Protein AF-0000000083312756 (afdb_homodimer)

Nearest PDB structures (foldseek):
  5vo3-assembly1_A-2  TM=8.591E-01  e=1.175E-28  Haemophilus influenzae
  3isz-assembly1_A  TM=6.831E-01  e=2.371E-27  Haemophilus influenzae Rd KW20
  3isz-assembly1_B  TM=6.980E-01  e=1.357E-25  Haemophilus influenzae Rd KW20
  4h2k-assembly1_A  TM=8.227E-01  e=1.360E-16  Haemophilus influenzae Rd KW20
  4h2k-assembly2_B  TM=8.239E-01  e=1.537E-16  Haemophilus influenzae Rd KW20

Organism: NCBI:txid1204385

Solvent-accessible surface area (backbone atoms only — not comparable to full-atom values): 44753 Å² total; per-residue (Å²): 131,80,78,78,70,80,69,51,44,64,61,48,27,34,56,54,24,48,46,76,15,34,38,82,90,36,56,32,31,66,54,49,51,50,52,46,51,56,35,44,76,72,70,40,71,65,47,79,52,54,88,40,80,49,23,35,21,41,37,33,69,48,67,34,68,72,74,26,46,19,36,34,39,43,38,39,62,31,23,63,71,67,81,96,50,78,55,91,56,64,49,49,64,28,44,80,55,97,61,23,36,31,10,57,25,31,66,57,26,32,34,49,38,20,19,50,52,37,20,51,50,50,35,57,74,68,63,53,59,19,21,16,34,33,37,41,34,44,26,17,36,52,82,76,74,12,67,46,13,43,44,38,41,49,76,75,43,45,73,84,52,66,63,36,44,36,30,37,25,71,70,19,21,44,47,42,73,57,96,89,36,44,30,24,36,30,13,53,46,47,23,18,52,35,31,32,35,34,62,37,64,32,68,55,36,61,32,46,42,75,72,67,73,21,15,57,31,49,48,8,50,49,34,41,50,57,51,78,50,80,60,69,71,48,86,46,72,62,51,51,51,27,41,50,53,51,22,71,74,41,56,72,70,58,14,52,54,43,53,40,51,78,35,69,92,38,23,65,60,46,42,51,49,32,45,75,70,66,41,75,61,33,56,60,53,51,31,63,31,19,50,44,66,31,74,14,25,38,42,25,39,92,42,53,60,31,35,28,37,47,31,40,37,30,32,19,26,30,29,44,67,84,60,51,70,66,55,52,51,52,54,46,29,74,73,74,40,76,88,65,57,76,44,76,76,43,70,46,78,60,68,75,74,72,74,66,75,58,48,63,61,56,38,49,50,48,34,71,78,33,69,78,38,42,63,35,57,30,66,29,45,39,77,59,60,49,54,42,46,39,75,74,66,21,39,40,30,11,57,46,36,25,68,58,60,89,85,58,64,59,77,73,16,52,86,39,52,67,19,46,34,49,51,65,17,48,54,49,21,19,52,50,49,30,51,50,50,66,63,36,66,88,130,77,80,78,70,84,70,52,44,64,62,47,26,33,55,55,22,49,47,75,14,34,36,81,93,34,56,32,32,67,55,50,51,51,50,46,52,55,36,43,76,72,71,41,70,63,46,79,53,53,88,40,80,50,24,34,22,43,40,33,69,47,67,34,67,74,74,25,45,18,37,35,40,42,39,38,62,32,23,62,71,67,80,97,52,78,52,91,57,63,50,48,64,28,44,78,55,96,62,23,37,31,12,56,24,32,66,57,26,34,35,50,39,20,21,51,51,36,20,50,50,50,36,58,75,70,63,53,58,19,22,15,33,32,36,42,34,44,26,17,35,53,79,76,73,12,67,46,12,42,44,39,40,49,74,77,43,48,74,82,51,65,63,37,45,37,31,38,24,70,71,17,20,44,47,42,74,57,94,90,37,45,30,23,37,31,14,53,46,47,24,18,52,34,30,31,35,34,63,35,64,30,67,56,36,60,30,43,43,75,73,65,74,22,14,57,30,48,48,8,51,50,34,39,51,58,51,75,50,79,59,69,70,46,86,47,72,63,52,51,51,26,41,50,52,52,22,69,76,42,55,73,70,57,15,50,54,43,53,40,49,79,35,70,92,38,24,65,62,45,41,50,50,34,45,75,69,64,41,76,59,31,55,58,52,51,31,63,31,19,49,44,66,30,72,13,26,38,44,27,39,93,40,54,60,31,34,29,36,47,31,42,37,30,31,18,24,29,30,43,67,84,59,49,70,68,55,51,51,51,55,45,29,74,72,73,41,78,86,63,58,78,44,78,75,42,70,48,80,61,70,76,75,71,73,66,75,58,47,64,61,55,37,48,52,48,34,71,78,34,72,79,38,41,62,35,59,30,66,30,45,40,74,60,61,48,55,40,45,38,76,74,67,21,40,40,29,11,58,44,35,25,67,58,59,90,88,60,66,60,78,71,16,52,84,38,53,66,18,46,35,50,53,66,17,47,53,48,19,18,51,51,48,30,50,50,49,66,63,35,66,88

pLDDT: mean 93.74, std 7.91, range [27.38, 98.81]

Structure (mmCIF, N/CA/C/O backbone):
data_AF-0000000083312756-model_v1
#
loop_
_entity.id
_entity.type
_entity.pdbx_description
1 polymer 'M20/M25/M40 family metallo-hydrolase'
#
loop_
_atom_site.group_PDB
_atom_site.id
_atom_site.type_symbol
_atom_site.label_atom_id
_atom_site.label_alt_id
_atom_site.label_comp_id
_atom_site.label_asym_id
_atom_site.label_entity_id
_atom_site.label_seq_id
_atom_site.pdbx_PDB_ins_code
_atom_site.Cartn_x
_atom_site.Cartn_y
_atom_site.Cartn_z
_atom_site.occupancy
_atom_site.B_iso_or_equiv
_atom_site.auth_seq_id
_atom_site.auth_comp_id
_atom_site.auth_asym_id
_atom_site.auth_atom_id
_atom_site.pdbx_PDB_model_num
ATOM 1 N N . MET A 1 1 ? -30.453 55.219 11.359 1 27.38 1 MET A N 1
ATOM 2 C CA . MET A 1 1 ? -29.688 54.75 12.516 1 27.38 1 MET A CA 1
ATOM 3 C C . MET A 1 1 ? -29.609 53.219 12.539 1 27.38 1 MET A C 1
ATOM 5 O O . MET A 1 1 ? -30.453 52.594 13.148 1 27.38 1 MET A O 1
ATOM 9 N N . THR A 1 2 ? -29.516 52.562 11.414 1 34.97 2 THR A N 1
ATOM 10 C CA . THR A 1 2 ? -29.516 51.125 11.281 1 34.97 2 THR A CA 1
ATOM 11 C C . THR A 1 2 ? -28.531 50.469 12.25 1 34.97 2 THR A C 1
ATOM 13 O O . THR A 1 2 ? -27.359 50.844 12.281 1 34.97 2 THR A O 1
ATOM 16 N N . ALA A 1 3 ? -28.984 50.219 13.398 1 41.12 3 ALA A N 1
ATOM 17 C CA . ALA A 1 3 ? -28.312 49.625 14.555 1 41.12 3 ALA A CA 1
ATOM 18 C C . ALA A 1 3 ? -27.281 48.594 14.109 1 41.12 3 ALA A C 1
ATOM 20 O O . ALA A 1 3 ? -27.625 47.562 13.547 1 41.12 3 ALA A O 1
ATOM 21 N N . THR A 1 4 ? -26.156 48.844 13.539 1 46 4 THR A N 1
ATOM 22 C CA . THR A 1 4 ? -24.938 48.156 13.156 1 46 4 THR A CA 1
ATOM 23 C C . THR A 1 4 ? -24.547 47.125 14.211 1 46 4 THR A C 1
ATOM 25 O O . THR A 1 4 ? -24.062 47.469 15.281 1 46 4 THR A O 1
ATOM 28 N N . VAL A 1 5 ? -25.328 46.156 14.422 1 51.81 5 VAL A N 1
ATOM 29 C CA . VAL A 1 5 ? -25.219 45.062 15.383 1 51.81 5 VAL A CA 1
ATOM 30 C C . VAL A 1 5 ? -23.812 44.469 15.344 1 51.81 5 VAL A C 1
ATOM 32 O O . VAL A 1 5 ? -23.281 44.188 14.266 1 51.81 5 VAL A O 1
ATOM 35 N N . ASP A 1 6 ? -23.062 44.625 16.422 1 71.75 6 ASP A N 1
ATOM 36 C CA . ASP A 1 6 ? -21.797 43.969 16.75 1 71.75 6 ASP A CA 1
ATOM 37 C C . ASP A 1 6 ? -21.828 42.5 16.406 1 71.75 6 ASP A C 1
ATOM 39 O O . ASP A 1 6 ? -22.688 41.75 16.906 1 71.75 6 ASP A O 1
ATOM 43 N N . LEU A 1 7 ? -21.188 42.219 15.211 1 85.81 7 LEU A N 1
ATOM 44 C CA . LEU A 1 7 ? -21.156 40.844 14.773 1 85.81 7 LEU A CA 1
ATOM 45 C C . LEU A 1 7 ? -20.484 39.938 15.82 1 85.81 7 LEU A C 1
ATOM 47 O O . LEU A 1 7 ? -19.344 40.188 16.219 1 85.81 7 LEU A O 1
ATOM 51 N N . ASP A 1 8 ? -21.219 39.094 16.422 1 94.5 8 ASP A N 1
ATOM 52 C CA . ASP A 1 8 ? -20.688 38.094 17.359 1 94.5 8 ASP A CA 1
ATOM 53 C C . ASP A 1 8 ? -19.828 37.062 16.656 1 94.5 8 ASP A C 1
ATOM 55 O O . ASP A 1 8 ? -20.312 36.344 15.766 1 94.5 8 ASP A O 1
ATOM 59 N N . PRO A 1 9 ? -18.547 37 17.047 1 97.75 9 PRO A N 1
ATOM 60 C CA . PRO A 1 9 ? -17.688 36.031 16.359 1 97.75 9 PRO A CA 1
ATOM 61 C C . PRO A 1 9 ? -18.172 34.594 16.484 1 97.75 9 PRO A C 1
ATOM 63 O O . PRO A 1 9 ? -17.891 33.781 15.625 1 97.75 9 PRO A O 1
ATOM 66 N N . ILE A 1 10 ? -18.953 34.281 17.531 1 98.19 10 ILE A N 1
ATOM 67 C CA . ILE A 1 10 ? -19.453 32.938 17.719 1 98.19 10 ILE A CA 1
ATOM 68 C C . ILE A 1 10 ? -20.547 32.625 16.703 1 98.19 10 ILE A C 1
ATOM 70 O O . ILE A 1 10 ? -20.578 31.547 16.109 1 98.19 10 ILE A O 1
ATOM 74 N N . GLU A 1 11 ? -21.375 33.531 16.5 1 97.56 11 GLU A N 1
ATOM 75 C CA . GLU A 1 11 ? -22.438 33.344 15.508 1 97.56 11 GLU A CA 1
ATOM 76 C C . GLU A 1 11 ? -21.844 33.219 14.109 1 97.56 11 GLU A C 1
ATOM 78 O O . GLU A 1 11 ? -22.328 32.406 13.305 1 97.56 11 GLU A O 1
ATOM 83 N N . LEU A 1 12 ? -20.906 34.031 13.859 1 98.19 12 LEU A N 1
ATOM 84 C CA . LEU A 1 12 ? -20.25 33.938 12.555 1 98.19 12 LEU A CA 1
ATOM 85 C C . LEU A 1 12 ? -19.578 32.562 12.375 1 98.19 12 LEU A C 1
ATOM 87 O O . LEU A 1 12 ? -19.703 31.953 11.32 1 98.19 12 LEU A O 1
ATOM 91 N N . LEU A 1 13 ? -18.859 32.125 13.391 1 98.62 13 LEU A N 1
ATOM 92 C CA . LEU A 1 13 ? -18.188 30.844 13.336 1 98.62 13 LEU A CA 1
ATOM 93 C C . LEU A 1 13 ? -19.188 29.719 13.055 1 98.62 13 LEU A C 1
ATOM 95 O O . LEU A 1 13 ? -18.953 28.859 12.195 1 98.62 13 LEU A O 1
ATOM 99 N N . ARG A 1 14 ? -20.25 29.734 13.773 1 98.38 14 ARG A N 1
ATOM 100 C CA . ARG A 1 14 ? -21.266 28.703 13.594 1 98.38 14 ARG A CA 1
ATOM 101 C C . ARG A 1 14 ? -21.797 28.703 12.164 1 98.38 14 ARG A C 1
ATOM 103 O O . ARG A 1 14 ? -21.984 27.641 11.57 1 98.38 14 ARG A O 1
ATOM 110 N N . THR A 1 15 ? -22.031 29.859 11.641 1 98.31 15 THR A N 1
ATOM 111 C CA . THR A 1 15 ? -22.5 29.969 10.266 1 98.31 15 THR A CA 1
ATOM 112 C C . THR A 1 15 ? -21.469 29.391 9.297 1 98.31 15 THR A C 1
ATOM 114 O O . THR A 1 15 ? -21.812 28.641 8.391 1 98.31 15 THR A O 1
ATOM 117 N N . LEU A 1 16 ? -20.219 29.734 9.477 1 98.62 16 LEU A N 1
ATOM 118 C CA . LEU A 1 16 ? -19.156 29.297 8.586 1 98.62 16 LEU A CA 1
ATOM 119 C C . LEU A 1 16 ? -19.016 27.781 8.617 1 98.62 16 LEU A C 1
ATOM 121 O O . LEU A 1 16 ? -18.797 27.141 7.586 1 98.62 16 LEU A O 1
ATOM 125 N N . ILE A 1 17 ? -19.125 27.172 9.812 1 98.38 17 ILE A N 1
ATOM 126 C CA . ILE A 1 17 ? -18.984 25.734 9.977 1 98.38 17 ILE A CA 1
ATOM 127 C C . ILE A 1 17 ? -20.094 25 9.227 1 98.38 17 ILE A C 1
ATOM 129 O O . ILE A 1 17 ? -19.875 23.938 8.664 1 98.38 17 ILE A O 1
ATOM 133 N N . ARG A 1 18 ? -21.219 25.594 9.133 1 98 18 ARG A N 1
ATOM 134 C CA . ARG A 1 18 ? -22.375 24.953 8.523 1 98 18 ARG A CA 1
ATOM 135 C C . ARG A 1 18 ? -22.234 24.875 7.008 1 98 18 ARG A C 1
ATOM 137 O O . ARG A 1 18 ? -22.969 24.141 6.348 1 98 18 ARG A O 1
ATOM 144 N N . PHE A 1 19 ? -21.297 25.594 6.43 1 97.69 19 PHE A N 1
ATOM 145 C CA . PHE A 1 19 ? -20.922 25.375 5.039 1 97.69 19 PHE A CA 1
ATOM 146 C C . PHE A 1 19 ? -19.969 24.188 4.918 1 97.69 19 PHE A C 1
ATOM 148 O O . PHE A 1 19 ? -18.859 24.219 5.449 1 97.69 19 PHE A O 1
ATOM 155 N N . ASP A 1 20 ? -20.391 23.172 4.297 1 97.06 20 ASP A N 1
ATOM 156 C CA . ASP A 1 20 ? -19.5 22.047 4.035 1 97.06 20 ASP A CA 1
ATOM 157 C C . ASP A 1 20 ? -18.531 22.359 2.9 1 97.06 20 ASP A C 1
ATOM 159 O O . ASP A 1 20 ? -18.859 22.188 1.727 1 97.06 20 ASP A O 1
ATOM 163 N N . THR A 1 21 ? -17.328 22.766 3.262 1 97.38 21 THR A N 1
ATOM 164 C CA . THR A 1 21 ? -16.312 23.141 2.293 1 97.38 21 THR A CA 1
ATOM 165 C C . THR A 1 21 ? -15.188 22.094 2.26 1 97.38 21 THR A C 1
ATOM 167 O O . THR A 1 21 ? -14.016 22.438 2.121 1 97.38 21 THR A O 1
ATOM 170 N N . THR A 1 22 ? -15.516 20.844 2.445 1 94.5 22 THR A N 1
ATOM 171 C CA . THR A 1 22 ? -14.547 19.75 2.473 1 94.5 22 THR A CA 1
ATOM 172 C C . THR A 1 22 ? -13.727 19.719 1.19 1 94.5 22 THR A C 1
ATOM 174 O O . THR A 1 22 ? -14.273 19.781 0.09 1 94.5 22 THR A O 1
ATOM 177 N N . ASN A 1 23 ? -12.438 19.641 1.378 1 90.62 23 ASN A N 1
ATOM 178 C CA . ASN A 1 23 ? -11.438 19.609 0.312 1 90.62 23 ASN A CA 1
ATOM 179 C C . ASN A 1 23 ? -10.586 18.359 0.375 1 90.62 23 ASN A C 1
ATOM 181 O O . ASN A 1 23 ? -9.82 18.172 1.323 1 90.62 23 ASN A O 1
ATOM 185 N N . PRO A 1 24 ? -10.711 17.453 -0.662 1 86.12 24 PRO A N 1
ATOM 186 C CA . PRO A 1 24 ? -11.516 17.578 -1.881 1 86.12 24 PRO A CA 1
ATOM 187 C C . PRO A 1 24 ? -13 17.297 -1.636 1 86.12 24 PRO A C 1
ATOM 189 O O . PRO A 1 24 ? -13.367 16.688 -0.633 1 86.12 24 PRO A O 1
ATOM 192 N N . PRO A 1 25 ? -13.938 17.828 -2.654 1 85.75 25 PRO A N 1
ATOM 193 C CA . PRO A 1 25 ? -13.594 18.453 -3.934 1 85.75 25 PRO A CA 1
ATOM 194 C C . PRO A 1 25 ? -13.352 19.953 -3.811 1 85.75 25 PRO A C 1
ATOM 196 O O . PRO A 1 25 ? -12.82 20.578 -4.738 1 85.75 25 PRO A O 1
ATOM 199 N N . GLY A 1 26 ? -13.633 20.688 -2.725 1 86.12 26 GLY A N 1
ATOM 200 C CA . GLY A 1 26 ? -13.375 22.109 -2.543 1 86.12 26 GLY A CA 1
ATOM 201 C C . GLY A 1 26 ? -14.586 22.969 -2.846 1 86.12 26 GLY A C 1
ATOM 202 O O . GLY A 1 26 ? -14.477 23.969 -3.572 1 86.12 26 GLY A O 1
ATOM 203 N N . ASN A 1 27 ? -15.656 22.938 -2.477 1 89.75 27 ASN A N 1
ATOM 204 C CA . ASN A 1 27 ? -16.891 23.703 -2.676 1 89.75 27 ASN A CA 1
ATOM 205 C C . ASN A 1 27 ? -16.953 24.906 -1.74 1 89.75 27 ASN A C 1
ATOM 207 O O . ASN A 1 27 ? -17.906 25.047 -0.97 1 89.75 27 ASN A O 1
ATOM 211 N N . GLU A 1 28 ? -16.047 25.906 -1.96 1 97.75 28 GLU A N 1
ATOM 212 C CA . GLU A 1 28 ? -15.922 27.016 -1.011 1 97.75 28 GLU A CA 1
ATOM 213 C C . GLU A 1 28 ? -16.75 28.219 -1.443 1 97.75 28 GLU A C 1
ATOM 215 O O . GLU A 1 28 ? -16.922 29.172 -0.681 1 97.75 28 GLU A O 1
ATOM 220 N N . ALA A 1 29 ? -17.406 28.141 -2.609 1 97.94 29 ALA A N 1
ATOM 221 C CA . ALA A 1 29 ? -18.016 29.312 -3.246 1 97.94 29 ALA A CA 1
ATOM 222 C C . ALA A 1 29 ? -19.125 29.891 -2.385 1 97.94 29 ALA A C 1
ATOM 224 O O . ALA A 1 29 ? -19.219 31.109 -2.203 1 97.94 29 ALA A O 1
ATOM 225 N N . ALA A 1 30 ? -19.969 29.078 -1.889 1 98.12 30 ALA A N 1
ATOM 226 C CA . ALA A 1 30 ? -21.109 29.562 -1.102 1 98.12 30 ALA A CA 1
ATOM 227 C C . ALA A 1 30 ? -20.625 30.25 0.169 1 98.12 30 ALA A C 1
ATOM 229 O O . ALA A 1 30 ? -21.203 31.266 0.58 1 98.12 30 ALA A O 1
ATOM 230 N N . CYS A 1 31 ? -19.672 29.734 0.784 1 98.38 31 CYS A N 1
ATOM 231 C CA . CYS A 1 31 ? -19.125 30.297 2.006 1 98.38 31 CYS A CA 1
ATOM 232 C C . CYS A 1 31 ? -18.5 31.672 1.734 1 98.38 31 CYS A C 1
ATOM 234 O O . CYS A 1 31 ? -18.734 32.625 2.475 1 98.38 31 CYS A O 1
ATOM 236 N N . ILE A 1 32 ? -17.734 31.781 0.678 1 98.69 32 ILE A N 1
ATOM 237 C CA . ILE A 1 32 ? -17.094 33.031 0.301 1 98.69 32 ILE A CA 1
ATOM 238 C C . ILE A 1 32 ? -18.141 34.062 -0.081 1 98.69 32 ILE A C 1
ATOM 240 O O . ILE A 1 32 ? -18.016 35.25 0.263 1 98.69 32 ILE A O 1
ATOM 244 N N . ALA A 1 33 ? -19.156 33.625 -0.808 1 98.31 33 ALA A N 1
ATOM 245 C CA . ALA A 1 33 ? -20.234 34.531 -1.184 1 98.31 33 ALA A CA 1
ATOM 246 C C . ALA A 1 33 ? -20.938 35.094 0.051 1 98.31 33 ALA A C 1
ATOM 248 O O . ALA A 1 33 ? -21.312 36.25 0.079 1 98.31 33 ALA A O 1
ATOM 249 N N . PHE A 1 34 ? -21.141 34.219 0.975 1 97.88 34 PHE A N 1
ATOM 250 C CA . PHE A 1 34 ? -21.75 34.656 2.223 1 97.88 34 PHE A CA 1
ATOM 251 C C . PHE A 1 34 ? -20.906 35.75 2.869 1 97.88 34 PHE A C 1
ATOM 253 O O . PHE A 1 34 ? -21.453 36.781 3.305 1 97.88 34 PHE A O 1
ATOM 260 N N . LEU A 1 35 ? -19.594 35.594 2.945 1 98.56 35 LEU A N 1
ATOM 261 C CA . LEU A 1 35 ? -18.703 36.562 3.545 1 98.56 35 LEU A CA 1
ATOM 262 C C . LEU A 1 35 ? -18.719 37.875 2.758 1 98.56 35 LEU A C 1
ATOM 264 O O . LEU A 1 35 ? -18.672 38.969 3.344 1 98.56 35 LEU A O 1
ATOM 268 N N . ARG A 1 36 ? -18.75 37.781 1.479 1 98.38 36 ARG A N 1
ATOM 269 C CA . ARG A 1 36 ? -18.844 38.969 0.654 1 98.38 36 ARG A CA 1
ATOM 270 C C . ARG A 1 36 ? -20.094 39.781 0.989 1 98.38 36 ARG A C 1
ATOM 272 O O . ARG A 1 36 ? -20.031 41 1.118 1 98.38 36 ARG A O 1
ATOM 279 N N . GLU A 1 37 ? -21.188 39.094 1.061 1 97.75 37 GLU A N 1
ATOM 280 C CA . GLU A 1 37 ? -22.438 39.75 1.387 1 97.75 37 GLU A CA 1
ATOM 281 C C . GLU A 1 37 ? -22.391 40.406 2.764 1 97.75 37 GLU A C 1
ATOM 283 O O . GLU A 1 37 ? -22.938 41.469 2.969 1 97.75 37 GLU A O 1
ATOM 288 N N . LEU A 1 38 ? -21.844 39.656 3.684 1 97.62 38 LEU A N 1
ATOM 289 C CA . LEU A 1 38 ? -21.688 40.188 5.035 1 97.62 38 LEU A CA 1
ATOM 290 C C . LEU A 1 38 ? -20.906 41.5 5.023 1 97.62 38 LEU A C 1
ATOM 292 O O . LEU A 1 38 ? -21.297 42.469 5.672 1 97.62 38 LEU A O 1
ATOM 296 N N . LEU A 1 39 ? -19.781 41.562 4.309 1 97.88 39 LEU A N 1
ATOM 297 C CA . LEU A 1 39 ? -18.953 42.75 4.215 1 97.88 39 LEU A CA 1
ATOM 298 C C . LEU A 1 39 ? -19.688 43.875 3.49 1 97.88 39 LEU A C 1
ATOM 300 O O . LEU A 1 39 ? -19.641 45.031 3.92 1 97.88 39 LEU A O 1
ATOM 304 N N . THR A 1 40 ? -20.344 43.562 2.445 1 96.94 40 THR A N 1
ATOM 305 C CA . THR A 1 40 ? -21.078 44.531 1.661 1 96.94 40 THR A CA 1
ATOM 306 C C . THR A 1 40 ? -22.156 45.188 2.514 1 96.94 40 THR A C 1
ATOM 308 O O . THR A 1 40 ? -22.312 46.438 2.463 1 96.94 40 THR A O 1
ATOM 311 N N . ARG A 1 41 ? -22.859 44.469 3.25 1 96.19 41 ARG A N 1
ATOM 312 C CA . ARG A 1 41 ? -23.906 44.969 4.121 1 96.19 41 ARG A CA 1
ATOM 313 C C . ARG A 1 41 ? -23.312 45.938 5.152 1 96.19 41 ARG A C 1
ATOM 315 O O . ARG A 1 41 ? -24 46.875 5.598 1 96.19 41 ARG A O 1
ATOM 322 N N . ALA A 1 42 ? -22.109 45.719 5.477 1 96.12 42 ALA A N 1
ATOM 323 C CA . ALA A 1 42 ? -21.438 46.562 6.453 1 96.12 42 ALA A CA 1
ATOM 324 C C . ALA A 1 42 ? -20.812 47.781 5.777 1 96.12 42 ALA A C 1
ATOM 326 O O . ALA A 1 42 ? -20.266 48.656 6.449 1 96.12 42 ALA A O 1
ATOM 327 N N . GLY A 1 43 ? -20.859 47.812 4.449 1 96.44 43 GLY A N 1
ATOM 328 C CA . GLY A 1 43 ? -20.328 48.969 3.711 1 96.44 43 GLY A CA 1
ATOM 329 C C . GLY A 1 43 ? -18.891 48.75 3.273 1 96.44 43 GLY A C 1
ATOM 330 O O . GLY A 1 43 ? -18.203 49.719 2.918 1 96.44 43 GLY A O 1
ATOM 331 N N . VAL A 1 44 ? -18.406 47.594 3.324 1 97 44 VAL A N 1
ATOM 332 C CA . VAL A 1 44 ? -17.031 47.281 2.904 1 97 44 VAL A CA 1
ATOM 333 C C . VAL A 1 44 ? -17.047 46.688 1.501 1 97 44 VAL A C 1
ATOM 335 O O . VAL A 1 44 ? -17.766 45.719 1.248 1 97 44 VAL A O 1
ATOM 338 N N . GLU A 1 45 ? -16.297 47.281 0.639 1 95.5 45 GLU A N 1
ATOM 339 C CA . GLU A 1 45 ? -16.156 46.688 -0.692 1 95.5 45 GLU A CA 1
ATOM 340 C C . GLU A 1 45 ? -15.195 45.5 -0.671 1 95.5 45 GLU A C 1
ATOM 342 O O . GLU A 1 45 ? -14.133 45.594 -0.051 1 95.5 45 GLU A O 1
ATOM 347 N N . ALA A 1 46 ? -15.641 44.438 -1.256 1 96.81 46 ALA A N 1
ATOM 348 C CA . ALA A 1 46 ? -14.805 43.25 -1.338 1 96.81 46 ALA A CA 1
ATOM 349 C C . ALA A 1 46 ? -14.672 42.781 -2.783 1 96.81 46 ALA A C 1
ATOM 351 O O . ALA A 1 46 ? -15.633 42.812 -3.555 1 96.81 46 ALA A O 1
ATOM 352 N N . THR A 1 47 ? -13.5 42.344 -3.162 1 97.06 47 THR A N 1
ATOM 353 C CA . THR A 1 47 ? -13.188 41.781 -4.48 1 97.06 47 THR A CA 1
ATOM 354 C C . THR A 1 47 ? -13.086 40.281 -4.422 1 97.06 47 THR A C 1
ATOM 356 O O . THR A 1 47 ? -12.523 39.719 -3.48 1 97.06 47 THR A O 1
ATOM 359 N N . ILE A 1 48 ? -13.719 39.625 -5.453 1 98.25 48 ILE A N 1
ATOM 360 C CA . ILE A 1 48 ? -13.617 38.188 -5.578 1 98.25 48 ILE A CA 1
ATOM 361 C C . ILE A 1 48 ? -12.703 37.812 -6.75 1 98.25 48 ILE A C 1
ATOM 363 O O . ILE A 1 48 ? -12.906 38.312 -7.871 1 98.25 48 ILE A O 1
ATOM 367 N N . LEU A 1 49 ? -11.625 37.062 -6.484 1 98.31 49 LEU A N 1
ATOM 368 C CA . LEU A 1 49 ? -10.734 36.531 -7.508 1 98.31 49 LEU A CA 1
ATOM 369 C C . LEU A 1 49 ? -10.734 35 -7.477 1 98.31 49 LEU A C 1
ATOM 371 O O . LEU A 1 49 ? -10.727 34.406 -6.402 1 98.31 49 LEU A O 1
ATOM 375 N N . ALA A 1 50 ? -10.906 34.375 -8.641 1 97.69 50 ALA A N 1
ATOM 376 C CA . ALA A 1 50 ? -11.016 32.938 -8.664 1 97.69 50 ALA A CA 1
ATOM 377 C C . ALA A 1 50 ? -10.344 32.344 -9.906 1 97.69 50 ALA A C 1
ATOM 379 O O . ALA A 1 50 ? -10.531 32.875 -11.016 1 97.69 50 ALA A O 1
ATOM 380 N N . ARG A 1 51 ? -9.445 31.391 -9.773 1 95.31 51 ARG A N 1
ATOM 381 C CA . ARG A 1 51 ? -8.992 30.562 -10.891 1 95.31 51 ARG A CA 1
ATOM 382 C C . ARG A 1 51 ? -10.078 29.594 -11.32 1 95.31 51 ARG A C 1
ATOM 384 O O . ARG A 1 51 ? -10.234 29.297 -12.508 1 95.31 51 ARG A O 1
ATOM 391 N N . ASP A 1 52 ? -10.773 29.047 -10.328 1 96 52 ASP A N 1
ATOM 392 C CA . ASP A 1 52 ? -11.977 28.219 -10.422 1 96 52 ASP A CA 1
ATOM 393 C C . ASP A 1 52 ? -13.156 28.875 -9.719 1 96 52 ASP A C 1
ATOM 395 O O . ASP A 1 52 ? -13.102 29.141 -8.516 1 96 52 ASP A O 1
ATOM 399 N N . PRO A 1 53 ? -14.242 29.078 -10.469 1 95.75 53 PRO A N 1
ATOM 400 C CA . PRO A 1 53 ? -15.391 29.781 -9.883 1 95.75 53 PRO A CA 1
ATOM 401 C C . PRO A 1 53 ? -15.93 29.078 -8.633 1 95.75 53 PRO A C 1
ATOM 403 O O . PRO A 1 53 ? -16.562 29.719 -7.789 1 95.75 53 PRO A O 1
ATOM 406 N N . ASN A 1 54 ? -15.672 27.812 -8.492 1 95.94 54 ASN A N 1
ATOM 407 C CA . ASN A 1 54 ? -16.156 27.078 -7.336 1 95.94 54 ASN A CA 1
ATOM 408 C C . ASN A 1 54 ? -15.234 27.25 -6.129 1 95.94 54 ASN A C 1
ATOM 410 O O . ASN A 1 54 ? -15.602 26.891 -5.012 1 95.94 54 ASN A O 1
ATOM 414 N N . ARG A 1 55 ? -14.125 27.875 -6.344 1 97.69 55 ARG A N 1
ATOM 415 C CA . ARG A 1 55 ? -13.117 28.031 -5.293 1 97.69 55 ARG A CA 1
ATOM 416 C C . ARG A 1 55 ? -12.57 29.453 -5.273 1 97.69 55 ARG A C 1
ATOM 418 O O . ARG A 1 55 ? -11.375 29.656 -5.484 1 97.69 55 ARG A O 1
ATOM 425 N N . PRO A 1 56 ? -13.477 30.391 -5.039 1 98.12 56 PRO A N 1
ATOM 426 C CA . PRO A 1 56 ? -13.102 31.812 -5.086 1 98.12 56 PRO A CA 1
ATOM 427 C C . PRO A 1 56 ? -12.352 32.281 -3.836 1 98.12 56 PRO A C 1
ATOM 429 O O . PRO A 1 56 ? -12.328 31.547 -2.832 1 98.12 56 PRO A O 1
ATOM 432 N N . ASN A 1 57 ? -11.711 33.438 -3.953 1 98.69 57 ASN A N 1
ATOM 433 C CA . ASN A 1 57 ? -11.016 34.125 -2.869 1 98.69 57 ASN A CA 1
ATOM 434 C C . ASN A 1 57 ? -11.539 35.562 -2.676 1 98.69 57 ASN A C 1
ATOM 436 O O . ASN A 1 57 ? -11.891 36.219 -3.646 1 98.69 57 ASN A O 1
ATOM 440 N N . LEU A 1 58 ? -11.641 35.969 -1.465 1 98.75 58 LEU A N 1
ATOM 441 C CA . LEU A 1 58 ? -12.18 37.281 -1.111 1 98.75 58 LEU A CA 1
ATOM 442 C C . LEU A 1 58 ? -11.086 38.188 -0.598 1 98.75 58 LEU A C 1
ATOM 444 O O . LEU A 1 58 ? -10.266 37.781 0.237 1 98.75 58 LEU A O 1
ATOM 448 N N . ILE A 1 59 ? -11.008 39.438 -1.141 1 98.75 59 ILE A N 1
ATOM 449 C CA . ILE A 1 59 ? -10.07 40.469 -0.682 1 98.75 59 ILE A CA 1
ATOM 450 C C . ILE A 1 59 ? -10.836 41.719 -0.332 1 98.75 59 ILE A C 1
ATOM 452 O O . ILE A 1 59 ? -11.664 42.188 -1.114 1 98.75 59 ILE A O 1
ATOM 456 N N . ALA A 1 60 ? -10.594 42.25 0.829 1 98.56 60 ALA A N 1
ATOM 457 C CA . ALA A 1 60 ? -11.125 43.531 1.281 1 98.56 60 ALA A CA 1
ATOM 458 C C . ALA A 1 60 ? -10.055 44.375 1.987 1 98.56 60 ALA A C 1
ATOM 460 O O . ALA A 1 60 ? -9.039 43.812 2.432 1 98.56 60 ALA A O 1
ATOM 461 N N . ARG A 1 61 ? -10.312 45.656 2.072 1 97.94 61 ARG A N 1
ATOM 462 C CA . ARG A 1 61 ? -9.266 46.531 2.613 1 97.94 61 ARG A CA 1
ATOM 463 C C . ARG A 1 61 ? -9.828 47.469 3.674 1 97.94 61 ARG A C 1
ATOM 465 O O . ARG A 1 61 ? -10.93 48 3.529 1 97.94 61 ARG A O 1
ATOM 472 N N . LEU A 1 62 ? -9.141 47.531 4.766 1 97.88 62 LEU A N 1
ATOM 473 C CA . LEU A 1 62 ? -9.234 48.625 5.73 1 97.88 62 LEU A CA 1
ATOM 474 C C . LEU A 1 62 ? -8.156 49.688 5.473 1 97.88 62 LEU A C 1
ATOM 476 O O . LEU A 1 62 ? -6.973 49.406 5.684 1 97.88 62 LEU A O 1
ATOM 480 N N . PRO A 1 63 ? -8.578 50.844 4.945 1 97 63 PRO A N 1
ATOM 481 C CA . PRO A 1 63 ? -7.566 51.844 4.582 1 97 63 PRO A CA 1
ATOM 482 C C . PRO A 1 63 ? -6.742 52.312 5.777 1 97 63 PRO A C 1
ATOM 484 O O . PRO A 1 63 ? -7.297 52.594 6.844 1 97 63 PRO A O 1
ATOM 487 N N . GLY A 1 64 ? -5.461 52.375 5.602 1 97.31 64 GLY A N 1
ATOM 488 C CA . GLY A 1 64 ? -4.555 52.906 6.609 1 97.31 64 GLY A CA 1
ATOM 489 C C . GLY A 1 64 ? -4.215 54.375 6.387 1 97.31 64 GLY A C 1
ATOM 490 O O . GLY A 1 64 ? -4.793 55.031 5.52 1 97.31 64 GLY A O 1
ATOM 491 N N . ARG A 1 65 ? -3.252 54.812 7.25 1 97.62 65 ARG A N 1
ATOM 492 C CA . ARG A 1 65 ? -2.824 56.219 7.195 1 97.62 65 ARG A CA 1
ATOM 493 C C . ARG A 1 65 ? -1.699 56.406 6.18 1 97.62 65 ARG A C 1
ATOM 495 O O . ARG A 1 65 ? -1.29 57.531 5.898 1 97.62 65 ARG A O 1
ATOM 502 N N . GLY A 1 66 ? -1.203 55.344 5.609 1 96.25 66 GLY A N 1
ATOM 503 C CA . GLY A 1 66 ? -0.121 55.406 4.641 1 96.25 66 GLY A CA 1
ATOM 504 C C . GLY A 1 66 ? 1.231 55.688 5.277 1 96.25 66 GLY A C 1
ATOM 505 O O . GLY A 1 66 ? 2.141 56.188 4.621 1 96.25 66 GLY A O 1
ATOM 506 N N . GLU A 1 67 ? 1.41 55.344 6.531 1 97.25 67 GLU A N 1
ATOM 507 C CA . GLU A 1 67 ? 2.615 55.625 7.301 1 97.25 67 GLU A CA 1
ATOM 508 C C . GLU A 1 67 ? 3.506 54.406 7.434 1 97.25 67 GLU A C 1
ATOM 510 O O . GLU A 1 67 ? 4.672 54.5 7.812 1 97.25 67 GLU A O 1
ATOM 515 N N . ALA A 1 68 ? 3.018 53.344 7.117 1 97.25 68 ALA A N 1
ATOM 516 C CA . ALA A 1 68 ? 3.727 52.062 7.246 1 97.25 68 ALA A CA 1
ATOM 517 C C . ALA A 1 68 ? 3.273 51.062 6.176 1 97.25 68 ALA A C 1
ATOM 519 O O . ALA A 1 68 ? 2.25 51.281 5.52 1 97.25 68 ALA A O 1
ATOM 520 N N . PRO A 1 69 ? 4.09 50.062 5.945 1 97.5 69 PRO A N 1
ATOM 521 C CA . PRO A 1 69 ? 3.641 49 5.039 1 97.5 69 PRO A CA 1
ATOM 522 C C . PRO A 1 69 ? 2.342 48.344 5.496 1 97.5 69 PRO A C 1
ATOM 524 O O . PRO A 1 69 ? 1.996 48.406 6.68 1 97.5 69 PRO A O 1
ATOM 527 N N . GLY A 1 70 ? 1.68 47.75 4.551 1 97.88 70 GLY A N 1
ATOM 528 C CA . GLY A 1 70 ? 0.406 47.094 4.844 1 97.88 70 GLY A CA 1
ATOM 529 C C . GLY A 1 70 ? 0.552 45.812 5.629 1 97.88 70 GLY A C 1
ATOM 530 O O . GLY A 1 70 ? 1.66 45.312 5.785 1 97.88 70 GLY A O 1
ATOM 531 N N . LEU A 1 71 ? -0.559 45.344 6.141 1 98.44 71 LEU A N 1
ATOM 532 C CA . LEU A 1 71 ? -0.708 44.125 6.895 1 98.44 71 LEU A CA 1
ATOM 533 C C . LEU A 1 71 ? -1.764 43.219 6.258 1 98.44 71 LEU A C 1
ATOM 535 O O . LEU A 1 71 ? -2.916 43.625 6.094 1 98.44 71 LEU A O 1
ATOM 539 N N . VAL A 1 72 ? -1.333 42.031 5.883 1 98.56 72 VAL A N 1
ATOM 540 C CA . VAL A 1 72 ? -2.283 41.062 5.316 1 98.56 72 VAL A CA 1
ATOM 541 C C . VAL A 1 72 ? -2.879 40.219 6.43 1 98.56 72 VAL A C 1
ATOM 543 O O . VAL A 1 72 ? -2.148 39.656 7.254 1 98.56 72 VAL A O 1
ATOM 546 N N . LEU A 1 73 ? -4.164 40.156 6.52 1 98.44 73 LEU A N 1
ATOM 547 C CA . LEU A 1 73 ? -4.891 39.188 7.332 1 98.44 73 LEU A CA 1
ATOM 548 C C . LEU A 1 73 ? -5.414 38.062 6.477 1 98.44 73 LEU A C 1
ATOM 550 O O . LEU A 1 73 ? -6.328 38.25 5.668 1 98.44 73 LEU A O 1
ATOM 554 N N . GLN A 1 74 ? -4.844 36.875 6.688 1 98.06 74 GLN A N 1
ATOM 555 C CA . GLN A 1 74 ? -5.168 35.844 5.719 1 98.06 74 GLN A CA 1
ATOM 556 C C . GLN A 1 74 ? -5.68 34.594 6.418 1 98.06 74 GLN A C 1
ATOM 558 O O . GLN A 1 74 ? -5.199 34.219 7.496 1 98.06 74 GLN A O 1
ATOM 563 N N . GLY A 1 75 ? -6.676 33.938 5.895 1 98.06 75 GLY A N 1
ATOM 564 C CA . GLY A 1 75 ? -7.254 32.688 6.359 1 98.06 75 GLY A CA 1
ATOM 565 C C . GLY A 1 75 ? -7.938 31.891 5.254 1 98.06 75 GLY A C 1
ATOM 566 O O . GLY A 1 75 ? -8.172 32.406 4.164 1 98.06 75 GLY A O 1
ATOM 567 N N . HIS A 1 76 ? -8.148 30.594 5.469 1 98 76 HIS A N 1
ATOM 568 C CA . HIS A 1 76 ? -8.805 29.766 4.473 1 98 76 HIS A CA 1
ATOM 569 C C . HIS A 1 76 ? -10.102 29.172 5.02 1 98 76 HIS A C 1
ATOM 571 O O . HIS A 1 76 ? -10.258 29.031 6.238 1 98 76 HIS A O 1
ATOM 577 N N . VAL A 1 77 ? -11.008 28.766 4.066 1 98.31 77 VAL A N 1
ATOM 578 C CA . VAL A 1 77 ? -12.32 28.328 4.523 1 98.31 77 VAL A CA 1
ATOM 579 C C . VAL A 1 77 ? -12.492 26.828 4.227 1 98.31 77 VAL A C 1
ATOM 581 O O . VAL A 1 77 ? -13.422 26.203 4.727 1 98.31 77 VAL A O 1
ATOM 584 N N . ASP A 1 78 ? -11.594 26.25 3.391 1 96.38 78 ASP A N 1
ATOM 585 C CA . ASP A 1 78 ? -11.719 24.812 3.137 1 96.38 78 ASP A CA 1
ATOM 586 C C . ASP A 1 78 ? -11.297 24 4.359 1 96.38 78 ASP A C 1
ATOM 588 O O . ASP A 1 78 ? -10.531 24.484 5.199 1 96.38 78 ASP A O 1
ATOM 592 N N . VAL A 1 79 ? -11.891 22.766 4.41 1 94 79 VAL A N 1
ATOM 593 C CA . VAL A 1 79 ? -11.594 21.859 5.523 1 94 79 VAL A CA 1
ATOM 594 C C . VAL A 1 79 ? -11.273 20.469 4.988 1 94 79 VAL A C 1
ATOM 596 O O . VAL A 1 79 ? -11.5 20.188 3.811 1 94 79 VAL A O 1
ATOM 599 N N . VAL A 1 80 ? -10.656 19.672 5.836 1 88.62 80 VAL A N 1
ATOM 600 C CA . VAL A 1 80 ? -10.289 18.312 5.438 1 88.62 80 VAL A CA 1
ATOM 601 C C . VAL A 1 80 ? -11.477 17.391 5.617 1 88.62 80 VAL A C 1
ATOM 603 O O . VAL A 1 80 ? -12.492 17.766 6.207 1 88.62 80 VAL A O 1
ATOM 606 N N . THR A 1 81 ? -11.398 16.203 5.16 1 87.75 81 THR A N 1
ATOM 607 C CA . THR A 1 81 ? -12.477 15.219 5.121 1 87.75 81 THR A CA 1
ATOM 608 C C . THR A 1 81 ? -12.883 14.805 6.531 1 87.75 81 THR A C 1
ATOM 610 O O . THR A 1 81 ? -12.102 14.953 7.477 1 87.75 81 THR A O 1
ATOM 613 N N . THR A 1 82 ? -14.18 14.359 6.641 1 88.38 82 THR A N 1
ATOM 614 C CA . THR A 1 82 ? -14.695 13.789 7.879 1 88.38 82 THR A CA 1
ATOM 615 C C . THR A 1 82 ? -15.008 12.305 7.699 1 88.38 82 THR A C 1
ATOM 617 O O . THR A 1 82 ? -15.516 11.656 8.617 1 88.38 82 THR A O 1
ATOM 620 N N . ALA A 1 83 ? -14.711 11.852 6.543 1 79.88 83 ALA A N 1
ATOM 621 C CA . ALA A 1 83 ? -15.086 10.484 6.211 1 79.88 83 ALA A CA 1
ATOM 622 C C . ALA A 1 83 ? -14.391 9.484 7.133 1 79.88 83 ALA A C 1
ATOM 624 O O . ALA A 1 83 ? -13.211 9.648 7.449 1 79.88 83 ALA A O 1
ATOM 625 N N . GLY A 1 84 ? -15.102 8.5 7.59 1 73.81 84 GLY A N 1
ATOM 626 C CA . GLY A 1 84 ? -14.547 7.422 8.391 1 73.81 84 GLY A CA 1
ATOM 627 C C . GLY A 1 84 ? -14.297 7.816 9.836 1 73.81 84 GLY A C 1
ATOM 628 O O . GLY A 1 84 ? -13.586 7.117 10.562 1 73.81 84 GLY A O 1
ATOM 629 N N . GLN A 1 85 ? -14.812 8.969 10.273 1 80.88 85 GLN A N 1
ATOM 630 C CA . GLN A 1 85 ? -14.586 9.453 11.625 1 80.88 85 GLN A CA 1
ATOM 631 C C . GLN A 1 85 ? -15.867 9.367 12.461 1 80.88 85 GLN A C 1
ATOM 633 O O . GLN A 1 85 ? -16.953 9.609 11.953 1 80.88 85 GLN A O 1
ATOM 638 N N . ALA A 1 86 ? -15.758 8.953 13.664 1 85.69 86 ALA A N 1
ATOM 639 C CA . ALA A 1 86 ? -16.891 8.883 14.586 1 85.69 86 ALA A CA 1
ATOM 640 C C . ALA A 1 86 ? -17.062 10.195 15.344 1 85.69 86 ALA A C 1
ATOM 642 O O . ALA A 1 86 ? -16.188 10.578 16.141 1 85.69 86 ALA A O 1
ATOM 643 N N . TRP A 1 87 ? -18.188 10.883 15.055 1 92.31 87 TRP A N 1
ATOM 644 C CA . TRP A 1 87 ? -18.438 12.195 15.641 1 92.31 87 TRP A CA 1
ATOM 645 C C . TRP A 1 87 ? -19.547 12.125 16.688 1 92.31 87 TRP A C 1
ATOM 647 O O . TRP A 1 87 ? -20.562 11.445 16.469 1 92.31 87 TRP A O 1
ATOM 657 N N . GLU A 1 88 ? -19.312 12.719 17.797 1 94.25 88 GLU A N 1
ATOM 658 C CA . GLU A 1 88 ? -20.359 12.852 18.797 1 94.25 88 GLU A CA 1
ATOM 659 C C . GLU A 1 88 ? -21.453 13.805 18.344 1 94.25 88 GLU A C 1
ATOM 661 O O . GLU A 1 88 ? -22.641 13.594 18.625 1 94.25 88 GLU A O 1
ATOM 666 N N . HIS A 1 89 ? -21.016 14.898 17.734 1 95.62 89 HIS A N 1
ATOM 667 C CA . HIS A 1 89 ? -21.891 15.844 17.062 1 95.62 89 HIS A CA 1
ATOM 668 C C . HIS A 1 89 ? -21.562 15.945 15.578 1 95.62 89 HIS A C 1
ATOM 670 O O . HIS A 1 89 ? -20.391 15.938 15.195 1 95.62 89 HIS A O 1
ATOM 676 N N . PRO A 1 90 ? -22.625 16.031 14.812 1 96.19 90 PRO A N 1
ATOM 677 C CA . PRO A 1 90 ? -22.344 16.047 13.375 1 96.19 90 PRO A CA 1
ATOM 678 C C . PRO A 1 90 ? -21.328 17.141 12.992 1 96.19 90 PRO A C 1
ATOM 680 O O . PRO A 1 90 ? -21.391 18.25 13.516 1 96.19 90 PRO A O 1
ATOM 683 N N . PRO A 1 91 ? -20.469 16.859 12.125 1 96.75 91 PRO A N 1
ATOM 684 C CA . PRO A 1 91 ? -19.312 17.703 11.852 1 96.75 91 PRO A CA 1
ATOM 685 C C . PRO A 1 91 ? -19.703 19.062 11.289 1 96.75 91 PRO A C 1
ATOM 687 O O . PRO A 1 91 ? -18.922 20.016 11.383 1 96.75 91 PRO A O 1
ATOM 690 N N . PHE A 1 92 ? -20.906 19.25 10.719 1 97.69 92 PHE A N 1
ATOM 691 C CA . PHE A 1 92 ? -21.25 20.516 10.102 1 97.69 92 PHE A CA 1
ATOM 692 C C . PHE A 1 92 ? -22.516 21.109 10.727 1 97.69 92 PHE A C 1
ATOM 694 O O . PHE A 1 92 ? -23.203 21.922 10.109 1 97.69 92 PHE A O 1
ATOM 701 N N . SER A 1 93 ? -22.719 20.734 11.969 1 96.94 93 SER A N 1
ATOM 702 C CA . SER A 1 93 ? -23.906 21.25 12.656 1 96.94 93 SER A CA 1
ATOM 703 C C . SER A 1 93 ? -23.594 22.516 13.438 1 96.94 93 SER A C 1
ATOM 705 O O . SER A 1 93 ? -24.5 23.281 13.766 1 96.94 93 SER A O 1
ATOM 707 N N . ALA A 1 94 ? -22.375 22.688 13.742 1 97.88 94 ALA A N 1
ATOM 708 C CA . ALA A 1 94 ? -21.922 23.828 14.531 1 97.88 94 ALA A CA 1
ATOM 709 C C . ALA A 1 94 ? -22.672 23.906 15.859 1 97.88 94 ALA A C 1
ATOM 711 O O . ALA A 1 94 ? -23.141 24.984 16.266 1 97.88 94 ALA A O 1
ATOM 712 N N . GLU A 1 95 ? -22.766 22.844 16.484 1 97.44 95 GLU A N 1
ATOM 713 C CA . GLU A 1 95 ? -23.484 22.797 17.75 1 97.44 95 GLU A CA 1
ATOM 714 C C . GLU A 1 95 ? -22.734 23.531 18.844 1 97.44 95 GLU A C 1
ATOM 716 O O . GLU A 1 95 ? -21.5 23.516 18.875 1 97.44 95 GLU A O 1
ATOM 721 N N . LEU A 1 96 ? -23.5 24.156 19.641 1 97.5 96 LEU A N 1
ATOM 722 C CA . LEU A 1 96 ? -22.969 24.781 20.859 1 97.5 96 LEU A CA 1
ATOM 723 C C . LEU A 1 96 ? -23.297 23.938 22.078 1 97.5 96 LEU A C 1
ATOM 725 O O . LEU A 1 96 ? -24.422 23.984 22.594 1 97.5 96 LEU A O 1
ATOM 729 N N . VAL A 1 97 ? -22.312 23.219 22.531 1 97 97 VAL A N 1
ATOM 730 C CA . VAL A 1 97 ? -22.516 22.281 23.641 1 97 97 VAL A CA 1
ATOM 731 C C . VAL A 1 97 ? -21.422 22.484 24.688 1 97 97 VAL A C 1
ATOM 733 O O . VAL A 1 97 ? -20.234 22.469 24.375 1 97 97 VAL A O 1
ATOM 736 N N . ASP A 1 98 ? -21.828 22.812 25.938 1 95.19 98 ASP A N 1
ATOM 737 C CA . ASP A 1 98 ? -20.953 22.906 27.109 1 95.19 98 ASP A CA 1
ATOM 738 C C . ASP A 1 98 ? -19.844 23.938 26.875 1 95.19 98 ASP A C 1
ATOM 740 O O . ASP A 1 98 ? -18.672 23.688 27.172 1 95.19 98 ASP A O 1
ATOM 744 N N . GLY A 1 99 ? -20.172 24.984 26.203 1 96.06 99 GLY A N 1
ATOM 745 C CA . GLY A 1 99 ? -19.25 26.094 26.016 1 96.06 99 GLY A CA 1
ATOM 746 C C . GLY A 1 99 ? -18.328 25.922 24.828 1 96.06 99 GLY A C 1
ATOM 747 O O . GLY A 1 99 ? -17.391 26.703 24.656 1 96.06 99 GLY A O 1
ATOM 748 N N . TYR A 1 100 ? -18.562 24.875 24.047 1 96.94 100 TYR A N 1
ATOM 749 C CA . TYR A 1 100 ? -17.75 24.625 22.859 1 96.94 100 TYR A CA 1
ATOM 750 C C . TYR A 1 100 ? -18.594 24.719 21.594 1 96.94 100 TYR A C 1
ATOM 752 O O . TYR A 1 100 ? -19.766 24.312 21.594 1 96.94 100 TYR A O 1
ATOM 760 N N . VAL A 1 101 ? -18.016 25.281 20.562 1 97.81 101 VAL A N 1
ATOM 761 C CA . VAL A 1 101 ? -18.578 25.141 19.234 1 97.81 101 VAL A CA 1
ATOM 762 C C . VAL A 1 101 ? -18 23.906 18.547 1 97.81 101 VAL A C 1
ATOM 764 O O . VAL A 1 101 ? -16.781 23.828 18.344 1 97.81 101 VAL A O 1
ATOM 767 N N . TRP A 1 102 ? -18.875 23.031 18.219 1 96.94 102 TRP A N 1
ATOM 768 C CA . TRP A 1 102 ? -18.438 21.766 17.625 1 96.94 102 TRP A CA 1
ATOM 769 C C . TRP A 1 102 ? -18.547 21.812 16.094 1 96.94 102 TRP A C 1
ATOM 771 O O . TRP A 1 102 ? -19.531 22.359 15.562 1 96.94 102 TRP A O 1
ATOM 781 N N . GLY A 1 103 ? -17.516 21.266 15.461 1 97.31 103 GLY A N 1
ATOM 782 C CA . GLY A 1 103 ? -17.609 21.141 14.016 1 97.31 103 GLY A CA 1
ATOM 783 C C . GLY A 1 103 ? -16.266 21.156 13.312 1 97.31 103 GLY A C 1
ATOM 784 O O . GLY A 1 103 ? -15.305 21.719 13.836 1 97.31 103 GLY A O 1
ATOM 785 N N . ARG A 1 104 ? -16.281 20.562 12.109 1 95.62 104 ARG A N 1
ATOM 786 C CA . ARG A 1 104 ? -15.094 20.609 11.273 1 95.62 104 ARG A CA 1
ATOM 787 C C . ARG A 1 104 ? -14.781 22.047 10.852 1 95.62 104 ARG A C 1
ATOM 789 O O . ARG A 1 104 ? -15.633 22.734 10.289 1 95.62 104 ARG A O 1
ATOM 796 N N . GLY A 1 105 ? -13.57 22.516 11.195 1 95.56 105 GLY A N 1
ATOM 797 C CA . GLY A 1 105 ? -13.164 23.875 10.898 1 95.56 105 GLY A CA 1
ATOM 798 C C . GLY A 1 105 ? -13.188 24.781 12.117 1 95.56 105 GLY A C 1
ATOM 799 O O . GLY A 1 105 ? -12.688 25.906 12.062 1 95.56 105 GLY A O 1
ATOM 800 N N . ALA A 1 106 ? -13.648 24.25 13.211 1 96.88 106 ALA A N 1
ATOM 801 C CA . ALA A 1 106 ? -13.711 25.078 14.422 1 96.88 106 ALA A CA 1
ATOM 802 C C . ALA A 1 106 ? -12.32 25.578 14.812 1 96.88 106 ALA A C 1
ATOM 804 O O . ALA A 1 106 ? -12.172 26.734 15.219 1 96.88 106 ALA A O 1
ATOM 805 N N . LEU A 1 107 ? -11.344 24.719 14.578 1 93.69 107 LEU A N 1
ATOM 806 C CA . LEU A 1 107 ? -9.969 25.062 14.922 1 93.69 107 LEU A CA 1
ATOM 807 C C . LEU A 1 107 ? -9.164 25.375 13.672 1 93.69 107 LEU A C 1
ATOM 809 O O . LEU A 1 107 ? -8.344 26.297 13.672 1 93.69 107 LEU A O 1
ATOM 813 N N . ASP A 1 108 ? -9.391 24.797 12.539 1 91.81 108 ASP A N 1
ATOM 814 C CA . ASP A 1 108 ? -8.586 24.906 11.32 1 91.81 108 ASP A CA 1
ATOM 815 C C . ASP A 1 108 ? -9.469 25.078 10.094 1 91.81 108 ASP A C 1
ATOM 817 O O . ASP A 1 108 ? -9.875 24.094 9.469 1 91.81 108 ASP A O 1
ATOM 821 N N . MET A 1 109 ? -9.867 26.281 9.625 1 94.81 109 MET A N 1
ATOM 822 C CA . MET A 1 109 ? -9.531 27.406 10.492 1 94.81 109 MET A CA 1
ATOM 823 C C . MET A 1 109 ? -10.648 28.438 10.492 1 94.81 109 MET A C 1
ATOM 825 O O . MET A 1 109 ? -10.375 29.641 10.555 1 94.81 109 MET A O 1
ATOM 829 N N . LYS A 1 110 ? -11.859 27.938 10.344 1 98.06 110 LYS A N 1
ATOM 830 C CA . LYS A 1 110 ? -13 28.844 10.281 1 98.06 110 LYS A CA 1
ATOM 831 C C . LYS A 1 110 ? -13.141 29.641 11.578 1 98.06 110 LYS A C 1
ATOM 833 O O . LYS A 1 110 ? -13.672 30.75 11.586 1 98.06 110 LYS A O 1
ATOM 838 N N . GLY A 1 111 ? -12.711 29.047 12.695 1 97.81 111 GLY A N 1
ATOM 839 C CA . GLY A 1 111 ? -12.602 29.844 13.906 1 97.81 111 GLY A CA 1
ATOM 840 C C . GLY A 1 111 ? -11.719 31.062 13.742 1 97.81 111 GLY A C 1
ATOM 841 O O . GLY A 1 111 ? -12.094 32.156 14.172 1 97.81 111 GLY A O 1
ATOM 842 N N . GLY A 1 112 ? -10.555 30.859 13.133 1 98.06 112 GLY A N 1
ATOM 843 C CA . GLY A 1 112 ? -9.664 31.969 12.836 1 98.06 112 GLY A CA 1
ATOM 844 C C . GLY A 1 112 ? -10.273 33 11.898 1 98.06 112 GLY A C 1
ATOM 845 O O . GLY A 1 112 ? -10.117 34.188 12.094 1 98.06 112 GLY A O 1
ATOM 846 N N . VAL A 1 113 ? -10.984 32.5 10.906 1 98.69 113 VAL A N 1
ATOM 847 C CA . VAL A 1 113 ? -11.641 33.375 9.953 1 98.69 113 VAL A CA 1
ATOM 848 C C . VAL A 1 113 ? -12.695 34.219 10.664 1 98.69 113 VAL A C 1
ATOM 850 O O . VAL A 1 113 ? -12.797 35.438 10.422 1 98.69 113 VAL A O 1
ATOM 853 N N . ALA A 1 114 ? -13.438 33.625 11.508 1 98.69 114 ALA A N 1
ATOM 854 C CA . ALA A 1 114 ? -14.438 34.344 12.273 1 98.69 114 ALA A CA 1
ATOM 855 C C . ALA A 1 114 ? -13.789 35.438 13.109 1 98.69 114 ALA A C 1
ATOM 857 O O . ALA A 1 114 ? -14.297 36.562 13.188 1 98.69 114 ALA A O 1
ATOM 858 N N . MET A 1 115 ? -12.68 35.125 13.766 1 98.5 115 MET A N 1
ATOM 859 C CA . MET A 1 115 ? -11.938 36.125 14.555 1 98.5 115 MET A CA 1
ATOM 860 C C . MET A 1 115 ? -11.484 37.281 13.688 1 98.5 115 MET A C 1
ATOM 862 O O . MET A 1 115 ? -11.672 38.438 14.055 1 98.5 115 MET A O 1
ATOM 866 N N . MET A 1 116 ? -10.945 37 12.555 1 98.5 116 MET A N 1
ATOM 867 C CA . MET A 1 116 ? -10.383 38 11.656 1 98.5 116 MET A CA 1
ATOM 868 C C . MET A 1 116 ? -11.469 38.906 11.109 1 98.5 116 MET A C 1
ATOM 870 O O . MET A 1 116 ? -11.328 40.156 11.141 1 98.5 116 MET A O 1
ATOM 874 N N . VAL A 1 117 ? -12.531 38.312 10.641 1 98.62 117 VAL A N 1
ATOM 875 C CA . VAL A 1 117 ? -13.594 39.062 10 1 98.62 117 VAL A CA 1
ATOM 876 C C . VAL A 1 117 ? -14.281 39.969 11.023 1 98.62 117 VAL A C 1
ATOM 878 O O . VAL A 1 117 ? -14.555 41.125 10.742 1 98.62 117 VAL A O 1
ATOM 881 N N . THR A 1 118 ? -14.555 39.469 12.188 1 98.44 118 THR A N 1
ATOM 882 C CA . THR A 1 118 ? -15.211 40.25 13.211 1 98.44 118 THR A CA 1
ATOM 883 C C . THR A 1 118 ? -14.305 41.406 13.672 1 98.44 118 THR A C 1
ATOM 885 O O . THR A 1 118 ? -14.766 42.531 13.891 1 98.44 118 THR A O 1
ATOM 888 N N . ALA A 1 119 ? -13.023 41.125 13.883 1 98.25 119 ALA A N 1
ATOM 889 C CA . ALA A 1 119 ? -12.07 42.188 14.242 1 98.25 119 ALA A CA 1
ATOM 890 C C . ALA A 1 119 ? -12 43.25 13.164 1 98.25 119 ALA A C 1
ATOM 892 O O . ALA A 1 119 ? -11.977 44.438 13.469 1 98.25 119 ALA A O 1
ATOM 893 N N . PHE A 1 120 ? -11.93 42.875 11.938 1 98.31 120 PHE A N 1
ATOM 894 C CA . PHE A 1 120 ? -11.883 43.75 10.789 1 98.31 120 PHE A CA 1
ATOM 895 C C . PHE A 1 120 ? -13.109 44.656 10.742 1 98.31 120 PHE A C 1
ATOM 897 O O . PHE A 1 120 ? -12.992 45.875 10.609 1 98.31 120 PHE A O 1
ATOM 904 N N . LEU A 1 121 ? -14.273 44.062 10.852 1 98.12 121 LEU A N 1
ATOM 905 C CA . LEU A 1 121 ? -15.523 44.812 10.766 1 98.12 121 LEU A CA 1
ATOM 906 C C . LEU A 1 121 ? -15.672 45.781 11.945 1 98.12 121 LEU A C 1
ATOM 908 O O . LEU A 1 121 ? -16.234 46.844 11.797 1 98.12 121 LEU A O 1
ATOM 912 N N . ARG A 1 122 ? -15.242 45.281 13.102 1 97.69 122 ARG A N 1
ATOM 913 C CA . ARG A 1 122 ? -15.242 46.188 14.25 1 97.69 122 ARG A CA 1
ATOM 914 C C . ARG A 1 122 ? -14.344 47.406 13.992 1 97.69 122 ARG A C 1
ATOM 916 O O . ARG A 1 122 ? -14.75 48.531 14.25 1 97.69 122 ARG A O 1
ATOM 923 N N . ALA A 1 123 ? -13.172 47.188 13.508 1 97.88 123 ALA A N 1
ATOM 924 C CA . ALA A 1 123 ? -12.258 48.281 13.18 1 97.88 123 ALA A CA 1
ATOM 925 C C . ALA A 1 123 ? -12.875 49.219 12.148 1 97.88 123 ALA A C 1
ATOM 927 O O . ALA A 1 123 ? -12.758 50.438 12.266 1 97.88 123 ALA A O 1
ATOM 928 N N . TRP A 1 124 ? -13.484 48.625 11.156 1 97.19 124 TRP A N 1
ATOM 929 C CA . TRP A 1 124 ? -14.164 49.406 10.125 1 97.19 124 TRP A CA 1
ATOM 930 C C . TRP A 1 124 ? -15.242 50.312 10.734 1 97.19 124 TRP A C 1
ATOM 932 O O . TRP A 1 124 ? -15.289 51.5 10.477 1 97.19 124 TRP A O 1
ATOM 942 N N . ARG A 1 125 ? -16.062 49.719 11.531 1 96.31 125 ARG A N 1
ATOM 943 C CA . ARG A 1 125 ? -17.188 50.406 12.133 1 96.31 125 ARG A CA 1
ATOM 944 C C . ARG A 1 125 ? -16.703 51.531 13.047 1 96.31 125 ARG A C 1
ATOM 946 O O . ARG A 1 125 ? -17.328 52.594 13.102 1 96.31 125 ARG A O 1
ATOM 953 N N . GLU A 1 126 ? -15.625 51.25 13.711 1 96.88 126 GLU A N 1
ATOM 954 C CA . GLU A 1 126 ? -15.125 52.219 14.688 1 96.88 126 GLU A CA 1
ATOM 955 C C . GLU A 1 126 ? -14.219 53.25 14.023 1 96.88 126 GLU A C 1
ATOM 957 O O . GLU A 1 126 ? -13.711 54.156 14.695 1 96.88 126 GLU A O 1
ATOM 962 N N . GLY A 1 127 ? -13.961 53.094 12.805 1 96.44 127 GLY A N 1
ATOM 963 C CA . GLY A 1 127 ? -13.188 54.094 12.055 1 96.44 127 GLY A CA 1
ATOM 964 C C . GLY A 1 127 ? -11.695 54 12.336 1 96.44 127 GLY A C 1
ATOM 965 O O . GLY A 1 127 ? -10.992 55 12.25 1 96.44 127 GLY A O 1
ATOM 966 N N . VAL A 1 128 ? -11.273 52.844 12.68 1 96.81 128 VAL A N 1
ATOM 967 C CA . VAL A 1 128 ? -9.852 52.656 12.93 1 96.81 128 VAL A CA 1
ATOM 968 C C . VAL A 1 128 ? -9.07 52.844 11.633 1 96.81 128 VAL A C 1
ATOM 970 O O . VAL A 1 128 ? -9.484 52.406 10.57 1 96.81 128 VAL A O 1
ATOM 973 N N . ARG A 1 129 ? -7.926 53.594 11.727 1 97.25 129 ARG A N 1
ATOM 974 C CA . ARG A 1 129 ? -6.992 53.781 10.617 1 97.25 129 ARG A CA 1
ATOM 975 C C . ARG A 1 129 ? -5.578 53.375 11.023 1 97.25 129 ARG A C 1
ATOM 977 O O . ARG A 1 129 ? -4.789 54.219 11.461 1 97.25 129 ARG A O 1
ATOM 984 N N . PRO A 1 130 ? -5.246 52.125 10.805 1 97.62 130 PRO A N 1
ATOM 985 C CA . PRO A 1 130 ? -3.885 51.688 11.125 1 97.62 130 PRO A CA 1
ATOM 986 C C . PRO A 1 130 ? -2.822 52.406 10.312 1 97.62 130 PRO A C 1
ATOM 988 O O . PRO A 1 130 ? -3.154 53.156 9.391 1 97.62 130 PRO A O 1
ATOM 991 N N . ALA A 1 131 ? -1.536 52.25 10.68 1 97.38 131 ALA A N 1
ATOM 992 C CA . ALA A 1 131 ? -0.462 52.969 9.992 1 97.38 131 ALA A CA 1
ATOM 993 C C . ALA A 1 131 ? -0.365 52.531 8.539 1 97.38 131 ALA A C 1
ATOM 995 O O . ALA A 1 131 ? 0.027 53.312 7.672 1 97.38 131 ALA A O 1
ATOM 996 N N . GLY A 1 132 ? -0.652 51.312 8.227 1 97.69 132 GLY A N 1
ATOM 997 C CA . GLY A 1 132 ? -0.75 50.781 6.879 1 97.69 132 GLY A CA 1
ATOM 998 C C . GLY A 1 132 ? -2.084 50.125 6.602 1 97.69 132 GLY A C 1
ATOM 999 O O . GLY A 1 132 ? -2.85 49.844 7.523 1 97.69 132 GLY A O 1
ATOM 1000 N N . ASP A 1 133 ? -2.322 49.906 5.316 1 97.75 133 ASP A N 1
ATOM 1001 C CA . ASP A 1 133 ? -3.553 49.219 4.938 1 97.75 133 ASP A CA 1
ATOM 1002 C C . ASP A 1 133 ? -3.615 47.812 5.559 1 97.75 133 ASP A C 1
ATOM 1004 O O . ASP A 1 133 ? -2.588 47.156 5.715 1 97.75 133 ASP A O 1
ATOM 1008 N N . VAL A 1 134 ? -4.789 47.469 5.953 1 98.44 134 VAL A N 1
ATOM 1009 C CA . VAL A 1 134 ? -5.043 46.094 6.305 1 98.44 134 VAL A CA 1
ATOM 1010 C C . VAL A 1 134 ? -5.785 45.375 5.164 1 98.44 134 VAL A C 1
ATOM 1012 O O . VAL A 1 134 ? -6.844 45.844 4.73 1 98.44 134 VAL A O 1
ATOM 1015 N N . ILE A 1 135 ? -5.195 44.344 4.695 1 98.69 135 ILE A N 1
ATOM 1016 C CA . ILE A 1 135 ? -5.77 43.594 3.58 1 98.69 135 ILE A CA 1
ATOM 1017 C C . ILE A 1 135 ? -6.336 42.281 4.082 1 98.69 135 ILE A C 1
ATOM 1019 O O . ILE A 1 135 ? -5.59 41.312 4.285 1 98.69 135 ILE A O 1
ATOM 1023 N N . LEU A 1 136 ? -7.652 42.219 4.234 1 98.75 136 LEU A N 1
ATOM 1024 C CA . LEU A 1 136 ? -8.328 40.969 4.594 1 98.75 136 LEU A CA 1
ATOM 1025 C C . LEU A 1 136 ? -8.414 40.031 3.396 1 98.75 136 LEU A C 1
ATOM 1027 O O . LEU A 1 136 ? -8.961 40.406 2.352 1 98.75 136 LEU A O 1
ATOM 1031 N N . THR A 1 137 ? -7.832 38.875 3.541 1 98.81 137 THR A N 1
ATOM 1032 C CA . THR A 1 137 ? -7.758 37.906 2.449 1 98.81 137 THR A CA 1
ATOM 1033 C C . THR A 1 137 ? -8.273 36.531 2.898 1 98.81 137 THR A C 1
ATOM 1035 O O . THR A 1 137 ? -7.586 35.812 3.619 1 98.81 137 THR A O 1
ATOM 1038 N N . ILE A 1 138 ? -9.492 36.125 2.49 1 98.75 138 ILE A N 1
ATOM 1039 C CA . ILE A 1 138 ? -10.094 34.844 2.811 1 98.75 138 ILE A CA 1
ATOM 1040 C C . ILE A 1 138 ? -10.031 33.938 1.589 1 98.75 138 ILE A C 1
ATOM 1042 O O . ILE A 1 138 ? -10.555 34.281 0.525 1 98.75 138 ILE A O 1
ATOM 1046 N N . MET A 1 139 ? -9.422 32.719 1.779 1 98.5 139 MET A N 1
ATOM 1047 C CA . MET A 1 139 ? -8.984 31.969 0.605 1 98.5 139 MET A CA 1
ATOM 1048 C C . MET A 1 139 ? -9.57 30.547 0.605 1 98.5 139 MET A C 1
ATOM 1050 O O . MET A 1 139 ? -10.133 30.109 1.606 1 98.5 139 MET A O 1
ATOM 1054 N N . SER A 1 140 ? -9.477 29.922 -0.563 1 97 140 SER A N 1
ATOM 1055 C CA . SER A 1 140 ? -9.812 28.531 -0.787 1 97 140 SER A CA 1
ATOM 1056 C C . SER A 1 140 ? -8.555 27.672 -0.911 1 97 140 SER A C 1
ATOM 1058 O O . SER A 1 140 ? -7.465 28.188 -1.14 1 97 140 SER A O 1
ATOM 1060 N N . ASP A 1 141 ? -8.57 26.422 -0.544 1 93.69 141 ASP A N 1
ATOM 1061 C CA . ASP A 1 141 ? -7.715 25.344 -1.043 1 93.69 141 ASP A CA 1
ATOM 1062 C C . ASP A 1 141 ? -6.41 25.281 -0.253 1 93.69 141 ASP A C 1
ATOM 1064 O O . ASP A 1 141 ? -5.379 24.859 -0.784 1 93.69 141 ASP A O 1
ATOM 1068 N N . GLU A 1 142 ? -6.387 25.703 0.937 1 90.25 142 GLU A N 1
ATOM 1069 C CA . GLU A 1 142 ? -5.168 25.547 1.724 1 90.25 142 GLU A CA 1
ATOM 1070 C C . GLU A 1 142 ? -4.879 24.078 2.004 1 90.25 142 GLU A C 1
ATOM 1072 O O . GLU A 1 142 ? -3.729 23.641 1.927 1 90.25 142 GLU A O 1
ATOM 1077 N N . GLU A 1 143 ? -5.809 23.281 2.25 1 85.31 143 GLU A N 1
ATOM 1078 C CA . GLU A 1 143 ? -5.688 21.906 2.744 1 85.31 143 GLU A CA 1
ATOM 1079 C C . GLU A 1 143 ? -5.199 20.969 1.646 1 85.31 143 GLU A C 1
ATOM 1081 O O . GLU A 1 143 ? -4.883 19.812 1.912 1 85.31 143 GLU A O 1
ATOM 1086 N N . ALA A 1 144 ? -5.223 21.453 0.433 1 80.62 144 ALA A N 1
ATOM 1087 C CA . ALA A 1 144 ? -4.777 20.609 -0.669 1 80.62 144 ALA A CA 1
ATOM 1088 C C . ALA A 1 144 ? -3.645 21.266 -1.449 1 80.62 144 ALA A C 1
ATOM 1090 O O . ALA A 1 144 ? -3.482 21.016 -2.646 1 80.62 144 ALA A O 1
ATOM 1091 N N . GLY A 1 145 ? -2.998 22.234 -0.862 1 81.12 145 GLY A N 1
ATOM 1092 C CA . GLY A 1 145 ? -1.774 22.719 -1.478 1 81.12 145 GLY A CA 1
ATOM 1093 C C . GLY A 1 145 ? -1.848 24.188 -1.875 1 81.12 145 GLY A C 1
ATOM 1094 O O . GLY A 1 145 ? -0.848 24.766 -2.297 1 81.12 145 GLY A O 1
ATOM 1095 N N . SER A 1 146 ? -3.096 24.828 -1.875 1 91.5 146 SER A N 1
ATOM 1096 C CA . SER A 1 146 ? -3.264 26.266 -2.016 1 91.5 146 SER A CA 1
ATOM 1097 C C . SER A 1 146 ? -3.258 26.688 -3.482 1 91.5 146 SER A C 1
ATOM 1099 O O . SER A 1 146 ? -3.123 27.875 -3.795 1 91.5 146 SER A O 1
ATOM 1101 N N . ASP A 1 147 ? -3.379 25.781 -4.406 1 90.94 147 ASP A N 1
ATOM 1102 C CA . ASP A 1 147 ? -3.256 26.078 -5.832 1 90.94 147 ASP A CA 1
ATOM 1103 C C . ASP A 1 147 ? -4.363 27.016 -6.297 1 90.94 147 ASP A C 1
ATOM 1105 O O . ASP A 1 147 ? -4.16 27.812 -7.219 1 90.94 147 ASP A O 1
ATOM 1109 N N . TYR A 1 148 ? -5.52 26.953 -5.629 1 95.38 148 TYR A N 1
ATOM 1110 C CA . TYR A 1 148 ? -6.66 27.766 -6.035 1 95.38 148 TYR A CA 1
ATOM 1111 C C . TYR A 1 148 ? -6.844 28.953 -5.105 1 95.38 148 TYR A C 1
ATOM 1113 O O . TYR A 1 148 ? -7.695 29.812 -5.348 1 95.38 148 TYR A O 1
ATOM 1121 N N . GLY A 1 149 ? -6.051 29.062 -4.051 1 97.06 149 GLY A N 1
ATOM 1122 C CA . GLY A 1 149 ? -6.145 30.141 -3.082 1 97.06 149 GLY A CA 1
ATOM 1123 C C . GLY A 1 149 ? -4.918 31.031 -3.055 1 97.06 149 GLY A C 1
ATOM 1124 O O . GLY A 1 149 ? -4.727 31.859 -3.947 1 97.06 149 GLY A O 1
ATOM 1125 N N . ALA A 1 150 ? -4.047 30.781 -2.092 1 96.81 150 ALA A N 1
ATOM 1126 C CA . ALA A 1 150 ? -2.916 31.672 -1.836 1 96.81 150 ALA A CA 1
ATOM 1127 C C . ALA A 1 150 ? -1.938 31.672 -3.006 1 96.81 150 ALA A C 1
ATOM 1129 O O . ALA A 1 150 ? -1.423 32.719 -3.396 1 96.81 150 ALA A O 1
ATOM 1130 N N . ARG A 1 151 ? -1.655 30.469 -3.535 1 94.81 151 ARG A N 1
ATOM 1131 C CA . ARG A 1 151 ? -0.72 30.391 -4.652 1 94.81 151 ARG A CA 1
ATOM 1132 C C . ARG A 1 151 ? -1.247 31.172 -5.855 1 94.81 151 ARG A C 1
ATOM 1134 O O . ARG A 1 151 ? -0.509 31.938 -6.48 1 94.81 151 ARG A O 1
ATOM 1141 N N . PHE A 1 152 ? -2.465 30.938 -6.176 1 96.31 152 PHE A N 1
ATOM 1142 C CA . PHE A 1 152 ? -3.109 31.656 -7.277 1 96.31 152 PHE A CA 1
ATOM 1143 C C . PHE A 1 152 ? -3.016 33.156 -7.078 1 96.31 152 PHE A C 1
ATOM 1145 O O . PHE A 1 152 ? -2.594 33.875 -7.98 1 96.31 152 PHE A O 1
ATOM 1152 N N . LEU A 1 153 ? -3.365 33.656 -5.922 1 97.81 153 LEU A N 1
ATOM 1153 C CA . LEU A 1 153 ? -3.379 35.094 -5.645 1 97.81 153 LEU A CA 1
ATOM 1154 C C . LEU A 1 153 ? -1.974 35.688 -5.738 1 97.81 153 LEU A C 1
ATOM 1156 O O . LEU A 1 153 ? -1.774 36.75 -6.352 1 97.81 153 LEU A O 1
ATOM 1160 N N . VAL A 1 154 ? -1.009 35.031 -5.18 1 96.62 154 VAL A N 1
ATOM 1161 C CA . VAL A 1 154 ? 0.351 35.531 -5.09 1 96.62 154 VAL A CA 1
ATOM 1162 C C . VAL A 1 154 ? 1.007 35.5 -6.469 1 96.62 154 VAL A C 1
ATOM 1164 O O . VAL A 1 154 ? 1.747 36.438 -6.832 1 96.62 154 VAL A O 1
ATOM 1167 N N . GLU A 1 155 ? 0.743 34.5 -7.234 1 96.06 155 GLU A N 1
ATOM 1168 C CA . GLU A 1 155 ? 1.402 34.344 -8.523 1 96.06 155 GLU A CA 1
ATOM 1169 C C . GLU A 1 155 ? 0.711 35.156 -9.609 1 96.06 155 GLU A C 1
ATOM 1171 O O . GLU A 1 155 ? 1.37 35.719 -10.492 1 96.06 155 GLU A O 1
ATOM 1176 N N . GLU A 1 156 ? -0.636 35.25 -9.539 1 97.69 156 GLU A N 1
ATOM 1177 C CA . GLU A 1 156 ? -1.366 35.875 -10.648 1 97.69 156 GLU A CA 1
ATOM 1178 C C . GLU A 1 156 ? -1.853 37.281 -10.289 1 97.69 156 GLU A C 1
ATOM 1180 O O . GLU A 1 156 ? -2.15 38.094 -11.172 1 97.69 156 GLU A O 1
ATOM 1185 N N . HIS A 1 157 ? -1.942 37.562 -9 1 98.06 157 HIS A N 1
ATOM 1186 C CA . HIS A 1 157 ? -2.445 38.875 -8.586 1 98.06 157 HIS A CA 1
ATOM 1187 C C . HIS A 1 157 ? -1.596 39.438 -7.465 1 98.06 157 HIS A C 1
ATOM 1189 O O . HIS A 1 157 ? -2.125 39.875 -6.434 1 98.06 157 HIS A O 1
ATOM 1195 N N . PRO A 1 158 ? -0.268 39.5 -7.652 1 97.5 158 PRO A N 1
ATOM 1196 C CA . PRO A 1 158 ? 0.599 40 -6.59 1 97.5 158 PRO A CA 1
ATOM 1197 C C . PRO A 1 158 ? 0.311 41.469 -6.254 1 97.5 158 PRO A C 1
ATOM 1199 O O . PRO A 1 158 ? 0.629 41.938 -5.152 1 97.5 158 PRO A O 1
ATOM 1202 N N . GLU A 1 159 ? -0.331 42.188 -7.156 1 97.38 159 GLU A N 1
ATOM 1203 C CA . GLU A 1 159 ? -0.624 43.594 -6.969 1 97.38 159 GLU A CA 1
ATOM 1204 C C . GLU A 1 159 ? -1.589 43.812 -5.805 1 97.38 159 GLU A C 1
ATOM 1206 O O . GLU A 1 159 ? -1.614 44.875 -5.203 1 97.38 159 GLU A O 1
ATOM 1211 N N . GLN A 1 160 ? -2.328 42.875 -5.457 1 97.81 160 GLN A N 1
ATOM 1212 C CA . GLN A 1 160 ? -3.281 42.969 -4.359 1 97.81 160 GLN A CA 1
ATOM 1213 C C . GLN A 1 160 ? -2.562 43.125 -3.021 1 97.81 160 GLN A C 1
ATOM 1215 O O . GLN A 1 160 ? -3.154 43.594 -2.041 1 97.81 160 GLN A O 1
ATOM 1220 N N . PHE A 1 161 ? -1.281 42.812 -3.043 1 98.12 161 PHE A N 1
ATOM 1221 C CA . PHE A 1 161 ? -0.543 42.781 -1.785 1 98.12 161 PHE A CA 1
ATOM 1222 C C . PHE A 1 161 ? 0.658 43.719 -1.843 1 98.12 161 PHE A C 1
ATOM 1224 O O . PHE A 1 161 ? 1.517 43.688 -0.958 1 98.12 161 PHE A O 1
ATOM 1231 N N . ALA A 1 162 ? 0.675 44.5 -2.918 1 96.44 162 ALA A N 1
ATOM 1232 C CA . ALA A 1 162 ? 1.779 45.438 -3.072 1 96.44 162 ALA A CA 1
ATOM 1233 C C . ALA A 1 162 ? 1.879 46.375 -1.867 1 96.44 162 ALA A C 1
ATOM 1235 O O . ALA A 1 162 ? 0.869 46.875 -1.396 1 96.44 162 ALA A O 1
ATOM 1236 N N . GLY A 1 163 ? 3.061 46.438 -1.314 1 95.75 163 GLY A N 1
ATOM 1237 C CA . GLY A 1 163 ? 3.299 47.344 -0.211 1 95.75 163 GLY A CA 1
ATOM 1238 C C . GLY A 1 163 ? 3.133 46.719 1.15 1 95.75 163 GLY A C 1
ATOM 1239 O O . GLY A 1 163 ? 3.42 47.312 2.178 1 95.75 163 GLY A O 1
ATOM 1240 N N . ALA A 1 164 ? 2.67 45.562 1.211 1 97.44 164 ALA A N 1
ATOM 1241 C CA . ALA A 1 164 ? 2.541 44.844 2.488 1 97.44 164 ALA A CA 1
ATOM 1242 C C . ALA A 1 164 ? 3.883 44.281 2.941 1 97.44 164 ALA A C 1
ATOM 1244 O O . ALA A 1 164 ? 4.684 43.844 2.119 1 97.44 164 ALA A O 1
ATOM 1245 N N . ALA A 1 165 ? 4.137 44.281 4.25 1 97.12 165 ALA A N 1
ATOM 1246 C CA . ALA A 1 165 ? 5.387 43.781 4.785 1 97.12 165 ALA A CA 1
ATOM 1247 C C . ALA A 1 165 ? 5.129 42.562 5.691 1 97.12 165 ALA A C 1
ATOM 1249 O O . ALA A 1 165 ? 6.008 41.719 5.875 1 97.12 165 ALA A O 1
ATOM 1250 N N . TYR A 1 166 ? 3.939 42.5 6.246 1 97.62 166 TYR A N 1
ATOM 1251 C CA . TYR A 1 166 ? 3.611 41.469 7.215 1 97.62 166 TYR A CA 1
ATOM 1252 C C . TYR A 1 166 ? 2.281 40.781 6.875 1 97.62 166 TYR A C 1
ATOM 1254 O O . TYR A 1 166 ? 1.442 41.375 6.191 1 97.62 166 TYR A O 1
ATOM 1262 N N . ALA A 1 167 ? 2.174 39.594 7.289 1 97.75 167 ALA A N 1
ATOM 1263 C CA . ALA A 1 167 ? 0.908 38.875 7.242 1 97.75 167 ALA A CA 1
ATOM 1264 C C . ALA A 1 167 ? 0.632 38.156 8.562 1 97.75 167 ALA A C 1
ATOM 1266 O O . ALA A 1 167 ? 1.562 37.719 9.25 1 97.75 167 ALA A O 1
ATOM 1267 N N . ILE A 1 168 ? -0.593 38.156 8.938 1 98 168 ILE A N 1
ATOM 1268 C CA . ILE A 1 168 ? -1.065 37.375 10.086 1 98 168 ILE A CA 1
ATOM 1269 C C . ILE A 1 168 ? -2 36.281 9.602 1 98 168 ILE A C 1
ATOM 1271 O O . ILE A 1 168 ? -2.906 36.5 8.805 1 98 168 ILE A O 1
ATOM 1275 N N . GLY A 1 169 ? -1.802 35.125 10.031 1 97.25 169 GLY A N 1
ATOM 1276 C CA . GLY A 1 169 ? -2.637 33.969 9.711 1 97.25 169 GLY A CA 1
ATOM 1277 C C . GLY A 1 169 ? -2.555 32.875 10.742 1 97.25 169 GLY A C 1
ATOM 1278 O O . GLY A 1 169 ? -2.314 33.125 11.922 1 97.25 169 GLY A O 1
ATOM 1279 N N . GLU A 1 170 ? -2.877 31.656 10.32 1 94.5 170 GLU A N 1
ATOM 1280 C CA . GLU A 1 170 ? -2.867 30.5 11.211 1 94.5 170 GLU A CA 1
ATOM 1281 C C . GLU A 1 170 ? -1.441 30.078 11.555 1 94.5 170 GLU A C 1
ATOM 1283 O O . GLU A 1 170 ? -0.479 30.656 11.055 1 94.5 170 GLU A O 1
ATOM 1288 N N . GLY A 1 171 ? -1.357 29.141 12.508 1 90.94 171 GLY A N 1
ATOM 1289 C CA . GLY A 1 171 ? -0.08 28.516 12.789 1 90.94 171 GLY A CA 1
ATOM 1290 C C . GLY A 1 171 ? 0.476 28.875 14.156 1 90.94 171 GLY A C 1
ATOM 1291 O O . GLY A 1 171 ? 1.479 28.312 14.594 1 90.94 171 GLY A O 1
ATOM 1292 N N . GLY A 1 172 ? -0.228 29.828 14.812 1 91.44 172 GLY A N 1
ATOM 1293 C CA . GLY A 1 172 ? 0.248 30.266 16.125 1 91.44 172 GLY A CA 1
ATOM 1294 C C . GLY A 1 172 ? -0.794 31.031 16.906 1 91.44 172 GLY A C 1
ATOM 1295 O O . GLY A 1 172 ? -1.89 31.297 16.406 1 91.44 172 GLY A O 1
ATOM 1296 N N . GLY A 1 173 ? -0.399 31.25 18.156 1 89.56 173 GLY A N 1
ATOM 1297 C CA . GLY A 1 173 ? -1.241 32.062 19.031 1 89.56 173 GLY A CA 1
ATOM 1298 C C . GLY A 1 173 ? -2.051 31.219 20 1 89.56 173 GLY A C 1
ATOM 1299 O O . GLY A 1 173 ? -2.557 31.734 21 1 89.56 173 GLY A O 1
ATOM 1300 N N . THR A 1 174 ? -2.133 30 19.75 1 91 174 THR A N 1
ATOM 1301 C CA . THR A 1 174 ? -2.928 29.125 20.609 1 91 174 THR A CA 1
ATOM 1302 C C . THR A 1 174 ? -2.15 28.75 21.875 1 91 174 THR A C 1
ATOM 1304 O O . THR A 1 174 ? -1.013 28.281 21.781 1 91 174 THR A O 1
ATOM 1307 N N . ALA A 1 175 ? -2.82 28.938 22.969 1 92.56 175 ALA A N 1
ATOM 1308 C CA . ALA A 1 175 ? -2.182 28.672 24.25 1 92.56 175 ALA A CA 1
ATOM 1309 C C . ALA A 1 175 ? -1.793 27.203 24.391 1 92.56 175 ALA A C 1
ATOM 1311 O O . ALA A 1 175 ? -2.541 26.312 23.969 1 92.56 175 ALA A O 1
ATOM 1312 N N . GLN A 1 176 ? -0.631 27 24.906 1 89.81 176 GLN A N 1
ATOM 1313 C CA . GLN A 1 176 ? -0.129 25.688 25.266 1 89.81 176 GLN A CA 1
ATOM 1314 C C . GLN A 1 176 ? 0.414 25.672 26.688 1 89.81 176 GLN A C 1
ATOM 1316 O O . GLN A 1 176 ? 0.792 26.719 27.234 1 89.81 176 GLN A O 1
ATOM 1321 N N . THR A 1 177 ? 0.366 24.484 27.281 1 90.25 177 THR A N 1
ATOM 1322 C CA . THR A 1 177 ? 0.898 24.359 28.625 1 90.25 177 THR A CA 1
ATOM 1323 C C . THR A 1 177 ? 2.113 23.438 28.641 1 90.25 177 THR A C 1
ATOM 1325 O O . THR A 1 177 ? 2.061 22.328 28.125 1 90.25 177 THR A O 1
ATOM 1328 N N . LEU A 1 178 ? 3.189 23.938 29.141 1 91.44 178 LEU A N 1
ATOM 1329 C CA . LEU A 1 178 ? 4.406 23.172 29.359 1 91.44 178 LEU A CA 1
ATOM 1330 C C . LEU A 1 178 ? 4.945 23.375 30.766 1 91.44 178 LEU A C 1
ATOM 1332 O O . LEU A 1 178 ? 5.195 24.5 31.172 1 91.44 178 LEU A O 1
ATOM 1336 N N . PHE A 1 179 ? 5.113 22.312 31.453 1 92.12 179 PHE A N 1
ATOM 1337 C CA . PHE A 1 179 ? 5.594 22.328 32.844 1 92.12 179 PHE A CA 1
ATOM 1338 C C . PHE A 1 179 ? 4.762 23.281 33.688 1 92.12 179 PHE A C 1
ATOM 1340 O O . PHE A 1 179 ? 5.309 24.078 34.469 1 92.12 179 PHE A O 1
ATOM 1347 N N . GLY A 1 180 ? 3.459 23.234 33.5 1 88.88 180 GLY A N 1
ATOM 1348 C CA . GLY A 1 180 ? 2.531 24 34.312 1 88.88 180 GLY A CA 1
ATOM 1349 C C . GLY A 1 180 ? 2.467 25.469 33.938 1 88.88 180 GLY A C 1
ATOM 1350 O O . GLY A 1 180 ? 1.743 26.234 34.562 1 88.88 180 GLY A O 1
ATOM 1351 N N . ARG A 1 181 ? 3.143 25.844 32.938 1 91.69 181 ARG A N 1
ATOM 1352 C CA . ARG A 1 181 ? 3.143 27.234 32.5 1 91.69 181 ARG A CA 1
ATOM 1353 C C . ARG A 1 181 ? 2.443 27.375 31.141 1 91.69 181 ARG A C 1
ATOM 1355 O O . ARG A 1 181 ? 2.615 26.531 30.266 1 91.69 181 ARG A O 1
ATOM 1362 N N . ARG A 1 182 ? 1.699 28.438 31.016 1 93.5 182 ARG A N 1
ATOM 1363 C CA . ARG A 1 182 ? 1.019 28.734 29.766 1 93.5 182 ARG A CA 1
ATOM 1364 C C . ARG A 1 182 ? 1.902 29.562 28.844 1 93.5 182 ARG A C 1
ATOM 1366 O O . ARG A 1 182 ? 2.465 30.578 29.266 1 93.5 182 ARG A O 1
ATOM 1373 N N . TYR A 1 183 ? 2.039 29.125 27.703 1 94 183 TYR A N 1
ATOM 1374 C CA . TYR A 1 183 ? 2.768 29.891 26.719 1 94 183 TYR A CA 1
ATOM 1375 C C . TYR A 1 183 ? 1.945 30.062 25.438 1 94 183 TYR A C 1
ATOM 1377 O O . TYR A 1 183 ? 1.054 29.266 25.156 1 94 183 TYR A O 1
ATOM 1385 N N . TYR A 1 184 ? 2.189 31.141 24.75 1 96.19 184 TYR A N 1
ATOM 1386 C CA . TYR A 1 184 ? 1.573 31.438 23.453 1 96.19 184 TYR A CA 1
ATOM 1387 C C . TYR A 1 184 ? 2.611 31.438 22.344 1 96.19 184 TYR A C 1
ATOM 1389 O O . TYR A 1 184 ? 3.289 32.438 22.109 1 96.19 184 TYR A O 1
ATOM 1397 N N . PRO A 1 185 ? 2.717 30.344 21.656 1 95.5 185 PRO A N 1
ATOM 1398 C CA . PRO A 1 185 ? 3.623 30.359 20.5 1 95.5 185 PRO A CA 1
ATOM 1399 C C . PRO A 1 185 ? 3.143 31.281 19.391 1 95.5 185 PRO A C 1
ATOM 1401 O O . PRO A 1 185 ? 2.014 31.141 18.906 1 95.5 185 PRO A O 1
ATOM 1404 N N . VAL A 1 186 ? 3.957 32.219 19.016 1 97.38 186 VAL A N 1
ATOM 1405 C CA . VAL A 1 186 ? 3.734 33.031 17.828 1 97.38 186 VAL A CA 1
ATOM 1406 C C . VAL A 1 186 ? 4.605 32.531 16.672 1 97.38 186 VAL A C 1
ATOM 1408 O O . VAL A 1 186 ? 5.836 32.594 16.75 1 97.38 186 VAL A O 1
ATOM 1411 N N . MET A 1 187 ? 3.979 32.094 15.664 1 96.25 187 MET A N 1
ATOM 1412 C CA . MET A 1 187 ? 4.73 31.516 14.562 1 96.25 187 MET A CA 1
ATOM 1413 C C . MET A 1 187 ? 5.492 32.562 13.781 1 96.25 187 MET A C 1
ATOM 1415 O O . MET A 1 187 ? 4.914 33.594 13.375 1 96.25 187 MET A O 1
ATOM 1419 N N . VAL A 1 188 ? 6.766 32.344 13.562 1 96.06 188 VAL A N 1
ATOM 1420 C CA . VAL A 1 188 ? 7.578 33.281 12.789 1 96.06 188 VAL A CA 1
ATOM 1421 C C . VAL A 1 188 ? 8.242 32.531 11.625 1 96.06 188 VAL A C 1
ATOM 1423 O O . VAL A 1 188 ? 8.852 33.156 10.758 1 96.06 188 VAL A O 1
ATOM 1426 N N . ALA A 1 189 ? 8.055 31.266 11.664 1 94.19 189 ALA A N 1
ATOM 1427 C CA . ALA A 1 189 ? 8.594 30.406 10.609 1 94.19 189 ALA A CA 1
ATOM 1428 C C . ALA A 1 189 ? 7.77 29.141 10.453 1 94.19 189 ALA A C 1
ATOM 1430 O O . ALA A 1 189 ? 7.016 28.766 11.352 1 94.19 189 ALA A O 1
ATOM 1431 N N . GLU A 1 190 ? 7.855 28.531 9.344 1 93.44 190 GLU A N 1
ATOM 1432 C CA . GLU A 1 190 ? 7.195 27.266 9.086 1 93.44 190 GLU A CA 1
ATOM 1433 C C . GLU A 1 190 ? 8.117 26.297 8.344 1 93.44 190 GLU A C 1
ATOM 1435 O O . GLU A 1 190 ? 9.023 26.734 7.625 1 93.44 190 GLU A O 1
ATOM 1440 N N . LYS A 1 191 ? 7.91 25.062 8.578 1 93.12 191 LYS A N 1
ATOM 1441 C CA . LYS A 1 191 ? 8.648 24.062 7.805 1 93.12 191 LYS A CA 1
ATOM 1442 C C . LYS A 1 191 ? 8.188 24.031 6.352 1 93.12 191 LYS A C 1
ATOM 1444 O O . LYS A 1 191 ? 7.152 24.625 6.012 1 93.12 191 LYS A O 1
ATOM 1449 N N . GLN A 1 192 ? 9.039 23.406 5.527 1 91.69 192 GLN A N 1
ATOM 1450 C CA . GLN A 1 192 ? 8.789 23.359 4.09 1 91.69 192 GLN A CA 1
ATOM 1451 C C . GLN A 1 192 ? 8.211 22 3.682 1 91.69 192 GLN A C 1
ATOM 1453 O O . GLN A 1 192 ? 8.625 20.969 4.203 1 91.69 192 GLN A O 1
ATOM 1458 N N . VAL A 1 193 ? 7.367 22.109 2.717 1 90.69 193 VAL A N 1
ATOM 1459 C CA . VAL A 1 193 ? 6.812 20.875 2.154 1 90.69 193 VAL A CA 1
ATOM 1460 C C . VAL A 1 193 ? 7.832 20.234 1.221 1 90.69 193 VAL A C 1
ATOM 1462 O O . VAL A 1 193 ? 8.477 20.906 0.421 1 90.69 193 VAL A O 1
ATOM 1465 N N . CYS A 1 194 ? 7.973 18.938 1.409 1 95 194 CYS A N 1
ATOM 1466 C CA . CYS A 1 194 ? 8.766 18.125 0.494 1 95 194 CYS A CA 1
ATOM 1467 C C . CYS A 1 194 ? 8.141 16.75 0.316 1 95 194 CYS A C 1
ATOM 1469 O O . CYS A 1 194 ? 8.578 15.773 0.934 1 95 194 CYS A O 1
ATOM 1471 N N . TRP A 1 195 ? 7.25 16.672 -0.61 1 95.19 195 TRP A N 1
ATOM 1472 C CA . TRP A 1 195 ? 6.602 15.398 -0.886 1 95.19 195 TRP A CA 1
ATOM 1473 C C . TRP A 1 195 ? 7.406 14.586 -1.896 1 95.19 195 TRP A C 1
ATOM 1475 O O . TRP A 1 195 ? 7.879 15.133 -2.898 1 95.19 195 TRP A O 1
ATOM 1485 N N . MET A 1 196 ? 7.523 13.328 -1.583 1 97.62 196 MET A N 1
ATOM 1486 C CA . MET A 1 196 ? 8.32 12.469 -2.451 1 97.62 196 MET A CA 1
ATOM 1487 C C . MET A 1 196 ? 7.578 11.172 -2.762 1 97.62 196 MET A C 1
ATOM 1489 O O . MET A 1 196 ? 6.652 10.797 -2.041 1 97.62 196 MET A O 1
ATOM 1493 N N . ARG A 1 197 ? 7.992 10.609 -3.855 1 97.69 197 ARG A N 1
ATOM 1494 C CA . ARG A 1 197 ? 7.539 9.273 -4.25 1 97.69 197 ARG A CA 1
ATOM 1495 C C . ARG A 1 197 ? 8.719 8.336 -4.473 1 97.69 197 ARG A C 1
ATOM 1497 O O . ARG A 1 197 ? 9.742 8.742 -5.027 1 97.69 197 ARG A O 1
ATOM 1504 N N . THR A 1 198 ? 8.57 7.164 -4.043 1 97.56 198 THR A N 1
ATOM 1505 C CA . THR A 1 198 ? 9.555 6.125 -4.32 1 97.56 198 THR A CA 1
ATOM 1506 C C . THR A 1 198 ? 8.867 4.824 -4.723 1 97.56 198 THR A C 1
ATOM 1508 O O . THR A 1 198 ? 7.641 4.723 -4.668 1 97.56 198 THR A O 1
ATOM 1511 N N . GLU A 1 199 ? 9.648 3.949 -5.246 1 96.56 199 GLU A N 1
ATOM 1512 C CA . GLU A 1 199 ? 9.164 2.641 -5.676 1 96.56 199 GLU A CA 1
ATOM 1513 C C . GLU A 1 199 ? 10.047 1.519 -5.133 1 96.56 199 GLU A C 1
ATOM 1515 O O . GLU A 1 199 ? 11.273 1.638 -5.117 1 96.56 199 GLU A O 1
ATOM 1520 N N . LEU A 1 200 ? 9.406 0.54 -4.637 1 96.38 200 LEU A N 1
ATOM 1521 C CA . LEU A 1 200 ? 10.086 -0.685 -4.227 1 96.38 200 LEU A CA 1
ATOM 1522 C C . LEU A 1 200 ? 9.867 -1.795 -5.25 1 96.38 200 LEU A C 1
ATOM 1524 O O . LEU A 1 200 ? 8.727 -2.117 -5.586 1 96.38 200 LEU A O 1
ATOM 1528 N N . ARG A 1 201 ? 10.922 -2.363 -5.699 1 92.81 201 ARG A N 1
ATOM 1529 C CA . ARG A 1 201 ? 10.844 -3.371 -6.75 1 92.81 201 ARG A CA 1
ATOM 1530 C C . ARG A 1 201 ? 11.375 -4.715 -6.262 1 92.81 201 ARG A C 1
ATOM 1532 O O . ARG A 1 201 ? 12.156 -4.773 -5.312 1 92.81 201 ARG A O 1
ATOM 1539 N N . GLY A 1 202 ? 10.961 -5.742 -6.82 1 88.38 202 GLY A N 1
ATOM 1540 C CA . GLY A 1 202 ? 11.359 -7.121 -6.594 1 88.38 202 GLY A CA 1
ATOM 1541 C C . GLY A 1 202 ? 10.797 -8.086 -7.625 1 88.38 202 GLY A C 1
ATOM 1542 O O . GLY A 1 202 ? 10.016 -7.688 -8.492 1 88.38 202 GLY A O 1
ATOM 1543 N N . PRO A 1 203 ? 11.312 -9.234 -7.492 1 83.12 203 PRO A N 1
ATOM 1544 C CA . PRO A 1 203 ? 10.797 -10.227 -8.445 1 83.12 203 PRO A CA 1
ATOM 1545 C C . PRO A 1 203 ? 9.297 -10.484 -8.273 1 83.12 203 PRO A C 1
ATOM 1547 O O . PRO A 1 203 ? 8.797 -10.5 -7.148 1 83.12 203 PRO A O 1
ATOM 1550 N N . GLY A 1 204 ? 8.586 -10.492 -9.406 1 79.31 204 GLY A N 1
ATOM 1551 C CA . GLY A 1 204 ? 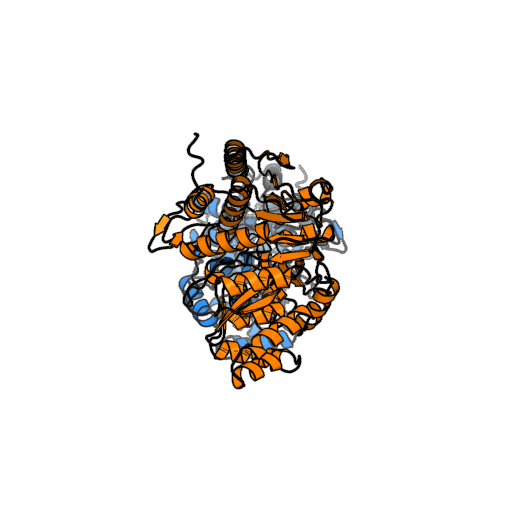7.215 -10.977 -9.367 1 79.31 204 GLY A CA 1
ATOM 1552 C C . GLY A 1 204 ? 7.117 -12.492 -9.312 1 79.31 204 GLY A C 1
ATOM 1553 O O . GLY A 1 204 ? 8.109 -13.172 -9.047 1 79.31 204 GLY A O 1
ATOM 1554 N N . GLY A 1 205 ? 5.984 -13.039 -9.445 1 76.56 205 GLY A N 1
ATOM 1555 C CA . GLY A 1 205 ? 5.816 -14.484 -9.469 1 76.56 205 GLY A CA 1
ATOM 1556 C C . GLY A 1 205 ? 4.418 -14.93 -9.07 1 76.56 205 GLY A C 1
ATOM 1557 O O . GLY A 1 205 ? 3.547 -14.094 -8.82 1 76.56 205 GLY A O 1
ATOM 1558 N N . HIS A 1 206 ? 4.336 -16.234 -9.156 1 77.88 206 HIS A N 1
ATOM 1559 C CA . HIS A 1 206 ? 3.086 -16.875 -8.742 1 77.88 206 HIS A CA 1
ATOM 1560 C C . HIS A 1 206 ? 2.932 -16.844 -7.227 1 77.88 206 HIS A C 1
ATOM 1562 O O . HIS A 1 206 ? 3.902 -17.047 -6.496 1 77.88 206 HIS A O 1
ATOM 1568 N N . GLY A 1 207 ? 1.762 -16.516 -6.73 1 81.56 207 GLY A N 1
ATOM 1569 C CA . GLY A 1 207 ? 1.489 -16.391 -5.305 1 81.56 207 GLY A CA 1
ATOM 1570 C C . GLY A 1 207 ? 1.528 -17.734 -4.582 1 81.56 207 GLY A C 1
ATOM 1571 O O . GLY A 1 207 ? 1.528 -17.766 -3.348 1 81.56 207 GLY A O 1
ATOM 1572 N N . SER A 1 208 ? 1.709 -18.828 -5.281 1 83.25 208 SER A N 1
ATOM 1573 C CA . SER A 1 208 ? 1.591 -20.141 -4.684 1 83.25 208 SER A CA 1
ATOM 1574 C C . SER A 1 208 ? 2.867 -20.531 -3.945 1 83.25 208 SER A C 1
ATOM 1576 O O . SER A 1 208 ? 2.875 -21.5 -3.17 1 83.25 208 SER A O 1
ATOM 1578 N N . THR A 1 209 ? 3.908 -19.859 -4.242 1 82.94 209 THR A N 1
ATOM 1579 C CA . THR A 1 209 ? 5.156 -20.094 -3.521 1 82.94 209 THR A CA 1
ATOM 1580 C C . THR A 1 209 ? 5.594 -18.844 -2.779 1 82.94 209 THR A C 1
ATOM 1582 O O . THR A 1 209 ? 5.648 -17.75 -3.363 1 82.94 209 THR A O 1
ATOM 1585 N N . PRO A 1 210 ? 5.926 -19.062 -1.541 1 84.25 210 PRO A N 1
ATOM 1586 C CA . PRO A 1 210 ? 6.363 -17.875 -0.794 1 84.25 210 PRO A CA 1
ATOM 1587 C C . PRO A 1 210 ? 7.598 -17.219 -1.399 1 84.25 210 PRO A C 1
ATOM 1589 O O . PRO A 1 210 ? 8.547 -17.906 -1.783 1 84.25 210 PRO A O 1
ATOM 1592 N N . LEU A 1 211 ? 7.512 -16.047 -1.623 1 82.56 211 LEU A N 1
ATOM 1593 C CA . LEU A 1 211 ? 8.656 -15.258 -2.068 1 82.56 211 LEU A CA 1
ATOM 1594 C C . LEU A 1 211 ? 9.188 -14.391 -0.933 1 82.56 211 LEU A C 1
ATOM 1596 O O . LEU A 1 211 ? 8.453 -13.586 -0.362 1 82.56 211 LEU A O 1
ATOM 1600 N N . ARG A 1 212 ? 10.43 -14.594 -0.605 1 88.5 212 ARG A N 1
ATOM 1601 C CA . ARG A 1 212 ? 11.086 -13.812 0.442 1 88.5 212 ARG A CA 1
ATOM 1602 C C . ARG A 1 212 ? 11.922 -12.688 -0.154 1 88.5 212 ARG A C 1
ATOM 1604 O O . ARG A 1 212 ? 12.508 -12.836 -1.227 1 88.5 212 ARG A O 1
ATOM 1611 N N . GLY A 1 213 ? 11.875 -11.594 0.476 1 92.12 213 GLY A N 1
ATOM 1612 C CA . GLY A 1 213 ? 12.742 -10.484 0.113 1 92.12 213 GLY A CA 1
ATOM 1613 C C . GLY A 1 213 ? 12.219 -9.672 -1.058 1 92.12 213 GLY A C 1
ATOM 1614 O O . GLY A 1 213 ? 12.93 -8.82 -1.595 1 92.12 213 GLY A O 1
ATOM 1615 N N . GLY A 1 214 ? 11.031 -9.953 -1.493 1 93.19 214 GLY A N 1
ATOM 1616 C CA . GLY A 1 214 ? 10.461 -9.227 -2.613 1 93.19 214 GLY A CA 1
ATOM 1617 C C . GLY A 1 214 ? 10.039 -7.816 -2.256 1 93.19 214 GLY A C 1
ATOM 1618 O O . GLY A 1 214 ? 10.492 -7.262 -1.253 1 93.19 214 GLY A O 1
ATOM 1619 N N . ALA A 1 215 ? 9.273 -7.23 -3.125 1 95.12 215 ALA A N 1
ATOM 1620 C CA . ALA A 1 215 ? 8.859 -5.836 -2.982 1 95.12 215 ALA A CA 1
ATOM 1621 C C . ALA A 1 215 ? 8.141 -5.609 -1.658 1 95.12 215 ALA A C 1
ATOM 1623 O O . ALA A 1 215 ? 8.375 -4.609 -0.979 1 95.12 215 ALA A O 1
ATOM 1624 N N . MET A 1 216 ? 7.27 -6.523 -1.27 1 96.94 216 MET A N 1
ATOM 1625 C CA . MET A 1 216 ? 6.527 -6.398 -0.017 1 96.94 216 MET A CA 1
ATOM 1626 C C . MET A 1 216 ? 7.473 -6.465 1.181 1 96.94 216 MET A C 1
ATOM 1628 O O . MET A 1 216 ? 7.305 -5.719 2.148 1 96.94 216 MET A O 1
ATOM 1632 N N . ALA A 1 217 ? 8.406 -7.336 1.145 1 96.69 217 ALA A N 1
ATOM 1633 C CA . ALA A 1 217 ? 9.398 -7.434 2.215 1 96.69 217 ALA A CA 1
ATOM 1634 C C . ALA A 1 217 ? 10.203 -6.141 2.338 1 96.69 217 ALA A C 1
ATOM 1636 O O . ALA A 1 217 ? 10.461 -5.668 3.447 1 96.69 217 ALA A O 1
ATOM 1637 N N . ARG A 1 218 ? 10.625 -5.652 1.215 1 97.12 218 ARG A N 1
ATOM 1638 C CA . ARG A 1 218 ? 11.359 -4.398 1.206 1 97.12 218 ARG A CA 1
ATOM 1639 C C . ARG A 1 218 ? 10.531 -3.266 1.798 1 97.12 218 ARG A C 1
ATOM 1641 O O . ARG A 1 218 ? 11.047 -2.424 2.535 1 97.12 218 ARG A O 1
ATOM 1648 N N . LEU A 1 219 ? 9.25 -3.254 1.415 1 97.94 219 LEU A N 1
ATOM 1649 C CA . LEU A 1 219 ? 8.336 -2.279 2.006 1 97.94 219 LEU A CA 1
ATOM 1650 C C . LEU A 1 219 ? 8.312 -2.412 3.525 1 97.94 219 LEU A C 1
ATOM 1652 O O . LEU A 1 219 ? 8.391 -1.412 4.242 1 97.94 219 LEU A O 1
ATOM 1656 N N . GLY A 1 220 ? 8.188 -3.625 4.035 1 98.12 220 GLY A N 1
ATOM 1657 C CA . GLY A 1 220 ? 8.188 -3.867 5.469 1 98.12 220 GLY A CA 1
ATOM 1658 C C . GLY A 1 220 ? 9.414 -3.322 6.168 1 98.12 220 GLY A C 1
ATOM 1659 O O . GLY A 1 220 ? 9.305 -2.65 7.199 1 98.12 220 GLY A O 1
ATOM 1660 N N . ARG A 1 221 ? 10.562 -3.562 5.617 1 97.19 221 ARG A N 1
ATOM 1661 C CA . ARG A 1 221 ? 11.82 -3.096 6.199 1 97.19 221 ARG A CA 1
ATOM 1662 C C . ARG A 1 221 ? 11.883 -1.571 6.199 1 97.19 221 ARG A C 1
ATOM 1664 O O . ARG A 1 221 ? 12.297 -0.965 7.191 1 97.19 221 ARG A O 1
ATOM 1671 N N . LEU A 1 222 ? 11.539 -1.035 5.078 1 97.88 222 LEU A N 1
ATOM 1672 C CA . LEU A 1 222 ? 11.562 0.417 4.949 1 97.88 222 LEU A CA 1
ATOM 1673 C C . LEU A 1 222 ? 10.664 1.073 5.988 1 97.88 222 LEU A C 1
ATOM 1675 O O . LEU A 1 222 ? 11.094 1.975 6.711 1 97.88 222 LEU A O 1
ATOM 1679 N N . LEU A 1 223 ? 9.43 0.602 6.086 1 98.12 223 LEU A N 1
ATOM 1680 C CA . LEU A 1 223 ? 8.461 1.185 7.008 1 98.12 223 LEU A CA 1
ATOM 1681 C C . LEU A 1 223 ? 8.906 1.001 8.453 1 98.12 223 LEU A C 1
ATOM 1683 O O . LEU A 1 223 ? 8.727 1.896 9.281 1 98.12 223 LEU A O 1
ATOM 1687 N N . THR A 1 224 ? 9.469 -0.127 8.773 1 97.5 224 THR A N 1
ATOM 1688 C CA . THR A 1 224 ? 9.961 -0.398 10.117 1 97.5 224 THR A CA 1
ATOM 1689 C C . THR A 1 224 ? 11.094 0.557 10.484 1 97.5 224 THR A C 1
ATOM 1691 O O . THR A 1 224 ? 11.109 1.111 11.586 1 97.5 224 THR A O 1
ATOM 1694 N N . ARG A 1 225 ? 11.992 0.784 9.57 1 97 225 ARG A N 1
ATOM 1695 C CA . ARG A 1 225 ? 13.117 1.679 9.82 1 97 225 ARG A CA 1
ATOM 1696 C C . ARG A 1 225 ? 12.641 3.117 10 1 97 225 ARG A C 1
ATOM 1698 O O . ARG A 1 225 ? 13.133 3.83 10.883 1 97 225 ARG A O 1
ATOM 1705 N N . LEU A 1 226 ? 11.727 3.535 9.156 1 96.56 226 LEU A N 1
ATOM 1706 C CA . LEU A 1 226 ? 11.195 4.887 9.273 1 96.56 226 LEU A CA 1
ATOM 1707 C C . LEU A 1 226 ? 10.516 5.09 10.625 1 96.56 226 LEU A C 1
ATOM 1709 O O . LEU A 1 226 ? 10.633 6.156 11.227 1 96.56 226 LEU A O 1
ATOM 1713 N N . ASP A 1 227 ? 9.805 4.055 11.086 1 96.06 227 ASP A N 1
ATOM 1714 C CA . ASP A 1 227 ? 9.039 4.148 12.328 1 96.06 227 ASP A CA 1
ATOM 1715 C C . ASP A 1 227 ? 9.969 4.176 13.539 1 96.06 227 ASP A C 1
ATOM 1717 O O . ASP A 1 227 ? 9.672 4.832 14.547 1 96.06 227 ASP A O 1
ATOM 1721 N N . GLN A 1 228 ? 11.102 3.514 13.469 1 95.5 228 GLN A N 1
ATOM 1722 C CA . GLN A 1 228 ? 11.93 3.264 14.641 1 95.5 228 GLN A CA 1
ATOM 1723 C C . GLN A 1 228 ? 13.047 4.293 14.75 1 95.5 228 GLN A C 1
ATOM 1725 O O . GLN A 1 228 ? 13.797 4.305 15.734 1 95.5 228 GLN A O 1
ATOM 1730 N N . ASN A 1 229 ? 13.148 5.195 13.75 1 96 229 ASN A N 1
ATOM 1731 C CA . ASN A 1 229 ? 14.312 6.074 13.758 1 96 229 ASN A CA 1
ATOM 1732 C C . ASN A 1 229 ? 13.922 7.527 13.5 1 96 229 ASN A C 1
ATOM 1734 O O . ASN A 1 229 ? 12.906 7.797 12.859 1 96 229 ASN A O 1
ATOM 1738 N N . ARG A 1 230 ? 14.828 8.406 14.047 1 96.5 230 ARG A N 1
ATOM 1739 C CA . ARG A 1 230 ? 14.797 9.836 13.75 1 96.5 230 ARG A CA 1
ATOM 1740 C C . ARG A 1 230 ? 15.844 10.188 12.695 1 96.5 230 ARG A C 1
ATOM 1742 O O . ARG A 1 230 ? 16.891 9.531 12.594 1 96.5 230 ARG A O 1
ATOM 1749 N N . LEU A 1 231 ? 15.484 11.133 11.922 1 97.5 231 LEU A N 1
ATOM 1750 C CA . LEU A 1 231 ? 16.531 11.742 11.117 1 97.5 231 LEU A CA 1
ATOM 1751 C C . LEU A 1 231 ? 17.438 12.617 11.969 1 97.5 231 LEU A C 1
ATOM 1753 O O . LEU A 1 231 ? 17.172 12.828 13.156 1 97.5 231 LEU A O 1
ATOM 1757 N N . PRO A 1 232 ? 18.547 13.062 11.477 1 98.25 232 PRO A N 1
ATOM 1758 C CA . PRO A 1 232 ? 19.531 13.805 12.273 1 98.25 232 PRO A CA 1
ATOM 1759 C C . PRO A 1 232 ? 18.938 15.062 12.906 1 98.25 232 PRO A C 1
ATOM 1761 O O . PRO A 1 232 ? 18.031 15.672 12.344 1 98.25 232 PRO A O 1
ATOM 1764 N N . VAL A 1 233 ? 19.531 15.484 14 1 98.5 233 VAL A N 1
ATOM 1765 C CA . VAL A 1 233 ? 19.141 16.688 14.742 1 98.5 233 VAL A CA 1
ATOM 1766 C C . VAL A 1 233 ? 19.656 17.922 14.023 1 98.5 233 VAL A C 1
ATOM 1768 O O . VAL A 1 233 ? 20.797 17.969 13.57 1 98.5 233 VAL A O 1
ATOM 1771 N N . HIS A 1 234 ? 18.766 18.891 13.867 1 98.12 234 HIS A N 1
ATOM 1772 C CA . HIS A 1 234 ? 19.141 20.219 13.367 1 98.12 234 HIS A CA 1
ATOM 1773 C C . HIS A 1 234 ? 18.5 21.312 14.211 1 98.12 234 HIS A C 1
ATOM 1775 O O . HIS A 1 234 ? 17.266 21.422 14.273 1 98.12 234 HIS A O 1
ATOM 1781 N N . ILE A 1 235 ? 19.328 22.141 14.789 1 97.69 235 ILE A N 1
ATOM 1782 C CA . ILE A 1 235 ? 18.844 23.234 15.602 1 97.69 235 ILE A CA 1
ATOM 1783 C C . ILE A 1 235 ? 18.875 24.531 14.797 1 97.69 235 ILE A C 1
ATOM 1785 O O . ILE A 1 235 ? 19.938 25.109 14.57 1 97.69 235 ILE A O 1
ATOM 1789 N N . THR A 1 236 ? 17.734 25.031 14.367 1 95.25 236 THR A N 1
ATOM 1790 C CA . THR A 1 236 ? 17.641 26.281 13.609 1 95.25 236 THR A CA 1
ATOM 1791 C C . THR A 1 236 ? 17.625 27.484 14.555 1 95.25 236 THR A C 1
ATOM 1793 O O . THR A 1 236 ? 17.375 27.344 15.75 1 95.25 236 THR A O 1
ATOM 1796 N N . PRO A 1 237 ? 17.844 28.656 14.016 1 94.06 237 PRO A N 1
ATOM 1797 C CA . PRO A 1 237 ? 17.828 29.859 14.859 1 94.06 237 PRO A CA 1
ATOM 1798 C C . PRO A 1 237 ? 16.484 30.078 15.547 1 94.06 237 PRO A C 1
ATOM 1800 O O . PRO A 1 237 ? 16.438 30.484 16.703 1 94.06 237 PRO A O 1
ATOM 1803 N N . VAL A 1 238 ? 15.461 29.812 14.891 1 94.44 238 VAL A N 1
ATOM 1804 C CA . VAL A 1 238 ? 14.133 30 15.469 1 94.44 238 VAL A CA 1
ATOM 1805 C C . VAL A 1 238 ? 13.93 29.047 16.641 1 94.44 238 VAL A C 1
ATOM 1807 O O . VAL A 1 238 ? 13.398 29.438 17.688 1 94.44 238 VAL A O 1
ATOM 1810 N N . MET A 1 239 ? 14.406 27.844 16.5 1 95.81 239 MET A N 1
ATOM 1811 C CA . MET A 1 239 ? 14.258 26.875 17.578 1 95.81 239 MET A CA 1
ATOM 1812 C C . MET A 1 239 ? 15.156 27.219 18.75 1 95.81 239 MET A C 1
ATOM 1814 O O . MET A 1 239 ? 14.789 26.984 19.906 1 95.81 239 MET A O 1
ATOM 1818 N N . GLU A 1 240 ? 16.281 27.719 18.422 1 96.81 240 GLU A N 1
ATOM 1819 C CA . GLU A 1 240 ? 17.141 28.188 19.5 1 96.81 240 GLU A CA 1
ATOM 1820 C C . GLU A 1 240 ? 16.438 29.25 20.344 1 96.81 240 GLU A C 1
ATOM 1822 O O . GLU A 1 240 ? 16.438 29.188 21.578 1 96.81 240 GLU A O 1
ATOM 1827 N N . ARG A 1 241 ? 15.82 30.188 19.688 1 95.12 241 ARG A N 1
ATOM 1828 C CA . ARG A 1 241 ? 15.109 31.266 20.375 1 95.12 241 ARG A CA 1
ATOM 1829 C C . ARG A 1 241 ? 13.922 30.719 21.156 1 95.12 241 ARG A C 1
ATOM 1831 O O . ARG A 1 241 ? 13.672 31.141 22.281 1 95.12 241 ARG A O 1
ATOM 1838 N N . MET A 1 242 ? 13.195 29.859 20.562 1 96.19 242 MET A N 1
ATOM 1839 C CA . MET A 1 242 ? 12.016 29.281 21.203 1 96.19 242 MET A CA 1
ATOM 1840 C C . MET A 1 242 ? 12.406 28.531 22.469 1 96.19 242 MET A C 1
ATOM 1842 O O . MET A 1 242 ? 11.82 28.766 23.531 1 96.19 242 MET A O 1
ATOM 1846 N N . ILE A 1 243 ? 13.391 27.672 22.359 1 97.31 243 ILE A N 1
ATOM 1847 C CA . ILE A 1 243 ? 13.789 26.812 23.469 1 97.31 243 ILE A CA 1
ATOM 1848 C C . ILE A 1 243 ? 14.383 27.672 24.578 1 97.31 243 ILE A C 1
ATOM 1850 O O . ILE A 1 243 ? 14.102 27.438 25.766 1 97.31 243 ILE A O 1
ATOM 1854 N N . GLN A 1 244 ? 15.188 28.641 24.234 1 96.81 244 GLN A N 1
ATOM 1855 C CA . GLN A 1 244 ? 15.734 29.547 25.234 1 96.81 244 GLN A CA 1
ATOM 1856 C C . GLN A 1 244 ? 14.625 30.312 25.953 1 96.81 244 GLN A C 1
ATOM 1858 O O . GLN A 1 244 ? 14.672 30.469 27.188 1 96.81 244 GLN A O 1
ATOM 1863 N N . GLY A 1 245 ? 13.672 30.797 25.156 1 95.31 245 GLY A N 1
ATOM 1864 C CA . GLY A 1 245 ? 12.539 31.484 25.75 1 95.31 245 GLY A CA 1
ATOM 1865 C C . GLY A 1 245 ? 11.75 30.609 26.719 1 95.31 245 GLY A C 1
ATOM 1866 O O . GLY A 1 245 ? 11.367 31.047 27.797 1 95.31 245 GLY A O 1
ATOM 1867 N N . LEU A 1 246 ? 11.508 29.406 26.344 1 96.06 246 LEU A N 1
ATOM 1868 C CA . LEU A 1 246 ? 10.805 28.453 27.203 1 96.06 246 LEU A CA 1
ATOM 1869 C C . LEU A 1 246 ? 11.609 28.188 28.484 1 96.06 246 LEU A C 1
ATOM 1871 O O . LEU A 1 246 ? 11.047 28.156 29.578 1 96.06 246 LEU A O 1
ATOM 1875 N N . ALA A 1 247 ? 12.883 27.953 28.281 1 96.62 247 ALA A N 1
ATOM 1876 C CA . ALA A 1 247 ? 13.766 27.609 29.406 1 96.62 247 ALA A CA 1
ATOM 1877 C C . ALA A 1 247 ? 13.82 28.75 30.422 1 96.62 247 ALA A C 1
ATOM 1879 O O . ALA A 1 247 ? 13.867 28.516 31.625 1 96.62 247 ALA A O 1
ATOM 1880 N N . GLU A 1 248 ? 13.828 29.938 29.969 1 95.75 248 GLU A N 1
ATOM 1881 C CA . GLU A 1 248 ? 13.945 31.109 30.828 1 95.75 248 GLU A CA 1
ATOM 1882 C C . GLU A 1 248 ? 12.727 31.25 31.734 1 95.75 248 GLU A C 1
ATOM 1884 O O . GLU A 1 248 ? 12.82 31.812 32.812 1 95.75 248 GLU A O 1
ATOM 1889 N N . HIS A 1 249 ? 11.625 30.75 31.312 1 94.31 249 HIS A N 1
ATOM 1890 C CA . HIS A 1 249 ? 10.391 30.938 32.062 1 94.31 249 HIS A CA 1
ATOM 1891 C C . HIS A 1 249 ? 10 29.672 32.812 1 94.31 249 HIS A C 1
ATOM 1893 O O . HIS A 1 249 ? 8.914 29.594 33.406 1 94.31 249 HIS A O 1
ATOM 1899 N N . ALA A 1 250 ? 10.828 28.703 32.75 1 94.88 250 ALA A N 1
ATOM 1900 C CA . ALA A 1 250 ? 10.609 27.453 33.469 1 94.88 250 ALA A CA 1
ATOM 1901 C C . ALA A 1 250 ? 11.398 27.422 34.781 1 94.88 250 ALA A C 1
ATOM 1903 O O . ALA A 1 250 ? 12.18 28.328 35.062 1 94.88 250 ALA A O 1
ATOM 1904 N N . SER A 1 251 ? 11.078 26.375 35.688 1 95.81 251 SER A N 1
ATOM 1905 C CA . SER A 1 251 ? 11.906 26.156 36.844 1 95.81 251 SER A CA 1
ATOM 1906 C C . SER A 1 251 ? 13.352 25.859 36.469 1 95.81 251 SER A C 1
ATOM 1908 O O . SER A 1 251 ? 13.633 25.516 35.312 1 95.81 251 SER A O 1
ATOM 1910 N N . PRO A 1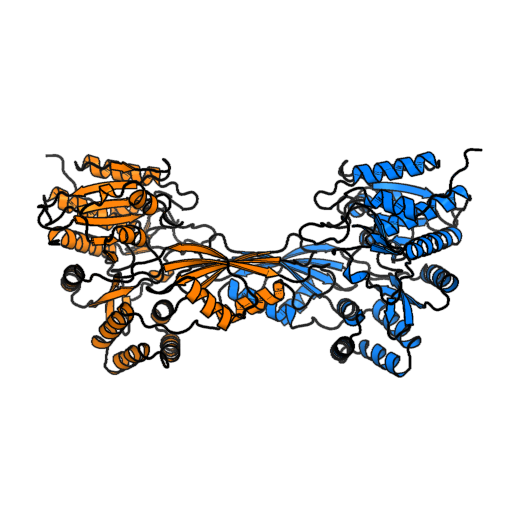 252 ? 14.266 26 37.375 1 96 252 PRO A N 1
ATOM 1911 C CA . PRO A 1 252 ? 15.672 25.75 37.062 1 96 252 PRO A CA 1
ATOM 1912 C C . PRO A 1 252 ? 15.906 24.344 36.531 1 96 252 PRO A C 1
ATOM 1914 O O . PRO A 1 252 ? 16.641 24.156 35.531 1 96 252 PRO A O 1
ATOM 1917 N N . THR A 1 253 ? 15.242 23.391 37.094 1 96.19 253 THR A N 1
ATOM 1918 C CA . THR A 1 253 ? 15.414 22 36.656 1 96.19 253 THR A CA 1
ATOM 1919 C C . THR A 1 253 ? 14.82 21.797 35.281 1 96.19 253 THR A C 1
ATOM 1921 O O . THR A 1 253 ? 15.453 21.172 34.406 1 96.19 253 THR A O 1
ATOM 1924 N N . GLU A 1 254 ? 13.656 22.312 35.062 1 96.25 254 GLU A N 1
ATOM 1925 C CA . GLU A 1 254 ? 13 22.172 33.781 1 96.25 254 GLU A CA 1
ATOM 1926 C C . GLU A 1 254 ? 13.719 22.984 32.719 1 96.25 254 GLU A C 1
ATOM 1928 O O . GLU A 1 254 ? 13.805 22.562 31.562 1 96.25 254 GLU A O 1
ATOM 1933 N N . GLY A 1 255 ? 14.227 24.125 33.156 1 97 255 GLY A N 1
ATOM 1934 C CA . GLY A 1 255 ? 15 24.953 32.219 1 97 255 GLY A CA 1
ATOM 1935 C C . GLY A 1 255 ? 16.266 24.281 31.734 1 97 255 GLY A C 1
ATOM 1936 O O . GLY A 1 255 ? 16.625 24.391 30.562 1 97 255 GLY A O 1
ATOM 1937 N N . ASP A 1 256 ? 16.875 23.625 32.625 1 97.19 256 ASP A N 1
ATOM 1938 C CA . ASP A 1 256 ? 18.078 22.891 32.281 1 97.19 256 ASP A CA 1
ATOM 1939 C C . ASP A 1 256 ? 17.766 21.766 31.281 1 97.19 256 ASP A C 1
ATOM 1941 O O . ASP A 1 256 ? 18.516 21.547 30.328 1 97.19 256 ASP A O 1
ATOM 1945 N N . LEU A 1 257 ? 16.703 21.094 31.562 1 97.12 257 LEU A N 1
ATOM 1946 C CA . LEU A 1 257 ? 16.266 20.031 30.656 1 97.12 257 LEU A CA 1
ATOM 1947 C C . LEU A 1 257 ? 16.031 20.562 29.25 1 97.12 257 LEU A C 1
ATOM 1949 O O . LEU A 1 257 ? 16.484 19.984 28.266 1 97.12 257 LEU A O 1
ATOM 1953 N N . LEU A 1 258 ? 15.359 21.656 29.156 1 97.56 258 LEU A N 1
ATOM 1954 C CA . LEU A 1 258 ? 15.047 22.266 27.875 1 97.56 258 LEU A CA 1
ATOM 1955 C C . LEU A 1 258 ? 16.312 22.734 27.172 1 97.56 258 LEU A C 1
ATOM 1957 O O . LEU A 1 258 ? 16.453 22.594 25.953 1 97.56 258 LEU A O 1
ATOM 1961 N N . ARG A 1 259 ? 17.266 23.297 27.938 1 97.81 259 ARG A N 1
ATOM 1962 C CA . ARG A 1 259 ? 18.5 23.797 27.344 1 97.81 259 ARG A CA 1
ATOM 1963 C C . ARG A 1 259 ? 19.328 22.656 26.75 1 97.81 259 ARG A C 1
ATOM 1965 O O . ARG A 1 259 ? 20.031 22.844 25.75 1 97.81 259 ARG A O 1
ATOM 1972 N N . ARG A 1 260 ? 19.141 21.5 27.234 1 98.31 260 ARG A N 1
ATOM 1973 C CA . ARG A 1 260 ? 19.859 20.328 26.719 1 98.31 260 ARG A CA 1
ATOM 1974 C C . ARG A 1 260 ? 19.359 19.953 25.328 1 98.31 260 ARG A C 1
ATOM 1976 O O . ARG A 1 260 ? 20.047 19.266 24.578 1 98.31 260 ARG A O 1
ATOM 1983 N N . LEU A 1 261 ? 18.172 20.375 24.953 1 98.25 261 LEU A N 1
ATOM 1984 C CA . LEU A 1 261 ? 17.656 20.156 23.609 1 98.25 261 LEU A CA 1
ATOM 1985 C C . LEU A 1 261 ? 18.531 20.859 22.578 1 98.25 261 LEU A C 1
ATOM 1987 O O . LEU A 1 261 ? 18.531 20.516 21.406 1 98.25 261 LEU A O 1
ATOM 1991 N N . LEU A 1 262 ? 19.312 21.891 23.062 1 98.25 262 LEU A N 1
ATOM 1992 C CA . LEU A 1 262 ? 20.109 22.703 22.141 1 98.25 262 LEU A CA 1
ATOM 1993 C C . LEU A 1 262 ? 21.5 22.109 21.938 1 98.25 262 LEU A C 1
ATOM 1995 O O . LEU A 1 262 ? 22.359 22.719 21.297 1 98.25 262 LEU A O 1
ATOM 1999 N N . ASP A 1 263 ? 21.75 20.891 22.453 1 98 263 ASP A N 1
ATOM 2000 C CA . ASP A 1 263 ? 22.922 20.062 22.188 1 98 263 ASP A CA 1
ATOM 2001 C C . ASP A 1 263 ? 22.562 18.844 21.344 1 98 263 ASP A C 1
ATOM 2003 O O . ASP A 1 263 ? 22.016 17.875 21.859 1 98 263 ASP A O 1
ATOM 2007 N N . PRO A 1 264 ? 22.969 18.891 20.125 1 97.69 264 PRO A N 1
ATOM 2008 C CA . PRO A 1 264 ? 22.578 17.797 19.219 1 97.69 264 PRO A CA 1
ATOM 2009 C C . PRO A 1 264 ? 22.891 16.422 19.781 1 97.69 264 PRO A C 1
ATOM 2011 O O . PRO A 1 264 ? 22.156 15.453 19.5 1 97.69 264 PRO A O 1
ATOM 2014 N N . ALA A 1 265 ? 23.891 16.281 20.562 1 97.81 265 ALA A N 1
ATOM 2015 C CA . ALA A 1 265 ? 24.281 14.984 21.109 1 97.81 265 ALA A CA 1
ATOM 2016 C C . ALA A 1 265 ? 23.297 14.516 22.172 1 97.81 265 ALA A C 1
ATOM 2018 O O . ALA A 1 265 ? 23.25 13.328 22.5 1 97.81 265 ALA A O 1
ATOM 2019 N N . GLN A 1 266 ? 22.484 15.453 22.688 1 98.38 266 GLN A N 1
ATOM 2020 C CA . GLN A 1 266 ? 21.594 15.125 23.781 1 98.38 266 GLN A CA 1
ATOM 2021 C C . GLN A 1 266 ? 20.125 15.266 23.375 1 98.38 266 GLN A C 1
ATOM 2023 O O . GLN A 1 266 ? 19.234 14.805 24.078 1 98.38 266 GLN A O 1
ATOM 2028 N N . THR A 1 267 ? 19.875 15.914 22.297 1 98.5 267 THR A N 1
ATOM 2029 C CA . THR A 1 267 ? 18.531 16.297 21.859 1 98.5 267 THR A CA 1
ATOM 2030 C C . THR A 1 267 ? 17.594 15.102 21.891 1 98.5 267 THR A C 1
ATOM 2032 O O . THR A 1 267 ? 16.547 15.141 22.531 1 98.5 267 THR A O 1
ATOM 2035 N N . ASP A 1 268 ? 18 14.016 21.266 1 98 268 ASP A N 1
ATOM 2036 C CA . ASP A 1 268 ? 17.125 12.859 21.156 1 98 268 ASP A CA 1
ATOM 2037 C C . ASP A 1 268 ? 16.844 12.234 22.516 1 98 268 ASP A C 1
ATOM 2039 O O . ASP A 1 268 ? 15.719 11.828 22.812 1 98 268 ASP A O 1
ATOM 2043 N N . ALA A 1 269 ? 17.844 12.156 23.344 1 98.06 269 ALA A N 1
ATOM 2044 C CA . ALA A 1 269 ? 17.672 11.609 24.688 1 98.06 269 ALA A CA 1
ATOM 2045 C C . ALA A 1 269 ? 16.688 12.453 25.516 1 98.06 269 ALA A C 1
ATOM 2047 O O . ALA A 1 269 ? 15.891 11.914 26.281 1 98.06 269 ALA A O 1
ATOM 2048 N N . VAL A 1 270 ? 16.797 13.727 25.391 1 98.06 270 VAL A N 1
ATOM 2049 C CA . VAL A 1 270 ? 15.906 14.641 26.109 1 98.06 270 VAL A CA 1
ATOM 2050 C C . VAL A 1 270 ? 14.477 14.477 25.594 1 98.06 270 VAL A C 1
ATOM 2052 O O . VAL A 1 270 ? 13.523 14.469 26.375 1 98.06 270 VAL A O 1
ATOM 2055 N N . LEU A 1 271 ? 14.328 14.406 24.297 1 97.38 271 LEU A N 1
ATOM 2056 C CA . LEU A 1 271 ? 13.016 14.18 23.719 1 97.38 271 LEU A CA 1
ATOM 2057 C C . LEU A 1 271 ? 12.391 12.898 24.25 1 97.38 271 LEU A C 1
ATOM 2059 O O . LEU A 1 271 ? 11.203 12.867 24.578 1 97.38 271 LEU A O 1
ATOM 2063 N N . ASP A 1 272 ? 13.219 11.859 24.359 1 97.06 272 ASP A N 1
ATOM 2064 C CA . ASP A 1 272 ? 12.742 10.602 24.922 1 97.06 272 ASP A CA 1
ATOM 2065 C C . ASP A 1 272 ? 12.344 10.781 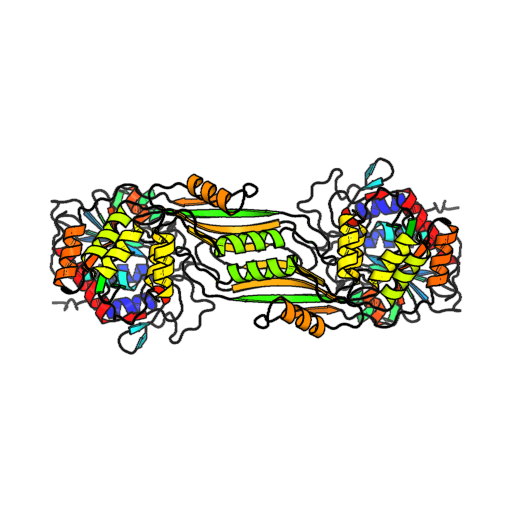26.391 1 97.06 272 ASP A C 1
ATOM 2067 O O . ASP A 1 272 ? 11.336 10.219 26.828 1 97.06 272 ASP A O 1
ATOM 2071 N N . GLU A 1 273 ? 13.094 11.5 27.078 1 97.12 273 GLU A N 1
ATOM 2072 C CA . GLU A 1 273 ? 12.781 11.766 28.484 1 97.12 273 GLU A CA 1
ATOM 2073 C C . GLU A 1 273 ? 11.469 12.523 28.625 1 97.12 273 GLU A C 1
ATOM 2075 O O . GLU A 1 273 ? 10.664 12.227 29.516 1 97.12 273 GLU A O 1
ATOM 2080 N N . LEU A 1 274 ? 11.266 13.531 27.797 1 96.31 274 LEU A N 1
ATOM 2081 C CA . LEU A 1 274 ? 10.008 14.273 27.797 1 96.31 274 LEU A CA 1
ATOM 2082 C C . LEU A 1 274 ? 8.828 13.352 27.516 1 96.31 274 LEU A C 1
ATOM 2084 O O . LEU A 1 274 ? 7.785 13.445 28.172 1 96.31 274 LEU A O 1
ATOM 2088 N N . ALA A 1 275 ? 9.008 12.492 26.609 1 94.19 275 ALA A N 1
ATOM 2089 C CA . ALA A 1 275 ? 7.969 11.516 26.281 1 94.19 275 ALA A CA 1
ATOM 2090 C C . ALA A 1 275 ? 7.676 10.617 27.484 1 94.19 275 ALA A C 1
ATOM 2092 O O . ALA A 1 275 ? 6.512 10.375 27.812 1 94.19 275 ALA A O 1
ATOM 2093 N N . ASP A 1 276 ? 8.688 10.086 28.125 1 95.62 276 ASP A N 1
ATOM 2094 C CA . ASP A 1 276 ? 8.562 9.195 29.281 1 95.62 276 ASP A CA 1
ATOM 2095 C C . ASP A 1 276 ? 7.832 9.883 30.438 1 95.62 276 ASP A C 1
ATOM 2097 O O . ASP A 1 276 ? 7.109 9.242 31.188 1 95.62 276 ASP A O 1
ATOM 2101 N N . ARG A 1 277 ? 8.016 11.148 30.469 1 93.56 277 ARG A N 1
ATOM 2102 C CA . ARG A 1 277 ? 7.398 11.93 31.531 1 93.56 277 ARG A CA 1
ATOM 2103 C C . ARG A 1 277 ? 5.965 12.305 31.188 1 93.56 277 ARG A C 1
ATOM 2105 O O . ARG A 1 277 ? 5.293 12.992 31.953 1 93.56 277 ARG A O 1
ATOM 2112 N N . GLY A 1 278 ? 5.566 11.969 29.984 1 91.06 278 GLY A N 1
ATOM 2113 C CA . GLY A 1 278 ? 4.199 12.234 29.578 1 91.06 278 GLY A CA 1
ATOM 2114 C C . GLY A 1 278 ? 3.988 13.656 29.094 1 91.06 278 GLY A C 1
ATOM 2115 O O . GLY A 1 278 ? 2.863 14.164 29.109 1 91.06 278 GLY A O 1
ATOM 2116 N N . ILE A 1 279 ? 5.043 14.344 28.766 1 90.31 279 ILE A N 1
ATOM 2117 C CA . ILE A 1 279 ? 4.941 15.703 28.25 1 90.31 279 ILE A CA 1
ATOM 2118 C C . ILE A 1 279 ? 4.5 15.664 26.797 1 90.31 279 ILE A C 1
ATOM 2120 O O . ILE A 1 279 ? 5.254 15.227 25.922 1 90.31 279 ILE A O 1
ATOM 2124 N N . ARG A 1 280 ? 3.453 16.219 26.469 1 83.06 280 ARG A N 1
ATOM 2125 C CA . ARG A 1 280 ? 2.812 16.062 25.156 1 83.06 280 ARG A CA 1
ATOM 2126 C C . ARG A 1 280 ? 3.555 16.844 24.094 1 83.06 280 ARG A C 1
ATOM 2128 O O . ARG A 1 280 ? 3.5 16.5 22.906 1 83.06 280 ARG A O 1
ATOM 2135 N N . GLN A 1 281 ? 4.27 17.828 24.531 1 88.12 281 GLN A N 1
ATOM 2136 C CA . GLN A 1 281 ? 4.93 18.734 23.594 1 88.12 281 GLN A CA 1
ATOM 2137 C C . GLN A 1 281 ? 6.133 18.062 22.938 1 88.12 281 GLN A C 1
ATOM 2139 O O . GLN A 1 281 ? 6.684 18.578 21.969 1 88.12 281 GLN A O 1
ATOM 2144 N N . HIS A 1 282 ? 6.52 16.891 23.469 1 91.31 282 HIS A N 1
ATOM 2145 C CA . HIS A 1 282 ? 7.699 16.234 22.922 1 91.31 282 HIS A CA 1
ATOM 2146 C C . HIS A 1 282 ? 7.531 15.938 21.438 1 91.31 282 HIS A C 1
ATOM 2148 O O . HIS A 1 282 ? 8.508 15.984 20.688 1 91.31 282 HIS A O 1
ATOM 2154 N N . ARG A 1 283 ? 6.363 15.719 20.953 1 89.06 283 ARG A N 1
ATOM 2155 C CA . ARG A 1 283 ? 6.133 15.398 19.562 1 89.06 283 ARG A CA 1
ATOM 2156 C C . ARG A 1 283 ? 6.395 16.609 18.672 1 89.06 283 ARG A C 1
ATOM 2158 O O . ARG A 1 283 ? 6.992 16.469 17.594 1 89.06 283 ARG A O 1
ATOM 2165 N N . LEU A 1 284 ? 5.84 17.656 19.078 1 89.88 284 LEU A N 1
ATOM 2166 C CA . LEU A 1 284 ? 6.066 18.875 18.312 1 89.88 284 LEU A CA 1
ATOM 2167 C C . LEU A 1 284 ? 7.547 19.25 18.297 1 89.88 284 LEU A C 1
ATOM 2169 O O . LEU A 1 284 ? 8.102 19.594 17.25 1 89.88 284 LEU A O 1
ATOM 2173 N N . LEU A 1 285 ? 8.148 19.219 19.5 1 94.62 285 LEU A N 1
ATOM 2174 C CA . LEU A 1 285 ? 9.57 19.531 19.594 1 94.62 285 LEU A CA 1
ATOM 2175 C C . LEU A 1 285 ? 10.398 18.594 18.719 1 94.62 285 LEU A C 1
ATOM 2177 O O . LEU A 1 285 ? 11.336 19.031 18.047 1 94.62 285 LEU A O 1
ATOM 2181 N N . ASP A 1 286 ? 10.039 17.391 18.719 1 95.81 286 ASP A N 1
ATOM 2182 C CA . ASP A 1 286 ? 10.703 16.391 17.875 1 95.81 286 ASP A CA 1
ATOM 2183 C C . ASP A 1 286 ? 10.617 16.781 16.391 1 95.81 286 ASP A C 1
ATOM 2185 O O . ASP A 1 286 ? 11.625 16.781 15.688 1 95.81 286 ASP A O 1
ATOM 2189 N N . ALA A 1 287 ? 9.5 17.172 15.977 1 95.31 287 ALA A N 1
ATOM 2190 C CA . ALA A 1 287 ? 9.266 17.562 14.586 1 95.31 287 ALA A CA 1
ATOM 2191 C C . ALA A 1 287 ? 10.055 18.828 14.227 1 95.31 287 ALA A C 1
ATOM 2193 O O . ALA A 1 287 ? 10.5 18.984 13.094 1 95.31 287 ALA A O 1
ATOM 2194 N N . LEU A 1 288 ? 10.219 19.672 15.203 1 96.5 288 LEU A N 1
ATOM 2195 C CA . LEU A 1 288 ? 10.805 20.969 14.914 1 96.5 288 LEU A CA 1
ATOM 2196 C C . LEU A 1 288 ? 12.32 20.922 15.039 1 96.5 288 LEU A C 1
ATOM 2198 O O . LEU A 1 288 ? 13.008 21.891 14.703 1 96.5 288 LEU A O 1
ATOM 2202 N N . LEU A 1 289 ? 12.82 19.828 15.5 1 97.94 289 LEU A N 1
ATOM 2203 C CA . LEU A 1 289 ? 14.266 19.703 15.664 1 97.94 289 LEU A CA 1
ATOM 2204 C C . LEU A 1 289 ? 14.844 18.719 14.648 1 97.94 289 LEU A C 1
ATOM 2206 O O . LEU A 1 289 ? 16.031 18.391 14.703 1 97.94 289 LEU A O 1
ATOM 2210 N N . HIS A 1 290 ? 13.992 18.25 13.773 1 97.94 290 HIS A N 1
ATOM 2211 C CA . HIS A 1 290 ? 14.391 17.312 12.727 1 97.94 290 HIS A CA 1
ATOM 2212 C C . HIS A 1 290 ? 13.703 17.641 11.406 1 97.94 290 HIS A C 1
ATOM 2214 O O . HIS A 1 290 ? 12.602 18.188 11.391 1 97.94 290 HIS A O 1
ATOM 2220 N N . ASN A 1 291 ? 14.391 17.391 10.25 1 97.5 291 ASN A N 1
ATOM 2221 C CA . ASN A 1 291 ? 13.555 17.031 9.102 1 97.5 291 ASN A CA 1
ATOM 2222 C C . ASN A 1 291 ? 12.719 15.789 9.375 1 97.5 291 ASN A C 1
ATOM 2224 O O . ASN A 1 291 ? 13.133 14.922 10.148 1 97.5 291 ASN A O 1
ATOM 2228 N N . THR A 1 292 ? 11.578 15.734 8.82 1 96.81 292 THR A N 1
ATOM 2229 C CA . THR A 1 292 ? 10.727 14.594 9.133 1 96.81 292 THR A CA 1
ATOM 2230 C C . THR A 1 292 ? 10.141 13.992 7.855 1 96.81 292 THR A C 1
ATOM 2232 O O . THR A 1 292 ? 10.117 14.648 6.812 1 96.81 292 THR A O 1
ATOM 2235 N N . VAL A 1 293 ? 9.781 12.75 7.984 1 96.44 293 VAL A N 1
ATOM 2236 C CA . VAL A 1 293 ? 9.156 12.039 6.875 1 96.44 293 VAL A CA 1
ATOM 2237 C C . VAL A 1 293 ? 8.109 11.062 7.406 1 96.44 293 VAL A C 1
ATOM 2239 O O . VAL A 1 293 ? 8.336 10.398 8.422 1 96.44 293 VAL A O 1
ATOM 2242 N N . ASN A 1 294 ? 6.953 11.062 6.84 1 95.75 294 ASN A N 1
ATOM 2243 C CA . ASN A 1 294 ? 5.91 10.07 7.07 1 95.75 294 ASN A CA 1
ATOM 2244 C C . ASN A 1 294 ? 5.543 9.336 5.785 1 95.75 294 ASN A C 1
ATOM 2246 O O . ASN A 1 294 ? 5.418 9.945 4.727 1 95.75 294 ASN A O 1
ATOM 2250 N N . ALA A 1 295 ? 5.473 8.008 5.879 1 96.88 295 ALA A N 1
ATOM 2251 C CA . ALA A 1 295 ? 4.855 7.266 4.785 1 96.88 295 ALA A CA 1
ATOM 2252 C C . ALA A 1 295 ? 3.336 7.406 4.816 1 96.88 295 ALA A C 1
ATOM 2254 O O . ALA A 1 295 ? 2.697 7.082 5.82 1 96.88 295 ALA A O 1
ATOM 2255 N N . THR A 1 296 ? 2.754 7.828 3.668 1 95.44 296 THR A N 1
ATOM 2256 C CA . THR A 1 296 ? 1.364 8.242 3.814 1 95.44 296 THR A CA 1
ATOM 2257 C C . THR A 1 296 ? 0.486 7.578 2.758 1 95.44 296 THR A C 1
ATOM 2259 O O . THR A 1 296 ? -0.72 7.418 2.957 1 95.44 296 THR A O 1
ATOM 2262 N N . VAL A 1 297 ? 0.98 7.262 1.612 1 96.44 297 VAL A N 1
ATOM 2263 C CA . VAL A 1 297 ? 0.226 6.574 0.57 1 96.44 297 VAL A CA 1
ATOM 2264 C C . VAL A 1 297 ? 1.005 5.352 0.089 1 96.44 297 VAL A C 1
ATOM 2266 O O . VAL A 1 297 ? 2.205 5.438 -0.182 1 96.44 297 VAL A O 1
ATOM 2269 N N . VAL A 1 298 ? 0.329 4.258 -0.038 1 98.12 298 VAL A N 1
ATOM 2270 C CA . VAL A 1 298 ? 0.959 3.031 -0.52 1 98.12 298 VAL A CA 1
ATOM 2271 C C . VAL A 1 298 ? 0.017 2.309 -1.479 1 98.12 298 VAL A C 1
ATOM 2273 O O . VAL A 1 298 ? -1.191 2.24 -1.239 1 98.12 298 VAL A O 1
ATOM 2276 N N . ARG A 1 299 ? 0.593 1.876 -2.59 1 97.06 299 ARG A N 1
ATOM 2277 C CA . ARG A 1 299 ? -0.152 1.119 -3.59 1 97.06 299 ARG A CA 1
ATOM 2278 C C . ARG A 1 299 ? 0.72 0.04 -4.223 1 97.06 299 ARG A C 1
ATOM 2280 O O . ARG A 1 299 ? 1.828 0.321 -4.684 1 97.06 299 ARG A O 1
ATOM 2287 N N . GLY A 1 300 ? 0.259 -1.107 -4.223 1 95.19 300 GLY A N 1
ATOM 2288 C CA . GLY A 1 300 ? 0.968 -2.199 -4.875 1 95.19 300 GLY A CA 1
ATOM 2289 C C . GLY A 1 300 ? 0.11 -3.434 -5.074 1 95.19 300 GLY A C 1
ATOM 2290 O O . GLY A 1 300 ? -0.767 -3.725 -4.258 1 95.19 300 GLY A O 1
ATOM 2291 N N . GLY A 1 301 ? 0.379 -4.176 -6.234 1 90.56 301 GLY A N 1
ATOM 2292 C CA . GLY A 1 301 ? -0.336 -5.41 -6.523 1 90.56 301 GLY A CA 1
ATOM 2293 C C . GLY A 1 301 ? -1.627 -5.188 -7.289 1 90.56 301 GLY A C 1
ATOM 2294 O O . GLY A 1 301 ? -2.391 -4.273 -6.973 1 90.56 301 GLY A O 1
ATOM 2295 N N . ALA A 1 302 ? -1.822 -5.988 -8.305 1 83.81 302 ALA A N 1
ATOM 2296 C CA . ALA A 1 302 ? -3.018 -5.883 -9.141 1 83.81 302 ALA A CA 1
ATOM 2297 C C . ALA A 1 302 ? -3.965 -7.055 -8.891 1 83.81 302 ALA A C 1
ATOM 2299 O O . ALA A 1 302 ? -5.18 -6.918 -9.039 1 83.81 302 ALA A O 1
ATOM 2300 N N . LYS A 1 303 ? -3.385 -8.195 -8.555 1 84 303 LYS A N 1
ATOM 2301 C CA . LYS A 1 303 ? -4.164 -9.406 -8.336 1 84 303 LYS A CA 1
ATOM 2302 C C . LYS A 1 303 ? -3.686 -10.156 -7.094 1 84 303 LYS A C 1
ATOM 2304 O O . LYS A 1 303 ? -2.482 -10.234 -6.84 1 84 303 LYS A O 1
ATOM 2309 N N . THR A 1 304 ? -4.598 -10.734 -6.492 1 88 304 THR A N 1
ATOM 2310 C CA . THR A 1 304 ? -4.301 -11.414 -5.238 1 88 304 THR A CA 1
ATOM 2311 C C . THR A 1 304 ? -3.354 -12.594 -5.469 1 88 304 THR A C 1
ATOM 2313 O O . THR A 1 304 ? -2.537 -12.922 -4.605 1 88 304 THR A O 1
ATOM 2316 N N . ASN A 1 305 ? -3.348 -13.234 -6.602 1 85.12 305 ASN A N 1
ATOM 2317 C CA . ASN A 1 305 ? -2.549 -14.438 -6.812 1 85.12 305 ASN A CA 1
ATOM 2318 C C . ASN A 1 305 ? -1.221 -14.117 -7.492 1 85.12 305 ASN A C 1
ATOM 2320 O O . ASN A 1 305 ? -0.501 -15.023 -7.914 1 85.12 305 ASN A O 1
ATOM 2324 N N . VAL A 1 306 ? -0.916 -12.961 -7.598 1 85.5 306 VAL A N 1
ATOM 2325 C CA . VAL A 1 306 ? 0.333 -12.555 -8.234 1 85.5 306 VAL A CA 1
ATOM 2326 C C . VAL A 1 306 ? 1.183 -11.758 -7.246 1 85.5 306 VAL A C 1
ATOM 2328 O O . VAL A 1 306 ? 0.708 -10.797 -6.645 1 85.5 306 VAL A O 1
ATOM 2331 N N . ILE A 1 307 ? 2.346 -12.164 -7.082 1 88.44 307 ILE A N 1
ATOM 2332 C CA . ILE A 1 307 ? 3.295 -11.406 -6.27 1 88.44 307 ILE A CA 1
ATOM 2333 C C . ILE A 1 307 ? 3.654 -10.102 -6.973 1 88.44 307 ILE A C 1
ATOM 2335 O O . ILE A 1 307 ? 4.066 -10.109 -8.133 1 88.44 307 ILE A O 1
ATOM 2339 N N . PRO A 1 308 ? 3.471 -8.977 -6.297 1 90.25 308 PRO A N 1
ATOM 2340 C CA . PRO A 1 308 ? 3.752 -7.711 -6.973 1 90.25 308 PRO A CA 1
ATOM 2341 C C . PRO A 1 308 ? 5.246 -7.48 -7.199 1 90.25 308 PRO A C 1
ATOM 2343 O O . PRO A 1 308 ? 6.059 -7.77 -6.32 1 90.25 308 PRO A O 1
ATOM 2346 N N . SER A 1 309 ? 5.566 -7.027 -8.352 1 89.62 309 SER A N 1
ATOM 2347 C CA . SER A 1 309 ? 6.961 -6.727 -8.672 1 89.62 309 SER A CA 1
ATOM 2348 C C . SER A 1 309 ? 7.293 -5.27 -8.367 1 89.62 309 SER A C 1
ATOM 2350 O O . SER A 1 309 ? 8.453 -4.867 -8.445 1 89.62 309 SER A O 1
ATOM 2352 N N . ARG A 1 310 ? 6.262 -4.559 -8.047 1 92.75 310 ARG A N 1
ATOM 2353 C CA . ARG A 1 310 ? 6.457 -3.131 -7.82 1 92.75 310 ARG A CA 1
ATOM 2354 C C . ARG A 1 310 ? 5.438 -2.592 -6.82 1 92.75 310 ARG A C 1
ATOM 2356 O O . ARG A 1 310 ? 4.258 -2.943 -6.879 1 92.75 310 ARG A O 1
ATOM 2363 N N . ILE A 1 311 ? 5.867 -1.75 -5.871 1 96.56 311 ILE A N 1
ATOM 2364 C CA . ILE A 1 311 ? 5.023 -1.045 -4.91 1 96.56 311 ILE A CA 1
ATOM 2365 C C . ILE A 1 311 ? 5.387 0.438 -4.898 1 96.56 311 ILE A C 1
ATOM 2367 O O . ILE A 1 311 ? 6.566 0.795 -4.844 1 96.56 311 ILE A O 1
ATOM 2371 N N . GLU A 1 312 ? 4.398 1.23 -4.996 1 97.62 312 GLU A N 1
ATOM 2372 C CA . GLU A 1 312 ? 4.594 2.676 -4.941 1 97.62 312 GLU A CA 1
ATOM 2373 C C . GLU A 1 312 ? 4.328 3.219 -3.541 1 97.62 312 GLU A C 1
ATOM 2375 O O . GLU A 1 312 ? 3.377 2.797 -2.877 1 97.62 312 GLU A O 1
ATOM 2380 N N . LEU A 1 313 ? 5.168 4.113 -3.107 1 98.06 313 LEU A N 1
ATOM 2381 C CA . LEU A 1 313 ? 5.07 4.719 -1.785 1 98.06 313 LEU A CA 1
ATOM 2382 C C . LEU A 1 313 ? 5.25 6.23 -1.865 1 98.06 313 LEU A C 1
ATOM 2384 O O . LEU A 1 313 ? 6.191 6.715 -2.5 1 98.06 313 LEU A O 1
ATOM 2388 N N . GLU A 1 314 ? 4.316 6.941 -1.316 1 97.5 314 GLU A N 1
ATOM 2389 C CA . GLU A 1 314 ? 4.488 8.383 -1.173 1 97.5 314 GLU A CA 1
ATOM 2390 C C . GLU A 1 314 ? 4.875 8.758 0.256 1 97.5 314 GLU A C 1
ATOM 2392 O O . GLU A 1 314 ? 4.402 8.141 1.213 1 97.5 314 GLU A O 1
ATOM 2397 N N . LEU A 1 315 ? 5.703 9.727 0.348 1 97.19 315 LEU A N 1
ATOM 2398 C CA . LEU A 1 315 ? 6.246 10.203 1.614 1 97.19 315 LEU A CA 1
ATOM 2399 C C . LEU A 1 315 ? 5.957 11.695 1.796 1 97.19 315 LEU A C 1
ATOM 2401 O O . LEU A 1 315 ? 6.203 12.492 0.89 1 97.19 315 LEU A O 1
ATOM 2405 N N . ASP A 1 316 ? 5.438 11.992 2.918 1 94.75 316 ASP A N 1
ATOM 2406 C CA . ASP A 1 316 ? 5.316 13.391 3.309 1 94.75 316 ASP A CA 1
ATOM 2407 C C . ASP A 1 316 ? 6.551 13.859 4.078 1 94.75 316 ASP A C 1
ATOM 2409 O O . ASP A 1 316 ? 6.656 13.633 5.285 1 94.75 316 ASP A O 1
ATOM 2413 N N . GLY A 1 317 ? 7.34 14.57 3.379 1 95.94 317 GLY A N 1
ATOM 2414 C CA . GLY A 1 317 ? 8.508 15.164 3.998 1 95.94 317 GLY A CA 1
ATOM 2415 C C . GLY A 1 317 ? 8.297 16.625 4.391 1 95.94 317 GLY A C 1
ATOM 2416 O O . GLY A 1 317 ? 7.625 17.375 3.682 1 95.94 317 GLY A O 1
ATOM 2417 N N . ARG A 1 318 ? 8.875 16.953 5.531 1 95.69 318 ARG A N 1
ATOM 2418 C CA . ARG A 1 318 ? 8.906 18.344 5.996 1 95.69 318 ARG A CA 1
ATOM 2419 C C . ARG A 1 318 ? 10.336 18.781 6.312 1 95.69 318 ARG A C 1
ATOM 2421 O O . ARG A 1 318 ? 11.039 18.109 7.074 1 95.69 318 ARG A O 1
ATOM 2428 N N . LEU A 1 319 ? 10.656 19.906 5.727 1 95.88 319 LEU A N 1
ATOM 2429 C CA . LEU A 1 319 ? 12.023 20.406 5.871 1 95.88 319 LEU A CA 1
ATOM 2430 C C . LEU A 1 319 ? 12.07 21.594 6.809 1 95.88 319 LEU A C 1
ATOM 2432 O O . LEU A 1 319 ? 11.188 22.453 6.77 1 95.88 319 LEU A O 1
ATOM 2436 N N . LEU A 1 320 ? 13.062 21.562 7.59 1 95.12 320 LEU A N 1
ATOM 2437 C CA . LEU A 1 320 ? 13.375 22.766 8.359 1 95.12 320 LEU A CA 1
ATOM 2438 C C . LEU A 1 320 ? 13.828 23.906 7.449 1 95.12 320 LEU A C 1
ATOM 2440 O O . LEU A 1 320 ? 14.32 23.656 6.348 1 95.12 320 LEU A O 1
ATOM 2444 N N . PRO A 1 321 ? 13.586 25.172 7.938 1 91.56 321 PRO A N 1
ATOM 2445 C CA . PRO A 1 321 ? 14.125 26.281 7.16 1 91.56 321 PRO A CA 1
ATOM 2446 C C . PRO A 1 321 ? 15.617 26.125 6.867 1 91.56 321 PRO A C 1
ATOM 2448 O O . PRO A 1 321 ? 16.391 25.766 7.754 1 91.56 321 PRO A O 1
ATOM 2451 N N . GLY A 1 322 ? 15.969 26.359 5.57 1 91.06 322 GLY A N 1
ATOM 2452 C CA . GLY A 1 322 ? 17.375 26.312 5.199 1 91.06 322 GLY A CA 1
ATOM 2453 C C . GLY A 1 322 ? 17.781 24.969 4.594 1 91.06 322 GLY A C 1
ATOM 2454 O O . GLY A 1 322 ? 18.891 24.844 4.066 1 91.06 322 GLY A O 1
ATOM 2455 N N . PHE A 1 323 ? 16.922 24.031 4.641 1 95.06 323 PHE A N 1
ATOM 2456 C CA . PHE A 1 323 ? 17.234 22.719 4.094 1 95.06 323 PHE A CA 1
ATOM 2457 C C . PHE A 1 323 ? 16.578 22.516 2.74 1 95.06 323 PHE A C 1
ATOM 2459 O O . PHE A 1 323 ? 15.562 23.172 2.439 1 95.06 323 PHE A O 1
ATOM 2466 N N . THR A 1 324 ? 17.141 21.594 1.944 1 96.06 324 THR A N 1
ATOM 2467 C CA . THR A 1 324 ? 16.641 21.328 0.597 1 96.06 324 THR A CA 1
ATOM 2468 C C . THR A 1 324 ? 16.172 19.875 0.473 1 96.06 324 THR A C 1
ATOM 2470 O O . THR A 1 324 ? 16.469 19.047 1.329 1 96.06 324 THR A O 1
ATOM 2473 N N . PRO A 1 325 ? 15.469 19.609 -0.591 1 97.5 325 PRO A N 1
ATOM 2474 C CA . PRO A 1 325 ? 15.094 18.219 -0.838 1 97.5 325 PRO A CA 1
ATOM 2475 C C . PRO A 1 325 ? 16.297 17.281 -0.924 1 97.5 325 PRO A C 1
ATOM 2477 O O . PRO A 1 325 ? 16.234 16.141 -0.458 1 97.5 325 PRO A O 1
ATOM 2480 N N . GLN A 1 326 ? 17.359 17.766 -1.487 1 97.75 326 GLN A N 1
ATOM 2481 C CA . GLN A 1 326 ? 18.562 16.953 -1.576 1 97.75 326 GLN A CA 1
ATOM 2482 C C . GLN A 1 326 ? 19.078 16.578 -0.189 1 97.75 326 GLN A C 1
ATOM 2484 O O . GLN A 1 326 ? 19.562 15.461 0.02 1 97.75 326 GLN A O 1
ATOM 2489 N N . ASP A 1 327 ? 19 17.516 0.734 1 97.81 327 ASP A N 1
ATOM 2490 C CA . ASP A 1 327 ? 19.391 17.219 2.107 1 97.81 327 ASP A CA 1
ATOM 2491 C C . ASP A 1 327 ? 18.547 16.094 2.689 1 97.81 327 ASP A C 1
ATOM 2493 O O . ASP A 1 327 ? 19.078 15.188 3.344 1 97.81 327 ASP A O 1
ATOM 2497 N N . LEU A 1 328 ? 17.281 16.172 2.475 1 97.94 328 LEU A N 1
ATOM 2498 C CA . LEU A 1 328 ? 16.375 15.148 2.992 1 97.94 328 LEU A CA 1
ATOM 2499 C C . LEU A 1 328 ? 16.688 13.789 2.373 1 97.94 328 LEU A C 1
ATOM 2501 O O . LEU A 1 328 ? 16.719 12.781 3.078 1 97.94 328 LEU A O 1
ATOM 2505 N N . MET A 1 329 ? 16.922 13.766 1.094 1 97.88 329 MET A N 1
ATOM 2506 C CA . MET A 1 329 ? 17.234 12.516 0.41 1 97.88 329 MET A CA 1
ATOM 2507 C C . MET A 1 329 ? 18.531 11.914 0.941 1 97.88 329 MET A C 1
ATOM 2509 O O . MET A 1 329 ? 18.656 10.695 1.096 1 97.88 329 MET A O 1
ATOM 2513 N N . THR A 1 330 ? 19.484 12.734 1.206 1 98 330 THR A N 1
ATOM 2514 C CA . THR A 1 330 ? 20.75 12.281 1.782 1 98 330 THR A CA 1
ATOM 2515 C C . THR A 1 330 ? 20.516 11.625 3.143 1 98 330 THR A C 1
ATOM 2517 O O . THR A 1 330 ? 21.062 10.562 3.43 1 98 330 THR A O 1
ATOM 2520 N N . GLU A 1 331 ? 19.75 12.281 3.973 1 98.25 331 GLU A N 1
ATOM 2521 C CA . GLU A 1 331 ? 19.438 11.727 5.289 1 98.25 331 GLU A CA 1
ATOM 2522 C C . GLU A 1 331 ? 18.672 10.414 5.168 1 98.25 331 GLU A C 1
ATOM 2524 O O . GLU A 1 331 ? 18.906 9.477 5.93 1 98.25 331 GLU A O 1
ATOM 2529 N N . LEU A 1 332 ? 17.766 10.344 4.219 1 98.19 332 LEU A N 1
ATOM 2530 C CA . LEU A 1 332 ? 16.969 9.133 4.012 1 98.19 332 LEU A CA 1
ATOM 2531 C C . LEU A 1 332 ? 17.844 7.992 3.5 1 98.19 332 LEU A C 1
ATOM 2533 O O . LEU A 1 332 ? 17.672 6.844 3.904 1 98.19 332 LEU A O 1
ATOM 2537 N N . HIS A 1 333 ? 18.797 8.305 2.609 1 97.94 333 HIS A N 1
ATOM 2538 C CA . HIS A 1 333 ? 19.703 7.289 2.109 1 97.94 333 HIS A CA 1
ATOM 2539 C C . HIS A 1 333 ? 20.562 6.727 3.234 1 97.94 333 HIS A C 1
ATOM 2541 O O . HIS A 1 333 ? 20.859 5.527 3.258 1 97.94 333 HIS A O 1
ATOM 2547 N N . ALA A 1 334 ? 21 7.551 4.121 1 97.5 334 ALA A N 1
ATOM 2548 C CA . ALA A 1 334 ? 21.781 7.098 5.266 1 97.5 334 ALA A CA 1
ATOM 2549 C C . ALA A 1 334 ? 20.969 6.145 6.145 1 97.5 334 ALA A C 1
ATOM 2551 O O . ALA A 1 334 ? 21.516 5.203 6.719 1 97.5 334 ALA A O 1
ATOM 2552 N N . LEU A 1 335 ? 19.703 6.383 6.215 1 96.94 335 LEU A N 1
ATOM 2553 C CA . LEU A 1 335 ? 18.828 5.602 7.074 1 96.94 335 LEU A CA 1
ATOM 2554 C C . LEU A 1 335 ? 18.359 4.332 6.363 1 96.94 335 LEU A C 1
ATOM 2556 O O . LEU A 1 335 ? 18.281 3.266 6.977 1 96.94 335 LEU A O 1
ATOM 2560 N N . LEU A 1 336 ? 17.969 4.418 5.078 1 96.69 336 LEU A N 1
ATOM 2561 C CA . LEU A 1 336 ? 17.219 3.377 4.387 1 96.69 336 LEU A CA 1
ATOM 2562 C C . LEU A 1 336 ? 18.109 2.629 3.402 1 96.69 336 LEU A C 1
ATOM 2564 O O . LEU A 1 336 ? 17.75 1.552 2.922 1 96.69 336 LEU A O 1
ATOM 2568 N N . GLY A 1 337 ? 19.266 3.17 3.113 1 92.5 337 GLY A N 1
ATOM 2569 C CA . GLY A 1 337 ? 20.141 2.609 2.102 1 92.5 337 GLY A CA 1
ATOM 2570 C C . GLY A 1 337 ? 20.125 3.391 0.802 1 92.5 337 GLY A C 1
ATOM 2571 O O . GLY A 1 337 ? 19.234 4.215 0.573 1 92.5 337 GLY A O 1
ATOM 2572 N N . ASN A 1 338 ? 20.984 3.08 -0.105 1 91.31 338 ASN A N 1
ATOM 2573 C CA . ASN A 1 338 ? 21.219 3.893 -1.295 1 91.31 338 ASN A CA 1
ATOM 2574 C C . ASN A 1 338 ? 20.5 3.32 -2.512 1 91.31 338 ASN A C 1
ATOM 2576 O O . ASN A 1 338 ? 20.531 3.908 -3.594 1 91.31 338 ASN A O 1
ATOM 2580 N N . ASP A 1 339 ? 19.797 2.281 -2.322 1 91.5 339 ASP A N 1
ATOM 2581 C CA . ASP A 1 339 ? 19.203 1.623 -3.477 1 91.5 339 ASP A CA 1
ATOM 2582 C C . ASP A 1 339 ? 17.828 2.225 -3.805 1 91.5 339 ASP A C 1
ATOM 2584 O O . ASP A 1 339 ? 17.25 1.911 -4.84 1 91.5 339 ASP A O 1
ATOM 2588 N N . LEU A 1 340 ? 17.359 3.086 -3.045 1 94.19 340 LEU A N 1
ATOM 2589 C CA . LEU A 1 340 ? 16.062 3.721 -3.275 1 94.19 340 LEU A CA 1
ATOM 2590 C C . LEU A 1 340 ? 16.219 5.008 -4.078 1 94.19 340 LEU A C 1
ATOM 2592 O O . LEU A 1 340 ? 17.188 5.75 -3.881 1 94.19 340 LEU A O 1
ATOM 2596 N N . THR A 1 341 ? 15.328 5.203 -4.973 1 95.56 341 THR A N 1
ATOM 2597 C CA . THR A 1 341 ? 15.242 6.473 -5.684 1 95.56 341 THR A CA 1
ATOM 2598 C C . THR A 1 341 ? 14.016 7.266 -5.223 1 95.56 341 THR A C 1
ATOM 2600 O O . THR A 1 341 ? 12.938 6.703 -5.055 1 95.56 341 THR A O 1
ATOM 2603 N N . PHE A 1 342 ? 14.227 8.547 -5.031 1 97.25 342 PHE A N 1
ATOM 2604 C CA . PHE A 1 342 ? 13.141 9.43 -4.609 1 97.25 342 PHE A CA 1
ATOM 2605 C C . PHE A 1 342 ? 12.852 10.477 -5.676 1 97.25 342 PHE A C 1
ATOM 2607 O O . PHE A 1 342 ? 13.766 11.133 -6.176 1 97.25 342 PHE A O 1
ATOM 2614 N N . GLU A 1 343 ? 11.617 10.539 -6.062 1 97.44 343 GLU A N 1
ATOM 2615 C CA . GLU A 1 343 ? 11.133 11.609 -6.93 1 97.44 343 GLU A CA 1
ATOM 2616 C C . GLU A 1 343 ? 10.406 12.688 -6.125 1 97.44 343 GLU A C 1
ATOM 2618 O O . GLU A 1 343 ? 9.422 12.398 -5.441 1 97.44 343 GLU A O 1
ATOM 2623 N N . VAL A 1 344 ? 10.891 13.891 -6.238 1 97.25 344 VAL A N 1
ATOM 2624 C CA . VAL A 1 344 ? 10.211 14.992 -5.57 1 97.25 344 VAL A CA 1
ATOM 2625 C C . VAL A 1 344 ? 8.953 15.375 -6.355 1 97.25 344 VAL A C 1
ATOM 2627 O O . VAL A 1 344 ? 9.047 15.836 -7.492 1 97.25 344 VAL A O 1
ATOM 2630 N N . ILE A 1 345 ? 7.852 15.188 -5.703 1 93.75 345 ILE A N 1
ATOM 2631 C CA . ILE A 1 345 ? 6.613 15.461 -6.422 1 93.75 345 ILE A CA 1
ATOM 2632 C C . ILE A 1 345 ? 6.113 16.859 -6.082 1 93.75 345 ILE A C 1
ATOM 2634 O O . ILE A 1 345 ? 5.355 17.453 -6.848 1 93.75 345 ILE A O 1
ATOM 2638 N N . ARG A 1 346 ? 6.52 17.406 -4.922 1 89.62 346 ARG A N 1
ATOM 2639 C CA . ARG A 1 346 ? 6.211 18.781 -4.531 1 89.62 346 ARG A CA 1
ATOM 2640 C C . ARG A 1 346 ? 7.262 19.328 -3.57 1 89.62 346 ARG A C 1
ATOM 2642 O O . ARG A 1 346 ? 7.727 18.609 -2.68 1 89.62 346 ARG A O 1
ATOM 2649 N N . HIS A 1 347 ? 7.68 20.438 -3.818 1 92.06 347 HIS A N 1
ATOM 2650 C CA . HIS A 1 347 ? 8.539 21.188 -2.916 1 92.06 347 HIS A CA 1
ATOM 2651 C C . HIS A 1 347 ? 8.172 22.672 -2.912 1 92.06 347 HIS A C 1
ATOM 2653 O O . HIS A 1 347 ? 8.117 23.297 -3.969 1 92.06 347 HIS A O 1
ATOM 2659 N N . ASP A 1 348 ? 7.848 23.141 -1.762 1 85.62 348 ASP A N 1
ATOM 2660 C CA . ASP A 1 348 ? 7.605 24.578 -1.566 1 85.62 348 ASP A CA 1
ATOM 2661 C C . ASP A 1 348 ? 8.672 25.188 -0.661 1 85.62 348 ASP A C 1
ATOM 2663 O O . ASP A 1 348 ? 8.57 25.125 0.565 1 85.62 348 ASP A O 1
ATOM 2667 N N . PRO A 1 349 ? 9.586 25.812 -1.261 1 84.56 349 PRO A N 1
ATOM 2668 C CA . PRO A 1 349 ? 10.672 26.391 -0.454 1 84.56 349 PRO A CA 1
ATOM 2669 C C . PRO A 1 349 ? 10.188 27.5 0.478 1 84.56 349 PRO A C 1
ATOM 2671 O O . PRO A 1 349 ? 9.281 28.25 0.125 1 84.56 349 PRO A O 1
ATOM 2674 N N . GLY A 1 350 ? 10.703 27.531 1.631 1 78.94 350 GLY A N 1
ATOM 2675 C CA . GLY A 1 350 ? 10.406 28.594 2.588 1 78.94 350 GLY A CA 1
ATOM 2676 C C . GLY A 1 350 ? 11.445 29.703 2.59 1 78.94 350 GLY A C 1
ATOM 2677 O O . GLY A 1 350 ? 12.273 29.781 1.685 1 78.94 350 GLY A O 1
ATOM 2678 N N . VAL A 1 351 ? 11.18 30.672 3.535 1 77.88 351 VAL A N 1
ATOM 2679 C CA . VAL A 1 351 ? 12.102 31.781 3.678 1 77.88 351 VAL A CA 1
ATOM 2680 C C . VAL A 1 351 ? 13.141 31.469 4.754 1 77.88 351 VAL A C 1
ATOM 2682 O O . VAL A 1 351 ? 12.82 30.844 5.766 1 77.88 351 VAL A O 1
ATOM 2685 N N . ASP A 1 352 ? 14.328 31.812 4.449 1 74.44 352 ASP A N 1
ATOM 2686 C CA . ASP A 1 352 ? 15.43 31.5 5.359 1 74.44 352 ASP A CA 1
ATOM 2687 C C . ASP A 1 352 ? 15.539 32.562 6.457 1 74.44 352 ASP A C 1
ATOM 2689 O O . ASP A 1 352 ? 15.984 32.281 7.566 1 74.44 352 ASP A O 1
ATOM 2693 N N . ARG A 1 353 ? 15.125 33.781 6.121 1 82.38 353 ARG A N 1
ATOM 2694 C CA . ARG A 1 353 ? 15.297 34.844 7.094 1 82.38 353 ARG A CA 1
ATOM 2695 C C . ARG A 1 353 ? 13.961 35.25 7.711 1 82.38 353 ARG A C 1
ATOM 2697 O O . ARG A 1 353 ? 12.945 35.312 7.02 1 82.38 353 ARG A O 1
ATOM 2704 N N . VAL A 1 354 ? 14.055 35.438 9.078 1 91.5 354 VAL A N 1
ATOM 2705 C CA . VAL A 1 354 ? 12.859 35.781 9.828 1 91.5 354 VAL A CA 1
ATOM 2706 C C . VAL A 1 354 ? 12.914 37.25 10.219 1 91.5 354 VAL A C 1
ATOM 2708 O O . VAL A 1 354 ? 13.945 37.75 10.711 1 91.5 354 VAL A O 1
ATOM 2711 N N . ASP A 1 355 ? 11.906 38 9.859 1 93.62 355 ASP A N 1
ATOM 2712 C CA . ASP A 1 355 ? 11.727 39.375 10.328 1 93.62 355 ASP A CA 1
ATOM 2713 C C . ASP A 1 355 ? 10.867 39.406 11.586 1 93.62 355 ASP A C 1
ATOM 2715 O O . ASP A 1 355 ? 9.672 39.125 11.539 1 93.62 355 ASP A O 1
ATOM 2719 N N . MET A 1 356 ? 11.477 39.875 12.695 1 95.25 356 MET A N 1
ATOM 2720 C CA . MET A 1 356 ? 10.812 39.844 14 1 95.25 356 MET A CA 1
ATOM 2721 C C . MET A 1 356 ? 10.156 41.188 14.297 1 95.25 356 MET A C 1
ATOM 2723 O O . MET A 1 356 ? 9.766 41.438 15.438 1 95.25 356 MET A O 1
ATOM 2727 N N . GLY A 1 357 ? 9.992 41.969 13.312 1 95.88 357 GLY A N 1
ATOM 2728 C CA . GLY A 1 357 ? 9.547 43.344 13.5 1 95.88 357 GLY A CA 1
ATOM 2729 C C . GLY A 1 357 ? 8.172 43.438 14.133 1 95.88 357 GLY A C 1
ATOM 2730 O O . GLY A 1 357 ? 7.906 44.375 14.898 1 95.88 357 GLY A O 1
ATOM 2731 N N . LEU A 1 358 ? 7.285 42.562 13.891 1 97.12 358 LEU A N 1
ATOM 2732 C CA . LEU A 1 358 ? 5.914 42.656 14.391 1 97.12 358 LEU A CA 1
ATOM 2733 C C . LEU A 1 358 ? 5.77 41.906 15.703 1 97.12 358 LEU A C 1
ATOM 2735 O O . LEU A 1 358 ? 4.77 42.062 16.406 1 97.12 358 LEU A O 1
ATOM 2739 N N . PHE A 1 359 ? 6.738 41.125 16.109 1 97.25 359 PHE A N 1
ATOM 2740 C CA . PHE A 1 359 ? 6.648 40.25 17.266 1 97.25 359 PHE A CA 1
ATOM 2741 C C . PHE A 1 359 ? 6.391 41.031 18.547 1 97.25 359 PHE A C 1
ATOM 2743 O O . PHE A 1 359 ? 5.539 40.656 19.344 1 97.25 359 PHE A O 1
ATOM 2750 N N . PRO A 1 360 ? 7.047 42.156 18.766 1 97.62 360 PRO A N 1
ATOM 2751 C CA . PRO A 1 360 ? 6.805 42.875 20.016 1 97.62 360 PRO A CA 1
ATOM 2752 C C . PRO A 1 360 ? 5.352 43.312 20.172 1 97.62 360 PRO A C 1
ATOM 2754 O O . PRO A 1 360 ? 4.793 43.25 21.266 1 97.62 360 PRO A O 1
ATOM 2757 N N . LEU A 1 361 ? 4.77 43.75 19.094 1 98.06 361 LEU A N 1
ATOM 2758 C CA . LEU A 1 361 ? 3.373 44.156 19.141 1 98.06 361 LEU A CA 1
ATOM 2759 C C . LEU A 1 361 ? 2.467 43 19.531 1 98.06 361 LEU A C 1
ATOM 2761 O O . LEU A 1 361 ? 1.64 43.125 20.438 1 98.06 361 LEU A O 1
ATOM 2765 N N . LEU A 1 362 ? 2.648 41.906 18.844 1 98.44 362 LEU A N 1
ATOM 2766 C CA . LEU A 1 362 ? 1.802 40.75 19.062 1 98.44 362 LEU A CA 1
ATOM 2767 C C . LEU A 1 362 ? 2.008 40.188 20.469 1 98.44 362 LEU A C 1
ATOM 2769 O O . LEU A 1 362 ? 1.04 39.844 21.156 1 98.44 362 LEU A O 1
ATOM 2773 N N . ALA A 1 363 ? 3.246 40.125 20.875 1 97.69 363 ALA A N 1
ATOM 2774 C CA . ALA A 1 363 ? 3.582 39.656 22.219 1 97.69 363 ALA A CA 1
ATOM 2775 C C . ALA A 1 363 ? 2.98 40.562 23.281 1 97.69 363 ALA A C 1
ATOM 2777 O O . ALA A 1 363 ? 2.461 40.062 24.297 1 97.69 363 ALA A O 1
ATOM 2778 N N . GLY A 1 364 ? 3.055 41.812 23.078 1 97.81 364 GLY A N 1
ATOM 2779 C CA . GLY A 1 364 ? 2.498 42.781 24.016 1 97.81 364 GLY A CA 1
ATOM 2780 C C . GLY A 1 364 ? 1 42.625 24.203 1 97.81 364 GLY A C 1
ATOM 2781 O O . GLY A 1 364 ? 0.496 42.688 25.328 1 97.81 364 GLY A O 1
ATOM 2782 N N . ILE A 1 365 ? 0.333 42.406 23.156 1 98.25 365 ILE A N 1
ATOM 2783 C CA . ILE A 1 365 ? -1.115 42.25 23.188 1 98.25 365 ILE A CA 1
ATOM 2784 C C . ILE A 1 365 ? -1.47 41 24 1 98.25 365 ILE A C 1
ATOM 2786 O O . ILE A 1 365 ? -2.383 41.031 24.828 1 98.25 365 ILE A O 1
ATOM 2790 N N . LEU A 1 366 ? -0.733 39.906 23.766 1 97.94 366 LEU A N 1
ATOM 2791 C CA . LEU A 1 366 ? -0.981 38.688 24.484 1 97.94 366 LEU A CA 1
ATOM 2792 C C . LEU A 1 366 ? -0.736 38.875 25.984 1 97.94 366 LEU A C 1
ATOM 2794 O O . LEU A 1 366 ? -1.521 38.406 26.812 1 97.94 366 LEU A O 1
ATOM 2798 N N . GLN A 1 367 ? 0.264 39.562 26.312 1 96.69 367 GLN A N 1
ATOM 2799 C CA . GLN A 1 367 ? 0.608 39.812 27.719 1 96.69 367 GLN A CA 1
ATOM 2800 C C . GLN A 1 367 ? -0.449 40.656 28.406 1 96.69 367 GLN A C 1
ATOM 2802 O O . GLN A 1 367 ? -0.722 40.5 29.594 1 96.69 367 GLN A O 1
ATOM 2807 N N . GLU A 1 368 ? -1.002 41.562 27.719 1 97.75 368 GLU A N 1
ATOM 2808 C CA . GLU A 1 368 ? -2.061 42.406 28.266 1 97.75 368 GLU A CA 1
ATOM 2809 C C . GLU A 1 368 ? -3.334 41.594 28.516 1 97.75 368 GLU A C 1
ATOM 2811 O O . GLU A 1 368 ? -3.98 41.75 29.547 1 97.75 368 GLU A O 1
ATOM 2816 N N . LEU A 1 369 ? -3.643 40.812 27.562 1 97.31 369 LEU A N 1
ATOM 2817 C CA . LEU A 1 369 ? -4.906 40.062 27.625 1 97.31 369 LEU A CA 1
ATOM 2818 C C . LEU A 1 369 ? -4.801 38.875 28.547 1 97.31 369 LEU A C 1
ATOM 2820 O O . LEU A 1 369 ? -5.801 38.438 29.125 1 97.31 369 LEU A O 1
ATOM 2824 N N . ASP A 1 370 ? -3.59 38.312 28.688 1 96.75 370 ASP A N 1
ATOM 2825 C CA . ASP A 1 370 ? -3.301 37.188 29.578 1 96.75 370 ASP A CA 1
ATOM 2826 C C . ASP A 1 370 ? -1.94 37.375 30.25 1 96.75 370 ASP A C 1
ATOM 2828 O O . ASP A 1 370 ? -0.957 36.75 29.844 1 96.75 370 ASP A O 1
ATOM 2832 N N . PRO A 1 371 ? -1.94 38 31.328 1 95.5 371 PRO A N 1
ATOM 2833 C CA . PRO A 1 371 ? -0.676 38.375 31.969 1 95.5 371 PRO A CA 1
ATOM 2834 C C . PRO A 1 371 ? 0.127 37.156 32.406 1 95.5 371 PRO A C 1
ATOM 2836 O O . PRO A 1 371 ? 1.35 37.25 32.562 1 95.5 371 PRO A O 1
ATOM 2839 N N . GLU A 1 372 ? -0.504 36.094 32.594 1 93.19 372 GLU A N 1
ATOM 2840 C CA . GLU A 1 372 ? 0.194 34.875 33.062 1 93.19 372 GLU A CA 1
ATOM 2841 C C . GLU A 1 372 ? 0.742 34.062 31.875 1 93.19 372 GLU A C 1
ATOM 2843 O O . GLU A 1 372 ? 1.543 33.156 32.062 1 93.19 372 GLU A O 1
ATOM 2848 N N . GLY A 1 373 ? 0.297 34.438 30.719 1 94.94 373 GLY A N 1
ATOM 2849 C CA . GLY A 1 373 ? 0.764 33.75 29.516 1 94.94 373 GLY A CA 1
ATOM 2850 C C . GLY A 1 373 ? 2.047 34.312 28.953 1 94.94 373 GLY A C 1
ATOM 2851 O O . GLY A 1 373 ? 2.242 35.531 28.969 1 94.94 373 GLY A O 1
ATOM 2852 N N . VAL A 1 374 ? 2.908 33.438 28.438 1 95.56 374 VAL A N 1
ATOM 2853 C CA . VAL A 1 374 ? 4.195 33.875 27.922 1 95.56 374 VAL A CA 1
ATOM 2854 C C . VAL A 1 374 ? 4.199 33.75 26.391 1 95.56 374 VAL A C 1
ATOM 2856 O O . VAL A 1 374 ? 4.148 32.625 25.859 1 95.56 374 VAL A O 1
ATOM 2859 N N . PRO A 1 375 ? 4.27 34.844 25.672 1 97.12 375 PRO A N 1
ATOM 2860 C CA . PRO A 1 375 ? 4.453 34.75 24.219 1 97.12 375 PRO A CA 1
ATOM 2861 C C . PRO A 1 375 ? 5.871 34.344 23.828 1 97.12 375 PRO A C 1
ATOM 2863 O O . PRO A 1 375 ? 6.844 34.844 24.391 1 97.12 375 PRO A O 1
ATOM 2866 N N . ILE A 1 376 ? 5.996 33.438 22.922 1 96.69 376 ILE A N 1
ATOM 2867 C CA . ILE A 1 376 ? 7.301 32.969 22.469 1 96.69 376 ILE A CA 1
ATOM 2868 C C . ILE A 1 376 ? 7.289 32.781 20.953 1 96.69 376 ILE A C 1
ATOM 2870 O O . ILE A 1 376 ? 6.289 32.344 20.375 1 96.69 376 ILE A O 1
ATOM 2874 N N . PRO A 1 377 ? 8.391 33.281 20.281 1 96.12 377 PRO A N 1
ATOM 2875 C CA . PRO A 1 377 ? 8.461 32.906 18.859 1 96.12 377 PRO A CA 1
ATOM 2876 C C . PRO A 1 377 ? 8.492 31.406 18.625 1 96.12 377 PRO A C 1
ATOM 2878 O O . PRO A 1 377 ? 9.109 30.672 19.406 1 96.12 377 PRO A O 1
ATOM 2881 N N . SER A 1 378 ? 7.879 30.984 17.594 1 95.12 378 SER A N 1
ATOM 2882 C CA . SER A 1 378 ? 7.789 29.547 17.328 1 95.12 378 SER A CA 1
ATOM 2883 C C . SER A 1 378 ? 7.754 29.266 15.828 1 95.12 378 SER A C 1
ATOM 2885 O O . SER A 1 378 ? 7.754 30.188 15.016 1 95.12 378 SER A O 1
ATOM 2887 N N . MET A 1 379 ? 7.891 28.016 15.555 1 93.75 379 MET A N 1
ATOM 2888 C CA . MET A 1 379 ? 7.777 27.484 14.195 1 93.75 379 MET A CA 1
ATOM 2889 C C . MET A 1 379 ? 6.695 26.406 14.125 1 93.75 379 MET A C 1
ATOM 2891 O O . MET A 1 379 ? 6.426 25.719 15.109 1 93.75 379 MET A O 1
ATOM 2895 N N . VAL A 1 380 ? 6.059 26.328 13.016 1 91.75 380 VAL A N 1
ATOM 2896 C CA . VAL A 1 380 ? 5.078 25.25 12.875 1 91.75 380 VAL A CA 1
ATOM 2897 C C . VAL A 1 380 ? 5.668 24.125 12.039 1 91.75 380 VAL A C 1
ATOM 2899 O O . VAL A 1 380 ? 6.492 24.359 11.156 1 91.75 380 VAL A O 1
ATOM 2902 N N . ALA A 1 381 ? 5.254 22.938 12.352 1 90.81 381 ALA A N 1
ATOM 2903 C CA . ALA A 1 381 ? 5.785 21.734 11.703 1 90.81 381 ALA A CA 1
ATOM 2904 C C . ALA A 1 381 ? 5.18 21.547 10.32 1 90.81 381 ALA A C 1
ATOM 2906 O O . ALA A 1 381 ? 5.73 20.812 9.492 1 90.81 381 ALA A O 1
ATOM 2907 N N . GLY A 1 382 ? 4.121 22.172 10.055 1 87.69 382 GLY A N 1
ATOM 2908 C CA . GLY A 1 382 ? 3.457 22.125 8.758 1 87.69 382 GLY A CA 1
ATOM 2909 C C . GLY A 1 382 ? 3.646 23.391 7.938 1 87.69 382 GLY A C 1
ATOM 2910 O O . GLY A 1 382 ? 4.68 24.047 8.039 1 87.69 382 GLY A O 1
ATOM 2911 N N . PHE A 1 383 ? 2.697 23.5 7.004 1 84.19 383 PHE A N 1
ATOM 2912 C CA . PHE A 1 383 ? 2.715 24.703 6.195 1 84.19 383 PHE A CA 1
ATOM 2913 C C . PHE A 1 383 ? 1.363 25.406 6.242 1 84.19 383 PHE A C 1
ATOM 2915 O O . PHE A 1 383 ? 0.351 24.797 6.586 1 84.19 383 PHE A O 1
ATOM 2922 N N . THR A 1 384 ? 1.44 26.594 6.078 1 90.62 384 THR A N 1
ATOM 2923 C CA . THR A 1 384 ? 0.247 27.422 5.941 1 90.62 384 THR A CA 1
ATOM 2924 C C . THR A 1 384 ? 0.272 28.203 4.621 1 90.62 384 THR A C 1
ATOM 2926 O O . THR A 1 384 ? 1.261 28.141 3.889 1 90.62 384 THR A O 1
ATOM 2929 N N . ASP A 1 385 ? -0.812 28.859 4.402 1 94.25 385 ASP A N 1
ATOM 2930 C CA . ASP A 1 385 ? -0.855 29.719 3.232 1 94.25 385 ASP A CA 1
ATOM 2931 C C . ASP A 1 385 ? 0.178 30.844 3.338 1 94.25 385 ASP A C 1
ATOM 2933 O O . ASP A 1 385 ? 0.542 31.453 2.332 1 94.25 385 ASP A O 1
ATOM 2937 N N . GLY A 1 386 ? 0.62 31.062 4.508 1 92.62 386 GLY A N 1
ATOM 2938 C CA . GLY A 1 386 ? 1.629 32.094 4.723 1 92.62 386 GLY A CA 1
ATOM 2939 C C . GLY A 1 386 ? 2.871 31.891 3.877 1 92.62 386 GLY A C 1
ATOM 2940 O O . GLY A 1 386 ? 3.512 32.844 3.471 1 92.62 386 GLY A O 1
ATOM 2941 N N . ARG A 1 387 ? 3.148 30.672 3.551 1 89.69 387 ARG A N 1
ATOM 2942 C CA . ARG A 1 387 ? 4.352 30.344 2.791 1 89.69 387 ARG A CA 1
ATOM 2943 C C . ARG A 1 387 ? 4.305 30.984 1.403 1 89.69 387 ARG A C 1
ATOM 2945 O O . ARG A 1 387 ? 5.344 31.328 0.838 1 89.69 387 ARG A O 1
ATOM 2952 N N . MET A 1 388 ? 3.123 31.156 0.881 1 92.06 388 MET A N 1
ATOM 2953 C CA . MET A 1 388 ? 2.996 31.766 -0.44 1 92.06 388 MET A CA 1
ATOM 2954 C C . MET A 1 388 ? 3.283 33.281 -0.381 1 92.06 388 MET A C 1
ATOM 2956 O O . MET A 1 388 ? 3.924 33.812 -1.277 1 92.06 388 MET A O 1
ATOM 2960 N N . PHE A 1 389 ? 2.871 33.906 0.646 1 94.56 389 PHE A N 1
ATOM 2961 C CA . PHE A 1 389 ? 3.1 35.344 0.797 1 94.56 389 PHE A CA 1
ATOM 2962 C C . PHE A 1 389 ? 4.578 35.625 1.027 1 94.56 389 PHE A C 1
ATOM 2964 O O . PHE A 1 389 ? 5.066 36.688 0.663 1 94.56 389 PHE A O 1
ATOM 2971 N N . ALA A 1 390 ? 5.207 34.688 1.602 1 91.06 390 ALA A N 1
ATOM 2972 C CA . ALA A 1 390 ? 6.645 34.844 1.814 1 91.06 390 ALA A CA 1
ATOM 2973 C C . ALA A 1 390 ? 7.379 35.031 0.491 1 91.06 390 ALA A C 1
ATOM 2975 O O . ALA A 1 390 ? 8.414 35.688 0.441 1 91.06 390 ALA A O 1
ATOM 2976 N N . ARG A 1 391 ? 6.848 34.562 -0.545 1 89.19 391 ARG A N 1
ATOM 2977 C CA . ARG A 1 391 ? 7.449 34.688 -1.867 1 89.19 391 ARG A CA 1
ATOM 2978 C C . ARG A 1 391 ? 7.422 36.125 -2.336 1 89.19 391 ARG A C 1
ATOM 2980 O O . ARG A 1 391 ? 8.164 36.531 -3.242 1 89.19 391 ARG A O 1
ATOM 2987 N N . LEU A 1 392 ? 6.566 36.906 -1.773 1 93.75 392 LEU A N 1
ATOM 2988 C CA . LEU A 1 392 ? 6.473 38.312 -2.096 1 93.75 392 LEU A CA 1
ATOM 2989 C C . LEU A 1 392 ? 7.297 39.156 -1.121 1 93.75 392 LEU A C 1
ATOM 2991 O O . LEU A 1 392 ? 7.219 40.375 -1.129 1 93.75 392 LEU A O 1
ATOM 2995 N N . GLY A 1 393 ? 8.039 38.438 -0.257 1 92.25 393 GLY A N 1
ATOM 2996 C CA . GLY A 1 393 ? 8.836 39.125 0.741 1 92.25 393 GLY A CA 1
ATOM 2997 C C . GLY A 1 393 ? 8.039 39.531 1.973 1 92.25 393 GLY A C 1
ATOM 2998 O O . GLY A 1 393 ? 8.5 40.344 2.779 1 92.25 393 GLY A O 1
ATOM 2999 N N . ILE A 1 394 ? 6.91 39 2.107 1 95.62 394 ILE A N 1
ATOM 3000 C CA . ILE A 1 394 ? 6.043 39.312 3.24 1 95.62 394 ILE A CA 1
ATOM 3001 C C . ILE A 1 394 ? 6.328 38.344 4.387 1 95.62 394 ILE A C 1
ATOM 3003 O O . ILE A 1 394 ? 6.25 37.125 4.207 1 95.62 394 ILE A O 1
ATOM 3007 N N . GLN A 1 395 ? 6.664 38.875 5.574 1 96.12 395 GLN A N 1
ATOM 3008 C CA . GLN A 1 395 ? 6.867 38.031 6.758 1 96.12 395 GLN A CA 1
ATOM 3009 C C . GLN A 1 395 ? 5.535 37.594 7.344 1 96.12 395 GLN A C 1
ATOM 3011 O O . GLN A 1 395 ? 4.691 38.406 7.699 1 96.12 395 GLN A O 1
ATOM 3016 N N . ASN A 1 396 ? 5.438 36.312 7.441 1 95.25 396 ASN A N 1
ATOM 3017 C CA . ASN A 1 396 ? 4.199 35.75 7.973 1 95.25 396 ASN A CA 1
ATOM 3018 C C . ASN A 1 396 ? 4.305 35.469 9.469 1 95.25 396 ASN A C 1
ATOM 3020 O O . ASN A 1 396 ? 5.297 34.875 9.922 1 95.25 396 ASN A O 1
ATOM 3024 N N . TYR A 1 397 ? 3.322 35.844 10.188 1 97.06 397 TYR A N 1
ATOM 3025 C CA . TYR A 1 397 ? 3.162 35.531 11.602 1 97.06 397 TYR A CA 1
ATOM 3026 C C . TYR A 1 397 ? 1.924 34.688 11.828 1 97.06 397 TYR A C 1
ATOM 3028 O O . TYR A 1 397 ? 0.842 35 11.32 1 97.06 397 TYR A O 1
ATOM 3036 N N . GLY A 1 398 ? 2.123 33.531 12.453 1 97.12 398 GLY A N 1
ATOM 3037 C CA . GLY A 1 398 ? 0.965 32.844 13 1 97.12 398 GLY A CA 1
ATOM 3038 C C . GLY A 1 398 ? 0.464 33.438 14.289 1 97.12 398 GLY A C 1
ATOM 3039 O O . GLY A 1 398 ? 1.161 33.406 15.312 1 97.12 398 GLY A O 1
ATOM 3040 N N . PHE A 1 399 ? -0.69 34 14.211 1 97.81 399 PHE A N 1
ATOM 3041 C CA . PHE A 1 399 ? -1.243 34.688 15.367 1 97.81 399 PHE A CA 1
ATOM 3042 C C . PHE A 1 399 ? -2.766 34.688 15.328 1 97.81 399 PHE A C 1
ATOM 3044 O O . PHE A 1 399 ? -3.396 35.656 14.938 1 97.81 399 PHE A O 1
ATOM 3051 N N . LEU A 1 400 ? -3.271 33.625 15.758 1 97 400 LEU A N 1
ATOM 3052 C CA . LEU A 1 400 ? -4.684 33.438 16.062 1 97 400 LEU A CA 1
ATOM 3053 C C . LEU A 1 400 ? -4.875 32.969 17.5 1 97 400 LEU A C 1
ATOM 3055 O O . LEU A 1 400 ? -5.152 31.781 17.734 1 97 400 LEU A O 1
ATOM 3059 N N . PRO A 1 401 ? -4.824 33.906 18.406 1 96.5 401 PRO A N 1
ATOM 3060 C CA . PRO A 1 401 ? -4.762 33.531 19.828 1 96.5 401 PRO A CA 1
ATOM 3061 C C . PRO A 1 401 ? -6.023 32.844 20.297 1 96.5 401 PRO A C 1
ATOM 3063 O O . PRO A 1 401 ? -7.133 33.312 20.078 1 96.5 401 PRO A O 1
ATOM 3066 N N . LEU A 1 402 ? -5.84 31.766 20.906 1 95.75 402 LEU A N 1
ATOM 3067 C CA . LEU A 1 402 ? -6.871 31 21.625 1 95.75 402 LEU A CA 1
ATOM 3068 C C . LEU A 1 402 ? -6.43 30.688 23.047 1 95.75 402 LEU A C 1
ATOM 3070 O O . LEU A 1 402 ? -5.477 29.938 23.25 1 95.75 402 LEU A O 1
ATOM 3074 N N . LYS A 1 403 ? -7.051 31.312 23.984 1 95 403 LYS A N 1
ATOM 3075 C CA . LYS A 1 403 ? -6.801 30.938 25.375 1 95 403 LYS A CA 1
ATOM 3076 C C . LYS A 1 403 ? -7.547 29.672 25.75 1 95 403 LYS A C 1
ATOM 3078 O O . LYS A 1 403 ? -8.695 29.719 26.203 1 95 403 LYS A O 1
ATOM 3083 N N . LEU A 1 404 ? -6.91 28.641 25.594 1 92.19 404 LEU A N 1
ATOM 3084 C CA . LEU A 1 404 ? -7.531 27.344 25.797 1 92.19 404 LEU A CA 1
ATOM 3085 C C . LEU A 1 404 ? -7.387 26.875 27.234 1 92.19 404 LEU A C 1
ATOM 3087 O O . LEU A 1 404 ? -6.414 27.219 27.906 1 92.19 404 LEU A O 1
ATOM 3091 N N . PRO A 1 405 ? -8.391 26.078 27.656 1 86.75 405 PRO A N 1
ATOM 3092 C CA . PRO A 1 405 ? -8.203 25.438 28.969 1 86.75 405 PRO A CA 1
ATOM 3093 C C . PRO A 1 405 ? -7.02 24.469 29 1 86.75 405 PRO A C 1
ATOM 3095 O O . PRO A 1 405 ? -6.711 23.844 27.984 1 86.75 405 PRO A O 1
ATOM 3098 N N . ALA A 1 406 ? -6.457 24.328 30.141 1 79.81 406 ALA A N 1
ATOM 3099 C CA . ALA A 1 406 ? -5.234 23.547 30.281 1 79.81 406 ALA A CA 1
ATOM 3100 C C . ALA A 1 406 ? -5.469 22.078 29.906 1 79.81 406 ALA A C 1
ATOM 3102 O O . ALA A 1 406 ? -4.566 21.422 29.391 1 79.81 406 ALA A O 1
ATOM 3103 N N . ASP A 1 407 ? -6.637 21.594 30.062 1 79.44 407 ASP A N 1
ATOM 3104 C CA . ASP A 1 407 ? -6.922 20.172 29.859 1 79.44 407 ASP A CA 1
ATOM 3105 C C . ASP A 1 407 ? -7.449 19.906 28.453 1 79.44 407 ASP A C 1
ATOM 3107 O O . ASP A 1 407 ? -7.68 18.766 28.078 1 79.44 407 ASP A O 1
ATOM 3111 N N . PHE A 1 408 ? -7.551 20.938 27.656 1 82.06 408 PHE A N 1
ATOM 3112 C CA . PHE A 1 408 ? -8.078 20.766 26.312 1 82.06 408 PHE A CA 1
ATOM 3113 C C . PHE A 1 408 ? -6.949 20.531 25.312 1 82.06 408 PHE A C 1
ATOM 3115 O O . PHE A 1 408 ? -6.047 21.359 25.172 1 82.06 408 PHE A O 1
ATOM 3122 N N . ASN A 1 409 ? -7.008 19.406 24.672 1 75.25 409 ASN A N 1
ATOM 3123 C CA . ASN A 1 409 ? -6.004 19.062 23.672 1 75.25 409 ASN A CA 1
ATOM 3124 C C . ASN A 1 409 ? -6.492 19.375 22.25 1 75.25 409 ASN A C 1
ATOM 3126 O O . ASN A 1 409 ? -7.004 18.5 21.562 1 75.25 409 ASN A O 1
ATOM 3130 N N . ALA A 1 410 ? -6.219 20.578 21.797 1 73.69 410 ALA A N 1
ATOM 3131 C CA . ALA A 1 410 ? -6.668 21.047 20.484 1 73.69 410 ALA A CA 1
ATOM 3132 C C . ALA A 1 410 ? -5.992 20.25 19.375 1 73.69 410 ALA A C 1
ATOM 3134 O O . ALA A 1 410 ? -6.633 19.906 18.375 1 73.69 410 ALA A O 1
ATOM 3135 N N . ASN A 1 411 ? -4.754 19.969 19.531 1 68.69 411 ASN A N 1
ATOM 3136 C CA . ASN A 1 411 ? -3.969 19.312 18.484 1 68.69 411 ASN A CA 1
ATOM 3137 C C . ASN A 1 411 ? -4.488 17.922 18.172 1 68.69 411 ASN A C 1
ATOM 3139 O O . ASN A 1 411 ? -4.375 17.438 17.031 1 68.69 411 ASN A O 1
ATOM 3143 N N . ALA A 1 412 ? -5.125 17.328 19.141 1 69.19 412 ALA A N 1
ATOM 3144 C CA . ALA A 1 412 ? -5.621 15.969 18.969 1 69.19 412 ALA A CA 1
ATOM 3145 C C . ALA A 1 412 ? -6.906 15.961 18.141 1 69.19 412 ALA A C 1
ATOM 3147 O O . ALA A 1 412 ? -7.281 14.93 17.578 1 69.19 412 ALA A O 1
ATOM 3148 N N . THR A 1 413 ? -7.492 17.141 18.062 1 78.31 413 THR A N 1
ATOM 3149 C CA . THR A 1 413 ? -8.805 17.141 17.422 1 78.31 413 THR A CA 1
ATOM 3150 C C . THR A 1 413 ? -8.742 17.844 16.062 1 78.31 413 THR A C 1
ATOM 3152 O O . THR A 1 413 ? -9.641 17.672 15.234 1 78.31 413 THR A O 1
ATOM 3155 N N . VAL A 1 414 ? -7.629 18.547 15.812 1 80.31 414 VAL A N 1
ATOM 3156 C CA . VAL A 1 414 ? -7.461 19.156 14.5 1 80.31 414 VAL A CA 1
ATOM 3157 C C . VAL A 1 414 ? -7.34 18.062 13.438 1 80.31 414 VAL A C 1
ATOM 3159 O O . VAL A 1 414 ? -6.582 17.109 13.609 1 80.31 414 VAL A O 1
ATOM 3162 N N . HIS A 1 415 ? -8.086 18.141 12.367 1 76.44 415 HIS A N 1
ATOM 3163 C CA . HIS A 1 415 ? -8.156 17.141 11.305 1 76.44 415 HIS A CA 1
ATOM 3164 C C . HIS A 1 415 ? -8.703 15.82 11.828 1 76.44 415 HIS A C 1
ATOM 3166 O O . HIS A 1 415 ? -8.617 14.797 11.141 1 76.44 415 HIS A O 1
ATOM 3172 N N . GLY A 1 416 ? -9.219 15.852 13.047 1 80.69 416 GLY A N 1
ATOM 3173 C CA . GLY A 1 416 ? -9.781 14.656 13.648 1 80.69 416 GLY A CA 1
ATOM 3174 C C . GLY A 1 416 ? -11.242 14.805 14.023 1 80.69 416 GLY A C 1
ATOM 3175 O O . GLY A 1 416 ? -11.82 15.875 13.852 1 80.69 416 GLY A O 1
ATOM 3176 N N . ALA A 1 417 ? -11.828 13.648 14.523 1 85.75 417 ALA A N 1
ATOM 3177 C CA . ALA A 1 417 ? -13.211 13.688 14.992 1 85.75 417 ALA A CA 1
ATOM 3178 C C . ALA A 1 417 ? -13.344 14.594 16.219 1 85.75 417 ALA A C 1
ATOM 3180 O O . ALA A 1 417 ? -12.367 14.844 16.922 1 85.75 417 ALA A O 1
ATOM 3181 N N . ASN A 1 418 ? -14.484 15.227 16.344 1 91.56 418 ASN A N 1
ATOM 3182 C CA . ASN A 1 418 ? -14.867 16 17.516 1 91.56 418 ASN A CA 1
ATOM 3183 C C . ASN A 1 418 ? -14.055 17.281 17.625 1 91.56 418 ASN A C 1
ATOM 3185 O O . ASN A 1 418 ? -13.719 17.7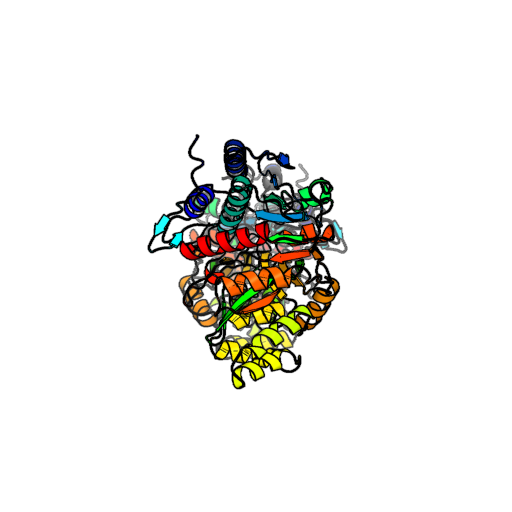19 18.719 1 91.56 418 ASN A O 1
ATOM 3189 N N . GLU A 1 419 ? -13.641 17.766 16.516 1 92.75 419 GLU A N 1
ATOM 3190 C CA . GLU A 1 419 ? -13.062 19.109 16.516 1 92.75 419 GLU A CA 1
ATOM 3191 C C . GLU A 1 419 ? -14.016 20.125 17.125 1 92.75 419 GLU A C 1
ATOM 3193 O O . GLU A 1 419 ? -15.219 20.094 16.875 1 92.75 419 GLU A O 1
ATOM 3198 N N . ARG A 1 420 ? -13.492 20.969 18 1 95.38 420 ARG A N 1
ATOM 3199 C CA . ARG A 1 420 ? -14.281 21.969 18.688 1 95.38 420 ARG A CA 1
ATOM 3200 C C . ARG A 1 420 ? -13.391 23.078 19.25 1 95.38 420 ARG A C 1
ATOM 3202 O O . ARG A 1 420 ? -12.172 22.906 19.344 1 95.38 420 ARG A O 1
ATOM 3209 N N . VAL A 1 421 ? -13.992 24.141 19.594 1 96.62 421 VAL A N 1
ATOM 3210 C CA . VAL A 1 421 ? -13.242 25.25 20.156 1 96.62 421 VAL A CA 1
ATOM 3211 C C . VAL A 1 421 ? -14.078 25.953 21.219 1 96.62 421 VAL A C 1
ATOM 3213 O O . VAL A 1 421 ? -15.297 26.109 21.062 1 96.62 421 VAL A O 1
ATOM 3216 N N . PRO A 1 422 ? -13.5 26.344 22.359 1 96.5 422 PRO A N 1
ATOM 3217 C CA . PRO A 1 422 ? -14.25 27.078 23.375 1 96.5 422 PRO A CA 1
ATOM 3218 C C . PRO A 1 422 ? -14.719 28.453 22.891 1 96.5 422 PRO A C 1
ATOM 3220 O O . PRO A 1 422 ? -13.969 29.156 22.219 1 96.5 422 PRO A O 1
ATOM 3223 N N . VAL A 1 423 ? -15.867 28.781 23.312 1 97.31 423 VAL A N 1
ATOM 3224 C CA . VAL A 1 423 ? -16.469 30.047 22.938 1 97.31 423 VAL A CA 1
ATOM 3225 C C . VAL A 1 423 ? -15.594 31.203 23.406 1 97.31 423 VAL A C 1
ATOM 3227 O O . VAL A 1 423 ? -15.312 32.125 22.641 1 97.31 423 VAL A O 1
ATOM 3230 N N . GLU A 1 424 ? -15.141 31.109 24.562 1 96.69 424 GLU A N 1
ATOM 3231 C CA . GLU A 1 424 ? -14.367 32.188 25.141 1 96.69 424 GLU A CA 1
ATOM 3232 C C . GLU A 1 424 ? -13.016 32.344 24.453 1 96.69 424 GLU A C 1
ATOM 3234 O O . GLU A 1 424 ? -12.477 33.469 24.375 1 96.69 424 GLU A O 1
ATOM 3239 N N . ALA A 1 425 ? -12.477 31.297 24.016 1 96.94 425 ALA A N 1
ATOM 3240 C CA . ALA A 1 425 ? -11.211 31.375 23.281 1 96.94 425 ALA A CA 1
ATOM 3241 C C . ALA A 1 425 ? -11.367 32.156 21.984 1 96.94 425 ALA A C 1
ATOM 3243 O O . ALA A 1 425 ? -10.484 32.938 21.625 1 96.94 425 ALA A O 1
ATOM 3244 N N . ILE A 1 426 ? -12.516 31.969 21.328 1 97.75 426 ILE A N 1
ATOM 3245 C CA . ILE A 1 426 ? -12.781 32.688 20.078 1 97.75 426 ILE A CA 1
ATOM 3246 C C . ILE A 1 426 ? -12.922 34.188 20.375 1 97.75 426 ILE A C 1
ATOM 3248 O O . ILE A 1 426 ? -12.391 35.031 19.656 1 97.75 426 ILE A O 1
ATOM 3252 N N . ARG A 1 427 ? -13.594 34.5 21.422 1 97.56 427 ARG A N 1
ATOM 3253 C CA . ARG A 1 427 ? -13.75 35.906 21.812 1 97.56 427 ARG A CA 1
ATOM 3254 C C . ARG A 1 427 ? -12.406 36.531 22.172 1 97.56 427 ARG A C 1
ATOM 3256 O O . ARG A 1 427 ? -12.133 37.688 21.797 1 97.56 427 ARG A O 1
ATOM 3263 N N . PHE A 1 428 ? -11.625 35.781 22.844 1 97.62 428 PHE A N 1
ATOM 3264 C CA . PHE A 1 428 ? -10.273 36.188 23.203 1 97.62 428 PHE A CA 1
ATOM 3265 C C . PHE A 1 428 ? -9.461 36.5 21.953 1 97.62 428 PHE A C 1
ATOM 3267 O O . PHE A 1 428 ? -8.828 37.562 21.859 1 97.62 428 PHE A O 1
ATOM 3274 N N . GLY A 1 429 ? -9.477 35.656 21.016 1 98.12 429 GLY A N 1
ATOM 3275 C CA . GLY A 1 429 ? -8.734 35.844 19.766 1 98.12 429 GLY A CA 1
ATOM 3276 C C . GLY A 1 429 ? -9.219 37.031 18.953 1 98.12 429 GLY A C 1
ATOM 3277 O O . GLY A 1 429 ? -8.414 37.781 18.391 1 98.12 429 GLY A O 1
ATOM 3278 N N . ALA A 1 430 ? -10.531 37.156 18.891 1 98.06 430 ALA A N 1
ATOM 3279 C CA . ALA A 1 430 ? -11.102 38.281 18.156 1 98.06 430 ALA A CA 1
ATOM 3280 C C . ALA A 1 430 ? -10.648 39.625 18.766 1 98.06 430 ALA A C 1
ATOM 3282 O O . ALA A 1 430 ? -10.32 40.562 18.047 1 98.06 430 ALA A O 1
ATOM 3283 N N . GLU A 1 431 ? -10.625 39.625 20.062 1 98.25 431 GLU A N 1
ATOM 3284 C CA . GLU A 1 431 ? -10.156 40.844 20.75 1 98.25 431 GLU A CA 1
ATOM 3285 C C . GLU A 1 431 ? -8.68 41.094 20.469 1 98.25 431 GLU A C 1
ATOM 3287 O O . GLU A 1 431 ? -8.289 42.25 20.219 1 98.25 431 GLU A O 1
ATOM 3292 N N . ALA A 1 432 ? -7.898 40.094 20.531 1 98.56 432 ALA A N 1
ATOM 3293 C CA . ALA A 1 432 ? -6.469 40.25 20.266 1 98.56 432 ALA A CA 1
ATOM 3294 C C . ALA A 1 432 ? -6.219 40.781 18.859 1 98.56 432 ALA A C 1
ATOM 3296 O O . ALA A 1 432 ? -5.383 41.656 18.672 1 98.56 432 ALA A O 1
ATOM 3297 N N . LEU A 1 433 ? -6.926 40.219 17.906 1 98.56 433 LEU A N 1
ATOM 3298 C CA . LEU A 1 433 ? -6.746 40.656 16.531 1 98.56 433 LEU A CA 1
ATOM 3299 C C . LEU A 1 433 ? -7.195 42.125 16.344 1 98.56 433 LEU A C 1
ATOM 3301 O O . LEU A 1 433 ? -6.562 42.875 15.625 1 98.56 433 LEU A O 1
ATOM 3305 N N . TYR A 1 434 ? -8.266 42.469 16.984 1 98.44 434 TYR A N 1
ATOM 3306 C CA . TYR A 1 434 ? -8.703 43.844 16.922 1 98.44 434 TYR A CA 1
ATOM 3307 C C . TYR A 1 434 ? -7.613 44.781 17.422 1 98.44 434 TYR A C 1
ATOM 3309 O O . TYR A 1 434 ? -7.316 45.812 16.797 1 98.44 434 TYR A O 1
ATOM 3317 N N . ARG A 1 435 ? -7.062 44.438 18.531 1 98.56 435 ARG A N 1
ATOM 3318 C CA . ARG A 1 435 ? -6.004 45.25 19.109 1 98.56 435 ARG A CA 1
ATOM 3319 C C . ARG A 1 435 ? -4.797 45.344 18.188 1 98.56 435 ARG A C 1
ATOM 3321 O O . ARG A 1 435 ? -4.141 46.375 18.094 1 98.56 435 ARG A O 1
ATOM 3328 N N . ALA A 1 436 ? -4.473 44.25 17.547 1 98.44 436 ALA A N 1
ATOM 3329 C CA . ALA A 1 436 ? -3.367 44.25 16.594 1 98.44 436 ALA A CA 1
ATOM 3330 C C . ALA A 1 436 ? -3.621 45.219 15.445 1 98.44 436 ALA A C 1
ATOM 3332 O O . ALA A 1 436 ? -2.709 45.906 15.008 1 98.44 436 ALA A O 1
ATOM 3333 N N . LEU A 1 437 ? -4.863 45.219 14.953 1 98.19 437 LEU A N 1
ATOM 3334 C CA . LEU A 1 437 ? -5.219 46.125 13.875 1 98.19 437 LEU A CA 1
ATOM 3335 C C . LEU A 1 437 ? -5.168 47.562 14.352 1 98.19 437 LEU A C 1
ATOM 3337 O O . LEU A 1 437 ? -4.594 48.438 13.68 1 98.19 437 LEU A O 1
ATOM 3341 N N . ALA A 1 438 ? -5.699 47.781 15.508 1 97.94 438 ALA A N 1
ATOM 3342 C CA . ALA A 1 438 ? -5.828 49.156 16.047 1 97.94 438 ALA A CA 1
ATOM 3343 C C . ALA A 1 438 ? -4.461 49.719 16.391 1 97.94 438 ALA A C 1
ATOM 3345 O O . ALA A 1 438 ? -4.266 50.938 16.312 1 97.94 438 ALA A O 1
ATOM 3346 N N . ARG A 1 439 ? -3.559 48.875 16.672 1 97.94 439 ARG A N 1
ATOM 3347 C CA . ARG A 1 439 ? -2.273 49.344 17.156 1 97.94 439 ARG A CA 1
ATOM 3348 C C . ARG A 1 439 ? -1.176 49.156 16.125 1 97.94 439 ARG A C 1
ATOM 3350 O O . ARG A 1 439 ? -0.001 49.406 16.391 1 97.94 439 ARG A O 1
ATOM 3357 N N . TYR A 1 440 ? -1.521 48.688 14.945 1 97.94 440 TYR A N 1
ATOM 3358 C CA . TYR A 1 440 ? -0.521 48.406 13.922 1 97.94 440 TYR A CA 1
ATOM 3359 C C . TYR A 1 440 ? 0.172 49.719 13.484 1 97.94 440 TYR A C 1
ATOM 3361 O O . TYR A 1 440 ? -0.481 50.656 13.016 1 97.94 440 TYR A O 1
ATOM 3369 N N . GLU A 1 441 ? 1.515 49.719 13.625 1 95.38 441 GLU A N 1
ATOM 3370 C CA . GLU A 1 441 ? 2.301 50.875 13.273 1 95.38 441 GLU A CA 1
ATOM 3371 C C . GLU A 1 441 ? 3.406 50.531 12.281 1 95.38 441 GLU A C 1
ATOM 3373 O O . GLU A 1 441 ? 4.34 51.312 12.078 1 95.38 441 GLU A O 1
ATOM 3378 N N . GLY A 1 442 ? 3.354 49.438 11.727 1 91.88 442 GLY A N 1
ATOM 3379 C CA . GLY A 1 442 ? 4.375 49.031 10.781 1 91.88 442 GLY A CA 1
ATOM 3380 C C . GLY A 1 442 ? 5.395 48.094 11.391 1 91.88 442 GLY A C 1
ATOM 3381 O O . GLY A 1 442 ? 5.582 48.062 12.609 1 91.88 442 GLY A O 1
ATOM 3382 N N . MET B 1 1 ? -8.234 -38.438 -51.5 1 27.88 1 MET B N 1
ATOM 3383 C CA . MET B 1 1 ? -7.133 -38.844 -50.625 1 27.88 1 MET B CA 1
ATOM 3384 C C . MET B 1 1 ? -6.602 -37.656 -49.844 1 27.88 1 MET B C 1
ATOM 3386 O O . MET B 1 1 ? -5.797 -36.875 -50.375 1 27.88 1 MET B O 1
ATOM 3390 N N . THR B 1 2 ? -7.5 -36.875 -49.25 1 33.44 2 THR B N 1
ATOM 3391 C CA . THR B 1 2 ? -7.148 -35.594 -48.594 1 33.44 2 THR B CA 1
ATOM 3392 C C . THR B 1 2 ? -5.98 -35.812 -47.625 1 33.44 2 THR B C 1
ATOM 3394 O O . THR B 1 2 ? -5.984 -36.719 -46.844 1 33.44 2 THR B O 1
ATOM 3397 N N . ALA B 1 3 ? -4.887 -35.438 -48.031 1 43.62 3 ALA B N 1
ATOM 3398 C CA . ALA B 1 3 ? -3.598 -35.5 -47.344 1 43.62 3 ALA B CA 1
ATOM 3399 C C . ALA B 1 3 ? -3.758 -35.156 -45.875 1 43.62 3 ALA B C 1
ATOM 3401 O O . ALA B 1 3 ? -4.008 -34 -45.5 1 43.62 3 ALA B O 1
ATOM 3402 N N . THR B 1 4 ? -4.523 -35.844 -45.062 1 47.16 4 THR B N 1
ATOM 3403 C CA . THR B 1 4 ? -4.723 -35.719 -43.625 1 47.16 4 THR B CA 1
ATOM 3404 C C . THR B 1 4 ? -3.389 -35.5 -42.906 1 47.16 4 THR B C 1
ATOM 3406 O O . THR B 1 4 ? -2.602 -36.438 -42.781 1 47.16 4 THR B O 1
ATOM 3409 N N . VAL B 1 5 ? -2.717 -34.469 -42.938 1 52.5 5 VAL B N 1
ATOM 3410 C CA . VAL B 1 5 ? -1.397 -34 -42.531 1 52.5 5 VAL B CA 1
ATOM 3411 C C . VAL B 1 5 ? -1.292 -34.062 -41 1 52.5 5 VAL B C 1
ATOM 3413 O O . VAL B 1 5 ? -2.195 -33.594 -40.312 1 52.5 5 VAL B O 1
ATOM 3416 N N . ASP B 1 6 ? -0.432 -34.938 -40.406 1 71.56 6 ASP B N 1
ATOM 3417 C CA . ASP B 1 6 ? 0.043 -35.031 -39.031 1 71.56 6 ASP B CA 1
ATOM 3418 C C . ASP B 1 6 ? 0.337 -33.656 -38.438 1 71.56 6 ASP B C 1
ATOM 3420 O O . ASP B 1 6 ? 1.17 -32.906 -38.969 1 71.56 6 ASP B O 1
ATOM 3424 N N . LEU B 1 7 ? -0.635 -33.219 -37.594 1 85.38 7 LEU B N 1
ATOM 3425 C CA . LEU B 1 7 ? -0.489 -31.906 -37 1 85.38 7 LEU B CA 1
ATOM 3426 C C . LEU B 1 7 ? 0.753 -31.844 -36.094 1 85.38 7 LEU B C 1
ATOM 3428 O O . LEU B 1 7 ? 0.905 -32.656 -35.188 1 85.38 7 LEU B O 1
ATOM 3432 N N . ASP B 1 8 ? 1.727 -31.094 -36.469 1 94.38 8 ASP B N 1
ATOM 3433 C CA . ASP B 1 8 ? 2.924 -30.859 -35.656 1 94.38 8 ASP B CA 1
ATOM 3434 C C . ASP B 1 8 ? 2.598 -30.047 -34.406 1 94.38 8 ASP B C 1
ATOM 3436 O O . ASP B 1 8 ? 2.109 -28.922 -34.5 1 94.38 8 ASP B O 1
ATOM 3440 N N . PRO B 1 9 ? 2.871 -30.656 -33.219 1 97.69 9 PRO B N 1
ATOM 3441 C CA . PRO B 1 9 ? 2.535 -29.938 -32 1 97.69 9 PRO B CA 1
ATOM 3442 C C . PRO B 1 9 ? 3.258 -28.594 -31.891 1 97.69 9 PRO B C 1
ATOM 3444 O O . PRO B 1 9 ? 2.764 -27.672 -31.234 1 97.69 9 PRO B O 1
ATOM 3447 N N . ILE B 1 10 ? 4.406 -28.422 -32.562 1 98.19 10 ILE B N 1
ATOM 3448 C CA . ILE B 1 10 ? 5.164 -27.188 -32.5 1 98.19 10 ILE B CA 1
ATOM 3449 C C . ILE B 1 10 ? 4.445 -26.094 -33.281 1 98.19 10 ILE B C 1
ATOM 3451 O O . ILE B 1 10 ? 4.328 -24.953 -32.844 1 98.19 10 ILE B O 1
ATOM 3455 N N . GLU B 1 11 ? 4.004 -26.453 -34.406 1 97.56 11 GLU B N 1
ATOM 3456 C CA . GLU B 1 11 ? 3.262 -25.5 -35.219 1 97.56 11 GLU B CA 1
ATOM 3457 C C . GLU B 1 11 ? 1.973 -25.062 -34.531 1 97.56 11 GLU B C 1
ATOM 3459 O O . GLU B 1 11 ? 1.597 -23.891 -34.594 1 97.56 11 GLU B O 1
ATOM 3464 N N . LEU B 1 12 ? 1.345 -26 -33.969 1 98.12 12 LEU B N 1
ATOM 3465 C CA . LEU B 1 12 ? 0.125 -25.672 -33.25 1 98.12 12 LEU B CA 1
ATOM 3466 C C . LEU B 1 12 ? 0.426 -24.734 -32.062 1 98.12 12 LEU B C 1
ATOM 3468 O O . LEU B 1 12 ? -0.285 -23.75 -31.859 1 98.12 12 LEU B O 1
ATOM 3472 N N . LEU B 1 13 ? 1.468 -25.062 -31.312 1 98.56 13 LEU B N 1
ATOM 3473 C CA . LEU B 1 13 ? 1.854 -24.234 -30.188 1 98.56 13 LEU B CA 1
ATOM 3474 C C . LEU B 1 13 ? 2.127 -22.797 -30.625 1 98.56 13 LEU B C 1
ATOM 3476 O O . LEU B 1 13 ? 1.651 -21.844 -30 1 98.56 13 LEU B O 1
ATOM 3480 N N . ARG B 1 14 ? 2.881 -22.672 -31.656 1 98.38 14 ARG B N 1
ATOM 3481 C CA . ARG B 1 14 ? 3.215 -21.344 -32.156 1 98.38 14 ARG B CA 1
ATOM 3482 C C . ARG B 1 14 ? 1.958 -20.578 -32.531 1 98.38 14 ARG B C 1
ATOM 3484 O O . ARG B 1 14 ? 1.84 -19.391 -32.25 1 98.38 14 ARG B O 1
ATOM 3491 N N . THR B 1 15 ? 1.05 -21.234 -33.156 1 98.31 15 THR B N 1
ATOM 3492 C CA . THR B 1 15 ? -0.208 -20.594 -33.531 1 98.31 15 THR B CA 1
ATOM 3493 C C . THR B 1 15 ? -0.969 -20.141 -32.281 1 98.31 15 THR B C 1
ATOM 3495 O O . THR B 1 15 ? -1.476 -19.031 -32.25 1 98.31 15 THR B O 1
ATOM 3498 N N . LEU B 1 16 ? -1.059 -21 -31.312 1 98.62 16 LEU B N 1
ATOM 3499 C CA . LEU B 1 16 ? -1.802 -20.688 -30.094 1 98.62 16 LEU B CA 1
ATOM 3500 C C . LEU B 1 16 ? -1.187 -19.5 -29.359 1 98.62 16 LEU B C 1
ATOM 3502 O O . LEU B 1 16 ? -1.908 -18.656 -28.828 1 98.62 16 LEU B O 1
ATOM 3506 N N . ILE B 1 17 ? 0.151 -19.438 -29.312 1 98.31 17 ILE B N 1
ATOM 3507 C CA . ILE B 1 17 ? 0.852 -18.359 -28.625 1 98.31 17 ILE B CA 1
ATOM 3508 C C . ILE B 1 17 ? 0.558 -17.031 -29.297 1 98.31 17 ILE B C 1
ATOM 3510 O O . ILE B 1 17 ? 0.435 -16 -28.625 1 98.31 17 ILE B O 1
ATOM 3514 N N . ARG B 1 18 ? 0.343 -17.031 -30.547 1 98 18 ARG B N 1
ATOM 3515 C CA . ARG B 1 18 ? 0.152 -15.805 -31.312 1 98 18 ARG B CA 1
ATOM 3516 C C . ARG B 1 18 ? -1.217 -15.195 -31.031 1 98 18 ARG B C 1
ATOM 3518 O O . ARG B 1 18 ? -1.467 -14.039 -31.375 1 98 18 ARG B O 1
ATOM 3525 N N . PHE B 1 19 ? -2.121 -15.938 -30.422 1 97.69 19 PHE B N 1
ATOM 3526 C CA . PHE B 1 19 ? -3.342 -15.344 -29.891 1 97.69 19 PHE B CA 1
ATOM 3527 C C . PHE B 1 19 ? -3.078 -14.688 -28.531 1 97.69 19 PHE B C 1
ATOM 3529 O O . PHE B 1 19 ? -2.709 -15.359 -27.578 1 97.69 19 PHE B O 1
ATOM 3536 N N . ASP B 1 20 ? -3.203 -13.422 -28.469 1 97 20 ASP B N 1
ATOM 3537 C CA . ASP B 1 20 ? -3.086 -12.742 -27.188 1 97 20 ASP B CA 1
ATOM 3538 C C . ASP B 1 20 ? -4.344 -12.938 -26.344 1 97 20 ASP B C 1
ATOM 3540 O O . ASP B 1 20 ? -5.312 -12.188 -26.484 1 97 20 ASP B O 1
ATOM 3544 N N . THR B 1 21 ? -4.27 -13.875 -25.438 1 97.31 21 THR B N 1
ATOM 3545 C CA . THR B 1 21 ? -5.402 -14.203 -24.578 1 97.31 21 THR B CA 1
ATOM 3546 C C . THR B 1 21 ? -5.129 -13.773 -23.141 1 97.31 21 THR B C 1
ATOM 3548 O O . THR B 1 21 ? -5.508 -14.469 -22.188 1 97.31 21 THR B O 1
ATOM 3551 N N . THR B 1 22 ? -4.445 -12.672 -22.953 1 94.44 22 THR B N 1
ATOM 3552 C CA . THR B 1 22 ? -4.082 -12.156 -21.641 1 94.44 22 THR B CA 1
ATOM 3553 C C . THR B 1 22 ? -5.328 -11.945 -20.766 1 94.44 22 THR B C 1
ATOM 3555 O O . THR B 1 22 ? -6.312 -11.367 -21.234 1 94.44 22 THR B O 1
ATOM 3558 N N . ASN B 1 23 ? -5.242 -12.461 -19.578 1 90.62 23 ASN B N 1
ATOM 3559 C CA . ASN B 1 23 ? -6.305 -12.406 -18.578 1 90.62 23 ASN B CA 1
ATOM 3560 C C . ASN B 1 23 ? -5.832 -11.727 -17.297 1 90.62 23 ASN B C 1
ATOM 3562 O O . ASN B 1 23 ? -4.961 -12.25 -16.594 1 90.62 23 ASN B O 1
ATOM 3566 N N . PRO B 1 24 ? -6.418 -10.539 -17 1 86.19 24 PRO B N 1
ATOM 3567 C CA . PRO B 1 24 ? -7.5 -9.828 -17.688 1 86.19 24 PRO B CA 1
ATOM 3568 C C . PRO B 1 24 ? -7.027 -9.117 -18.953 1 86.19 24 PRO B C 1
ATOM 3570 O O . PRO B 1 24 ? -5.832 -8.852 -19.109 1 86.19 24 PRO B O 1
ATOM 3573 N N . PRO B 1 25 ? -8.078 -8.781 -19.938 1 85.81 25 PRO B N 1
ATOM 3574 C CA . PRO B 1 25 ? -9.531 -8.922 -19.766 1 85.81 25 PRO B CA 1
ATOM 3575 C C . PRO B 1 25 ? -10.031 -10.312 -20.156 1 85.81 25 PRO B C 1
ATOM 3577 O O . PRO B 1 25 ? -11.18 -10.656 -19.875 1 85.81 25 PRO B O 1
ATOM 3580 N N . GLY B 1 26 ? -9.305 -11.266 -20.781 1 85.75 26 GLY B N 1
ATOM 3581 C CA . GLY B 1 26 ? -9.719 -12.617 -21.109 1 85.75 26 GLY B CA 1
ATOM 3582 C C . GLY B 1 26 ? -10.211 -12.758 -22.547 1 85.75 26 GLY B C 1
ATOM 3583 O O . GLY B 1 26 ? -11.266 -13.344 -22.781 1 85.75 26 GLY B O 1
ATOM 3584 N N . ASN B 1 27 ? -9.742 -12.406 -23.562 1 89.5 27 ASN B N 1
ATOM 3585 C CA . ASN B 1 27 ? -10.102 -12.477 -24.969 1 89.5 27 ASN B CA 1
ATOM 3586 C C . ASN B 1 27 ? -9.711 -13.82 -25.578 1 89.5 27 ASN B C 1
ATOM 3588 O O . ASN B 1 27 ? -8.977 -13.875 -26.562 1 89.5 27 ASN B O 1
ATOM 3592 N N . GLU B 1 28 ? -10.406 -14.922 -25.109 1 97.75 28 GLU B N 1
ATOM 3593 C CA . GLU B 1 28 ? -9.984 -16.266 -25.5 1 97.75 28 GLU B CA 1
ATOM 3594 C C . GLU B 1 28 ? -10.773 -16.766 -26.703 1 97.75 28 GLU B C 1
ATOM 3596 O O . GLU B 1 28 ? -10.43 -17.797 -27.297 1 97.75 28 GLU B O 1
ATOM 3601 N N . ALA B 1 29 ? -11.75 -15.992 -27.188 1 97.94 29 ALA B N 1
ATOM 3602 C CA . ALA B 1 29 ? -12.734 -16.484 -28.156 1 97.94 29 ALA B CA 1
ATOM 3603 C C . ALA B 1 29 ? -12.062 -16.859 -29.469 1 97.94 29 ALA B C 1
ATOM 3605 O O . ALA B 1 29 ? -12.367 -17.906 -30.047 1 97.94 29 ALA B O 1
ATOM 3606 N N . ALA B 1 30 ? -11.219 -16.031 -29.953 1 98.06 30 ALA B N 1
ATOM 3607 C CA . ALA B 1 30 ? -10.578 -16.297 -31.25 1 98.06 30 ALA B CA 1
ATOM 3608 C C . ALA B 1 30 ? -9.734 -17.578 -31.188 1 98.06 30 ALA B C 1
ATOM 3610 O O . ALA B 1 30 ? -9.703 -18.344 -32.156 1 98.06 30 ALA B O 1
ATOM 3611 N N . CYS B 1 31 ? -9.055 -17.75 -30.141 1 98.38 31 CYS B N 1
ATOM 3612 C CA . CYS B 1 31 ? -8.211 -18.922 -29.969 1 98.38 31 CYS B CA 1
ATOM 3613 C C . CYS B 1 31 ? -9.055 -20.203 -29.906 1 98.38 31 CYS B C 1
ATOM 3615 O O . CYS B 1 31 ? -8.727 -21.188 -30.562 1 98.38 31 CYS B O 1
ATOM 3617 N N . ILE B 1 32 ? -10.141 -20.172 -29.188 1 98.69 32 ILE B N 1
ATOM 3618 C CA . ILE B 1 32 ? -11.039 -21.312 -29.047 1 98.69 32 ILE B CA 1
ATOM 3619 C C . ILE B 1 32 ? -11.695 -21.609 -30.406 1 98.69 32 ILE B C 1
ATOM 3621 O O . ILE B 1 32 ? -11.844 -22.766 -30.781 1 98.69 32 ILE B O 1
ATOM 3625 N N . ALA B 1 33 ? -12.094 -20.562 -31.094 1 98.31 33 ALA B N 1
ATOM 3626 C CA . ALA B 1 33 ? -12.688 -20.734 -32.406 1 98.31 33 ALA B CA 1
ATOM 3627 C C . ALA B 1 33 ? -11.711 -21.406 -33.375 1 98.31 33 ALA B C 1
ATOM 3629 O O . ALA B 1 33 ? -12.109 -22.25 -34.188 1 98.31 33 ALA B O 1
ATOM 3630 N N . PHE B 1 34 ? -10.508 -20.969 -33.281 1 98 34 PHE B N 1
ATOM 3631 C CA . PHE B 1 34 ? -9.484 -21.594 -34.125 1 98 34 PHE B CA 1
ATOM 3632 C C . PHE B 1 34 ? -9.398 -23.094 -33.844 1 98 34 PHE B C 1
ATOM 3634 O O . PHE B 1 34 ? -9.352 -23.906 -34.75 1 98 34 PHE B O 1
ATOM 3641 N N . LEU B 1 35 ? -9.391 -23.484 -32.562 1 98.56 35 LEU B N 1
ATOM 3642 C CA . LEU B 1 35 ? -9.305 -24.891 -32.188 1 98.56 35 LEU B CA 1
ATOM 3643 C C . LEU B 1 35 ? -10.539 -25.656 -32.656 1 98.56 35 LEU B C 1
ATOM 3645 O O . LEU B 1 35 ? -10.43 -26.812 -33.094 1 98.56 35 LEU B O 1
ATOM 3649 N N . ARG B 1 36 ? -11.664 -25.062 -32.562 1 98.38 36 ARG B N 1
ATOM 3650 C CA . ARG B 1 36 ? -12.883 -25.703 -33.031 1 98.38 36 ARG B CA 1
ATOM 3651 C C . ARG B 1 36 ? -12.766 -26 -34.531 1 98.38 36 ARG B C 1
ATOM 3653 O O . ARG B 1 36 ? -13.133 -27.094 -34.969 1 98.38 36 ARG B O 1
ATOM 3660 N N . GLU B 1 37 ? -12.328 -25.031 -35.25 1 97.75 37 GLU B N 1
ATOM 3661 C CA . GLU B 1 37 ? -12.172 -25.203 -36.719 1 97.75 37 GLU B CA 1
ATOM 3662 C C . GLU B 1 37 ? -11.172 -26.328 -37 1 97.75 37 GLU B C 1
ATOM 3664 O O . GLU B 1 37 ? -11.359 -27.078 -37.969 1 97.75 37 GLU B O 1
ATOM 3669 N N . LEU B 1 38 ? -10.102 -26.281 -36.281 1 97.56 38 LEU B N 1
ATOM 3670 C CA . LEU B 1 38 ? -9.086 -27.312 -36.469 1 97.56 38 LEU B CA 1
ATOM 3671 C C . LEU B 1 38 ? -9.68 -28.703 -36.281 1 97.56 38 LEU B C 1
ATOM 3673 O O . LEU B 1 38 ? -9.438 -29.609 -37.062 1 97.56 38 LEU B O 1
ATOM 3677 N N . LEU B 1 39 ? -10.461 -28.906 -35.219 1 97.88 39 LEU B N 1
ATOM 3678 C CA . LEU B 1 39 ? -11.086 -30.188 -34.906 1 97.88 39 LEU B CA 1
ATOM 3679 C C . LEU B 1 39 ? -12.125 -30.547 -35.969 1 97.88 39 LEU B C 1
ATOM 3681 O O . LEU B 1 39 ? -12.18 -31.688 -36.438 1 97.88 39 LEU B O 1
ATOM 3685 N N . THR B 1 40 ? -12.891 -29.609 -36.375 1 96.94 40 THR B N 1
ATOM 3686 C CA . THR B 1 40 ? -13.922 -29.828 -37.375 1 96.94 40 THR B CA 1
ATOM 3687 C C . THR B 1 40 ? -13.305 -30.297 -38.688 1 96.94 40 THR B C 1
ATOM 3689 O O . THR B 1 40 ? -13.812 -31.234 -39.312 1 96.94 40 THR B O 1
ATOM 3692 N N . ARG B 1 41 ? -12.281 -29.688 -39.094 1 96.12 41 ARG B N 1
ATOM 3693 C CA . ARG B 1 41 ? -11.594 -30.062 -40.312 1 96.12 41 ARG B CA 1
ATOM 3694 C C . ARG B 1 41 ? -11.078 -31.484 -40.25 1 96.12 41 ARG B C 1
ATOM 3696 O O . ARG B 1 41 ? -10.977 -32.156 -41.281 1 96.12 41 ARG B O 1
ATOM 3703 N N . ALA B 1 42 ? -10.805 -31.906 -39.062 1 96.12 42 ALA B N 1
ATOM 3704 C CA . ALA B 1 42 ? -10.312 -33.281 -38.875 1 96.12 42 ALA B CA 1
ATOM 3705 C C . ALA B 1 42 ? -11.461 -34.25 -38.75 1 96.12 42 ALA B C 1
ATOM 3707 O O . ALA B 1 42 ? -11.242 -35.469 -38.656 1 96.12 42 ALA B O 1
ATOM 3708 N N . GLY B 1 43 ? -12.68 -33.75 -38.688 1 96.44 43 GLY B N 1
ATOM 3709 C CA . GLY B 1 43 ? -13.852 -34.594 -38.594 1 96.44 43 GLY B CA 1
ATOM 3710 C C . GLY B 1 43 ? -14.305 -34.844 -37.188 1 96.44 43 GLY B C 1
ATOM 3711 O O . GLY B 1 43 ? -15.07 -35.75 -36.906 1 96.44 43 GLY B O 1
ATOM 3712 N N . VAL B 1 44 ? -13.852 -34.094 -36.281 1 97 44 VAL B N 1
ATOM 3713 C CA . VAL B 1 44 ? -14.242 -34.219 -34.875 1 97 44 VAL B CA 1
ATOM 3714 C C . VAL B 1 44 ? -15.281 -33.156 -34.531 1 97 44 VAL B C 1
ATOM 3716 O O . VAL B 1 44 ? -15.062 -31.953 -34.781 1 97 44 VAL B O 1
ATOM 3719 N N . GLU B 1 45 ? -16.375 -33.594 -34.031 1 95.56 45 GLU B N 1
ATOM 3720 C CA . GLU B 1 45 ? -17.375 -32.625 -33.562 1 95.56 45 GLU B CA 1
ATOM 3721 C C . GLU B 1 45 ? -17 -32.031 -32.219 1 95.56 45 GLU B C 1
ATOM 3723 O O . GLU B 1 45 ? -16.562 -32.75 -31.312 1 95.56 45 GLU B O 1
ATOM 3728 N N . ALA B 1 46 ? -17.078 -30.75 -32.156 1 96.81 46 ALA B N 1
ATOM 3729 C CA . ALA B 1 46 ? -16.75 -30.047 -30.906 1 96.81 46 ALA B CA 1
ATOM 3730 C C . ALA B 1 46 ? -17.906 -29.141 -30.469 1 96.81 46 ALA B C 1
ATOM 3732 O O . ALA B 1 46 ? -18.547 -28.5 -31.312 1 96.81 46 ALA B O 1
ATOM 3733 N N . THR B 1 47 ? -18.188 -29.078 -29.219 1 97.06 47 THR B N 1
ATOM 3734 C CA . THR B 1 47 ? -19.203 -28.234 -28.609 1 97.06 47 THR B CA 1
ATOM 3735 C C . THR B 1 47 ? -18.578 -27.031 -27.922 1 97.06 47 THR B C 1
ATOM 3737 O O . THR B 1 47 ? -17.547 -27.156 -27.25 1 97.06 47 THR B O 1
ATOM 3740 N N . ILE B 1 48 ? -19.203 -25.859 -28.156 1 98.25 48 ILE B N 1
ATOM 3741 C CA . ILE B 1 48 ? -18.766 -24.641 -27.484 1 98.25 48 ILE B CA 1
ATOM 3742 C C . ILE B 1 48 ? -19.781 -24.25 -26.422 1 98.25 48 ILE B C 1
ATOM 3744 O O . ILE B 1 48 ? -20.969 -24.109 -26.703 1 98.25 48 ILE B O 1
ATOM 3748 N N . LEU B 1 49 ? -19.344 -24.141 -25.172 1 98.25 49 LEU B N 1
ATOM 3749 C CA . LEU B 1 49 ? -20.156 -23.641 -24.062 1 98.25 49 LEU B CA 1
ATOM 3750 C C . LEU B 1 49 ? -19.531 -22.391 -23.453 1 98.25 49 LEU B C 1
ATOM 3752 O O . LEU B 1 49 ? -18.312 -22.312 -23.281 1 98.25 49 LEU B O 1
ATOM 3756 N N . ALA B 1 50 ? -20.344 -21.344 -23.266 1 97.69 50 ALA B N 1
ATOM 3757 C CA . ALA B 1 50 ? -19.781 -20.094 -22.797 1 97.69 50 ALA B CA 1
ATOM 3758 C C . ALA B 1 50 ? -20.75 -19.375 -21.859 1 97.69 50 ALA B C 1
ATOM 3760 O O . ALA B 1 50 ? -21.953 -19.281 -22.141 1 97.69 50 ALA B O 1
ATOM 3761 N N . ARG B 1 51 ? -20.344 -19 -20.672 1 95.19 51 ARG B N 1
ATOM 3762 C CA . ARG B 1 51 ? -21.078 -18.047 -19.844 1 95.19 51 ARG B CA 1
ATOM 3763 C C . ARG B 1 51 ? -20.984 -16.625 -20.422 1 95.19 51 ARG B C 1
ATOM 3765 O O . ARG B 1 51 ? -21.953 -15.867 -20.344 1 95.19 51 ARG B O 1
ATOM 3772 N N . ASP B 1 52 ? -19.812 -16.297 -20.922 1 95.94 52 ASP B N 1
ATOM 3773 C CA . ASP B 1 52 ? -19.453 -15.109 -21.688 1 95.94 52 ASP B CA 1
ATOM 3774 C C . ASP B 1 52 ? -18.953 -15.469 -23.078 1 95.94 52 ASP B C 1
ATOM 3776 O O . ASP B 1 52 ? -17.969 -16.188 -23.219 1 95.94 52 ASP B O 1
ATOM 3780 N N . PRO B 1 53 ? -19.625 -14.906 -24.094 1 95.69 53 PRO B N 1
ATOM 3781 C CA . PRO B 1 53 ? -19.25 -15.273 -25.453 1 95.69 53 PRO B CA 1
ATOM 3782 C C . PRO B 1 53 ? -17.781 -14.969 -25.766 1 95.69 53 PRO B C 1
ATOM 3784 O O . PRO B 1 53 ? -17.188 -15.578 -26.672 1 95.69 53 PRO B O 1
ATOM 3787 N N . ASN B 1 54 ? -17.188 -14.07 -25.047 1 95.81 54 ASN B N 1
ATOM 3788 C CA . ASN B 1 54 ? -15.789 -13.719 -25.281 1 95.81 54 ASN B CA 1
ATOM 3789 C C . ASN B 1 54 ? -14.836 -14.703 -24.609 1 95.81 54 ASN B C 1
ATOM 3791 O O . ASN B 1 54 ? -13.633 -14.703 -24.875 1 95.81 54 ASN B O 1
ATOM 3795 N N . ARG B 1 55 ? -15.375 -15.57 -23.812 1 97.62 55 ARG B N 1
ATOM 3796 C CA . ARG B 1 55 ? -14.578 -16.516 -23.031 1 97.62 55 ARG B CA 1
ATOM 3797 C C . ARG B 1 55 ? -15.164 -17.922 -23.094 1 97.62 55 ARG B C 1
ATOM 3799 O O . ARG B 1 55 ? -15.547 -18.484 -22.062 1 97.62 55 ARG B O 1
ATOM 3806 N N . PRO B 1 56 ? -15.234 -18.438 -24.312 1 98.06 56 PRO B N 1
ATOM 3807 C CA . PRO B 1 56 ? -15.867 -19.734 -24.531 1 98.06 56 PRO B CA 1
ATOM 3808 C C . PRO B 1 56 ? -14.969 -20.906 -24.125 1 98.06 56 PRO B C 1
ATOM 3810 O O . PRO B 1 56 ? -13.773 -20.719 -23.891 1 98.06 56 PRO B O 1
ATOM 3813 N N . ASN B 1 57 ? -15.609 -22.094 -23.984 1 98.69 57 ASN B N 1
ATOM 3814 C CA . ASN B 1 57 ? -14.945 -23.375 -23.703 1 98.69 57 ASN B CA 1
ATOM 3815 C C . ASN B 1 57 ? -15.273 -24.422 -24.766 1 98.69 57 ASN B C 1
ATOM 3817 O O . ASN B 1 57 ? -16.391 -24.453 -25.281 1 98.69 57 ASN B O 1
ATOM 3821 N N . LEU B 1 58 ? -14.312 -25.188 -25.109 1 98.75 58 LEU B N 1
ATOM 3822 C CA . LEU B 1 58 ? -14.453 -26.203 -26.156 1 98.75 58 LEU B CA 1
ATOM 3823 C C . LEU B 1 58 ? -14.445 -27.609 -25.562 1 98.75 58 LEU B C 1
ATOM 3825 O O . LEU B 1 58 ? -13.602 -27.922 -24.719 1 98.75 58 LEU B O 1
ATOM 3829 N N . ILE B 1 59 ? -15.438 -28.453 -25.938 1 98.75 59 ILE B N 1
ATOM 3830 C CA . ILE B 1 59 ? -15.508 -29.844 -25.516 1 98.75 59 ILE B CA 1
ATOM 3831 C C . ILE B 1 59 ? -15.609 -30.75 -26.75 1 98.75 59 ILE B C 1
ATOM 3833 O O . ILE B 1 59 ? -16.438 -30.5 -27.641 1 98.75 59 ILE B O 1
ATOM 3837 N N . ALA B 1 60 ? -14.766 -31.734 -26.828 1 98.56 60 ALA B N 1
ATOM 3838 C CA . ALA B 1 60 ? -14.805 -32.781 -27.859 1 98.56 60 ALA B CA 1
ATOM 3839 C C . ALA B 1 60 ? -14.578 -34.156 -27.266 1 98.56 60 ALA B C 1
ATOM 3841 O O . ALA B 1 60 ? -14.047 -34.281 -26.156 1 98.56 60 ALA B O 1
ATOM 3842 N N . ARG B 1 61 ? -15.008 -35.156 -28.016 1 97.94 61 ARG B N 1
ATOM 3843 C CA . ARG B 1 61 ? -14.945 -36.5 -27.438 1 97.94 61 ARG B CA 1
ATOM 3844 C C . ARG B 1 61 ? -14.289 -37.469 -28.406 1 97.94 61 ARG B C 1
ATOM 3846 O O . ARG B 1 61 ? -14.523 -37.438 -29.625 1 97.94 61 ARG B O 1
ATOM 3853 N N . LEU B 1 62 ? -13.383 -38.25 -27.906 1 97.88 62 LEU B N 1
ATOM 3854 C CA . LEU B 1 62 ? -12.914 -39.5 -28.5 1 97.88 62 LEU B CA 1
ATOM 3855 C C . LEU B 1 62 ? -13.664 -40.688 -27.906 1 97.88 62 LEU B C 1
ATOM 3857 O O . LEU B 1 62 ? -13.477 -41.031 -26.734 1 97.88 62 LEU B O 1
ATOM 3861 N N . PRO B 1 63 ? -14.562 -41.281 -28.719 1 97.06 63 PRO B N 1
ATOM 3862 C CA . PRO B 1 63 ? -15.383 -42.375 -28.156 1 97.06 63 PRO B CA 1
ATOM 3863 C C . PRO B 1 63 ? -14.547 -43.562 -27.688 1 97.06 63 PRO B C 1
ATOM 3865 O O . PRO B 1 63 ? -13.625 -44 -28.391 1 97.06 63 PRO B O 1
ATOM 3868 N N . GLY B 1 64 ? -14.859 -44.031 -26.531 1 97.38 64 GLY B N 1
ATOM 3869 C CA . GLY B 1 64 ? -14.234 -45.25 -26 1 97.38 64 GLY B CA 1
ATOM 3870 C C . GLY B 1 64 ? -15.039 -46.5 -26.25 1 97.38 64 GLY B C 1
ATOM 3871 O O . GLY B 1 64 ? -16.047 -46.469 -26.969 1 97.38 64 GLY B O 1
ATOM 3872 N N . ARG B 1 65 ? -14.516 -47.594 -25.609 1 97.62 65 ARG B N 1
ATOM 3873 C CA . ARG B 1 65 ? -15.148 -48.875 -25.766 1 97.62 65 ARG B CA 1
ATOM 3874 C C . ARG B 1 65 ? -16.25 -49.062 -24.734 1 97.62 65 ARG B C 1
ATOM 3876 O O . ARG B 1 65 ? -16.984 -50.062 -24.781 1 97.62 65 ARG B O 1
ATOM 3883 N N . GLY B 1 66 ? -16.438 -48.188 -23.812 1 96.31 66 GLY B N 1
ATOM 3884 C CA . GLY B 1 66 ? -17.453 -48.281 -22.781 1 96.31 66 GLY B CA 1
ATOM 3885 C C . GLY B 1 66 ? -17.094 -49.281 -21.703 1 96.31 66 GLY B C 1
ATOM 3886 O O . GLY B 1 66 ? -17.984 -49.812 -21.016 1 96.31 66 GLY B O 1
ATOM 3887 N N . GLU B 1 67 ? -15.812 -49.562 -21.484 1 97.31 67 GLU B N 1
ATOM 3888 C CA . GLU B 1 67 ? -15.344 -50.594 -20.562 1 97.31 67 GLU B CA 1
ATOM 3889 C C . GLU B 1 67 ? -14.82 -49.969 -19.281 1 97.31 67 GLU B C 1
ATOM 3891 O O . GLU B 1 67 ? -14.625 -50.656 -18.281 1 97.31 67 GLU B O 1
ATOM 3896 N N . ALA B 1 68 ? -14.641 -48.781 -19.266 1 97.38 68 ALA B N 1
ATOM 3897 C CA . ALA B 1 68 ? -14.094 -48.031 -18.125 1 97.38 68 ALA B CA 1
ATOM 3898 C C . ALA B 1 68 ? -14.641 -46.625 -18.062 1 97.38 68 ALA B C 1
ATOM 3900 O O . ALA B 1 68 ? -15.227 -46.125 -19.031 1 97.38 68 ALA B O 1
ATOM 3901 N N . PRO B 1 69 ? -14.539 -46.031 -16.906 1 97.5 69 PRO B N 1
ATOM 3902 C CA . PRO B 1 69 ? -14.914 -44.625 -16.828 1 97.5 69 PRO B CA 1
ATOM 3903 C C . PRO B 1 69 ? -14.117 -43.75 -17.797 1 97.5 69 PRO B C 1
ATOM 3905 O O . PRO B 1 69 ? -13.031 -44.125 -18.219 1 97.5 69 PRO B O 1
ATOM 3908 N N . GLY B 1 70 ? -14.672 -42.594 -18.078 1 97.94 70 GLY B N 1
ATOM 3909 C CA . GLY B 1 70 ? -14.039 -41.688 -19 1 97.94 70 GLY B CA 1
ATOM 3910 C C . GLY B 1 70 ? -12.82 -40.969 -18.422 1 97.94 70 GLY B C 1
ATOM 3911 O O . GLY B 1 70 ? -12.578 -41.062 -17.219 1 97.94 70 GLY B O 1
ATOM 3912 N N . LEU B 1 71 ? -12.078 -40.375 -19.297 1 98.5 71 LEU B N 1
ATOM 3913 C CA . LEU B 1 71 ? -10.891 -39.562 -19 1 98.5 71 LEU B CA 1
ATOM 3914 C C . LEU B 1 71 ? -11.023 -38.156 -19.547 1 98.5 71 LEU B C 1
ATOM 3916 O O . LEU B 1 71 ? -11.219 -37.969 -20.75 1 98.5 71 LEU B O 1
ATOM 3920 N N . VAL B 1 72 ? -10.922 -37.188 -18.656 1 98.56 72 VAL B N 1
ATOM 3921 C CA . VAL B 1 72 ? -10.977 -35.812 -19.094 1 98.56 72 VAL B CA 1
ATOM 3922 C C . VAL B 1 72 ? -9.57 -35.312 -19.391 1 98.56 72 VAL B C 1
ATOM 3924 O O . VAL B 1 72 ? -8.664 -35.469 -18.562 1 98.56 72 VAL B O 1
ATOM 3927 N N . LEU B 1 73 ? -9.352 -34.781 -20.547 1 98.44 73 LEU B N 1
ATOM 3928 C CA . LEU B 1 73 ? -8.164 -34.031 -20.891 1 98.44 73 LEU B CA 1
ATOM 3929 C C . LEU B 1 73 ? -8.445 -32.531 -20.844 1 98.44 73 LEU B C 1
ATOM 3931 O O . LEU B 1 73 ? -9.18 -32 -21.688 1 98.44 73 LEU B O 1
ATOM 3935 N N . GLN B 1 74 ? -7.848 -31.859 -19.859 1 98 74 GLN B N 1
ATOM 3936 C CA . GLN B 1 74 ? -8.297 -30.484 -19.672 1 98 74 GLN B CA 1
ATOM 3937 C C . GLN B 1 74 ? -7.121 -29.516 -19.688 1 98 74 GLN B C 1
ATOM 3939 O O . GLN B 1 74 ? -6.039 -29.828 -19.203 1 98 74 GLN B O 1
ATOM 3944 N N . GLY B 1 75 ? -7.246 -28.375 -20.312 1 98.06 75 GLY B N 1
ATOM 3945 C CA . GLY B 1 75 ? -6.277 -27.297 -20.375 1 98.06 75 GLY B CA 1
ATOM 3946 C C . GLY B 1 75 ? -6.914 -25.938 -20.609 1 98.06 75 GLY B C 1
ATOM 3947 O O . GLY B 1 75 ? -8.094 -25.844 -20.938 1 98.06 75 GLY B O 1
ATOM 3948 N N . HIS B 1 76 ? -6.191 -24.859 -20.297 1 98 76 HIS B N 1
ATOM 3949 C CA . HIS B 1 76 ? -6.715 -23.516 -20.5 1 98 76 HIS B CA 1
ATOM 3950 C C . HIS B 1 76 ? -5.859 -22.734 -21.5 1 98 76 HIS B C 1
ATOM 3952 O O . HIS B 1 76 ? -4.68 -23.031 -21.672 1 98 76 HIS B O 1
ATOM 3958 N N . VAL B 1 77 ? -6.492 -21.672 -22.094 1 98.31 77 VAL B N 1
ATOM 3959 C CA . VAL B 1 77 ? -5.773 -20.969 -23.156 1 98.31 77 VAL B CA 1
ATOM 3960 C C . VAL B 1 77 ? -5.445 -19.547 -22.688 1 98.31 77 VAL B C 1
ATOM 3962 O O . VAL B 1 77 ? -4.656 -18.844 -23.328 1 98.31 77 VAL B O 1
ATOM 3965 N N . ASP B 1 78 ? -6.066 -19.078 -21.578 1 96.38 78 ASP B N 1
ATOM 3966 C CA . ASP B 1 78 ? -5.727 -17.75 -21.094 1 96.38 78 ASP B CA 1
ATOM 3967 C C . ASP B 1 78 ? -4.332 -17.719 -20.484 1 96.38 78 ASP B C 1
ATOM 3969 O O . ASP B 1 78 ? -3.824 -18.75 -20.031 1 96.38 78 ASP B O 1
ATOM 3973 N N . VAL B 1 79 ? -3.75 -16.484 -20.531 1 94.06 79 VAL B N 1
ATOM 3974 C CA . VAL B 1 79 ? -2.41 -16.297 -19.984 1 94.06 79 VAL B CA 1
ATOM 3975 C C . VAL B 1 79 ? -2.383 -15.047 -19.109 1 94.06 79 VAL B C 1
ATOM 3977 O O . VAL B 1 79 ? -3.33 -14.258 -19.109 1 94.06 79 VAL B O 1
ATOM 3980 N N . VAL B 1 80 ? -1.349 -14.961 -18.281 1 88.69 80 VAL B N 1
ATOM 3981 C CA . VAL B 1 80 ? -1.22 -13.82 -17.391 1 88.69 80 VAL B CA 1
ATOM 3982 C C . VAL B 1 80 ? -0.576 -12.648 -18.125 1 88.69 80 VAL B C 1
ATOM 3984 O O . VAL B 1 80 ? -0.086 -12.805 -19.25 1 88.69 80 VAL B O 1
ATOM 3987 N N . THR B 1 81 ? -0.537 -11.523 -17.547 1 87.75 81 THR B N 1
ATOM 3988 C CA . THR B 1 81 ? -0.088 -10.266 -18.125 1 87.75 81 THR B CA 1
ATOM 3989 C C . THR B 1 81 ? 1.403 -10.32 -18.453 1 87.75 81 THR B C 1
ATOM 3991 O O . THR B 1 81 ? 2.139 -11.117 -17.875 1 87.75 81 THR B O 1
ATOM 3994 N N . THR B 1 82 ? 1.789 -9.492 -19.469 1 88.44 82 THR B N 1
ATOM 3995 C CA . THR B 1 82 ? 3.193 -9.297 -19.812 1 88.44 82 THR B CA 1
ATOM 3996 C C . THR B 1 82 ? 3.637 -7.875 -19.484 1 88.44 82 THR B C 1
ATOM 3998 O O . THR B 1 82 ? 4.781 -7.5 -19.766 1 88.44 82 THR B O 1
ATOM 4001 N N . ALA B 1 83 ? 2.73 -7.152 -18.953 1 80.25 83 ALA B N 1
ATOM 4002 C CA . ALA B 1 83 ? 2.994 -5.734 -18.734 1 80.25 83 ALA B CA 1
ATOM 4003 C C . ALA B 1 83 ? 4.16 -5.543 -17.766 1 80.25 83 ALA B C 1
ATOM 4005 O O . ALA B 1 83 ? 4.27 -6.25 -16.766 1 80.25 83 ALA B O 1
ATOM 4006 N N . GLY B 1 84 ? 5.039 -4.621 -18.062 1 73.88 84 GLY B N 1
ATOM 4007 C CA . GLY B 1 84 ? 6.141 -4.258 -17.188 1 73.88 84 GLY B CA 1
ATOM 4008 C C . GLY B 1 84 ? 7.285 -5.254 -17.219 1 73.88 84 GLY B C 1
ATOM 4009 O O . GLY B 1 84 ? 8.172 -5.219 -16.375 1 73.88 84 GLY B O 1
ATOM 4010 N N . GLN B 1 85 ? 7.277 -6.195 -18.188 1 81.06 85 GLN B N 1
ATOM 4011 C CA . GLN B 1 85 ? 8.312 -7.223 -18.266 1 81.06 85 GLN B CA 1
ATOM 4012 C C . GLN B 1 85 ? 9.227 -6.98 -19.469 1 81.06 85 GLN B C 1
ATOM 4014 O O . G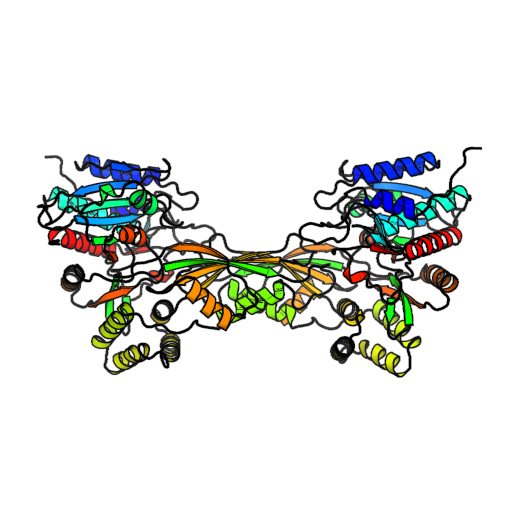LN B 1 85 ? 8.773 -6.551 -20.531 1 81.06 85 GLN B O 1
ATOM 4019 N N . ALA B 1 86 ? 10.484 -7.145 -19.281 1 85.81 86 ALA B N 1
ATOM 4020 C CA . ALA B 1 86 ? 11.469 -7.008 -20.359 1 85.81 86 ALA B CA 1
ATOM 4021 C C . ALA B 1 86 ? 11.664 -8.336 -21.094 1 85.81 86 ALA B C 1
ATOM 4023 O O . ALA B 1 86 ? 12.172 -9.297 -20.516 1 85.81 86 ALA B O 1
ATOM 4024 N N . TRP B 1 87 ? 11.227 -8.352 -22.375 1 92.44 87 TRP B N 1
ATOM 4025 C CA . TRP B 1 87 ? 11.266 -9.57 -23.188 1 92.44 87 TRP B CA 1
ATOM 4026 C C . TRP B 1 87 ? 12.352 -9.484 -24.25 1 92.44 87 TRP B C 1
ATOM 4028 O O . TRP B 1 87 ? 12.523 -8.438 -24.891 1 92.44 87 TRP B O 1
ATOM 4038 N N . GLU B 1 88 ? 13.117 -10.508 -24.344 1 94.25 88 GLU B N 1
ATOM 4039 C CA . GLU B 1 88 ? 14.094 -10.609 -25.422 1 94.25 88 GLU B CA 1
ATOM 4040 C C . GLU B 1 88 ? 13.398 -10.781 -26.781 1 94.25 88 GLU B C 1
ATOM 4042 O O . GLU B 1 88 ? 13.859 -10.25 -27.797 1 94.25 88 GLU B O 1
ATOM 4047 N N . HIS B 1 89 ? 12.383 -11.625 -26.75 1 95.62 89 HIS B N 1
ATOM 4048 C CA . HIS B 1 89 ? 11.484 -11.812 -27.891 1 95.62 89 HIS B CA 1
ATOM 4049 C C . HIS B 1 89 ? 10.047 -11.438 -27.516 1 95.62 89 HIS B C 1
ATOM 4051 O O . HIS B 1 89 ? 9.586 -11.742 -26.422 1 95.62 89 HIS B O 1
ATOM 4057 N N . PRO B 1 90 ? 9.422 -10.766 -28.453 1 96.12 90 PRO B N 1
ATOM 4058 C CA . PRO B 1 90 ? 8.07 -10.336 -28.094 1 96.12 90 PRO B CA 1
ATOM 4059 C C . PRO B 1 90 ? 7.203 -11.477 -27.562 1 96.12 90 PRO B C 1
ATOM 4061 O O . PRO B 1 90 ? 7.246 -12.586 -28.094 1 96.12 90 PRO B O 1
ATOM 4064 N N . PRO B 1 91 ? 6.434 -11.234 -26.609 1 96.75 91 PRO B N 1
ATOM 4065 C CA . PRO B 1 91 ? 5.746 -12.289 -25.875 1 96.75 91 PRO B CA 1
ATOM 4066 C C . PRO B 1 91 ? 4.73 -13.047 -26.719 1 96.75 91 PRO B C 1
ATOM 4068 O O . PRO B 1 91 ? 4.367 -14.18 -26.391 1 96.75 91 PRO B O 1
ATOM 4071 N N . PHE B 1 92 ? 4.258 -12.5 -27.859 1 97.69 92 PHE B N 1
ATOM 4072 C CA . PHE B 1 92 ? 3.221 -13.18 -28.625 1 97.69 92 PHE B CA 1
ATOM 4073 C C . PHE B 1 92 ? 3.68 -13.43 -30.062 1 97.69 92 PHE B C 1
ATOM 4075 O O . PHE B 1 92 ? 2.857 -13.594 -30.969 1 97.69 92 PHE B O 1
ATOM 4082 N N . SER B 1 93 ? 4.973 -13.523 -30.203 1 96.94 93 SER B N 1
ATOM 4083 C CA . SER B 1 93 ? 5.512 -13.742 -31.547 1 96.94 93 SER B CA 1
ATOM 4084 C C . SER B 1 93 ? 5.695 -15.234 -31.828 1 96.94 93 SER B C 1
ATOM 4086 O O . SER B 1 93 ? 5.77 -15.648 -33 1 96.94 93 SER B O 1
ATOM 4088 N N . ALA B 1 94 ? 5.805 -15.977 -30.797 1 97.88 94 ALA B N 1
ATOM 4089 C CA . ALA B 1 94 ? 6.039 -17.406 -30.906 1 97.88 94 ALA B CA 1
ATOM 4090 C C . ALA B 1 94 ? 7.293 -17.703 -31.719 1 97.88 94 ALA B C 1
ATOM 4092 O O . ALA B 1 94 ? 7.289 -18.578 -32.594 1 97.88 94 ALA B O 1
ATOM 4093 N N . GLU B 1 95 ? 8.289 -17.016 -31.422 1 97.44 95 GLU B N 1
ATOM 4094 C CA . GLU B 1 95 ? 9.531 -17.203 -32.156 1 97.44 95 GLU B CA 1
ATOM 4095 C C . GLU B 1 95 ? 10.18 -18.547 -31.844 1 97.44 95 GLU B C 1
ATOM 4097 O O . GLU B 1 95 ? 10.094 -19.031 -30.719 1 97.44 95 GLU B O 1
ATOM 4102 N N . LEU B 1 96 ? 10.719 -19.078 -32.875 1 97.5 96 LEU B N 1
ATOM 4103 C CA . LEU B 1 96 ? 11.539 -20.281 -32.719 1 97.5 96 LEU B CA 1
ATOM 4104 C C . LEU B 1 96 ? 13.023 -19.938 -32.781 1 97.5 96 LEU B C 1
ATOM 4106 O O . LEU B 1 96 ? 13.578 -19.75 -33.875 1 97.5 96 LEU B O 1
ATOM 4110 N N . VAL B 1 97 ? 13.633 -19.891 -31.609 1 96.94 97 VAL B N 1
ATOM 4111 C CA . VAL B 1 97 ? 15.023 -19.484 -31.516 1 96.94 97 VAL B CA 1
ATOM 4112 C C . VAL B 1 97 ? 15.812 -20.5 -30.688 1 96.94 97 VAL B C 1
ATOM 4114 O O . VAL B 1 97 ? 15.414 -20.828 -29.562 1 96.94 97 VAL B O 1
ATOM 4117 N N . ASP B 1 98 ? 16.875 -21.094 -31.281 1 95.19 98 ASP B N 1
ATOM 4118 C CA . ASP B 1 98 ? 17.812 -21.984 -30.609 1 95.19 98 ASP B CA 1
ATOM 4119 C C . ASP B 1 98 ? 17.094 -23.188 -29.984 1 95.19 98 ASP B C 1
ATOM 4121 O O . ASP B 1 98 ? 17.359 -23.547 -28.844 1 95.19 98 ASP B O 1
ATOM 4125 N N . GLY B 1 99 ? 16.094 -23.656 -30.641 1 96.06 99 GLY B N 1
ATOM 4126 C CA . GLY B 1 99 ? 15.414 -24.875 -30.234 1 96.06 99 GLY B CA 1
ATOM 4127 C C . GLY B 1 99 ? 14.305 -24.625 -29.234 1 96.06 99 GLY B C 1
ATOM 4128 O O . GLY B 1 99 ? 13.75 -25.578 -28.672 1 96.06 99 GLY B O 1
ATOM 4129 N N . TYR B 1 100 ? 14.023 -23.375 -28.953 1 96.94 100 TYR B N 1
ATOM 4130 C CA . TYR B 1 100 ? 12.953 -23.016 -28.031 1 96.94 100 TYR B CA 1
ATOM 4131 C C . TYR B 1 100 ? 11.844 -22.25 -28.75 1 96.94 100 TYR B C 1
ATOM 4133 O O . TYR B 1 100 ? 12.109 -21.453 -29.641 1 96.94 100 TYR B O 1
ATOM 4141 N N . VAL B 1 101 ? 10.625 -22.547 -28.359 1 97.81 101 VAL B N 1
ATOM 4142 C CA . VAL B 1 101 ? 9.508 -21.672 -28.719 1 97.81 101 VAL B CA 1
ATOM 4143 C C . VAL B 1 101 ? 9.312 -20.609 -27.641 1 97.81 101 VAL B C 1
ATOM 4145 O O . VAL B 1 101 ? 9.039 -20.938 -26.484 1 97.81 101 VAL B O 1
ATOM 4148 N N . TRP B 1 102 ? 9.445 -19.406 -28.062 1 96.94 102 TRP B N 1
ATOM 4149 C CA . TRP B 1 102 ? 9.352 -18.297 -27.125 1 96.94 102 TRP B CA 1
ATOM 4150 C C . TRP B 1 102 ? 7.949 -17.688 -27.125 1 96.94 102 TRP B C 1
ATOM 4152 O O . TRP B 1 102 ? 7.34 -17.531 -28.188 1 96.94 102 TRP B O 1
ATOM 4162 N N . GLY B 1 103 ? 7.48 -17.391 -25.906 1 97.31 103 GLY B N 1
ATOM 4163 C CA . GLY B 1 103 ? 6.223 -16.672 -25.828 1 97.31 103 GLY B CA 1
ATOM 4164 C C . GLY B 1 103 ? 5.449 -16.938 -24.562 1 97.31 103 GLY B C 1
ATOM 4165 O O . GLY B 1 103 ? 5.613 -18 -23.938 1 97.31 103 GLY B O 1
ATOM 4166 N N . ARG B 1 104 ? 4.574 -15.961 -24.25 1 95.62 104 ARG B N 1
ATOM 4167 C CA . ARG B 1 104 ? 3.674 -16.141 -23.109 1 95.62 104 ARG B CA 1
ATOM 4168 C C . ARG B 1 104 ? 2.703 -17.297 -23.359 1 95.62 104 ARG B C 1
ATOM 4170 O O . ARG B 1 104 ? 2 -17.312 -24.375 1 95.62 104 ARG B O 1
ATOM 4177 N N . GLY B 1 105 ? 2.723 -18.297 -22.469 1 95.5 105 GLY B N 1
ATOM 4178 C CA . GLY B 1 105 ? 1.879 -19.469 -22.625 1 95.5 105 GLY B CA 1
ATOM 4179 C C . GLY B 1 105 ? 2.639 -20.688 -23.094 1 95.5 105 GLY B C 1
ATOM 4180 O O . GLY B 1 105 ? 2.104 -21.797 -23.078 1 95.5 105 GLY B O 1
ATOM 4181 N N . ALA B 1 106 ? 3.889 -20.5 -23.391 1 96.88 106 ALA B N 1
ATOM 4182 C CA . ALA B 1 106 ? 4.68 -21.625 -23.875 1 96.88 106 ALA B CA 1
ATOM 4183 C C . ALA B 1 106 ? 4.711 -22.75 -22.828 1 96.88 106 ALA B C 1
ATOM 4185 O O . ALA B 1 106 ? 4.621 -23.922 -23.172 1 96.88 106 ALA B O 1
ATOM 4186 N N . LEU B 1 107 ? 4.75 -22.328 -21.578 1 93.69 107 LEU B N 1
ATOM 4187 C CA . LEU B 1 107 ? 4.801 -23.297 -20.484 1 93.69 107 LEU B CA 1
ATOM 4188 C C . LEU B 1 107 ? 3.455 -23.375 -19.781 1 93.69 107 LEU B C 1
ATOM 4190 O O . LEU B 1 107 ? 3.021 -24.469 -19.391 1 93.69 107 LEU B O 1
ATOM 4194 N N . ASP B 1 108 ? 2.662 -22.359 -19.672 1 91.75 108 ASP B N 1
ATOM 4195 C CA . ASP B 1 108 ? 1.433 -22.281 -18.891 1 91.75 108 ASP B CA 1
ATOM 4196 C C . ASP B 1 108 ? 0.316 -21.609 -19.672 1 91.75 108 ASP B C 1
ATOM 4198 O O . ASP B 1 108 ? 0.161 -20.375 -19.594 1 91.75 108 ASP B O 1
ATOM 4202 N N . MET B 1 109 ? -0.549 -22.25 -20.469 1 94.81 109 MET B N 1
ATOM 4203 C CA . MET B 1 109 ? -0.222 -23.672 -20.672 1 94.81 109 MET B CA 1
ATOM 4204 C C . MET B 1 109 ? -0.531 -24.094 -22.109 1 94.81 109 MET B C 1
ATOM 4206 O O . MET B 1 109 ? -0.975 -25.219 -22.344 1 94.81 109 MET B O 1
ATOM 4210 N N . LYS B 1 110 ? -0.347 -23.125 -23.016 1 98 110 LYS B N 1
ATOM 4211 C CA . LYS B 1 110 ? -0.657 -23.406 -24.406 1 98 110 LYS B CA 1
ATOM 4212 C C . LYS B 1 110 ? 0.24 -24.516 -24.953 1 98 110 LYS B C 1
ATOM 4214 O O . LYS B 1 110 ? -0.142 -25.234 -25.875 1 98 110 LYS B O 1
ATOM 4219 N N . GLY B 1 111 ? 1.442 -24.641 -24.406 1 97.75 111 GLY B N 1
ATOM 4220 C CA . GLY B 1 111 ? 2.236 -25.812 -24.719 1 97.75 111 GLY B CA 1
ATOM 4221 C C . GLY B 1 111 ? 1.526 -27.125 -24.391 1 97.75 111 GLY B C 1
ATOM 4222 O O . GLY B 1 111 ? 1.514 -28.047 -25.203 1 97.75 111 GLY B O 1
ATOM 4223 N N . GLY B 1 112 ? 0.942 -27.172 -23.188 1 98.06 112 GLY B N 1
ATOM 4224 C CA . GLY B 1 112 ? 0.154 -28.328 -22.797 1 98.06 112 GLY B CA 1
ATOM 4225 C C . GLY B 1 112 ? -1.049 -28.562 -23.703 1 98.06 112 GLY B C 1
ATOM 4226 O O . GLY B 1 112 ? -1.352 -29.703 -24.062 1 98.06 112 GLY B O 1
ATOM 4227 N N . VAL B 1 113 ? -1.695 -27.469 -24.078 1 98.69 113 VAL B N 1
ATOM 4228 C CA . VAL B 1 113 ? -2.857 -27.578 -24.953 1 98.69 113 VAL B CA 1
ATOM 4229 C C . VAL B 1 113 ? -2.438 -28.141 -26.297 1 98.69 113 VAL B C 1
ATOM 4231 O O . VAL B 1 113 ? -3.119 -29.016 -26.859 1 98.69 113 VAL B O 1
ATOM 4234 N N . ALA B 1 114 ? -1.357 -27.672 -26.812 1 98.69 114 ALA B N 1
ATOM 4235 C CA . ALA B 1 114 ? -0.85 -28.188 -28.078 1 98.69 114 ALA B CA 1
ATOM 4236 C C . ALA B 1 114 ? -0.573 -29.688 -27.984 1 98.69 114 ALA B C 1
ATOM 4238 O O . ALA B 1 114 ? -0.904 -30.453 -28.891 1 98.69 114 ALA B O 1
ATOM 4239 N N . MET B 1 115 ? 0.039 -30.125 -26.891 1 98.5 115 MET B N 1
ATOM 4240 C CA . MET B 1 115 ? 0.311 -31.547 -26.672 1 98.5 115 MET B CA 1
ATOM 4241 C C . MET B 1 115 ? -0.983 -32.344 -26.641 1 98.5 115 MET B C 1
ATOM 4243 O O . MET B 1 115 ? -1.084 -33.375 -27.312 1 98.5 115 MET B O 1
ATOM 4247 N N . MET B 1 116 ? -1.951 -31.875 -25.953 1 98.56 116 MET B N 1
ATOM 4248 C CA . MET B 1 116 ? -3.221 -32.562 -25.766 1 98.56 116 MET B CA 1
ATOM 4249 C C . MET B 1 116 ? -3.975 -32.688 -27.078 1 98.56 116 MET B C 1
ATOM 4251 O O . MET B 1 116 ? -4.438 -33.781 -27.438 1 98.56 116 MET B O 1
ATOM 4255 N N . VAL B 1 117 ? -4.062 -31.578 -27.766 1 98.62 117 VAL B N 1
ATOM 4256 C CA . VAL B 1 117 ? -4.852 -31.547 -29 1 98.62 117 VAL B CA 1
ATOM 4257 C C . VAL B 1 117 ? -4.203 -32.438 -30.062 1 98.62 117 VAL B C 1
ATOM 4259 O O . VAL B 1 117 ? -4.891 -33.188 -30.75 1 98.62 117 VAL B O 1
ATOM 4262 N N . THR B 1 118 ? -2.914 -32.344 -30.203 1 98.38 118 THR B N 1
ATOM 4263 C CA . THR B 1 118 ? -2.232 -33.156 -31.203 1 98.38 118 THR B CA 1
ATOM 4264 C C . THR B 1 118 ? -2.342 -34.656 -30.859 1 98.38 118 THR B C 1
ATOM 4266 O O . THR B 1 118 ? -2.541 -35.469 -31.734 1 98.38 118 THR B O 1
ATOM 4269 N N . ALA B 1 119 ? -2.162 -35 -29.594 1 98.25 119 ALA B N 1
ATOM 4270 C CA . ALA B 1 119 ? -2.332 -36.406 -29.172 1 98.25 119 ALA B CA 1
ATOM 4271 C C . ALA B 1 119 ? -3.75 -36.875 -29.453 1 98.25 119 ALA B C 1
ATOM 4273 O O . ALA B 1 119 ? -3.941 -38 -29.938 1 98.25 119 ALA B O 1
ATOM 4274 N N . PHE B 1 120 ? -4.723 -36.125 -29.141 1 98.31 120 PHE B N 1
ATOM 4275 C CA . PHE B 1 120 ? -6.133 -36.438 -29.359 1 98.31 120 PHE B CA 1
ATOM 4276 C C . PHE B 1 120 ? -6.406 -36.656 -30.844 1 98.31 120 PHE B C 1
ATOM 4278 O O . PHE B 1 120 ? -7.02 -37.656 -31.203 1 98.31 120 PHE B O 1
ATOM 4285 N N . LEU B 1 121 ? -5.965 -35.75 -31.672 1 98.12 121 LEU B N 1
ATOM 4286 C CA . LEU B 1 121 ? -6.215 -35.844 -33.094 1 98.12 121 LEU B CA 1
ATOM 4287 C C . LEU B 1 121 ? -5.496 -37.031 -33.719 1 98.12 121 LEU B C 1
ATOM 4289 O O . LEU B 1 121 ? -6.004 -37.656 -34.625 1 98.12 121 LEU B O 1
ATOM 4293 N N . ARG B 1 122 ? -4.301 -37.281 -33.219 1 97.69 122 ARG B N 1
ATOM 4294 C CA . ARG B 1 122 ? -3.607 -38.469 -33.656 1 97.69 122 ARG B CA 1
ATOM 4295 C C . ARG B 1 122 ? -4.398 -39.719 -33.312 1 97.69 122 ARG B C 1
ATOM 4297 O O . ARG B 1 122 ? -4.574 -40.625 -34.156 1 97.69 122 ARG B O 1
ATOM 4304 N N . ALA B 1 123 ? -4.859 -39.812 -32.094 1 97.81 123 ALA B N 1
ATOM 4305 C CA . ALA B 1 123 ? -5.676 -40.969 -31.688 1 97.81 123 ALA B CA 1
ATOM 4306 C C . ALA B 1 123 ? -6.926 -41.094 -32.531 1 97.81 123 ALA B C 1
ATOM 4308 O O . ALA B 1 123 ? -7.305 -42.188 -32.938 1 97.81 123 ALA B O 1
ATOM 4309 N N . TRP B 1 124 ? -7.551 -39.969 -32.781 1 97.19 124 TRP B N 1
ATOM 4310 C CA . TRP B 1 124 ? -8.734 -39.938 -33.656 1 97.19 124 TRP B CA 1
ATOM 4311 C C . TRP B 1 124 ? -8.422 -40.5 -35.031 1 97.19 124 TRP B C 1
ATOM 4313 O O . TRP B 1 124 ? -9.125 -41.375 -35.531 1 97.19 124 TRP B O 1
ATOM 4323 N N . ARG B 1 125 ? -7.387 -40 -35.594 1 96.25 125 ARG B N 1
ATOM 4324 C CA . ARG B 1 125 ? -6.996 -40.375 -36.969 1 96.25 125 ARG B CA 1
ATOM 4325 C C . ARG B 1 125 ? -6.645 -41.844 -37.031 1 96.25 125 ARG B C 1
ATOM 4327 O O . ARG B 1 125 ? -6.953 -42.5 -38.031 1 96.25 125 ARG B O 1
ATOM 4334 N N . GLU B 1 126 ? -6.047 -42.312 -36 1 96.81 126 GLU B N 1
ATOM 4335 C CA . GLU B 1 126 ? -5.578 -43.688 -36 1 96.81 126 GLU B CA 1
ATOM 4336 C C . GLU B 1 126 ? -6.676 -44.656 -35.531 1 96.81 126 GLU B C 1
ATOM 4338 O O . GLU B 1 126 ? -6.465 -45.875 -35.469 1 96.81 126 GLU B O 1
ATOM 4343 N N . GLY B 1 127 ? -7.746 -44.125 -35.156 1 96.44 127 GLY B N 1
ATOM 4344 C CA . GLY B 1 127 ? -8.891 -44.938 -34.781 1 96.44 127 GLY B CA 1
ATOM 4345 C C . GLY B 1 127 ? -8.742 -45.594 -33.406 1 96.44 127 GLY B C 1
ATOM 4346 O O . GLY B 1 127 ? -9.281 -46.688 -33.156 1 96.44 127 GLY B O 1
ATOM 4347 N N . VAL B 1 128 ? -8.016 -44.938 -32.562 1 96.81 128 VAL B N 1
ATOM 4348 C CA . VAL B 1 128 ? -7.844 -45.438 -31.203 1 96.81 128 VAL B CA 1
ATOM 4349 C C . VAL B 1 128 ? -9.18 -45.406 -30.469 1 96.81 128 VAL B C 1
ATOM 4351 O O . VAL B 1 128 ? -9.938 -44.438 -30.578 1 96.81 128 VAL B O 1
ATOM 4354 N N . ARG B 1 129 ? -9.5 -46.5 -29.734 1 97.31 129 ARG B N 1
ATOM 4355 C CA . ARG B 1 129 ? -10.672 -46.594 -28.875 1 97.31 129 ARG B CA 1
ATOM 4356 C C . ARG B 1 129 ? -10.281 -46.969 -27.453 1 97.31 129 ARG B C 1
ATOM 4358 O O . ARG B 1 129 ? -10.281 -48.156 -27.109 1 97.31 129 ARG B O 1
ATOM 4365 N N . PRO B 1 130 ? -10.008 -45.969 -26.641 1 97.62 130 PRO B N 1
ATOM 4366 C CA . PRO B 1 130 ? -9.672 -46.281 -25.234 1 97.62 130 PRO B CA 1
ATOM 4367 C C . PRO B 1 130 ? -10.805 -46.969 -24.5 1 97.62 130 PRO B C 1
ATOM 4369 O O . PRO B 1 130 ? -11.914 -47.125 -25.031 1 97.62 130 PRO B O 1
ATOM 4372 N N . ALA B 1 131 ? -10.516 -47.5 -23.281 1 97.38 131 ALA B N 1
ATOM 4373 C CA . ALA B 1 131 ? -11.531 -48.219 -22.531 1 97.38 131 ALA B CA 1
ATOM 4374 C C . ALA B 1 131 ? -12.703 -47.312 -22.156 1 97.38 131 ALA B C 1
ATOM 4376 O O . ALA B 1 131 ? -13.844 -47.781 -22.047 1 97.38 131 ALA B O 1
ATOM 4377 N N . GLY B 1 132 ? -12.484 -46.094 -21.906 1 97.69 132 GLY B N 1
ATOM 4378 C CA . GLY B 1 132 ? -13.492 -45.062 -21.688 1 97.69 132 GLY B CA 1
ATOM 4379 C C . GLY B 1 132 ? -13.367 -43.875 -22.625 1 97.69 132 GLY B C 1
ATOM 4380 O O . GLY B 1 132 ? -12.344 -43.719 -23.281 1 97.69 132 GLY B O 1
ATOM 4381 N N . ASP B 1 133 ? -14.43 -43.094 -22.656 1 97.75 133 ASP B N 1
ATOM 4382 C CA . ASP B 1 133 ? -14.391 -41.906 -23.469 1 97.75 133 ASP B CA 1
ATOM 4383 C C . ASP B 1 133 ? -13.266 -40.969 -23.016 1 97.75 133 ASP B C 1
ATOM 4385 O O . ASP B 1 133 ? -12.961 -40.875 -21.828 1 97.75 133 ASP B O 1
ATOM 4389 N N . VAL B 1 134 ? -12.672 -40.375 -23.984 1 98.5 134 VAL B N 1
ATOM 4390 C CA . VAL B 1 134 ? -11.781 -39.281 -23.688 1 98.5 134 VAL B CA 1
ATOM 4391 C C . VAL B 1 134 ? -12.477 -37.938 -24 1 98.5 134 VAL B C 1
ATOM 4393 O O . VAL B 1 134 ? -12.953 -37.75 -25.125 1 98.5 134 VAL B O 1
ATOM 4396 N N . ILE B 1 135 ? -12.547 -37.125 -23.016 1 98.69 135 ILE B N 1
ATOM 4397 C CA . ILE B 1 135 ? -13.227 -35.844 -23.156 1 98.69 135 ILE B CA 1
ATOM 4398 C C . ILE B 1 135 ? -12.195 -34.719 -23.188 1 98.69 135 ILE B C 1
ATOM 4400 O O . ILE B 1 135 ? -11.711 -34.281 -22.141 1 98.69 135 ILE B O 1
ATOM 4404 N N . LEU B 1 136 ? -11.914 -34.219 -24.375 1 98.75 136 LEU B N 1
ATOM 4405 C CA . LEU B 1 136 ? -11.039 -33.062 -24.531 1 98.75 136 LEU B CA 1
ATOM 4406 C C . LEU B 1 136 ? -11.758 -31.781 -24.141 1 98.75 136 LEU B C 1
ATOM 4408 O O . LEU B 1 136 ? -12.805 -31.453 -24.719 1 98.75 136 LEU B O 1
ATOM 4412 N N . THR B 1 137 ? -11.219 -31.078 -23.156 1 98.81 137 THR B N 1
ATOM 4413 C CA . THR B 1 137 ? -11.844 -29.875 -22.609 1 98.81 137 THR B CA 1
ATOM 4414 C C . THR B 1 137 ? -10.859 -28.719 -22.578 1 98.81 137 THR B C 1
ATOM 4416 O O . THR B 1 137 ? -9.984 -28.672 -21.719 1 98.81 137 THR B O 1
ATOM 4419 N N . ILE B 1 138 ? -10.969 -27.766 -23.5 1 98.75 138 ILE B N 1
ATOM 4420 C CA . ILE B 1 138 ? -10.117 -26.578 -23.562 1 98.75 138 ILE B CA 1
ATOM 4421 C C . ILE B 1 138 ? -10.883 -25.359 -23.047 1 98.75 138 ILE B C 1
ATOM 4423 O O . ILE B 1 138 ? -11.945 -25.016 -23.578 1 98.75 138 ILE B O 1
ATOM 4427 N N . MET B 1 139 ? -10.281 -24.656 -22.031 1 98.5 139 MET B N 1
ATOM 4428 C CA . MET B 1 139 ? -11.102 -23.734 -21.234 1 98.5 139 MET B CA 1
ATOM 4429 C C . MET B 1 139 ? -10.492 -22.344 -21.219 1 98.5 139 MET B C 1
ATOM 4431 O O . MET B 1 139 ? -9.344 -22.156 -21.625 1 98.5 139 MET B O 1
ATOM 4435 N N . SER B 1 140 ? -11.328 -21.391 -20.812 1 96.94 140 SER B N 1
ATOM 4436 C CA . SER B 1 140 ? -10.953 -20.016 -20.531 1 96.94 140 SER B CA 1
ATOM 4437 C C . SER B 1 140 ? -10.852 -19.75 -19.047 1 96.94 140 SER B C 1
ATOM 4439 O O . SER B 1 140 ? -11.375 -20.516 -18.234 1 96.94 140 SER B O 1
ATOM 4441 N N . ASP B 1 141 ? -10.031 -18.844 -18.578 1 93.62 141 ASP B N 1
ATOM 4442 C CA . ASP B 1 141 ? -10.148 -18.094 -17.328 1 93.62 141 ASP B CA 1
ATOM 4443 C C . ASP B 1 141 ? -9.516 -18.859 -16.172 1 93.62 141 ASP B C 1
ATOM 4445 O O . ASP B 1 141 ? -9.93 -18.703 -15.023 1 93.62 141 ASP B O 1
ATOM 4449 N N . GLU B 1 142 ? -8.594 -19.719 -16.422 1 90.25 142 GLU B N 1
ATOM 4450 C CA . GLU B 1 142 ? -7.926 -20.375 -15.305 1 90.25 142 GLU B CA 1
ATOM 4451 C C . GLU B 1 142 ? -7.117 -19.375 -14.477 1 90.25 142 GLU B C 1
ATOM 4453 O O . GLU B 1 142 ? -7.121 -19.422 -13.25 1 90.25 142 GLU B O 1
ATOM 4458 N N . GLU B 1 143 ? -6.5 -18.453 -15.023 1 85.44 143 GLU B N 1
ATOM 4459 C CA . GLU B 1 143 ? -5.523 -17.547 -14.414 1 85.44 143 GLU B CA 1
ATOM 4460 C C . GLU B 1 143 ? -6.207 -16.531 -13.508 1 85.44 143 GLU B C 1
ATOM 4462 O O . GLU B 1 143 ? -5.535 -15.781 -12.789 1 85.44 143 GLU B O 1
ATOM 4467 N N . ALA B 1 144 ? -7.504 -16.422 -13.625 1 80.56 144 ALA B N 1
ATOM 4468 C CA . ALA B 1 144 ? -8.219 -15.461 -12.805 1 80.56 144 ALA B CA 1
ATOM 4469 C C . ALA B 1 144 ? -9.297 -16.141 -11.961 1 80.56 144 ALA B C 1
ATOM 4471 O O . ALA B 1 144 ? -10.312 -15.531 -11.617 1 80.56 144 ALA B O 1
ATOM 4472 N N . GLY B 1 145 ? -9.211 -17.438 -11.805 1 81.06 145 GLY B N 1
ATOM 4473 C CA . GLY B 1 145 ? -10.07 -18.078 -10.836 1 81.06 145 GLY B CA 1
ATOM 4474 C C . GLY B 1 145 ? -11.008 -19.109 -11.445 1 81.06 145 GLY B C 1
ATOM 4475 O O . GLY B 1 145 ? -11.727 -19.812 -10.734 1 81.06 145 GLY B O 1
ATOM 4476 N N . SER B 1 146 ? -11.148 -19.156 -12.844 1 91.44 146 SER B N 1
ATOM 4477 C CA . SER B 1 146 ? -11.828 -20.234 -13.555 1 91.44 146 SER B CA 1
ATOM 4478 C C . SER B 1 146 ? -13.328 -20.016 -13.609 1 91.44 146 SER B C 1
ATOM 4480 O O . SER B 1 146 ? -14.094 -20.922 -13.945 1 91.44 146 SER B O 1
ATOM 4482 N N . ASP B 1 147 ? -13.812 -18.844 -13.289 1 90.75 147 ASP B N 1
ATOM 4483 C CA . ASP B 1 147 ? -15.242 -18.562 -13.188 1 90.75 147 ASP B CA 1
ATOM 4484 C C . ASP B 1 147 ? -15.93 -18.734 -14.539 1 90.75 147 ASP B C 1
ATOM 4486 O O . ASP B 1 147 ? -17.109 -19.109 -14.602 1 90.75 147 ASP B O 1
ATOM 4490 N N . TYR B 1 148 ? -15.18 -18.484 -15.617 1 95.25 148 TYR B N 1
ATOM 4491 C CA . TYR B 1 148 ? -15.758 -18.547 -16.953 1 95.25 148 TYR B CA 1
ATOM 4492 C C . TYR B 1 148 ? -15.352 -19.828 -17.656 1 95.25 148 TYR B C 1
ATOM 4494 O O . TYR B 1 148 ? -15.828 -20.125 -18.766 1 95.25 148 TYR B O 1
ATOM 4502 N N . GLY B 1 149 ? -14.5 -20.656 -17.062 1 97.06 149 GLY B N 1
ATOM 4503 C CA . GLY B 1 149 ? -14.031 -21.891 -17.656 1 97.06 149 GLY B CA 1
ATOM 4504 C C . GLY B 1 149 ? -14.469 -23.125 -16.891 1 97.06 149 GLY B C 1
ATOM 4505 O O . GLY B 1 149 ? -15.625 -23.531 -16.984 1 97.06 149 GLY B O 1
ATOM 4506 N N . ALA B 1 150 ? -13.578 -23.641 -16.047 1 96.88 150 ALA B N 1
ATOM 4507 C CA . ALA B 1 150 ? -13.797 -24.922 -15.398 1 96.88 150 ALA B CA 1
ATOM 4508 C C . ALA B 1 150 ? -14.953 -24.844 -14.406 1 96.88 150 ALA B C 1
ATOM 4510 O O . ALA B 1 150 ? -15.773 -25.766 -14.328 1 96.88 150 ALA B O 1
ATOM 4511 N N . ARG B 1 151 ? -15 -23.75 -13.625 1 94.81 151 ARG B N 1
ATOM 4512 C CA . ARG B 1 151 ? -16.078 -23.625 -12.664 1 94.81 151 ARG B CA 1
ATOM 4513 C C . ARG B 1 151 ? -17.438 -23.578 -13.359 1 94.81 151 ARG B C 1
ATOM 4515 O O . ARG B 1 151 ? -18.375 -24.266 -12.945 1 94.81 151 ARG B O 1
ATOM 4522 N N . PHE B 1 152 ? -17.531 -22.781 -14.367 1 96.38 152 PHE B N 1
ATOM 4523 C CA . PHE B 1 152 ? -18.75 -22.688 -15.156 1 96.38 152 PHE B CA 1
ATOM 4524 C C . PHE B 1 152 ? -19.172 -24.062 -15.68 1 96.38 152 PHE B C 1
ATOM 4526 O O . PHE B 1 152 ? -20.312 -24.469 -15.516 1 96.38 152 PHE B O 1
ATOM 4533 N N . LEU B 1 153 ? -18.281 -24.781 -16.297 1 97.81 153 LEU B N 1
ATOM 4534 C CA . LEU B 1 153 ? -18.578 -26.078 -16.906 1 97.81 153 LEU B CA 1
ATOM 4535 C C . LEU B 1 153 ? -19.016 -27.078 -15.844 1 97.81 153 LEU B C 1
ATOM 4537 O O . LEU B 1 153 ? -20.016 -27.797 -16.031 1 97.81 153 LEU B O 1
ATOM 4541 N N . VAL B 1 154 ? -18.344 -27.141 -14.734 1 96.56 154 VAL B N 1
ATOM 4542 C CA . VAL B 1 154 ? -18.594 -28.141 -13.703 1 96.56 154 VAL B CA 1
ATOM 4543 C C . VAL B 1 154 ? -19.906 -27.828 -12.984 1 96.56 154 VAL B C 1
ATOM 4545 O O . VAL B 1 154 ? -20.672 -28.734 -12.648 1 96.56 154 VAL B O 1
ATOM 4548 N N . GLU B 1 155 ? -20.188 -26.578 -12.758 1 96.06 155 GLU B N 1
ATOM 4549 C CA . GLU B 1 155 ? -21.375 -26.188 -11.992 1 96.06 155 GLU B CA 1
ATOM 4550 C C . GLU B 1 155 ? -22.609 -26.172 -12.867 1 96.06 155 GLU B C 1
ATOM 4552 O O . GLU B 1 155 ? -23.703 -26.547 -12.422 1 96.06 155 GLU B O 1
ATOM 4557 N N . GLU B 1 156 ? -22.469 -25.766 -14.156 1 97.69 156 GLU B N 1
ATOM 4558 C CA . GLU B 1 156 ? -23.656 -25.547 -14.984 1 97.69 156 GLU B CA 1
ATOM 4559 C C . GLU B 1 156 ? -23.828 -26.672 -16.016 1 97.69 156 GLU B C 1
ATOM 4561 O O . GLU B 1 156 ? -24.922 -26.859 -16.547 1 97.69 156 GLU B O 1
ATOM 4566 N N . HIS B 1 157 ? -22.75 -27.359 -16.297 1 98.06 157 HIS B N 1
ATOM 4567 C CA . HIS B 1 157 ? -22.844 -28.406 -17.312 1 98.06 157 HIS B CA 1
ATOM 4568 C C . HIS B 1 157 ? -22.125 -29.672 -16.859 1 98.06 157 HIS B C 1
ATOM 4570 O O . HIS B 1 157 ? -21.281 -30.219 -17.578 1 98.06 157 HIS B O 1
ATOM 4576 N N . PRO B 1 158 ? -22.422 -30.156 -15.641 1 97.56 158 PRO B N 1
ATOM 4577 C CA . PRO B 1 158 ? -21.734 -31.359 -15.141 1 97.56 158 PRO B CA 1
ATOM 4578 C C . PRO B 1 158 ? -21.984 -32.594 -16.016 1 97.56 158 PRO B C 1
ATOM 4580 O O . PRO B 1 158 ? -21.172 -33.531 -15.984 1 97.56 158 PRO B O 1
ATOM 4583 N N . GLU B 1 159 ? -23.016 -32.562 -16.812 1 97.44 159 GLU B N 1
ATOM 4584 C CA . GLU B 1 159 ? -23.375 -33.688 -17.656 1 97.44 159 GLU B CA 1
ATOM 4585 C C . GLU B 1 159 ? -22.312 -33.969 -18.719 1 97.44 159 GLU B C 1
ATOM 4587 O O . GLU B 1 159 ? -22.188 -35.062 -19.203 1 97.44 159 GLU B O 1
ATOM 4592 N N . GLN B 1 160 ? -21.547 -33 -19.031 1 97.88 160 GLN B N 1
ATOM 4593 C CA . GLN B 1 160 ? -20.5 -33.156 -20.031 1 97.88 160 GLN B CA 1
ATOM 4594 C C . GLN B 1 160 ? -19.406 -34.094 -19.547 1 97.88 160 GLN B C 1
ATOM 4596 O O . GLN B 1 160 ? -18.625 -34.625 -20.344 1 97.88 160 GLN B O 1
ATOM 4601 N N . PHE B 1 161 ? -19.422 -34.344 -18.25 1 98.12 161 PHE B N 1
ATOM 4602 C CA . PHE B 1 161 ? -18.328 -35.125 -17.656 1 98.12 161 PHE B CA 1
ATOM 4603 C C . PHE B 1 161 ? -18.859 -36.344 -16.938 1 98.12 161 PHE B C 1
ATOM 4605 O O . PHE B 1 161 ? -18.125 -37 -16.203 1 98.12 161 PHE B O 1
ATOM 4612 N N . ALA B 1 162 ? -20.141 -36.562 -17.141 1 96.44 162 ALA B N 1
ATOM 4613 C CA . ALA B 1 162 ? -20.75 -37.719 -16.484 1 96.44 162 ALA B CA 1
ATOM 4614 C C . ALA B 1 162 ? -20.031 -39 -16.859 1 96.44 162 ALA B C 1
ATOM 4616 O O . ALA B 1 162 ? -19.703 -39.219 -18.016 1 96.44 162 ALA B O 1
ATOM 4617 N N . GLY B 1 163 ? -19.672 -39.75 -15.859 1 95.81 163 GLY B N 1
ATOM 4618 C CA . GLY B 1 163 ? -19.031 -41.031 -16.078 1 95.81 163 GLY B CA 1
ATOM 4619 C C . GLY B 1 163 ? -17.516 -40.969 -16.094 1 95.81 163 GLY B C 1
ATOM 4620 O O . GLY B 1 163 ? -16.844 -42 -16.141 1 95.81 163 GLY B O 1
ATOM 4621 N N . ALA B 1 164 ? -16.969 -39.875 -16.047 1 97.44 164 ALA B N 1
ATOM 4622 C CA . ALA B 1 164 ? -15.516 -39.75 -15.984 1 97.44 164 ALA B CA 1
ATOM 4623 C C . ALA B 1 164 ? -15.008 -39.969 -14.57 1 97.44 164 ALA B C 1
ATOM 4625 O O . ALA B 1 164 ? -15.664 -39.594 -13.594 1 97.44 164 ALA B O 1
ATOM 4626 N N . ALA B 1 165 ? -13.828 -40.594 -14.43 1 97.12 165 ALA B N 1
ATOM 4627 C CA . ALA B 1 165 ? -13.242 -40.844 -13.117 1 97.12 165 ALA B CA 1
ATOM 4628 C C . ALA B 1 165 ? -11.922 -40.094 -12.945 1 97.12 165 ALA B C 1
ATOM 4630 O O . ALA B 1 165 ? -11.508 -39.812 -11.82 1 97.12 165 ALA B O 1
ATOM 4631 N N . TYR B 1 166 ? -11.273 -39.812 -14.047 1 97.69 166 TYR B N 1
ATOM 4632 C CA . TYR B 1 166 ? -9.953 -39.188 -14 1 97.69 166 TYR B CA 1
ATOM 4633 C C . TYR B 1 166 ? -9.875 -38 -14.93 1 97.69 166 TYR B C 1
ATOM 4635 O O . TYR B 1 166 ? -10.648 -37.875 -15.883 1 97.69 166 TYR B O 1
ATOM 4643 N N . ALA B 1 167 ? -9.023 -37.125 -14.586 1 97.75 167 ALA B N 1
ATOM 4644 C CA . ALA B 1 167 ? -8.664 -36 -15.445 1 97.75 167 ALA B CA 1
ATOM 4645 C C . ALA B 1 167 ? -7.148 -35.844 -15.516 1 97.75 167 ALA B C 1
ATOM 4647 O O . ALA B 1 167 ? -6.441 -36.094 -14.547 1 97.75 167 ALA B O 1
ATOM 4648 N N . ILE B 1 168 ? -6.684 -35.469 -16.656 1 98 168 ILE B N 1
ATOM 4649 C CA . ILE B 1 168 ? -5.289 -35.094 -16.875 1 98 168 ILE B CA 1
ATOM 4650 C C . ILE B 1 168 ? -5.203 -33.625 -17.25 1 98 168 ILE B C 1
ATOM 4652 O O . ILE B 1 168 ? -5.949 -33.156 -18.125 1 98 168 ILE B O 1
ATOM 4656 N N . GLY B 1 169 ? -4.383 -32.938 -16.641 1 97.31 169 GLY B N 1
ATOM 4657 C CA . GLY B 1 169 ? -4.148 -31.516 -16.922 1 97.31 169 GLY B CA 1
ATOM 4658 C C . GLY B 1 169 ? -2.777 -31.031 -16.5 1 97.31 169 GLY B C 1
ATOM 4659 O O . GLY B 1 169 ? -1.821 -31.812 -16.469 1 97.31 169 GLY B O 1
ATOM 4660 N N . GLU B 1 170 ? -2.666 -29.734 -16.266 1 94.44 170 GLU B N 1
ATOM 4661 C CA . GLU B 1 170 ? -1.4 -29.141 -15.875 1 94.44 170 GLU B CA 1
ATOM 4662 C C . GLU B 1 170 ? -1.054 -29.484 -14.43 1 94.44 170 GLU B C 1
ATOM 4664 O O . GLU B 1 170 ? -1.831 -30.141 -13.742 1 94.44 170 GLU B O 1
ATOM 4669 N N . GLY B 1 171 ? 0.175 -29.125 -14.055 1 90.88 171 GLY B N 1
ATOM 4670 C CA . GLY B 1 171 ? 0.569 -29.203 -12.656 1 90.88 171 GLY B CA 1
ATOM 4671 C C . GLY B 1 171 ? 1.617 -30.281 -12.398 1 90.88 171 GLY B C 1
ATOM 4672 O O . GLY B 1 171 ? 2.146 -30.375 -11.289 1 90.88 171 GLY B O 1
ATOM 4673 N N . GLY B 1 172 ? 1.919 -31.047 -13.484 1 91.62 172 GLY B N 1
ATOM 4674 C CA . GLY B 1 172 ? 2.898 -32.094 -13.32 1 91.62 172 GLY B CA 1
ATOM 4675 C C . GLY B 1 172 ? 3.42 -32.656 -14.633 1 91.62 172 GLY B C 1
ATOM 4676 O O . GLY B 1 172 ? 2.947 -32.25 -15.703 1 91.62 172 GLY B O 1
ATOM 4677 N N . GLY B 1 173 ? 4.438 -33.469 -14.461 1 89.75 173 GLY B N 1
ATOM 4678 C CA . GLY B 1 173 ? 5.004 -34.156 -15.609 1 89.75 173 GLY B CA 1
ATOM 4679 C C . GLY B 1 173 ? 6.301 -33.531 -16.094 1 89.75 173 GLY B C 1
ATOM 4680 O O . GLY B 1 173 ? 7.055 -34.156 -16.844 1 89.75 173 GLY B O 1
ATOM 4681 N N . THR B 1 174 ? 6.562 -32.406 -15.656 1 91.06 174 THR B N 1
ATOM 4682 C CA . THR B 1 174 ? 7.762 -31.703 -16.109 1 91.06 174 THR B CA 1
ATOM 4683 C C . THR B 1 174 ? 8.992 -32.188 -15.336 1 91.06 174 THR B C 1
ATOM 4685 O O . THR B 1 174 ? 8.984 -32.219 -14.102 1 91.06 174 THR B O 1
ATOM 4688 N N . ALA B 1 175 ? 9.984 -32.531 -16.109 1 92.56 175 ALA B N 1
ATOM 4689 C CA . ALA B 1 175 ? 11.211 -33.062 -15.516 1 92.56 175 ALA B CA 1
ATOM 4690 C C . ALA B 1 175 ? 11.867 -32.0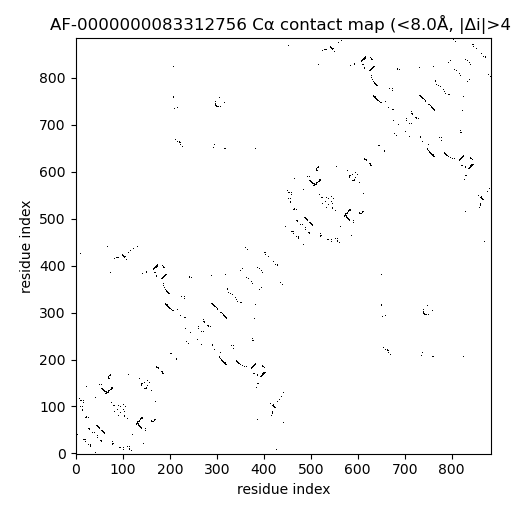62 -14.586 1 92.56 175 ALA B C 1
ATOM 4692 O O . ALA B 1 175 ? 11.898 -30.859 -14.883 1 92.56 175 ALA B O 1
ATOM 4693 N N . GLN B 1 176 ? 12.312 -32.531 -13.484 1 89.62 176 GLN B N 1
ATOM 4694 C CA . GLN B 1 176 ? 13.109 -31.781 -12.523 1 89.62 176 GLN B CA 1
ATOM 4695 C C . GLN B 1 176 ? 14.367 -32.562 -12.133 1 89.62 176 GLN B C 1
ATOM 4697 O O . GLN B 1 176 ? 14.414 -33.781 -12.242 1 89.62 176 GLN B O 1
ATOM 4702 N N . THR B 1 177 ? 15.359 -31.797 -11.75 1 90.12 177 THR B N 1
ATOM 4703 C CA . THR B 1 177 ? 16.594 -32.438 -11.32 1 90.12 177 THR B CA 1
ATOM 4704 C C . THR B 1 177 ? 16.859 -32.156 -9.844 1 90.12 177 THR B C 1
ATOM 4706 O O . THR B 1 177 ? 16.828 -31 -9.406 1 90.12 177 THR B O 1
ATOM 4709 N N . LEU B 1 178 ? 17.016 -33.188 -9.094 1 91.38 178 LEU B N 1
ATOM 4710 C CA . LEU B 1 178 ? 17.406 -33.125 -7.691 1 91.38 178 LEU B CA 1
ATOM 4711 C C . LEU B 1 178 ? 18.562 -34.062 -7.387 1 91.38 178 LEU B C 1
ATOM 4713 O O . LEU B 1 178 ? 18.469 -35.25 -7.637 1 91.38 178 LEU B O 1
ATOM 4717 N N . PHE B 1 179 ? 19.594 -33.5 -6.879 1 92.12 179 PHE B N 1
ATOM 4718 C CA . PHE B 1 179 ? 20.812 -34.25 -6.547 1 92.12 179 PHE B CA 1
ATOM 4719 C C . PHE B 1 179 ? 21.297 -35.062 -7.75 1 92.12 179 PHE B C 1
ATOM 4721 O O . PHE B 1 179 ? 21.641 -36.219 -7.625 1 92.12 179 PHE B O 1
ATOM 4728 N N . GLY B 1 180 ? 21.25 -34.438 -8.906 1 88.81 180 GLY B N 1
ATOM 4729 C CA . GLY B 1 180 ? 21.797 -35.031 -10.117 1 88.81 180 GLY B CA 1
ATOM 4730 C C . GLY B 1 180 ? 20.891 -36.062 -10.734 1 88.81 180 GLY B C 1
ATOM 4731 O O . GLY B 1 180 ? 21.219 -36.656 -11.758 1 88.81 180 GLY B O 1
ATOM 4732 N N . ARG B 1 181 ? 19.766 -36.25 -10.195 1 91.62 181 ARG B N 1
ATOM 4733 C CA . ARG B 1 181 ? 18.812 -37.219 -10.711 1 91.62 181 ARG B CA 1
ATOM 4734 C C . ARG B 1 181 ? 17.594 -36.531 -11.305 1 91.62 181 ARG B C 1
ATOM 4736 O O . ARG B 1 181 ? 17.094 -35.562 -10.734 1 91.62 181 ARG B O 1
ATOM 4743 N N . ARG B 1 182 ? 17.125 -37.062 -12.391 1 93.38 182 ARG B N 1
ATOM 4744 C CA . ARG B 1 182 ? 15.93 -36.531 -13.031 1 93.38 182 ARG B CA 1
ATOM 4745 C C . ARG B 1 182 ? 14.672 -37.219 -12.484 1 93.38 182 ARG B C 1
ATOM 4747 O O . ARG B 1 182 ? 14.609 -38.438 -12.406 1 93.38 182 ARG B O 1
ATOM 4754 N N . TYR B 1 183 ? 13.789 -36.469 -12.109 1 93.94 183 TYR B N 1
ATOM 4755 C CA . TYR B 1 183 ? 12.5 -37 -11.672 1 93.94 183 TYR B CA 1
ATOM 4756 C C . TYR B 1 183 ? 11.352 -36.312 -12.391 1 93.94 183 TYR B C 1
ATOM 4758 O O . TYR B 1 183 ? 11.492 -35.188 -12.867 1 93.94 183 TYR B O 1
ATOM 4766 N N . TYR B 1 184 ? 10.273 -37.031 -12.539 1 96.12 184 TYR B N 1
ATOM 4767 C CA . TYR B 1 184 ? 9.031 -36.5 -13.125 1 96.12 184 TYR B CA 1
ATOM 4768 C C . TYR B 1 184 ? 7.918 -36.469 -12.094 1 96.12 184 TYR B C 1
ATOM 4770 O O . TYR B 1 184 ? 7.254 -37.469 -11.844 1 96.12 184 TYR B O 1
ATOM 4778 N N . PRO B 1 185 ? 7.695 -35.344 -11.508 1 95.5 185 PRO B N 1
ATOM 4779 C CA . PRO B 1 185 ? 6.547 -35.25 -10.602 1 95.5 185 PRO B CA 1
ATOM 4780 C C . PRO B 1 185 ? 5.211 -35.375 -11.32 1 95.5 185 PRO B C 1
ATOM 4782 O O . PRO B 1 185 ? 4.938 -34.656 -12.266 1 95.5 185 PRO B O 1
ATOM 4785 N N . VAL B 1 186 ? 4.418 -36.344 -10.922 1 97.31 186 VAL B N 1
ATOM 4786 C CA . VAL B 1 186 ? 3.033 -36.469 -11.367 1 97.31 186 VAL B CA 1
ATOM 4787 C C . VAL B 1 186 ? 2.094 -35.938 -10.281 1 97.31 186 VAL B C 1
ATOM 4789 O O . VAL B 1 186 ? 2.029 -36.5 -9.18 1 97.31 186 VAL B O 1
ATOM 4792 N N . MET B 1 187 ? 1.396 -34.938 -10.602 1 96.19 187 MET B N 1
ATOM 4793 C CA . MET B 1 187 ? 0.552 -34.281 -9.594 1 96.19 187 MET B CA 1
ATOM 4794 C C . MET B 1 187 ? -0.65 -35.188 -9.266 1 96.19 187 MET B C 1
ATOM 4796 O O . MET B 1 187 ? -1.361 -35.625 -10.164 1 96.19 187 MET B O 1
ATOM 4800 N N . VAL B 1 188 ? -0.876 -35.375 -7.988 1 96 188 VAL B N 1
ATOM 4801 C CA . VAL B 1 188 ? -2.027 -36.188 -7.559 1 96 188 VAL B CA 1
ATOM 4802 C C . VAL B 1 188 ? -2.863 -35.375 -6.566 1 96 188 VAL B C 1
ATOM 4804 O O . VAL B 1 188 ? -3.959 -35.781 -6.184 1 96 188 VAL B O 1
ATOM 4807 N N . ALA B 1 189 ? -2.311 -34.25 -6.227 1 94.12 189 ALA B N 1
ATOM 4808 C CA . ALA B 1 189 ? -2.994 -33.344 -5.312 1 94.12 189 ALA B CA 1
ATOM 4809 C C . ALA B 1 189 ? -2.557 -31.906 -5.547 1 94.12 189 ALA B C 1
ATOM 4811 O O . ALA B 1 189 ? -1.514 -31.656 -6.156 1 94.12 189 ALA B O 1
ATOM 4812 N N . GLU B 1 190 ? -3.338 -30.984 -5.148 1 93.44 190 GLU B N 1
ATOM 4813 C CA . GLU B 1 190 ? -3.008 -29.562 -5.227 1 93.44 190 GLU B CA 1
ATOM 4814 C C . GLU B 1 190 ? -3.4 -28.844 -3.941 1 93.44 190 GLU B C 1
ATOM 4816 O O . GLU B 1 190 ? -4.32 -29.266 -3.236 1 93.44 190 GLU B O 1
ATOM 4821 N N . LYS B 1 191 ? -2.686 -27.812 -3.645 1 93.19 191 LYS B N 1
ATOM 4822 C CA . LYS B 1 191 ? -3.076 -26.984 -2.516 1 93.19 191 LYS B CA 1
ATOM 4823 C C . LYS B 1 191 ? -4.352 -26.203 -2.822 1 93.19 191 LYS B C 1
ATOM 4825 O O . LYS B 1 191 ? -4.789 -26.141 -3.973 1 93.19 191 LYS B O 1
ATOM 4830 N N . GLN B 1 192 ? -4.938 -25.688 -1.73 1 91.75 192 GLN B N 1
ATOM 4831 C CA . GLN B 1 192 ? -6.203 -24.969 -1.828 1 91.75 192 GLN B CA 1
ATOM 4832 C C . GLN B 1 192 ? -5.984 -23.469 -1.788 1 91.75 192 GLN B C 1
ATOM 4834 O O . GLN B 1 192 ? -5.133 -22.969 -1.04 1 91.75 192 GLN B O 1
ATOM 4839 N N . VAL B 1 193 ? -6.832 -22.844 -2.525 1 90.75 193 VAL B N 1
ATOM 4840 C CA . VAL B 1 193 ? -6.809 -21.375 -2.502 1 90.75 193 VAL B CA 1
ATOM 4841 C C . VAL B 1 193 ? -7.508 -20.875 -1.242 1 90.75 193 VAL B C 1
ATOM 4843 O O . VAL B 1 193 ? -8.57 -21.375 -0.866 1 90.75 193 VAL B O 1
ATOM 4846 N N . CYS B 1 194 ? -6.844 -19.922 -0.612 1 95 194 CYS B N 1
ATOM 4847 C CA . CYS B 1 194 ? -7.438 -19.203 0.505 1 95 194 CYS B CA 1
ATOM 4848 C C . CYS B 1 194 ? -7.004 -17.734 0.498 1 95 194 CYS B C 1
ATOM 4850 O O . CYS B 1 194 ? -6.102 -17.344 1.241 1 95 194 CYS B O 1
ATOM 4852 N N . TRP B 1 195 ? -7.73 -16.969 -0.231 1 95.19 195 TRP B N 1
ATOM 4853 C CA . TRP B 1 195 ? -7.422 -15.547 -0.294 1 95.19 195 TRP B CA 1
ATOM 4854 C C . TRP B 1 195 ? -8.102 -14.797 0.843 1 95.19 195 TRP B C 1
ATOM 4856 O O . TRP B 1 195 ? -9.273 -15.031 1.143 1 95.19 195 TRP B O 1
ATOM 4866 N N . MET B 1 196 ? -7.336 -13.906 1.43 1 97.62 196 MET B N 1
ATOM 4867 C CA . MET B 1 196 ? -7.863 -13.164 2.568 1 97.62 196 MET B CA 1
ATOM 4868 C C . MET B 1 196 ? -7.566 -11.672 2.426 1 97.62 196 MET B C 1
ATOM 4870 O O . MET B 1 196 ? -6.676 -11.281 1.673 1 97.62 196 MET B O 1
ATOM 4874 N N . ARG B 1 197 ? -8.383 -10.945 3.111 1 97.69 197 ARG B N 1
ATOM 4875 C CA . ARG B 1 197 ? -8.172 -9.508 3.252 1 97.69 197 ARG B CA 1
ATOM 4876 C C . ARG B 1 197 ? -8.117 -9.109 4.723 1 97.69 197 ARG B C 1
ATOM 4878 O O . ARG B 1 197 ? -8.875 -9.625 5.543 1 97.69 197 ARG B O 1
ATOM 4885 N N . THR B 1 198 ? -7.25 -8.234 5.027 1 97.56 198 THR B N 1
ATOM 4886 C CA . THR B 1 198 ? -7.184 -7.648 6.359 1 97.56 198 THR B CA 1
ATOM 4887 C C . THR B 1 198 ? -6.973 -6.137 6.277 1 97.56 198 THR B C 1
ATOM 4889 O O . THR B 1 198 ? -6.766 -5.594 5.191 1 97.56 198 THR B O 1
ATOM 4892 N N . GLU B 1 199 ? -7.18 -5.512 7.375 1 96.56 199 GLU B N 1
ATOM 4893 C CA . GLU B 1 199 ? -7.012 -4.066 7.484 1 96.56 199 GLU B CA 1
ATOM 4894 C C . GLU B 1 199 ? -6.16 -3.695 8.688 1 96.56 199 GLU B C 1
ATOM 4896 O O . GLU B 1 199 ? -6.309 -4.281 9.766 1 96.56 199 GLU B O 1
ATOM 4901 N N . LEU B 1 200 ? -5.258 -2.84 8.469 1 96.38 200 LEU B N 1
ATOM 4902 C CA . LEU B 1 200 ? -4.469 -2.252 9.547 1 96.38 200 LEU B CA 1
ATOM 4903 C C . LEU B 1 200 ? -4.945 -0.838 9.859 1 96.38 200 LEU B C 1
ATOM 4905 O O . LEU B 1 200 ? -5.02 0.01 8.969 1 96.38 200 LEU B O 1
ATOM 4909 N N . ARG B 1 201 ? -5.23 -0.599 11.086 1 92.81 201 ARG B N 1
ATOM 4910 C CA . ARG B 1 201 ? -5.789 0.687 11.492 1 92.81 201 ARG B CA 1
ATOM 4911 C C . ARG B 1 201 ? -4.867 1.397 12.477 1 92.81 201 ARG B C 1
ATOM 4913 O O . ARG B 1 201 ? -4.051 0.758 13.148 1 92.81 201 ARG B O 1
ATOM 4920 N N . GLY B 1 202 ? -4.918 2.631 12.547 1 88.31 202 GLY B N 1
ATOM 4921 C CA . GLY B 1 202 ? -4.211 3.525 13.445 1 88.31 202 GLY B CA 1
ATOM 4922 C C . GLY B 1 202 ? -4.727 4.953 13.398 1 88.31 202 GLY B C 1
ATOM 4923 O O . GLY B 1 202 ? -5.602 5.273 12.594 1 88.31 202 GLY B O 1
ATOM 4924 N N . PRO B 1 203 ? -4.211 5.645 14.312 1 82.94 203 PRO B N 1
ATOM 4925 C CA . PRO B 1 203 ? -4.652 7.043 14.297 1 82.94 203 PRO B CA 1
ATOM 4926 C C . PRO B 1 203 ? -4.254 7.781 13.023 1 82.94 203 PRO B C 1
ATOM 4928 O O . PRO B 1 203 ? -3.17 7.543 12.484 1 82.94 203 PRO B O 1
ATOM 4931 N N . GLY B 1 204 ? -5.219 8.523 12.461 1 79.19 204 GLY B N 1
ATOM 4932 C CA . GLY B 1 204 ? -4.867 9.453 11.398 1 79.19 204 GLY B CA 1
ATOM 4933 C C . GLY B 1 204 ? -4.215 10.719 11.914 1 79.19 204 GLY B C 1
ATOM 4934 O O . GLY B 1 204 ? -3.801 10.789 13.07 1 79.19 204 GLY B O 1
ATOM 4935 N N . GLY B 1 205 ? -4.016 11.664 11.102 1 76.44 205 GLY B N 1
ATOM 4936 C CA . GLY B 1 205 ? -3.451 12.938 11.516 1 76.44 205 GLY B CA 1
ATOM 4937 C C . GLY B 1 205 ? -2.789 13.703 10.383 1 76.44 205 GLY B C 1
ATOM 4938 O O . GLY B 1 205 ? -2.807 13.25 9.234 1 76.44 205 GLY B O 1
ATOM 4939 N N . HIS B 1 206 ? -2.344 14.867 10.836 1 77.69 206 HIS B N 1
ATOM 4940 C CA . HIS B 1 206 ? -1.599 15.711 9.906 1 77.69 206 HIS B CA 1
ATOM 4941 C C . HIS B 1 206 ? -0.207 15.141 9.641 1 77.69 206 HIS B C 1
ATOM 4943 O O . HIS B 1 206 ? 0.452 14.648 10.562 1 77.69 206 HIS B O 1
ATOM 4949 N N . GLY B 1 207 ? 0.234 15.133 8.406 1 81.38 207 GLY B N 1
ATOM 4950 C CA . GLY B 1 207 ? 1.517 14.578 8.008 1 81.38 207 GLY B CA 1
ATOM 4951 C C . GLY B 1 207 ? 2.699 15.375 8.523 1 81.38 207 GLY B C 1
ATOM 4952 O O . GLY B 1 207 ? 3.84 14.914 8.461 1 81.38 207 GLY B O 1
ATOM 4953 N N . SER B 1 208 ? 2.471 16.516 9.156 1 83.19 208 SER B N 1
ATOM 4954 C CA . SER B 1 208 ? 3.551 17.422 9.523 1 83.19 208 SER B CA 1
ATOM 4955 C C . SER B 1 208 ? 4.258 16.953 10.797 1 83.19 208 SER B C 1
ATOM 4957 O O . SER B 1 208 ? 5.34 17.438 11.117 1 83.19 208 SER B O 1
ATOM 4959 N N . THR B 1 209 ? 3.619 16.094 11.508 1 82.69 209 THR B N 1
ATOM 4960 C CA . THR B 1 209 ? 4.254 15.516 12.688 1 82.69 209 THR B CA 1
ATOM 4961 C C . THR B 1 209 ? 4.398 14.008 12.531 1 82.69 209 THR B C 1
ATOM 4963 O O . THR B 1 209 ? 3.432 13.312 12.211 1 82.69 209 THR B O 1
ATOM 4966 N N . PRO B 1 210 ? 5.582 13.578 12.836 1 84.06 210 PRO B N 1
ATOM 4967 C CA . PRO B 1 210 ? 5.762 12.125 12.711 1 84.06 210 PRO B CA 1
ATOM 4968 C C . PRO B 1 210 ? 4.836 11.336 13.625 1 84.06 210 PRO B C 1
ATOM 4970 O O . PRO B 1 210 ? 4.664 11.688 14.797 1 84.06 210 PRO B O 1
ATOM 4973 N N . LEU B 1 211 ? 4.195 10.484 13.078 1 82.75 211 LEU B N 1
ATOM 4974 C CA . LEU B 1 211 ? 3.371 9.555 13.844 1 82.75 211 LEU B CA 1
ATOM 4975 C C . LEU B 1 211 ? 4.023 8.18 13.898 1 82.75 211 LEU B C 1
ATOM 4977 O O . LEU B 1 211 ? 4.309 7.578 12.867 1 82.75 211 LEU B O 1
ATOM 4981 N N . ARG B 1 212 ? 4.273 7.719 15.094 1 88.5 212 ARG B N 1
ATOM 4982 C CA . ARG B 1 212 ? 4.863 6.398 15.305 1 88.5 212 ARG B CA 1
ATOM 4983 C C . ARG B 1 212 ? 3.795 5.371 15.664 1 88.5 212 ARG B C 1
ATOM 4985 O O . ARG B 1 212 ? 2.818 5.695 16.344 1 88.5 212 ARG B O 1
ATOM 4992 N N . GLY B 1 213 ? 3.949 4.238 15.148 1 92.19 213 GLY B N 1
ATOM 4993 C CA . GLY B 1 213 ? 3.1 3.121 15.531 1 92.19 213 GLY B CA 1
ATOM 4994 C C . GLY B 1 213 ? 1.759 3.123 14.812 1 92.19 213 GLY B C 1
ATOM 4995 O O . GLY B 1 213 ? 0.86 2.359 15.172 1 92.19 213 GLY B O 1
ATOM 4996 N N . GLY B 1 214 ? 1.59 3.99 13.875 1 93.12 214 GLY B N 1
ATOM 4997 C CA . GLY B 1 214 ? 0.332 4.059 13.148 1 93.12 214 GLY B CA 1
ATOM 4998 C C . GLY B 1 214 ? 0.139 2.908 12.18 1 93.12 214 GLY B C 1
ATOM 4999 O O . GLY B 1 214 ? 0.793 1.87 12.297 1 93.12 214 GLY B O 1
ATOM 5000 N N . ALA B 1 215 ? -0.811 3.062 11.312 1 95.06 215 ALA B N 1
ATOM 5001 C CA . ALA B 1 215 ? -1.193 2.01 10.375 1 95.06 215 ALA B CA 1
ATOM 5002 C C . ALA B 1 215 ? -0.007 1.581 9.523 1 95.06 215 ALA B C 1
ATOM 5004 O O . ALA B 1 215 ? 0.198 0.388 9.281 1 95.06 215 ALA B O 1
ATOM 5005 N N . MET B 1 216 ? 0.79 2.527 9.055 1 96.94 216 MET B N 1
ATOM 5006 C CA . MET B 1 216 ? 1.951 2.213 8.227 1 96.94 216 MET B CA 1
ATOM 5007 C C . MET B 1 216 ? 2.986 1.423 9.016 1 96.94 216 MET B C 1
ATOM 5009 O O . MET B 1 216 ? 3.594 0.487 8.5 1 96.94 216 MET B O 1
ATOM 5013 N N . ALA B 1 217 ? 3.209 1.798 10.234 1 96.69 217 ALA B N 1
ATOM 5014 C CA . ALA B 1 217 ? 4.133 1.064 11.094 1 96.69 217 ALA B CA 1
ATOM 5015 C C . ALA B 1 217 ? 3.662 -0.373 11.305 1 96.69 217 ALA B C 1
ATOM 5017 O O . ALA B 1 217 ? 4.469 -1.307 11.266 1 96.69 217 ALA B O 1
ATOM 5018 N N . ARG B 1 218 ? 2.402 -0.502 11.578 1 97.12 218 ARG B N 1
ATOM 5019 C CA . ARG B 1 218 ? 1.832 -1.833 11.758 1 97.12 218 ARG B CA 1
ATOM 5020 C C . ARG B 1 218 ? 2.008 -2.678 10.5 1 97.12 218 ARG B C 1
ATOM 5022 O O . ARG B 1 218 ? 2.305 -3.871 10.578 1 97.12 218 ARG B O 1
ATOM 5029 N N . LEU B 1 219 ? 1.771 -2.039 9.359 1 97.94 219 LEU B N 1
ATOM 5030 C CA . LEU B 1 219 ? 2.014 -2.725 8.094 1 97.94 219 LEU B CA 1
ATOM 5031 C C . LEU B 1 219 ? 3.459 -3.207 8.008 1 97.94 219 LEU B C 1
ATOM 5033 O O . LEU B 1 219 ? 3.715 -4.348 7.621 1 97.94 219 LEU B O 1
ATOM 5037 N N . GLY B 1 220 ? 4.418 -2.346 8.336 1 98.12 220 GLY B N 1
ATOM 5038 C CA . GLY B 1 220 ? 5.824 -2.713 8.32 1 98.12 220 GLY B CA 1
ATOM 5039 C C . GLY B 1 220 ? 6.133 -3.928 9.172 1 98.12 220 GLY B C 1
ATOM 5040 O O . GLY B 1 220 ? 6.816 -4.848 8.727 1 98.12 220 GLY B O 1
ATOM 5041 N N . ARG B 1 221 ? 5.613 -3.951 10.359 1 97.19 221 ARG B N 1
ATOM 5042 C CA . ARG B 1 221 ? 5.848 -5.062 11.273 1 97.19 221 ARG B CA 1
ATOM 5043 C C . ARG B 1 221 ? 5.242 -6.355 10.727 1 97.19 221 ARG B C 1
ATOM 5045 O O . ARG B 1 221 ? 5.867 -7.414 10.789 1 97.19 221 ARG B O 1
ATOM 5052 N N . LEU B 1 222 ? 4.031 -6.227 10.289 1 97.88 222 LEU B N 1
ATOM 5053 C CA . LEU B 1 222 ? 3.34 -7.391 9.742 1 97.88 222 LEU B CA 1
ATOM 5054 C C . LEU B 1 222 ? 4.117 -7.992 8.578 1 97.88 222 LEU B C 1
ATOM 5056 O O . LEU B 1 222 ? 4.383 -9.195 8.562 1 97.88 222 LEU B O 1
ATOM 5060 N N . LEU B 1 223 ? 4.504 -7.152 7.633 1 98.12 223 LEU B N 1
ATOM 5061 C CA . LEU B 1 223 ? 5.211 -7.625 6.445 1 98.12 223 LEU B CA 1
ATOM 5062 C C . LEU B 1 223 ? 6.562 -8.227 6.82 1 98.12 223 LEU B C 1
ATOM 5064 O O . LEU B 1 223 ? 6.984 -9.227 6.238 1 98.12 223 LEU B O 1
ATOM 5068 N N . THR B 1 224 ? 7.246 -7.625 7.754 1 97.5 224 THR B N 1
ATOM 5069 C CA . THR B 1 224 ? 8.539 -8.125 8.203 1 97.5 224 THR B CA 1
ATOM 5070 C C . THR B 1 224 ? 8.391 -9.508 8.836 1 97.5 224 THR B C 1
ATOM 5072 O O . THR B 1 224 ? 9.18 -10.414 8.547 1 97.5 224 THR B O 1
ATOM 5075 N N . ARG B 1 225 ? 7.379 -9.688 9.641 1 97 225 ARG B N 1
ATOM 5076 C CA . ARG B 1 225 ? 7.148 -10.969 10.297 1 97 225 ARG B CA 1
ATOM 5077 C C . ARG B 1 225 ? 6.797 -12.047 9.273 1 97 225 ARG B C 1
ATOM 5079 O O . ARG B 1 225 ? 7.281 -13.18 9.367 1 97 225 ARG B O 1
ATOM 5086 N N . LEU B 1 226 ? 5.945 -11.711 8.336 1 96.56 226 LEU B N 1
ATOM 5087 C CA . LEU B 1 226 ? 5.57 -12.672 7.305 1 96.56 226 LEU B CA 1
ATOM 5088 C C . LEU B 1 226 ? 6.789 -13.102 6.496 1 96.56 226 LEU B C 1
ATOM 5090 O O . LEU B 1 226 ? 6.918 -14.273 6.137 1 96.56 226 LEU B O 1
ATOM 5094 N N . ASP B 1 227 ? 7.684 -12.148 6.219 1 96.06 227 ASP B N 1
ATOM 5095 C CA . ASP B 1 227 ? 8.852 -12.414 5.391 1 96.06 227 ASP B CA 1
ATOM 5096 C C . ASP B 1 227 ? 9.867 -13.289 6.137 1 96.06 227 ASP B C 1
ATOM 5098 O O . ASP B 1 227 ? 10.555 -14.109 5.527 1 96.06 227 ASP B O 1
ATOM 5102 N N . GLN B 1 228 ? 9.961 -13.148 7.438 1 95.5 228 GLN B N 1
ATOM 5103 C CA . GLN B 1 228 ? 11.055 -13.734 8.203 1 95.5 228 GLN B CA 1
ATOM 5104 C C . GLN B 1 228 ? 10.641 -15.07 8.812 1 95.5 228 GLN B C 1
ATOM 5106 O O . GLN B 1 228 ? 11.461 -15.766 9.414 1 95.5 228 GLN B O 1
ATOM 5111 N N . ASN B 1 229 ? 9.359 -15.461 8.617 1 96 229 ASN B N 1
ATOM 5112 C CA . ASN B 1 229 ? 8.914 -16.641 9.328 1 96 229 ASN B CA 1
ATOM 5113 C C . ASN B 1 229 ? 8.141 -17.594 8.414 1 96 229 ASN B C 1
ATOM 5115 O O . ASN B 1 229 ? 7.523 -17.156 7.445 1 96 229 ASN B O 1
ATOM 5119 N N . ARG B 1 230 ? 8.219 -18.906 8.852 1 96.5 230 ARG B N 1
ATOM 5120 C CA . ARG B 1 230 ? 7.379 -19.953 8.289 1 96.5 230 ARG B CA 1
ATOM 5121 C C . ARG B 1 230 ? 6.184 -20.234 9.188 1 96.5 230 ARG B C 1
ATOM 5123 O O . ARG B 1 230 ? 6.258 -20.062 10.406 1 96.5 230 ARG B O 1
ATOM 5130 N N . LEU B 1 231 ? 5.137 -20.578 8.539 1 97.5 231 LEU B N 1
ATOM 5131 C CA . LEU B 1 231 ? 4.062 -21.172 9.328 1 97.5 231 LEU B CA 1
ATOM 5132 C C . LEU B 1 231 ? 4.414 -22.594 9.75 1 97.5 231 LEU B C 1
ATOM 5134 O O . LEU B 1 231 ? 5.438 -23.141 9.328 1 97.5 231 LEU B O 1
ATOM 5138 N N . PRO B 1 232 ? 3.67 -23.203 10.617 1 98.25 232 PRO B N 1
ATOM 5139 C CA . PRO B 1 232 ? 4.023 -24.516 11.156 1 98.25 232 PRO B CA 1
ATOM 5140 C C . PRO B 1 232 ? 4.156 -25.578 10.078 1 98.25 232 PRO B C 1
ATOM 5142 O O . PRO B 1 232 ? 3.488 -25.5 9.039 1 98.25 232 PRO B O 1
ATOM 5145 N N . VAL B 1 233 ? 4.945 -26.609 10.367 1 98.44 233 VAL B N 1
ATOM 5146 C CA . VAL B 1 233 ? 5.188 -27.734 9.469 1 98.44 233 VAL B CA 1
ATOM 5147 C C . VAL B 1 233 ? 3.994 -28.672 9.5 1 98.44 233 VAL B C 1
ATOM 5149 O O . VAL B 1 233 ? 3.461 -28.984 10.57 1 98.44 233 VAL B O 1
ATOM 5152 N N . HIS B 1 234 ? 3.557 -29.078 8.32 1 98.12 234 HIS B N 1
ATOM 5153 C CA . HIS B 1 234 ? 2.545 -30.109 8.164 1 98.12 234 HIS B CA 1
ATOM 5154 C C . HIS B 1 234 ? 2.943 -31.109 7.082 1 98.12 234 HIS B C 1
ATOM 5156 O O . HIS B 1 234 ? 3.072 -30.75 5.91 1 98.12 234 HIS B O 1
ATOM 5162 N N . ILE B 1 235 ? 3.072 -32.344 7.473 1 97.69 235 ILE B N 1
ATOM 5163 C CA . ILE B 1 235 ? 3.434 -33.406 6.523 1 97.69 235 ILE B CA 1
ATOM 5164 C C . ILE B 1 235 ? 2.18 -34.156 6.098 1 97.69 235 ILE B C 1
ATOM 5166 O O . ILE B 1 235 ? 1.64 -34.938 6.867 1 97.69 235 ILE B O 1
ATOM 5170 N N . THR B 1 236 ? 1.713 -33.969 4.891 1 95.19 236 THR B N 1
ATOM 5171 C CA . THR B 1 236 ? 0.543 -34.656 4.367 1 95.19 236 THR B CA 1
ATOM 5172 C C . THR B 1 236 ? 0.93 -36.031 3.812 1 95.19 236 THR B C 1
ATOM 5174 O O . THR B 1 236 ? 2.105 -36.281 3.541 1 95.19 236 THR B O 1
ATOM 5177 N N . PRO B 1 237 ? -0.049 -36.875 3.578 1 94.06 237 PRO B N 1
ATOM 5178 C CA . PRO B 1 237 ? 0.255 -38.188 3.029 1 94.06 237 PRO B CA 1
ATOM 5179 C C . PRO B 1 237 ? 0.922 -38.125 1.656 1 94.06 237 PRO B C 1
ATOM 5181 O O . PRO B 1 237 ? 1.83 -38.906 1.367 1 94.06 237 PRO B O 1
ATOM 5184 N N . VAL B 1 238 ? 0.527 -37.25 0.869 1 94.38 238 VAL B N 1
ATOM 5185 C CA . VAL B 1 238 ? 1.102 -37.125 -0.467 1 94.38 238 VAL B CA 1
ATOM 5186 C C . VAL B 1 238 ? 2.568 -36.719 -0.36 1 94.38 238 VAL B C 1
ATOM 5188 O O . VAL B 1 238 ? 3.42 -37.219 -1.079 1 94.38 238 VAL B O 1
ATOM 5191 N N . MET B 1 239 ? 2.859 -35.844 0.56 1 95.81 239 MET B N 1
ATOM 5192 C CA . MET B 1 239 ? 4.242 -35.406 0.72 1 95.81 239 MET B CA 1
ATOM 5193 C C . MET B 1 239 ? 5.102 -36.5 1.321 1 95.81 239 MET B C 1
ATOM 5195 O O . MET B 1 239 ? 6.281 -36.625 0.992 1 95.81 239 MET B O 1
ATOM 5199 N N . GLU B 1 240 ? 4.5 -37.219 2.178 1 96.81 240 GLU B N 1
ATOM 5200 C CA . GLU B 1 240 ? 5.23 -38.375 2.695 1 96.81 240 GLU B CA 1
ATOM 5201 C C . GLU B 1 240 ? 5.637 -39.312 1.568 1 96.81 240 GLU B C 1
ATOM 5203 O O . GLU B 1 240 ? 6.789 -39.75 1.499 1 96.81 240 GLU B O 1
ATOM 5208 N N . ARG B 1 241 ? 4.727 -39.594 0.688 1 95.06 241 ARG B N 1
ATOM 5209 C CA . ARG B 1 241 ? 4.992 -40.469 -0.44 1 95.06 241 ARG B CA 1
ATOM 5210 C C . ARG B 1 241 ? 6.031 -39.875 -1.38 1 95.06 241 ARG B C 1
ATOM 5212 O O . ARG B 1 241 ? 6.93 -40.562 -1.854 1 95.06 241 ARG B O 1
ATOM 5219 N N . MET B 1 242 ? 5.898 -38.656 -1.651 1 96.12 242 MET B N 1
ATOM 5220 C CA . MET B 1 242 ? 6.82 -37.969 -2.551 1 96.12 242 MET B CA 1
ATOM 5221 C C . MET B 1 242 ? 8.242 -37.969 -1.997 1 96.12 242 MET B C 1
ATOM 5223 O O . MET B 1 242 ? 9.18 -38.375 -2.699 1 96.12 242 MET B O 1
ATOM 5227 N N . ILE B 1 243 ? 8.383 -37.625 -0.74 1 97.25 243 ILE B N 1
ATOM 5228 C CA . ILE 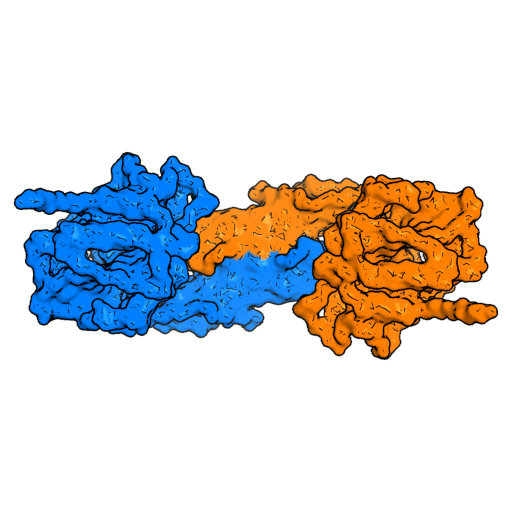B 1 243 ? 9.703 -37.5 -0.128 1 97.25 243 ILE B CA 1
ATOM 5229 C C . ILE B 1 243 ? 10.336 -38.875 -0.002 1 97.25 243 ILE B C 1
ATOM 5231 O O . ILE B 1 243 ? 11.531 -39.062 -0.267 1 97.25 243 ILE B O 1
ATOM 5235 N N . GLN B 1 244 ? 9.555 -39.875 0.366 1 96.75 244 GLN B N 1
ATOM 5236 C CA . GLN B 1 244 ? 10.062 -41.219 0.438 1 96.75 244 GLN B CA 1
ATOM 5237 C C . GLN B 1 244 ? 10.539 -41.719 -0.931 1 96.75 244 GLN B C 1
ATOM 5239 O O . GLN B 1 244 ? 11.586 -42.344 -1.044 1 96.75 244 GLN B O 1
ATOM 5244 N N . GLY B 1 245 ? 9.711 -41.438 -1.936 1 95.25 245 GLY B N 1
ATOM 5245 C CA . GLY B 1 245 ? 10.094 -41.781 -3.291 1 95.25 245 GLY B CA 1
ATOM 5246 C C . GLY B 1 245 ? 11.383 -41.125 -3.74 1 95.25 245 GLY B C 1
ATOM 5247 O O . GLY B 1 245 ? 12.242 -41.781 -4.344 1 95.25 245 GLY B O 1
ATOM 5248 N N . LEU B 1 246 ? 11.547 -39.875 -3.455 1 95.94 246 LEU B N 1
ATOM 5249 C CA . LEU B 1 246 ? 12.773 -39.156 -3.787 1 95.94 246 LEU B CA 1
ATOM 5250 C C . LEU B 1 246 ? 13.969 -39.75 -3.045 1 95.94 246 LEU B C 1
ATOM 5252 O O . LEU B 1 246 ? 15.031 -39.969 -3.635 1 95.94 246 LEU B O 1
ATOM 5256 N N . ALA B 1 247 ? 13.75 -40 -1.77 1 96.56 247 ALA B N 1
ATOM 5257 C CA . ALA B 1 247 ? 14.82 -40.5 -0.917 1 96.56 247 ALA B CA 1
ATOM 5258 C C . ALA B 1 247 ? 15.305 -41.875 -1.396 1 96.56 247 ALA B C 1
ATOM 5260 O O . ALA B 1 247 ? 16.5 -42.156 -1.352 1 96.56 247 ALA B O 1
ATOM 5261 N N . GLU B 1 248 ? 14.43 -42.688 -1.83 1 95.69 248 GLU B N 1
ATOM 5262 C CA . GLU B 1 248 ? 14.75 -44.031 -2.26 1 95.69 248 GLU B CA 1
ATOM 5263 C C . GLU B 1 248 ? 15.641 -44.031 -3.5 1 95.69 248 GLU B C 1
ATOM 5265 O O . GLU B 1 248 ? 16.406 -44.969 -3.721 1 95.69 248 GLU B O 1
ATOM 5270 N N . HIS B 1 249 ? 15.555 -43.031 -4.27 1 94.19 249 HIS B N 1
ATOM 5271 C CA . HIS B 1 249 ? 16.281 -43 -5.531 1 94.19 249 HIS B CA 1
ATOM 5272 C C . HIS B 1 249 ? 17.5 -42.062 -5.441 1 94.19 249 HIS B C 1
ATOM 5274 O O . HIS B 1 249 ? 18.156 -41.812 -6.445 1 94.19 249 HIS B O 1
ATOM 5280 N N . ALA B 1 250 ? 17.75 -41.594 -4.293 1 94.81 250 ALA B N 1
ATOM 5281 C CA . ALA B 1 250 ? 18.922 -40.75 -4.047 1 94.81 250 ALA B CA 1
ATOM 5282 C C . ALA B 1 250 ? 20.047 -41.531 -3.412 1 94.81 250 ALA B C 1
ATOM 5284 O O . ALA B 1 250 ? 19.875 -42.719 -3.066 1 94.81 250 ALA B O 1
ATOM 5285 N N . SER B 1 251 ? 21.297 -40.906 -3.361 1 95.81 251 SER B N 1
ATOM 5286 C CA . SER B 1 251 ? 22.391 -41.531 -2.604 1 95.81 251 SER B CA 1
ATOM 5287 C C . SER B 1 251 ? 22 -41.688 -1.136 1 95.81 251 SER B C 1
ATOM 5289 O O . SER B 1 251 ? 21.062 -41.062 -0.654 1 95.81 251 SER B O 1
ATOM 5291 N N . PRO B 1 252 ? 22.688 -42.531 -0.424 1 96 252 PRO B N 1
ATOM 5292 C CA . PRO B 1 252 ? 22.359 -42.75 0.986 1 96 252 PRO B CA 1
ATOM 5293 C C . PRO B 1 252 ? 22.391 -41.438 1.803 1 96 252 PRO B C 1
ATOM 5295 O O . PRO B 1 252 ? 21.5 -41.188 2.613 1 96 252 PRO B O 1
ATOM 5298 N N . THR B 1 253 ? 23.359 -40.625 1.536 1 96.19 253 THR B N 1
ATOM 5299 C CA . THR B 1 253 ? 23.5 -39.375 2.271 1 96.19 253 THR B CA 1
ATOM 5300 C C . THR B 1 253 ? 22.375 -38.406 1.921 1 96.19 253 THR B C 1
ATOM 5302 O O . THR B 1 253 ? 21.766 -37.812 2.809 1 96.19 253 THR B O 1
ATOM 5305 N N . GLU B 1 254 ? 22.094 -38.312 0.665 1 96.19 254 GLU B N 1
ATOM 5306 C CA . GLU B 1 254 ? 21.031 -37.438 0.219 1 96.19 254 GLU B CA 1
ATOM 5307 C C . GLU B 1 254 ? 19.656 -37.969 0.631 1 96.19 254 GLU B C 1
ATOM 5309 O O . GLU B 1 254 ? 18.766 -37.188 0.969 1 96.19 254 GLU B O 1
ATOM 5314 N N . GLY B 1 255 ? 19.562 -39.281 0.609 1 97 255 GLY B N 1
ATOM 5315 C CA . GLY B 1 255 ? 18.328 -39.906 1.057 1 97 255 GLY B CA 1
ATOM 5316 C C . GLY B 1 255 ? 18.031 -39.656 2.521 1 97 255 GLY B C 1
ATOM 5317 O O . GLY B 1 255 ? 16.875 -39.406 2.889 1 97 255 GLY B O 1
ATOM 5318 N N . ASP B 1 256 ? 19.047 -39.688 3.273 1 97.12 256 ASP B N 1
ATOM 5319 C CA . ASP B 1 256 ? 18.891 -39.406 4.695 1 97.12 256 ASP B CA 1
ATOM 5320 C C . ASP B 1 256 ? 18.453 -37.969 4.926 1 97.12 256 ASP B C 1
ATOM 5322 O O . ASP B 1 256 ? 17.594 -37.688 5.77 1 97.12 256 ASP B O 1
ATOM 5326 N N . LEU B 1 257 ? 19.078 -37.094 4.203 1 97.06 257 LEU B N 1
ATOM 5327 C CA . LEU B 1 257 ? 18.719 -35.688 4.293 1 97.06 257 LEU B CA 1
ATOM 5328 C C . LEU B 1 257 ? 17.234 -35.5 3.961 1 97.06 257 LEU B C 1
ATOM 5330 O O . LEU B 1 257 ? 16.531 -34.781 4.691 1 97.06 257 LEU B O 1
ATOM 5334 N N . LEU B 1 258 ? 16.781 -36.094 2.936 1 97.56 258 LEU B N 1
ATOM 5335 C CA . LEU B 1 258 ? 15.398 -35.969 2.506 1 97.56 258 LEU B CA 1
ATOM 5336 C C . LEU B 1 258 ? 14.445 -36.562 3.529 1 97.56 258 LEU B C 1
ATOM 5338 O O . LEU B 1 258 ? 13.375 -36.031 3.803 1 97.56 258 LEU B O 1
ATOM 5342 N N . ARG B 1 259 ? 14.844 -37.688 4.113 1 97.81 259 ARG B N 1
ATOM 5343 C CA . ARG B 1 259 ? 13.984 -38.375 5.09 1 97.81 259 ARG B CA 1
ATOM 5344 C C . ARG B 1 259 ? 13.812 -37.5 6.34 1 97.81 259 ARG B C 1
ATOM 5346 O O . ARG B 1 259 ? 12.758 -37.562 6.988 1 97.81 259 ARG B O 1
ATOM 5353 N N . ARG B 1 260 ? 14.734 -36.688 6.598 1 98.25 260 ARG B N 1
ATOM 5354 C CA . ARG B 1 260 ? 14.648 -35.781 7.754 1 98.25 260 ARG B CA 1
ATOM 5355 C C . ARG B 1 260 ? 13.578 -34.719 7.551 1 98.25 260 ARG B C 1
ATOM 5357 O O . ARG B 1 260 ? 13.094 -34.125 8.516 1 98.25 260 ARG B O 1
ATOM 5364 N N . LEU B 1 261 ? 13.18 -34.469 6.332 1 98.25 261 LEU B N 1
ATOM 5365 C CA . LEU B 1 261 ? 12.078 -33.531 6.055 1 98.25 261 LEU B CA 1
ATOM 5366 C C . LEU B 1 261 ? 10.773 -34.062 6.656 1 98.25 261 LEU B C 1
ATOM 5368 O O . LEU B 1 261 ? 9.836 -33.281 6.879 1 98.25 261 LEU B O 1
ATOM 5372 N N . LEU B 1 262 ? 10.734 -35.406 6.926 1 98.25 262 LEU B N 1
ATOM 5373 C CA . LEU B 1 262 ? 9.5 -36.031 7.395 1 98.25 262 LEU B CA 1
ATOM 5374 C C . LEU B 1 262 ? 9.422 -36 8.914 1 98.25 262 LEU B C 1
ATOM 5376 O O . LEU B 1 262 ? 8.508 -36.594 9.508 1 98.25 262 LEU B O 1
ATOM 5380 N N . ASP B 1 263 ? 10.344 -35.312 9.586 1 98 263 ASP B N 1
ATOM 5381 C CA . ASP B 1 263 ? 10.32 -34.969 11.008 1 98 263 ASP B CA 1
ATOM 5382 C C . ASP B 1 263 ? 10.062 -33.5 11.227 1 98 263 ASP B C 1
ATOM 5384 O O . ASP B 1 263 ? 10.969 -32.656 11.07 1 98 263 ASP B O 1
ATOM 5388 N N . PRO B 1 264 ? 8.891 -33.219 11.688 1 97.62 264 PRO B N 1
ATOM 5389 C CA . PRO B 1 264 ? 8.523 -31.797 11.82 1 97.62 264 PRO B CA 1
ATOM 5390 C C . PRO B 1 264 ? 9.547 -31 12.609 1 97.62 264 PRO B C 1
ATOM 5392 O O . PRO B 1 264 ? 9.734 -29.797 12.344 1 97.62 264 PRO B O 1
ATOM 5395 N N . ALA B 1 265 ? 10.227 -31.562 13.523 1 97.81 265 ALA B N 1
ATOM 5396 C CA . ALA B 1 265 ? 11.203 -30.875 14.359 1 97.81 265 ALA B CA 1
ATOM 5397 C C . ALA B 1 265 ? 12.453 -30.516 13.555 1 97.81 265 ALA B C 1
ATOM 5399 O O . ALA B 1 265 ? 13.227 -29.641 13.953 1 97.81 265 ALA B O 1
ATOM 5400 N N . GLN B 1 266 ? 12.617 -31.172 12.398 1 98.38 266 GLN B N 1
ATOM 5401 C CA . GLN B 1 266 ? 13.844 -30.984 11.625 1 98.38 266 GLN B CA 1
ATOM 5402 C C . GLN B 1 266 ? 13.547 -30.375 10.258 1 98.38 266 GLN B C 1
ATOM 5404 O O . GLN B 1 266 ? 14.453 -29.922 9.562 1 98.38 266 GLN B O 1
ATOM 5409 N N . THR B 1 267 ? 12.328 -30.375 9.852 1 98.5 267 THR B N 1
ATOM 5410 C CA . THR B 1 267 ? 11.906 -30 8.508 1 98.5 267 THR B CA 1
ATOM 5411 C C . THR B 1 267 ? 12.492 -28.641 8.117 1 98.5 267 THR B C 1
ATOM 5413 O O . THR B 1 267 ? 13.164 -28.516 7.098 1 98.5 267 THR B O 1
ATOM 5416 N N . ASP B 1 268 ? 12.32 -27.656 8.977 1 98.06 268 ASP B N 1
ATOM 5417 C CA . ASP B 1 268 ? 12.75 -26.312 8.641 1 98.06 268 ASP B CA 1
ATOM 5418 C C . ASP B 1 268 ? 14.273 -26.234 8.531 1 98.06 268 ASP B C 1
ATOM 5420 O O . ASP B 1 268 ? 14.805 -25.562 7.637 1 98.06 268 ASP B O 1
ATOM 5424 N N . ALA B 1 269 ? 14.977 -26.891 9.414 1 98.06 269 ALA B N 1
ATOM 5425 C CA . ALA B 1 269 ? 16.438 -26.906 9.367 1 98.06 269 ALA B CA 1
ATOM 5426 C C . ALA B 1 269 ? 16.938 -27.547 8.078 1 98.06 269 ALA B C 1
ATOM 5428 O O . ALA B 1 269 ? 17.922 -27.094 7.496 1 98.06 269 ALA B O 1
ATOM 5429 N N . VAL B 1 270 ? 16.312 -28.594 7.668 1 98.06 270 VAL B N 1
ATOM 5430 C CA . VAL B 1 270 ? 16.703 -29.281 6.438 1 98.06 270 VAL B CA 1
ATOM 5431 C C . VAL B 1 270 ? 16.422 -28.391 5.238 1 98.06 270 VAL B C 1
ATOM 5433 O O . VAL B 1 270 ? 17.234 -28.312 4.312 1 98.06 270 VAL B O 1
ATOM 5436 N N . LEU B 1 271 ? 15.273 -27.75 5.234 1 97.31 271 LEU B N 1
ATOM 5437 C CA . LEU B 1 271 ? 14.953 -26.812 4.164 1 97.31 271 LEU B CA 1
ATOM 5438 C C . LEU B 1 271 ? 16.016 -25.703 4.066 1 97.31 271 LEU B C 1
ATOM 5440 O O . LEU B 1 271 ? 16.438 -25.359 2.967 1 97.31 271 LEU B O 1
ATOM 5444 N N . ASP B 1 272 ? 16.438 -25.219 5.227 1 97 272 ASP B N 1
ATOM 5445 C CA . ASP B 1 272 ? 17.5 -24.203 5.246 1 97 272 ASP B CA 1
ATOM 5446 C C . ASP B 1 272 ? 18.812 -24.781 4.699 1 97 272 ASP B C 1
ATOM 5448 O O . ASP B 1 272 ? 19.531 -24.094 3.967 1 97 272 ASP B O 1
ATOM 5452 N N . GLU B 1 273 ? 19.094 -25.953 5.051 1 97.12 273 GLU B N 1
ATOM 5453 C CA . GLU B 1 273 ? 20.297 -26.609 4.555 1 97.12 273 GLU B CA 1
ATOM 5454 C C . GLU B 1 273 ? 20.25 -26.781 3.039 1 97.12 273 GLU B C 1
ATOM 5456 O O . GLU B 1 273 ? 21.25 -26.562 2.355 1 97.12 273 GLU B O 1
ATOM 5461 N N . LEU B 1 274 ? 19.109 -27.203 2.514 1 96.31 274 LEU B N 1
ATOM 5462 C CA . LEU B 1 274 ? 18.938 -27.328 1.07 1 96.31 274 LEU B CA 1
ATOM 5463 C C . LEU B 1 274 ? 19.156 -25.984 0.38 1 96.31 274 LEU B C 1
ATOM 5465 O O . LEU B 1 274 ? 19.812 -25.906 -0.663 1 96.31 274 LEU B O 1
ATOM 5469 N N . ALA B 1 275 ? 18.656 -24.969 0.962 1 94.19 275 ALA B N 1
ATOM 5470 C CA . ALA B 1 275 ? 18.844 -23.625 0.422 1 94.19 275 ALA B CA 1
ATOM 5471 C C . ALA B 1 275 ? 20.328 -23.25 0.42 1 94.19 275 ALA B C 1
ATOM 5473 O O . ALA B 1 275 ? 20.828 -22.719 -0.575 1 94.19 275 ALA B O 1
ATOM 5474 N N . ASP B 1 276 ? 21.016 -23.453 1.5 1 95.62 276 ASP B N 1
ATOM 5475 C CA . ASP B 1 276 ? 22.422 -23.125 1.651 1 95.62 276 ASP B CA 1
ATOM 5476 C C . ASP B 1 276 ? 23.281 -23.859 0.625 1 95.62 276 ASP B C 1
ATOM 5478 O O . ASP B 1 276 ? 24.312 -23.344 0.174 1 95.62 276 ASP B O 1
ATOM 5482 N N . ARG B 1 277 ? 22.797 -25 0.286 1 93.56 277 ARG B N 1
ATOM 5483 C CA . ARG B 1 277 ? 23.531 -25.828 -0.664 1 93.56 277 ARG B CA 1
ATOM 5484 C C . ARG B 1 277 ? 23.203 -25.438 -2.102 1 93.56 277 ARG B C 1
ATOM 5486 O O . ARG B 1 277 ? 23.688 -26.062 -3.047 1 93.56 277 ARG B O 1
ATOM 5493 N N . GLY B 1 278 ? 22.281 -24.531 -2.238 1 90.94 278 GLY B N 1
ATOM 5494 C CA . GLY B 1 278 ? 21.922 -24.047 -3.564 1 90.94 278 GLY B CA 1
ATOM 5495 C C . GLY B 1 278 ? 20.953 -24.953 -4.285 1 90.94 278 GLY B C 1
ATOM 5496 O O . GLY B 1 278 ? 20.875 -24.938 -5.516 1 90.94 278 GLY B O 1
ATOM 5497 N N . ILE B 1 279 ? 20.266 -25.812 -3.561 1 90.06 279 ILE B N 1
ATOM 5498 C CA . ILE B 1 279 ? 19.266 -26.688 -4.148 1 90.06 279 ILE B CA 1
ATOM 5499 C C . ILE B 1 279 ? 17.984 -25.891 -4.422 1 90.06 279 ILE B C 1
ATOM 5501 O O . ILE B 1 279 ? 17.297 -25.469 -3.49 1 90.06 279 ILE B O 1
ATOM 5505 N N . ARG B 1 280 ? 17.594 -25.828 -5.57 1 83.62 280 ARG B N 1
ATOM 5506 C CA . ARG B 1 280 ? 16.531 -24.922 -5.992 1 83.62 280 ARG B CA 1
ATOM 5507 C C . ARG B 1 280 ? 15.172 -25.453 -5.555 1 83.62 280 ARG B C 1
ATOM 5509 O O . ARG B 1 280 ? 14.227 -24.672 -5.383 1 83.62 280 ARG B O 1
ATOM 5516 N N . GLN B 1 281 ? 15.094 -26.688 -5.324 1 88 281 GLN B N 1
ATOM 5517 C CA . GLN B 1 281 ? 13.812 -27.328 -5.012 1 88 281 GLN B CA 1
ATOM 5518 C C . GLN B 1 281 ? 13.367 -26.984 -3.594 1 88 281 GLN B C 1
ATOM 5520 O O . GLN B 1 281 ? 12.219 -27.234 -3.221 1 88 281 GLN B O 1
ATOM 5525 N N . HIS B 1 282 ? 14.281 -26.391 -2.811 1 91.25 282 HIS B N 1
ATOM 5526 C CA . HIS B 1 282 ? 13.93 -26.094 -1.427 1 91.25 282 HIS B CA 1
ATOM 5527 C C . HIS B 1 282 ? 12.703 -25.203 -1.35 1 91.25 282 HIS B C 1
ATOM 5529 O O . HIS B 1 282 ? 11.898 -25.312 -0.418 1 91.25 282 HIS B O 1
ATOM 5535 N N . ARG B 1 283 ? 12.461 -24.359 -2.301 1 89.12 283 ARG B N 1
ATOM 5536 C CA . ARG B 1 283 ? 11.32 -23.453 -2.281 1 89.12 283 ARG B CA 1
ATOM 5537 C C . ARG B 1 283 ? 10.008 -24.203 -2.451 1 89.12 283 ARG B C 1
ATOM 5539 O O . ARG B 1 283 ? 9.023 -23.922 -1.761 1 89.12 283 ARG B O 1
ATOM 5546 N N . LEU B 1 284 ? 10.016 -25.016 -3.408 1 89.81 284 LEU B N 1
ATOM 5547 C CA . LEU B 1 284 ? 8.82 -25.828 -3.631 1 89.81 284 LEU B CA 1
ATOM 5548 C C . LEU B 1 284 ? 8.531 -26.703 -2.422 1 89.81 284 LEU B C 1
ATOM 5550 O O . LEU B 1 284 ? 7.383 -26.797 -1.974 1 89.81 284 LEU B O 1
ATOM 5554 N N . LEU B 1 285 ? 9.578 -27.375 -1.95 1 94.62 285 LEU B N 1
ATOM 5555 C CA . LEU B 1 285 ? 9.406 -28.234 -0.786 1 94.62 285 LEU B CA 1
ATOM 5556 C C . LEU B 1 285 ? 8.891 -27.438 0.408 1 94.62 285 LEU B C 1
ATOM 5558 O O . LEU B 1 285 ? 8.016 -27.906 1.144 1 94.62 285 LEU B O 1
ATOM 5562 N N . ASP B 1 286 ? 9.398 -26.297 0.57 1 95.81 286 ASP B N 1
ATOM 5563 C CA . ASP B 1 286 ? 8.945 -25.406 1.636 1 95.81 286 ASP B CA 1
ATOM 5564 C C . ASP B 1 286 ? 7.453 -25.109 1.511 1 95.81 286 ASP B C 1
ATOM 5566 O O . ASP B 1 286 ? 6.707 -25.234 2.486 1 95.81 286 ASP B O 1
ATOM 5570 N N . ALA B 1 287 ? 7.02 -24.828 0.367 1 95.31 287 ALA B N 1
ATOM 5571 C CA . ALA B 1 287 ? 5.617 -24.516 0.106 1 95.31 287 ALA B CA 1
ATOM 5572 C C . ALA B 1 287 ? 4.727 -25.734 0.353 1 95.31 287 ALA B C 1
ATOM 5574 O O . ALA B 1 287 ? 3.576 -25.594 0.778 1 95.31 287 ALA B O 1
ATOM 5575 N N . LEU B 1 288 ? 5.277 -26.875 0.091 1 96.56 288 LEU B N 1
ATOM 5576 C CA . LEU B 1 288 ? 4.449 -28.078 0.132 1 96.56 288 LEU B CA 1
ATOM 5577 C C . LEU B 1 288 ? 4.438 -28.688 1.531 1 96.56 288 LEU B C 1
ATOM 5579 O O . LEU B 1 288 ? 3.689 -29.625 1.798 1 96.56 288 LEU B O 1
ATOM 5583 N N . LEU B 1 289 ? 5.246 -28.156 2.385 1 97.94 289 LEU B N 1
ATOM 5584 C CA . LEU B 1 289 ? 5.305 -28.672 3.744 1 97.94 289 LEU B CA 1
ATOM 5585 C C . LEU B 1 289 ? 4.711 -27.688 4.738 1 97.94 289 LEU B C 1
ATOM 5587 O O . LEU B 1 289 ? 4.777 -27.906 5.949 1 97.94 289 LEU B O 1
ATOM 5591 N N . HIS B 1 290 ? 4.16 -26.609 4.219 1 97.94 290 HIS B N 1
ATOM 5592 C CA . HIS B 1 290 ? 3.537 -25.578 5.031 1 97.94 290 HIS B CA 1
ATOM 5593 C C . HIS B 1 290 ? 2.264 -25.047 4.379 1 97.94 290 HIS B C 1
ATOM 5595 O O . HIS B 1 290 ? 2.143 -25.062 3.15 1 97.94 290 HIS B O 1
ATOM 5601 N N . ASN B 1 291 ? 1.243 -24.656 5.188 1 97.5 291 ASN B N 1
ATOM 5602 C CA . ASN B 1 291 ? 0.412 -23.578 4.652 1 97.5 291 ASN B CA 1
ATOM 5603 C C . ASN B 1 291 ? 1.231 -22.328 4.363 1 97.5 291 ASN B C 1
ATOM 5605 O O . ASN B 1 291 ? 2.24 -22.078 5.023 1 97.5 291 ASN B O 1
ATOM 5609 N N . THR B 1 292 ? 0.851 -21.625 3.385 1 96.81 292 THR B N 1
ATOM 5610 C CA . THR B 1 292 ? 1.662 -20.453 3.033 1 96.81 292 THR B CA 1
ATOM 5611 C C . THR B 1 292 ? 0.785 -19.219 2.836 1 96.81 292 THR B C 1
ATOM 5613 O O . THR B 1 292 ? -0.423 -19.344 2.623 1 96.81 292 THR B O 1
ATOM 5616 N N . VAL B 1 293 ? 1.427 -18.094 2.986 1 96.44 293 VAL B N 1
ATOM 5617 C CA . VAL B 1 293 ? 0.747 -16.828 2.783 1 96.44 293 VAL B CA 1
ATOM 5618 C C . VAL B 1 293 ? 1.715 -15.82 2.17 1 96.44 293 VAL B C 1
ATOM 5620 O O . VAL B 1 293 ? 2.879 -15.742 2.568 1 96.44 293 VAL B O 1
ATOM 5623 N N . ASN B 1 294 ? 1.307 -15.141 1.148 1 95.81 294 ASN B N 1
ATOM 5624 C CA . ASN B 1 294 ? 2.006 -14 0.566 1 95.81 294 ASN B CA 1
ATOM 5625 C C . ASN B 1 294 ? 1.154 -12.734 0.623 1 95.81 294 ASN B C 1
ATOM 5627 O O . ASN B 1 294 ? -0.046 -12.781 0.348 1 95.81 294 ASN B O 1
ATOM 5631 N N . ALA B 1 295 ? 1.779 -11.656 1.084 1 96.94 295 ALA B N 1
ATOM 5632 C CA . ALA B 1 295 ? 1.13 -10.359 0.899 1 96.94 295 ALA B CA 1
ATOM 5633 C C . ALA B 1 295 ? 1.249 -9.891 -0.547 1 96.94 295 ALA B C 1
ATOM 5635 O O . ALA B 1 295 ? 2.355 -9.773 -1.079 1 96.94 295 ALA B O 1
ATOM 5636 N N . THR B 1 296 ? 0.078 -9.555 -1.164 1 95.56 296 THR B N 1
ATOM 5637 C CA . THR B 1 296 ? 0.18 -9.406 -2.611 1 95.56 296 THR B CA 1
ATOM 5638 C C . THR B 1 296 ? -0.438 -8.086 -3.066 1 95.56 296 THR B C 1
ATOM 5640 O O . THR B 1 296 ? -0.074 -7.559 -4.117 1 95.56 296 THR B O 1
ATOM 5643 N N . VAL B 1 297 ? -1.417 -7.57 -2.398 1 96.5 297 VAL B N 1
ATOM 5644 C CA . VAL B 1 297 ? -2.029 -6.289 -2.734 1 96.5 297 VAL B CA 1
ATOM 5645 C C . VAL B 1 297 ? -2.061 -5.391 -1.499 1 96.5 297 VAL B C 1
ATOM 5647 O O . VAL B 1 297 ? -2.463 -5.828 -0.417 1 96.5 297 VAL B O 1
ATOM 5650 N N . VAL B 1 298 ? -1.677 -4.168 -1.67 1 98.12 298 VAL B N 1
ATOM 5651 C CA . VAL B 1 298 ? -1.693 -3.209 -0.571 1 98.12 298 VAL B CA 1
ATOM 5652 C C . VAL B 1 298 ? -2.193 -1.855 -1.072 1 98.12 298 VAL B C 1
ATOM 5654 O O . VAL B 1 298 ? -1.824 -1.416 -2.164 1 98.12 298 VAL B O 1
ATOM 5657 N N . ARG B 1 299 ? -3.105 -1.275 -0.302 1 97.06 299 ARG B N 1
ATOM 5658 C CA . ARG B 1 299 ? -3.654 0.043 -0.605 1 97.06 299 ARG B CA 1
ATOM 5659 C C . ARG B 1 299 ? -3.885 0.846 0.67 1 97.06 299 ARG B C 1
ATOM 5661 O O . ARG B 1 299 ? -4.508 0.358 1.614 1 97.06 299 ARG B O 1
ATOM 5668 N N . GLY B 1 300 ? -3.387 1.973 0.701 1 95.12 300 GLY B N 1
ATOM 5669 C CA . GLY B 1 300 ? -3.619 2.855 1.833 1 95.12 300 GLY B CA 1
ATOM 5670 C C . GLY B 1 300 ? -3.229 4.297 1.556 1 95.12 300 GLY B C 1
ATOM 5671 O O . GLY B 1 300 ? -2.281 4.555 0.813 1 95.12 300 GLY B O 1
ATOM 5672 N N . GLY B 1 301 ? -4.02 5.262 2.191 1 90.56 301 GLY B N 1
ATOM 5673 C CA . GLY B 1 301 ? -3.729 6.68 2.051 1 90.56 301 GLY B CA 1
ATOM 5674 C C . GLY B 1 301 ? -4.398 7.309 0.843 1 90.56 301 GLY B C 1
ATOM 5675 O O . GLY B 1 301 ? -4.398 6.727 -0.245 1 90.56 301 GLY B O 1
ATOM 5676 N N . ALA B 1 302 ? -5.004 8.453 1.071 1 83.56 302 ALA B N 1
ATOM 5677 C CA . ALA B 1 302 ? -5.699 9.164 0.003 1 83.56 302 ALA B CA 1
ATOM 5678 C C . ALA B 1 302 ? -4.922 10.414 -0.418 1 83.56 302 ALA B C 1
ATOM 5680 O O . ALA B 1 302 ? -5 10.836 -1.574 1 83.56 302 ALA B O 1
ATOM 5681 N N . LYS B 1 303 ? -4.215 10.992 0.525 1 83.75 303 LYS B N 1
ATOM 5682 C CA . LYS B 1 303 ? -3.467 12.219 0.277 1 83.75 303 LYS B CA 1
ATOM 5683 C C . LYS B 1 303 ? -2.082 12.164 0.919 1 83.75 303 LYS B C 1
ATOM 5685 O O . LYS B 1 303 ? -1.932 11.664 2.035 1 83.75 303 LYS B O 1
ATOM 5690 N N . THR B 1 304 ? -1.219 12.758 0.272 1 87.94 304 THR B N 1
ATOM 5691 C CA . THR B 1 304 ? 0.168 12.703 0.719 1 87.94 304 THR B CA 1
ATOM 5692 C C . THR B 1 304 ? 0.328 13.398 2.068 1 87.94 304 THR B C 1
ATOM 5694 O O . THR B 1 304 ? 1.17 13 2.879 1 87.94 304 THR B O 1
ATOM 5697 N N . ASN B 1 305 ? -0.455 14.383 2.404 1 85.19 305 ASN B N 1
ATOM 5698 C CA . ASN B 1 305 ? -0.248 15.148 3.627 1 85.19 305 ASN B CA 1
ATOM 5699 C C . ASN B 1 305 ? -1.118 14.633 4.77 1 85.19 305 ASN B C 1
ATOM 5701 O O . ASN B 1 305 ? -1.214 15.266 5.82 1 85.19 305 ASN B O 1
ATOM 5705 N N . VAL B 1 306 ? -1.706 13.594 4.586 1 85.5 306 VAL B N 1
ATOM 5706 C CA . VAL B 1 306 ? -2.564 13.023 5.617 1 85.5 306 VAL B CA 1
ATOM 5707 C C . VAL B 1 306 ? -2.051 11.633 6.008 1 85.5 306 VAL B C 1
ATOM 5709 O O . VAL B 1 306 ? -1.84 10.781 5.141 1 85.5 306 VAL B O 1
ATOM 5712 N N . ILE B 1 307 ? -1.848 11.453 7.227 1 88.44 307 ILE B N 1
ATOM 5713 C CA . ILE B 1 307 ? -1.488 10.133 7.734 1 88.44 307 ILE B CA 1
ATOM 5714 C C . ILE B 1 307 ? -2.68 9.188 7.598 1 88.44 307 ILE B C 1
ATOM 5716 O O . ILE B 1 307 ? -3.779 9.492 8.07 1 88.44 307 ILE B O 1
ATOM 5720 N N . PRO B 1 308 ? -2.492 8.062 6.938 1 90.19 308 PRO B N 1
ATOM 5721 C CA . PRO B 1 308 ? -3.633 7.168 6.742 1 90.19 308 PRO B CA 1
ATOM 5722 C C . PRO B 1 308 ? -4.07 6.477 8.031 1 90.19 308 PRO B C 1
ATOM 5724 O O . PRO B 1 308 ? -3.223 6.051 8.828 1 90.19 308 PRO B O 1
ATOM 5727 N N . SER B 1 309 ? -5.336 6.43 8.234 1 89.62 309 SER B N 1
ATOM 5728 C CA . SER B 1 309 ? -5.875 5.758 9.414 1 89.62 309 SER B CA 1
ATOM 5729 C C . SER B 1 309 ? -6.195 4.297 9.117 1 89.62 309 SER B C 1
ATOM 5731 O O . SER B 1 309 ? -6.531 3.531 10.031 1 89.62 309 SER B O 1
ATOM 5733 N N . ARG B 1 310 ? -6.082 3.984 7.863 1 92.75 310 ARG B N 1
ATOM 5734 C CA . ARG B 1 310 ? -6.457 2.635 7.453 1 92.75 310 ARG B CA 1
ATOM 5735 C C . ARG B 1 310 ? -5.66 2.191 6.23 1 92.75 310 ARG B C 1
ATOM 5737 O O . ARG B 1 310 ? -5.465 2.971 5.297 1 92.75 310 ARG B O 1
ATOM 5744 N N . ILE B 1 311 ? -5.164 0.949 6.227 1 96.56 311 ILE B N 1
ATOM 5745 C CA . ILE B 1 311 ? -4.48 0.314 5.105 1 96.56 311 ILE B CA 1
ATOM 5746 C C . ILE B 1 311 ? -5.09 -1.062 4.844 1 96.56 311 ILE B C 1
ATOM 5748 O O . ILE B 1 311 ? -5.297 -1.844 5.773 1 96.56 311 ILE B O 1
ATOM 5752 N N . GLU B 1 312 ? -5.387 -1.292 3.635 1 97.62 312 GLU B N 1
ATOM 5753 C CA . GLU B 1 312 ? -5.926 -2.586 3.232 1 97.62 312 GLU B CA 1
ATOM 5754 C C . GLU B 1 312 ? -4.836 -3.486 2.662 1 97.62 312 GLU B C 1
ATOM 5756 O O . GLU B 1 312 ? -3.975 -3.027 1.909 1 97.62 312 GLU B O 1
ATOM 5761 N N . LEU B 1 313 ? -4.879 -4.742 3.039 1 98.06 313 LEU B N 1
ATOM 5762 C CA . LEU B 1 313 ? -3.9 -5.73 2.604 1 98.06 313 LEU B CA 1
ATOM 5763 C C . LEU B 1 313 ? -4.586 -7.023 2.174 1 98.06 313 LEU B C 1
ATOM 5765 O O . LEU B 1 313 ? -5.445 -7.543 2.891 1 98.06 313 LEU B O 1
ATOM 5769 N N . GLU B 1 314 ? -4.281 -7.461 0.994 1 97.56 314 GLU B N 1
ATOM 5770 C CA . GLU B 1 314 ? -4.734 -8.781 0.568 1 97.56 314 GLU B CA 1
ATOM 5771 C C . GLU B 1 314 ? -3.607 -9.812 0.666 1 97.56 314 GLU B C 1
ATOM 5773 O O . GLU B 1 314 ? -2.445 -9.492 0.401 1 97.56 314 GLU B O 1
ATOM 5778 N N . LEU B 1 315 ? -3.986 -10.969 1.033 1 97.19 315 LEU B N 1
ATOM 5779 C CA . LEU B 1 315 ? -3.068 -12.078 1.24 1 97.19 315 LEU B CA 1
ATOM 5780 C C . LEU B 1 315 ? -3.457 -13.273 0.373 1 97.19 315 LEU B C 1
ATOM 5782 O O . LEU B 1 315 ? -4.621 -13.672 0.346 1 97.19 315 LEU B O 1
ATOM 5786 N N . ASP B 1 316 ? -2.496 -13.758 -0.303 1 94.81 316 ASP B N 1
ATOM 5787 C CA . ASP B 1 316 ? -2.674 -15.031 -1.001 1 94.81 316 ASP B CA 1
ATOM 5788 C C . ASP B 1 316 ? -2.268 -16.203 -0.116 1 94.81 316 ASP B C 1
ATOM 5790 O O . ASP B 1 316 ? -1.086 -16.547 -0.029 1 94.81 316 ASP B O 1
ATOM 5794 N N . GLY B 1 317 ? -3.264 -16.828 0.375 1 96 317 GLY B N 1
ATOM 5795 C CA . GLY B 1 317 ? -3.041 -18.031 1.16 1 96 317 GLY B CA 1
ATOM 5796 C C . GLY B 1 317 ? -3.232 -19.312 0.364 1 96 317 GLY B C 1
ATOM 5797 O O . GLY B 1 317 ? -4.117 -19.391 -0.493 1 96 317 GLY B O 1
ATOM 5798 N N . ARG B 1 318 ? -2.379 -20.266 0.672 1 95.69 318 ARG B N 1
ATOM 5799 C CA . ARG B 1 318 ? -2.504 -21.609 0.122 1 95.69 318 ARG B CA 1
ATOM 5800 C C . ARG B 1 318 ? -2.523 -22.656 1.232 1 95.69 318 ARG B C 1
ATOM 5802 O O . ARG B 1 318 ? -1.635 -22.688 2.086 1 95.69 318 ARG B O 1
ATOM 5809 N N . LEU B 1 319 ? -3.531 -23.484 1.121 1 95.88 319 LEU B N 1
ATOM 5810 C CA . LEU B 1 319 ? -3.721 -24.5 2.164 1 95.88 319 LEU B CA 1
ATOM 5811 C C . LEU B 1 319 ? -3.338 -25.875 1.661 1 95.88 319 LEU B C 1
ATOM 5813 O O . LEU B 1 319 ? -3.633 -26.234 0.518 1 95.88 319 LEU B O 1
ATOM 5817 N N . LEU B 1 320 ? -2.705 -26.562 2.523 1 95.12 320 LEU B N 1
ATOM 5818 C CA . LEU B 1 320 ? -2.494 -27.984 2.275 1 95.12 320 LEU B CA 1
ATOM 5819 C C . LEU B 1 320 ? -3.816 -28.734 2.311 1 95.12 320 LEU B C 1
ATOM 5821 O O . LEU B 1 320 ? -4.773 -28.297 2.949 1 95.12 320 LEU B O 1
ATOM 5825 N N . PRO B 1 321 ? -3.842 -29.891 1.553 1 91.56 321 PRO B N 1
ATOM 5826 C CA . PRO B 1 321 ? -5.043 -30.719 1.664 1 91.56 321 PRO B CA 1
ATOM 5827 C C . PRO B 1 321 ? -5.391 -31.062 3.109 1 91.56 321 PRO B C 1
ATOM 5829 O O . PRO B 1 321 ? -4.504 -31.406 3.896 1 91.56 321 PRO B O 1
ATOM 5832 N N . GLY B 1 322 ? -6.707 -30.875 3.439 1 91 322 GLY B N 1
ATOM 5833 C CA . GLY B 1 322 ? -7.156 -31.234 4.773 1 91 322 GLY B CA 1
ATOM 5834 C C . GLY B 1 322 ? -7.227 -30.062 5.719 1 91 322 GLY B C 1
ATOM 5835 O O . GLY B 1 322 ? -7.754 -30.172 6.828 1 91 322 GLY B O 1
ATOM 5836 N N . PHE B 1 323 ? -6.734 -28.953 5.301 1 95 323 PHE B N 1
ATOM 5837 C CA . PHE B 1 323 ? -6.746 -27.766 6.148 1 95 323 PHE B CA 1
ATOM 5838 C C . PHE B 1 323 ? -7.852 -26.812 5.719 1 95 323 PHE B C 1
ATOM 5840 O O . PHE B 1 323 ? -8.289 -26.828 4.566 1 95 323 PHE B O 1
ATOM 5847 N N . THR B 1 324 ? -8.266 -25.938 6.668 1 96.06 324 THR B N 1
ATOM 5848 C CA . THR B 1 324 ? -9.344 -24.984 6.43 1 96.06 324 THR B CA 1
ATOM 5849 C C . THR B 1 324 ? -8.844 -23.547 6.582 1 96.06 324 THR B C 1
ATOM 5851 O O . THR B 1 324 ? -7.762 -23.312 7.121 1 96.06 324 THR B O 1
ATOM 5854 N N . PRO B 1 325 ? -9.648 -22.641 6.121 1 97.5 325 PRO B N 1
ATOM 5855 C CA . PRO B 1 325 ? -9.297 -21.234 6.344 1 97.5 325 PRO B CA 1
ATOM 5856 C C . PRO B 1 325 ? -9.117 -20.906 7.824 1 97.5 325 PRO B C 1
ATOM 5858 O O . PRO B 1 325 ? -8.234 -20.109 8.18 1 97.5 325 PRO B O 1
ATOM 5861 N N . GLN B 1 326 ? -9.922 -21.484 8.648 1 97.75 326 GLN B N 1
ATOM 5862 C CA . GLN B 1 326 ? -9.797 -21.25 10.086 1 97.75 326 GLN B CA 1
ATOM 5863 C C . GLN B 1 326 ? -8.43 -21.688 10.594 1 97.75 326 GLN B C 1
ATOM 5865 O O . GLN B 1 326 ? -7.844 -21.031 11.461 1 97.75 326 GLN B O 1
ATOM 5870 N N . ASP B 1 327 ? -7.949 -22.812 10.07 1 97.81 327 ASP B N 1
ATOM 5871 C CA . ASP B 1 327 ? -6.613 -23.266 10.453 1 97.81 327 ASP B CA 1
ATOM 5872 C C . ASP B 1 327 ? -5.555 -22.234 10.078 1 97.81 327 ASP B C 1
ATOM 5874 O O . ASP B 1 327 ? -4.652 -21.953 10.875 1 97.81 327 ASP B O 1
ATOM 5878 N N . LEU B 1 328 ? -5.672 -21.719 8.906 1 97.94 328 LEU B N 1
ATOM 5879 C CA . LEU B 1 328 ? -4.711 -20.719 8.445 1 97.94 328 LEU B CA 1
ATOM 5880 C C . LEU B 1 328 ? -4.77 -19.469 9.312 1 97.94 328 LEU B C 1
ATOM 5882 O O . LEU B 1 328 ? -3.73 -18.922 9.695 1 97.94 328 LEU B O 1
ATOM 5886 N N . MET B 1 329 ? -5.945 -19.047 9.641 1 97.88 329 MET B N 1
ATOM 5887 C CA . MET B 1 329 ? -6.105 -17.859 10.477 1 97.88 329 MET B CA 1
ATOM 5888 C C . MET B 1 329 ? -5.508 -18.078 11.867 1 97.88 329 MET B C 1
ATOM 5890 O O . MET B 1 329 ? -4.895 -17.172 12.438 1 97.88 329 MET B O 1
ATOM 5894 N N . THR B 1 330 ? -5.68 -19.234 12.391 1 98 330 THR B N 1
ATOM 5895 C CA . THR B 1 330 ? -5.09 -19.578 13.68 1 98 330 THR B CA 1
ATOM 5896 C C . THR B 1 330 ? -3.568 -19.484 13.625 1 98 330 THR B C 1
ATOM 5898 O O . THR B 1 330 ? -2.938 -18.922 14.523 1 98 330 THR B O 1
ATOM 5901 N N . GLU B 1 331 ? -2.996 -20.062 12.602 1 98.25 331 GLU B N 1
ATOM 5902 C CA . GLU B 1 331 ? -1.548 -20 12.43 1 98.25 331 GLU B CA 1
ATOM 5903 C C . GLU B 1 331 ? -1.069 -18.562 12.258 1 98.25 331 GLU B C 1
ATOM 5905 O O . GLU B 1 331 ? -0.028 -18.172 12.797 1 98.25 331 GLU B O 1
ATOM 5910 N N . LEU B 1 332 ? -1.822 -17.766 11.531 1 98.19 332 LEU B N 1
ATOM 5911 C CA . LEU B 1 332 ? -1.463 -16.375 11.305 1 98.19 332 LEU B CA 1
ATOM 5912 C C . LEU B 1 332 ? -1.567 -15.57 12.602 1 98.19 332 LEU B C 1
ATOM 5914 O O . LEU B 1 332 ? -0.728 -14.711 12.867 1 98.19 332 LEU B O 1
ATOM 5918 N N . HIS B 1 333 ? -2.588 -15.836 13.398 1 97.88 333 HIS B N 1
ATOM 5919 C CA . HIS B 1 333 ? -2.73 -15.156 14.68 1 97.88 333 HIS B CA 1
ATOM 5920 C C . HIS B 1 333 ? -1.563 -15.469 15.609 1 97.88 333 HIS B C 1
ATOM 5922 O O . HIS B 1 333 ? -1.098 -14.602 16.344 1 97.88 333 HIS B O 1
ATOM 5928 N N . ALA B 1 334 ? -1.121 -16.672 15.602 1 97.44 334 ALA B N 1
ATOM 5929 C CA . ALA B 1 334 ? 0.03 -17.062 16.406 1 97.44 334 ALA B CA 1
ATOM 5930 C C . ALA B 1 334 ? 1.282 -16.297 15.984 1 97.44 334 ALA B C 1
ATOM 5932 O O . ALA B 1 334 ? 2.127 -15.961 16.812 1 97.44 334 ALA B O 1
ATOM 5933 N N . LEU B 1 335 ? 1.369 -16.047 14.727 1 96.88 335 LEU B N 1
ATOM 5934 C CA . LEU B 1 335 ? 2.547 -15.391 14.164 1 96.88 335 LEU B CA 1
ATOM 5935 C C . LEU B 1 335 ? 2.441 -13.875 14.297 1 96.88 335 LEU B C 1
ATOM 5937 O O . LEU B 1 335 ? 3.428 -13.203 14.609 1 96.88 335 LEU B O 1
ATOM 5941 N N . LEU B 1 336 ? 1.278 -13.281 14.008 1 96.62 336 LEU B N 1
ATOM 5942 C CA . LEU B 1 336 ? 1.126 -11.844 13.789 1 96.62 336 LEU B CA 1
ATOM 5943 C C . LEU B 1 336 ? 0.439 -11.188 14.984 1 96.62 336 LEU B C 1
ATOM 5945 O O . LEU B 1 336 ? 0.462 -9.961 15.117 1 96.62 336 LEU B O 1
ATOM 5949 N N . GLY B 1 337 ? -0.141 -11.969 15.828 1 92.44 337 GLY B N 1
ATOM 5950 C CA . GLY B 1 337 ? -0.927 -11.445 16.938 1 92.44 337 GLY B CA 1
ATOM 5951 C C . GLY B 1 337 ? -2.422 -11.57 16.719 1 92.44 337 GLY B C 1
ATOM 5952 O O . GLY B 1 337 ? -2.873 -11.812 15.594 1 92.44 337 GLY B O 1
ATOM 5953 N N . ASN B 1 338 ? -3.211 -11.297 17.688 1 91.25 338 ASN B N 1
ATOM 5954 C CA . ASN B 1 338 ? -4.641 -11.586 17.672 1 91.25 338 ASN B CA 1
ATOM 5955 C C . ASN B 1 338 ? -5.457 -10.344 17.344 1 91.25 338 ASN B C 1
ATOM 5957 O O . ASN B 1 338 ? -6.684 -10.414 17.234 1 91.25 338 ASN B O 1
ATOM 5961 N N . ASP B 1 339 ? -4.805 -9.281 17.109 1 91.38 339 ASP B N 1
ATOM 5962 C CA . ASP B 1 339 ? -5.543 -8.039 16.906 1 91.38 339 ASP B CA 1
ATOM 5963 C C . ASP B 1 339 ? -5.949 -7.871 15.438 1 91.38 339 ASP B C 1
ATOM 5965 O O . ASP B 1 339 ? -6.711 -6.961 15.102 1 91.38 339 ASP B O 1
ATOM 5969 N N . LEU B 1 340 ? -5.555 -8.711 14.602 1 94.19 340 LEU B N 1
ATOM 5970 C CA . LEU B 1 340 ? -5.895 -8.633 13.188 1 94.19 340 LEU B CA 1
ATOM 5971 C C . LEU B 1 340 ? -7.145 -9.445 12.883 1 94.19 340 LEU B C 1
ATOM 5973 O O . LEU B 1 340 ? -7.348 -10.523 13.461 1 94.19 340 LEU B O 1
ATOM 5977 N N . THR B 1 341 ? -7.957 -8.898 12.062 1 95.62 341 THR B N 1
ATOM 5978 C CA . THR B 1 341 ? -9.094 -9.641 11.523 1 95.62 341 THR B CA 1
ATOM 5979 C C . THR B 1 341 ? -8.875 -10 10.062 1 95.62 341 THR B C 1
ATOM 5981 O O . THR B 1 341 ? -8.391 -9.172 9.281 1 95.62 341 THR B O 1
ATOM 5984 N N . PHE B 1 342 ? -9.227 -11.219 9.719 1 97.25 342 PHE B N 1
ATOM 5985 C CA . PHE B 1 342 ? -9.086 -11.688 8.352 1 97.25 342 PHE B CA 1
ATOM 5986 C C . PHE B 1 342 ? -10.445 -12.016 7.746 1 97.25 342 PHE B C 1
ATOM 5988 O O . PHE B 1 342 ? -11.242 -12.734 8.359 1 97.25 342 PHE B O 1
ATOM 5995 N N . GLU B 1 343 ? -10.711 -11.422 6.629 1 97.44 343 GLU B N 1
ATOM 5996 C CA . GLU B 1 343 ? -11.883 -11.773 5.828 1 97.44 343 GLU B CA 1
ATOM 5997 C C . GLU B 1 343 ? -11.5 -12.703 4.676 1 97.44 343 GLU B C 1
ATOM 5999 O O . GLU B 1 343 ? -10.672 -12.352 3.836 1 97.44 343 GLU B O 1
ATOM 6004 N N . VAL B 1 344 ? -12.117 -13.859 4.652 1 97.25 344 VAL B N 1
ATOM 6005 C CA . VAL B 1 344 ? -11.875 -14.773 3.539 1 97.25 344 VAL B CA 1
ATOM 6006 C C . VAL B 1 344 ? -12.617 -14.281 2.301 1 97.25 344 VAL B C 1
ATOM 6008 O O . VAL B 1 344 ? -13.852 -14.242 2.289 1 97.25 344 VAL B O 1
ATOM 6011 N N . ILE B 1 345 ? -11.852 -13.961 1.316 1 93.69 345 ILE B N 1
ATOM 6012 C CA . ILE B 1 345 ? -12.5 -13.406 0.132 1 93.69 345 ILE B CA 1
ATOM 6013 C C . ILE B 1 345 ? -12.695 -14.508 -0.911 1 93.69 345 ILE B C 1
ATOM 6015 O O . ILE B 1 345 ? -13.562 -14.406 -1.77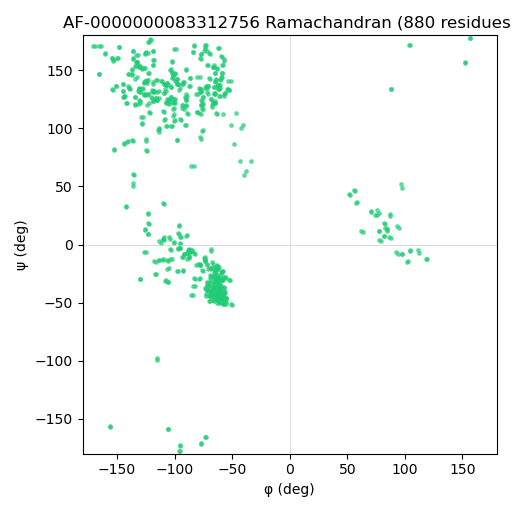6 1 93.69 345 ILE B O 1
ATOM 6019 N N . ARG B 1 346 ? -11.891 -15.586 -0.847 1 89.56 346 ARG B N 1
ATOM 6020 C CA . ARG B 1 346 ? -12.047 -16.75 -1.704 1 89.56 346 ARG B CA 1
ATOM 6021 C C . ARG B 1 346 ? -11.477 -18 -1.034 1 89.56 346 ARG B C 1
ATOM 6023 O O . ARG B 1 346 ? -10.422 -17.953 -0.405 1 89.56 346 ARG B O 1
ATOM 6030 N N . HIS B 1 347 ? -12.172 -18.984 -1.088 1 92.06 347 HIS B N 1
ATOM 6031 C CA . HIS B 1 347 ? -11.727 -20.312 -0.667 1 92.06 347 HIS B CA 1
ATOM 6032 C C . HIS B 1 347 ? -12.273 -21.391 -1.589 1 92.06 347 HIS B C 1
ATOM 6034 O O . HIS B 1 347 ? -13.484 -21.469 -1.812 1 92.06 347 HIS B O 1
ATOM 6040 N N . ASP B 1 348 ? -11.391 -22.125 -2.168 1 85.5 348 ASP B N 1
ATOM 6041 C CA . ASP B 1 348 ? -11.75 -23.281 -2.969 1 85.5 348 ASP B CA 1
ATOM 6042 C C . ASP B 1 348 ? -11.273 -24.578 -2.309 1 85.5 348 ASP B C 1
ATOM 6044 O O . ASP B 1 348 ? -10.109 -24.969 -2.467 1 85.5 348 ASP B O 1
ATOM 6048 N N . PRO B 1 349 ? -12.156 -25.203 -1.662 1 84.38 349 PRO B N 1
ATOM 6049 C CA . PRO B 1 349 ? -11.75 -26.422 -0.958 1 84.38 349 PRO B CA 1
ATOM 6050 C C . PRO B 1 349 ? -11.297 -27.531 -1.909 1 84.38 349 PRO B C 1
ATOM 6052 O O . PRO B 1 349 ? -11.836 -27.656 -3.01 1 84.38 349 PRO B O 1
ATOM 6055 N N . GLY B 1 350 ? -10.297 -28.203 -1.56 1 78.75 350 GLY B N 1
ATOM 6056 C CA . GLY B 1 350 ? -9.812 -29.359 -2.318 1 78.75 350 GLY B CA 1
ATOM 6057 C C . GLY B 1 350 ? -10.344 -30.672 -1.804 1 78.75 350 GLY B C 1
ATOM 6058 O O . GLY B 1 350 ? -11.25 -30.703 -0.976 1 78.75 350 GLY B O 1
ATOM 6059 N N . VAL B 1 351 ? -9.836 -31.75 -2.502 1 77.81 351 VAL B N 1
ATOM 6060 C CA . VAL B 1 351 ? -10.227 -33.094 -2.096 1 77.81 351 VAL B CA 1
ATOM 6061 C C . VAL B 1 351 ? -9.195 -33.656 -1.124 1 77.81 351 VAL B C 1
ATOM 6063 O O . VAL B 1 351 ? -7.996 -33.406 -1.271 1 77.81 351 VAL B O 1
ATOM 6066 N N . ASP B 1 352 ? -9.688 -34.281 -0.143 1 74.62 352 ASP B N 1
ATOM 6067 C CA . ASP B 1 352 ? -8.82 -34.844 0.896 1 74.62 352 ASP B CA 1
ATOM 6068 C C . ASP B 1 352 ? -8.25 -36.188 0.485 1 74.62 352 ASP B C 1
ATOM 6070 O O . ASP B 1 352 ? -7.145 -36.562 0.894 1 74.62 352 ASP B O 1
ATOM 6074 N N . ARG B 1 353 ? -9.016 -36.906 -0.341 1 82.5 353 ARG B N 1
ATOM 6075 C CA . ARG B 1 353 ? -8.57 -38.25 -0.689 1 82.5 353 ARG B CA 1
ATOM 6076 C C . ARG B 1 353 ? -8.023 -38.281 -2.113 1 82.5 353 ARG B C 1
ATOM 6078 O O . ARG B 1 353 ? -8.562 -37.625 -3.01 1 82.5 353 ARG B O 1
ATOM 6085 N N . VAL B 1 354 ? -6.867 -39.031 -2.201 1 91.5 354 VAL B N 1
ATOM 6086 C CA . VAL B 1 354 ? -6.207 -39.156 -3.496 1 91.5 354 VAL B CA 1
ATOM 6087 C C . VAL B 1 354 ? -6.438 -40.562 -4.059 1 91.5 354 VAL B C 1
ATOM 6089 O O . VAL B 1 354 ? -6.27 -41.562 -3.35 1 91.5 354 VAL B O 1
ATOM 6092 N N . ASP B 1 355 ? -6.949 -40.625 -5.246 1 93.69 355 ASP B N 1
ATOM 6093 C CA . ASP B 1 355 ? -7.047 -41.906 -5.992 1 93.69 355 ASP B CA 1
ATOM 6094 C C . ASP B 1 355 ? -5.828 -42.094 -6.895 1 93.69 355 ASP B C 1
ATOM 6096 O O . ASP B 1 355 ? -5.652 -41.375 -7.875 1 93.69 355 ASP B O 1
ATOM 6100 N N . MET B 1 356 ? -5.051 -43.156 -6.617 1 95.25 356 MET B N 1
ATOM 6101 C CA . MET B 1 356 ? -3.787 -43.375 -7.312 1 95.25 356 MET B CA 1
ATOM 6102 C C . MET B 1 356 ? -3.979 -44.344 -8.477 1 95.25 356 MET B C 1
ATOM 6104 O O . MET B 1 356 ? -3.004 -44.875 -9.016 1 95.25 356 MET B O 1
ATOM 6108 N N . GLY B 1 357 ? -5.176 -44.531 -8.844 1 95.88 357 GLY B N 1
ATOM 6109 C CA . GLY B 1 357 ? -5.5 -45.562 -9.805 1 95.88 357 GLY B CA 1
ATOM 6110 C C . GLY B 1 357 ? -4.832 -45.375 -11.156 1 95.88 357 GLY B C 1
ATOM 6111 O O . GLY B 1 357 ? -4.473 -46.344 -11.828 1 95.88 357 GLY B O 1
ATOM 6112 N N . LEU B 1 358 ? -4.625 -44.219 -11.609 1 97.12 358 LEU B N 1
ATOM 6113 C CA . LEU B 1 358 ? -4.074 -43.938 -12.93 1 97.12 358 LEU B CA 1
ATOM 6114 C C . LEU B 1 358 ? -2.559 -43.781 -12.859 1 97.12 358 LEU B C 1
ATOM 6116 O O . LEU B 1 358 ? -1.885 -43.781 -13.898 1 97.12 358 LEU B O 1
ATOM 6120 N N . PHE B 1 359 ? -1.98 -43.688 -11.703 1 97.25 359 PHE B N 1
ATOM 6121 C CA . PHE B 1 359 ? -0.572 -43.375 -11.516 1 97.25 359 PHE B CA 1
ATOM 6122 C C . PHE B 1 359 ? 0.319 -44.406 -12.164 1 97.25 359 PHE B C 1
ATOM 6124 O O . PHE B 1 359 ? 1.281 -44.094 -12.859 1 97.25 359 PHE B O 1
ATOM 6131 N N . PRO B 1 360 ? 0.015 -45.688 -12.031 1 97.69 360 PRO B N 1
ATOM 6132 C CA . PRO B 1 360 ? 0.902 -46.688 -12.641 1 97.69 360 PRO B CA 1
ATOM 6133 C C . PRO B 1 360 ? 1 -46.562 -14.156 1 97.69 360 PRO B C 1
ATOM 6135 O O . PRO B 1 360 ? 2.082 -46.719 -14.727 1 97.69 360 PRO B O 1
ATOM 6138 N N . LEU B 1 361 ? -0.085 -46.25 -14.773 1 98.06 361 LEU B N 1
ATOM 6139 C CA . LEU B 1 361 ? -0.076 -46.062 -16.219 1 98.06 361 LEU B CA 1
ATOM 6140 C C . LEU B 1 361 ? 0.814 -44.906 -16.609 1 98.06 361 LEU B C 1
ATOM 6142 O O . LEU B 1 361 ? 1.675 -45.031 -17.484 1 98.06 361 LEU B O 1
ATOM 6146 N N . LEU B 1 362 ? 0.604 -43.812 -15.961 1 98.44 362 LEU B N 1
ATOM 6147 C CA . LEU B 1 362 ? 1.341 -42.594 -16.281 1 98.44 362 LEU B CA 1
ATOM 6148 C C . LEU B 1 362 ? 2.826 -42.75 -15.984 1 98.44 362 LEU B C 1
ATOM 6150 O O . LEU B 1 362 ? 3.678 -42.375 -16.781 1 98.44 362 LEU B O 1
ATOM 6154 N N . ALA B 1 363 ? 3.104 -43.344 -14.859 1 97.69 363 ALA B N 1
ATOM 6155 C CA . ALA B 1 363 ? 4.484 -43.625 -14.469 1 97.69 363 ALA B CA 1
ATOM 6156 C C . ALA B 1 363 ? 5.172 -44.562 -15.461 1 97.69 363 ALA B C 1
ATOM 6158 O O . ALA B 1 363 ? 6.332 -44.344 -15.82 1 97.69 363 ALA B O 1
ATOM 6159 N N . GLY B 1 364 ? 4.477 -45.531 -15.875 1 97.81 364 GLY B N 1
ATOM 6160 C CA . GLY B 1 364 ? 5.023 -46.5 -16.828 1 97.81 364 GLY B CA 1
ATOM 6161 C C . GLY B 1 364 ? 5.387 -45.844 -18.156 1 97.81 364 GLY B C 1
ATOM 6162 O O . GLY B 1 364 ? 6.434 -46.156 -18.734 1 97.81 364 GLY B O 1
ATOM 6163 N N . ILE B 1 365 ? 4.574 -45 -18.609 1 98.19 365 ILE B N 1
ATOM 6164 C CA . ILE B 1 365 ? 4.809 -44.312 -19.875 1 98.19 365 ILE B CA 1
ATOM 6165 C C . ILE B 1 365 ? 6.066 -43.438 -19.75 1 98.19 365 ILE B C 1
ATOM 6167 O O . ILE B 1 365 ? 6.906 -43.438 -20.656 1 98.19 365 ILE B O 1
ATOM 6171 N N . LEU B 1 366 ? 6.195 -42.75 -18.641 1 97.94 366 LEU B N 1
ATOM 6172 C CA . LEU B 1 366 ? 7.367 -41.906 -18.422 1 97.94 366 LEU B CA 1
ATOM 6173 C C . LEU B 1 366 ? 8.641 -42.75 -18.391 1 97.94 366 LEU B C 1
ATOM 6175 O O . LEU B 1 366 ? 9.648 -42.375 -18.984 1 97.94 366 LEU B O 1
ATOM 6179 N N . GLN B 1 367 ? 8.578 -43.844 -17.781 1 96.69 367 GLN B N 1
ATOM 6180 C CA . GLN B 1 367 ? 9.734 -44.75 -17.672 1 96.69 367 GLN B CA 1
ATOM 6181 C C . GLN B 1 367 ? 10.125 -45.312 -19.031 1 96.69 367 GLN B C 1
ATOM 6183 O O . GLN B 1 367 ? 11.312 -45.531 -19.297 1 96.69 367 GLN B O 1
ATOM 6188 N N . GLU B 1 368 ? 9.211 -45.562 -19.828 1 97.75 368 GLU B N 1
ATOM 6189 C CA . GLU B 1 368 ? 9.477 -46.062 -21.172 1 97.75 368 GLU B CA 1
ATOM 6190 C C . GLU B 1 368 ? 10.141 -45 -22.047 1 97.75 368 GLU B C 1
ATOM 6192 O O . GLU B 1 368 ? 11.086 -45.281 -22.781 1 97.75 368 GLU B O 1
ATOM 6197 N N . LEU B 1 369 ? 9.609 -43.844 -21.922 1 97.38 369 LEU B N 1
ATOM 6198 C CA . LEU B 1 369 ? 10.062 -42.75 -22.797 1 97.38 369 LEU B CA 1
ATOM 6199 C C . LEU B 1 369 ? 11.375 -42.188 -22.281 1 97.38 369 LEU B C 1
ATOM 6201 O O . LEU B 1 369 ? 12.172 -41.656 -23.078 1 97.38 369 LEU B O 1
ATOM 6205 N N . ASP B 1 370 ? 11.617 -42.25 -20.969 1 96.69 370 ASP B N 1
ATOM 6206 C CA . ASP B 1 370 ? 12.844 -41.781 -20.328 1 96.69 370 ASP B CA 1
ATOM 6207 C C . ASP B 1 370 ? 13.258 -42.719 -19.203 1 96.69 370 ASP B C 1
ATOM 6209 O O . ASP B 1 370 ? 13.031 -42.438 -18.031 1 96.69 370 ASP B O 1
ATOM 6213 N N . PRO B 1 371 ? 13.992 -43.688 -19.562 1 95.44 371 PRO B N 1
ATOM 6214 C CA . PRO B 1 371 ? 14.32 -44.75 -18.594 1 95.44 371 PRO B CA 1
ATOM 6215 C C . PRO B 1 371 ? 15.141 -44.219 -17.406 1 95.44 371 PRO B C 1
ATOM 6217 O O . PRO B 1 371 ? 15.133 -44.844 -16.344 1 95.44 371 PRO B O 1
ATOM 6220 N N . GLU B 1 372 ? 15.773 -43.125 -17.562 1 93.12 372 GLU B N 1
ATOM 6221 C CA . GLU B 1 372 ? 16.594 -42.594 -16.484 1 93.12 372 GLU B CA 1
ATOM 6222 C C . GLU B 1 372 ? 15.781 -41.688 -15.57 1 93.12 372 GLU B C 1
ATOM 6224 O O . GLU B 1 372 ? 16.234 -41.312 -14.492 1 93.12 372 GLU B O 1
ATOM 6229 N N . GLY B 1 373 ? 14.617 -41.344 -16.016 1 94.88 373 GLY B N 1
ATOM 6230 C CA . GLY B 1 373 ? 13.758 -40.5 -15.234 1 94.88 373 GLY B CA 1
ATOM 6231 C C . GLY B 1 373 ? 12.891 -41.25 -14.25 1 94.88 373 GLY B C 1
ATOM 6232 O O . GLY B 1 373 ? 12.398 -42.344 -14.555 1 94.88 373 GLY B O 1
ATOM 6233 N N . VAL B 1 374 ? 12.688 -40.656 -13.078 1 95.56 374 VAL B N 1
ATOM 6234 C CA . VAL B 1 374 ? 11.906 -41.344 -12.039 1 95.56 374 VAL B CA 1
ATOM 6235 C C . VAL B 1 374 ? 10.562 -40.625 -11.867 1 95.56 374 VAL B C 1
ATOM 6237 O O . VAL B 1 374 ? 10.516 -39.469 -11.422 1 95.56 374 VAL B O 1
ATOM 6240 N N . PRO B 1 375 ? 9.469 -41.281 -12.18 1 97.06 375 PRO B N 1
ATOM 6241 C CA . PRO B 1 375 ? 8.156 -40.719 -11.867 1 97.06 375 PRO B CA 1
ATOM 6242 C C . PRO B 1 375 ? 7.832 -40.75 -10.375 1 97.06 375 PRO B C 1
ATOM 6244 O O . PRO B 1 375 ? 8.062 -41.781 -9.727 1 97.06 375 PRO B O 1
ATOM 6247 N N . ILE B 1 376 ? 7.336 -39.688 -9.836 1 96.62 376 ILE B N 1
ATOM 6248 C CA . ILE B 1 376 ? 6.984 -39.656 -8.422 1 96.62 376 ILE B CA 1
ATOM 6249 C C . ILE B 1 376 ? 5.668 -38.875 -8.25 1 96.62 376 ILE B C 1
ATOM 6251 O O . ILE B 1 376 ? 5.41 -37.906 -8.938 1 96.62 376 ILE B O 1
ATOM 6255 N N . PRO B 1 377 ? 4.754 -39.469 -7.379 1 96.12 377 PRO B N 1
ATOM 6256 C CA . PRO B 1 377 ? 3.588 -38.625 -7.062 1 96.12 377 PRO B CA 1
ATOM 6257 C C . PRO B 1 377 ? 3.969 -37.312 -6.414 1 96.12 377 PRO B C 1
ATOM 6259 O O . PRO B 1 377 ? 4.914 -37.25 -5.621 1 96.12 377 PRO B O 1
ATOM 6262 N N . SER B 1 378 ? 3.24 -36.281 -6.727 1 95 378 SER B N 1
ATOM 6263 C CA . SER B 1 378 ? 3.568 -34.969 -6.219 1 95 378 SER B CA 1
ATOM 6264 C C . SER B 1 378 ? 2.312 -34.125 -6.023 1 95 378 SER B C 1
ATOM 6266 O O . SER B 1 378 ? 1.204 -34.562 -6.332 1 95 378 SER B O 1
ATOM 6268 N N . MET B 1 379 ? 2.545 -33.031 -5.379 1 93.69 379 MET B N 1
ATOM 6269 C CA . MET B 1 379 ? 1.524 -32 -5.164 1 93.69 379 MET B CA 1
ATOM 6270 C C . MET B 1 379 ? 1.978 -30.656 -5.723 1 93.69 379 MET B C 1
ATOM 6272 O O . MET B 1 379 ? 3.176 -30.375 -5.77 1 93.69 379 MET B O 1
ATOM 6276 N N . VAL B 1 380 ? 1.058 -29.906 -6.188 1 91.69 380 VAL B N 1
ATOM 6277 C CA . VAL B 1 380 ? 1.441 -28.578 -6.645 1 91.69 380 VAL B CA 1
ATOM 6278 C C . VAL B 1 380 ? 1.063 -27.531 -5.594 1 91.69 380 VAL B C 1
ATOM 6280 O O . VAL B 1 380 ? 0.08 -27.703 -4.867 1 91.69 380 VAL B O 1
ATOM 6283 N N . ALA B 1 381 ? 1.846 -26.5 -5.527 1 90.88 381 ALA B N 1
ATOM 6284 C CA . ALA B 1 381 ? 1.677 -25.453 -4.52 1 90.88 381 ALA B CA 1
ATOM 6285 C C . ALA B 1 381 ? 0.539 -24.516 -4.895 1 90.88 381 ALA B C 1
ATOM 6287 O O . ALA B 1 381 ? 0.023 -23.781 -4.043 1 90.88 381 ALA B O 1
ATOM 6288 N N . GLY B 1 382 ? 0.138 -24.516 -6.09 1 87.69 382 GLY B N 1
ATOM 6289 C CA . GLY B 1 382 ? -0.96 -23.703 -6.582 1 87.69 382 GLY B CA 1
ATOM 6290 C C . GLY B 1 382 ? -2.227 -24.5 -6.84 1 87.69 382 GLY B C 1
ATOM 6291 O O . GLY B 1 382 ? -2.496 -25.484 -6.156 1 87.69 382 GLY B O 1
ATOM 6292 N N . PHE B 1 383 ? -3.027 -23.844 -7.684 1 84.12 383 PHE B N 1
ATOM 6293 C CA . PHE B 1 383 ? -4.246 -24.547 -8.086 1 84.12 383 PHE B CA 1
ATOM 6294 C C . PHE B 1 383 ? -4.359 -24.609 -9.602 1 84.12 383 PHE B C 1
ATOM 6296 O O . PHE B 1 383 ? -3.713 -23.844 -10.312 1 84.12 383 PHE B O 1
ATOM 6303 N N . THR B 1 384 ? -4.98 -25.562 -9.992 1 90.69 384 THR B N 1
ATOM 6304 C CA . THR B 1 384 ? -5.32 -25.734 -11.398 1 90.69 384 THR B CA 1
ATOM 6305 C C . THR B 1 384 ? -6.832 -25.859 -11.578 1 90.69 384 THR B C 1
ATOM 6307 O O . THR B 1 384 ? -7.578 -25.922 -10.602 1 90.69 384 THR B O 1
ATOM 6310 N N . ASP B 1 385 ? -7.184 -25.891 -12.812 1 94.19 385 ASP B N 1
ATOM 6311 C CA . ASP B 1 385 ? -8.594 -26.125 -13.109 1 94.19 385 ASP B CA 1
ATOM 6312 C C . ASP B 1 385 ? -9.031 -27.5 -12.617 1 94.19 385 ASP B C 1
ATOM 6314 O O . ASP B 1 385 ? -10.227 -27.766 -12.453 1 94.19 385 ASP B O 1
ATOM 6318 N N . GLY B 1 386 ? -8.086 -28.328 -12.398 1 92.56 386 GLY B N 1
ATOM 6319 C CA . GLY B 1 386 ? -8.391 -29.656 -11.898 1 92.56 386 GLY B CA 1
ATOM 6320 C C . GLY B 1 386 ? -9.211 -29.641 -10.617 1 92.56 386 GLY B C 1
ATOM 6321 O O . GLY B 1 386 ? -10.023 -30.547 -10.391 1 92.56 386 GLY B O 1
ATOM 6322 N N . ARG B 1 387 ? -9.055 -28.625 -9.852 1 89.62 387 ARG B N 1
ATOM 6323 C CA . ARG B 1 387 ? -9.742 -28.531 -8.57 1 89.62 387 ARG B CA 1
ATOM 6324 C C . ARG B 1 387 ? -11.25 -28.484 -8.758 1 89.62 387 ARG B C 1
ATOM 6326 O O . ARG B 1 387 ? -12.008 -28.969 -7.902 1 89.62 387 ARG B O 1
ATOM 6333 N N . MET B 1 388 ? -11.688 -27.953 -9.867 1 91.94 388 MET B N 1
ATOM 6334 C CA . MET B 1 388 ? -13.125 -27.891 -10.125 1 91.94 388 MET B CA 1
ATOM 6335 C C . MET B 1 388 ? -13.68 -29.266 -10.461 1 91.94 388 MET B C 1
ATOM 6337 O O . MET B 1 388 ? -14.781 -29.625 -10.023 1 91.94 388 MET B O 1
ATOM 6341 N N . PHE B 1 389 ? -12.945 -30.031 -11.18 1 94.5 389 PHE B N 1
ATOM 6342 C CA . PHE B 1 389 ? -13.383 -31.375 -11.547 1 94.5 389 PHE B CA 1
ATOM 6343 C C . PHE B 1 389 ? -13.43 -32.281 -10.336 1 94.5 389 PHE B C 1
ATOM 6345 O O . PHE B 1 389 ? -14.227 -33.219 -10.281 1 94.5 389 PHE B O 1
ATOM 6352 N N . ALA B 1 390 ? -12.602 -32 -9.438 1 91.12 390 ALA B N 1
ATOM 6353 C CA . ALA B 1 390 ? -12.594 -32.75 -8.195 1 91.12 390 ALA B CA 1
ATOM 6354 C C . ALA B 1 390 ? -13.945 -32.688 -7.5 1 91.12 390 ALA B C 1
ATOM 6356 O O . ALA B 1 390 ? -14.352 -33.625 -6.82 1 91.12 390 ALA B O 1
ATOM 6357 N N . ARG B 1 391 ? -14.672 -31.672 -7.703 1 89.19 391 ARG B N 1
ATOM 6358 C CA . ARG B 1 391 ? -15.992 -31.5 -7.105 1 89.19 391 ARG B CA 1
ATOM 6359 C C . ARG B 1 391 ? -16.984 -32.5 -7.672 1 89.19 391 ARG B C 1
ATOM 6361 O O . ARG B 1 391 ? -18.031 -32.781 -7.066 1 89.19 391 ARG B O 1
ATOM 6368 N N . LEU B 1 392 ? -16.688 -33.031 -8.805 1 93.75 392 LEU B N 1
ATOM 6369 C CA . LEU B 1 392 ? -17.531 -34.031 -9.43 1 93.75 392 LEU B CA 1
ATOM 6370 C C . LEU B 1 392 ? -17.031 -35.438 -9.078 1 93.75 392 LEU B C 1
ATOM 6372 O O . LEU B 1 392 ? -17.516 -36.438 -9.641 1 93.75 392 LEU B O 1
ATOM 6376 N N . GLY B 1 393 ? -16.031 -35.469 -8.188 1 92.31 393 GLY B N 1
ATOM 6377 C CA . GLY B 1 393 ? -15.461 -36.781 -7.812 1 92.31 393 GLY B CA 1
ATOM 6378 C C . GLY B 1 393 ? -14.406 -37.25 -8.789 1 92.31 393 GLY B C 1
ATOM 6379 O O . GLY B 1 393 ? -14.023 -38.438 -8.758 1 92.31 393 GLY B O 1
ATOM 6380 N N . ILE B 1 394 ? -13.984 -36.438 -9.625 1 95.62 394 ILE B N 1
ATOM 6381 C CA . ILE B 1 394 ? -12.984 -36.812 -10.633 1 95.62 394 ILE B CA 1
ATOM 6382 C C . ILE B 1 394 ? -11.586 -36.562 -10.07 1 95.62 394 ILE B C 1
ATOM 6384 O O . ILE B 1 394 ? -11.266 -35.469 -9.641 1 95.62 394 ILE B O 1
ATOM 6388 N N . GLN B 1 395 ? -10.734 -37.594 -10.062 1 96.12 395 GLN B N 1
ATOM 6389 C CA . GLN B 1 395 ? -9.344 -37.469 -9.633 1 96.12 395 GLN B CA 1
ATOM 6390 C C . GLN B 1 395 ? -8.5 -36.781 -10.719 1 96.12 395 GLN B C 1
ATOM 6392 O O . GLN B 1 395 ? -8.422 -37.281 -11.844 1 96.12 395 GLN B O 1
ATOM 6397 N N . ASN B 1 396 ? -7.898 -35.719 -10.297 1 95.25 396 ASN B N 1
ATOM 6398 C CA . ASN B 1 396 ? -7.078 -35 -11.242 1 95.25 396 ASN B CA 1
ATOM 6399 C C . ASN B 1 396 ? -5.609 -35.375 -11.148 1 95.25 396 ASN B C 1
ATOM 6401 O O . ASN B 1 396 ? -5.055 -35.469 -10.055 1 95.25 396 ASN B O 1
ATOM 6405 N N . TYR B 1 397 ? -5.016 -35.625 -12.266 1 97.12 397 TYR B N 1
ATOM 6406 C CA . TYR B 1 397 ? -3.58 -35.844 -12.391 1 97.12 397 TYR B CA 1
ATOM 6407 C C . TYR B 1 397 ? -2.922 -34.719 -13.203 1 97.12 397 TYR B C 1
ATOM 6409 O O . TYR B 1 397 ? -3.412 -34.344 -14.266 1 97.12 397 TYR B O 1
ATOM 6417 N N . GLY B 1 398 ? -1.919 -34.125 -12.617 1 97.12 398 GLY B N 1
ATOM 6418 C CA . GLY B 1 398 ? -1.041 -33.312 -13.445 1 97.12 398 GLY B CA 1
ATOM 6419 C C . GLY B 1 398 ? -0.044 -34.125 -14.242 1 97.12 398 GLY B C 1
ATOM 6420 O O . GLY B 1 398 ? 0.844 -34.781 -13.672 1 97.12 398 GLY B O 1
ATOM 6421 N N . PHE B 1 399 ? -0.226 -34.094 -15.508 1 97.88 399 PHE B N 1
ATOM 6422 C CA . PHE B 1 399 ? 0.609 -34.906 -16.375 1 97.88 399 PHE B CA 1
ATOM 6423 C C . PHE B 1 399 ? 0.731 -34.281 -17.766 1 97.88 399 PHE B C 1
ATOM 6425 O O . PHE B 1 399 ? 0.045 -34.688 -18.703 1 97.88 399 PHE B O 1
ATOM 6432 N N . LEU B 1 400 ? 1.583 -33.375 -17.828 1 97 400 LEU B N 1
ATOM 6433 C CA . LEU B 1 400 ? 2.066 -32.781 -19.078 1 97 400 LEU B CA 1
ATOM 6434 C C . LEU B 1 400 ? 3.586 -32.875 -19.172 1 97 400 LEU B C 1
ATOM 6436 O O . LEU B 1 400 ? 4.289 -31.891 -18.969 1 97 400 LEU B O 1
ATOM 6440 N N . PRO B 1 401 ? 4.031 -34.031 -19.578 1 96.44 401 PRO B N 1
ATOM 6441 C CA . PRO B 1 401 ? 5.465 -34.312 -19.484 1 96.44 401 PRO B CA 1
ATOM 6442 C C . PRO B 1 401 ? 6.305 -33.406 -20.391 1 96.44 401 PRO B C 1
ATOM 6444 O O . PRO B 1 401 ? 6.004 -33.281 -21.578 1 96.44 401 PRO B O 1
ATOM 6447 N N . LEU B 1 402 ? 7.273 -32.844 -19.828 1 95.62 402 LEU B N 1
ATOM 6448 C CA . LEU B 1 402 ? 8.312 -32.094 -20.531 1 95.62 402 LEU B CA 1
ATOM 6449 C C . LEU B 1 402 ? 9.695 -32.562 -20.109 1 95.62 402 LEU B C 1
ATOM 6451 O O . LEU B 1 402 ? 10.094 -32.406 -18.953 1 95.62 402 LEU B O 1
ATOM 6455 N N . LYS B 1 403 ? 10.367 -33.219 -20.984 1 95 403 LYS B N 1
ATOM 6456 C CA . LYS B 1 403 ? 11.766 -33.562 -20.719 1 95 403 LYS B CA 1
ATOM 6457 C C . LYS B 1 403 ? 12.68 -32.375 -20.922 1 95 403 LYS B C 1
ATOM 6459 O O . LYS B 1 403 ? 13.188 -32.125 -22.031 1 95 403 LYS B O 1
ATOM 6464 N N . LEU B 1 404 ? 12.875 -31.703 -19.922 1 92 404 LEU B N 1
ATOM 6465 C CA . LEU B 1 404 ? 13.617 -30.453 -20 1 92 404 LEU B CA 1
ATOM 6466 C C . LEU B 1 404 ? 15.109 -30.688 -19.781 1 92 404 LEU B C 1
ATOM 6468 O O . LEU B 1 404 ? 15.5 -31.625 -19.078 1 92 404 LEU B O 1
ATOM 6472 N N . PRO B 1 405 ? 15.906 -29.797 -20.422 1 86.62 405 PRO B N 1
ATOM 6473 C CA . PRO B 1 405 ? 17.328 -29.859 -20.094 1 86.62 405 PRO B CA 1
ATOM 6474 C C . PRO B 1 405 ? 17.625 -29.531 -18.641 1 86.62 405 PRO B C 1
ATOM 6476 O O . PRO B 1 405 ? 16.922 -28.734 -18.016 1 86.62 405 PRO B O 1
ATOM 6479 N N . ALA B 1 406 ? 18.672 -30.094 -18.141 1 79.69 406 ALA B N 1
ATOM 6480 C CA . ALA B 1 406 ? 19 -29.984 -16.719 1 79.69 406 ALA B CA 1
ATOM 6481 C C . ALA B 1 406 ? 19.25 -28.531 -16.328 1 79.69 406 ALA B C 1
ATOM 6483 O O . ALA B 1 406 ? 18.969 -28.141 -15.195 1 79.69 406 ALA B O 1
ATOM 6484 N N . ASP B 1 407 ? 19.703 -27.734 -17.219 1 79.31 407 ASP B N 1
ATOM 6485 C CA . ASP B 1 407 ? 20.109 -26.359 -16.891 1 79.31 407 ASP B CA 1
ATOM 6486 C C . ASP B 1 407 ? 18.969 -25.375 -17.156 1 79.31 407 ASP B C 1
ATOM 6488 O O . ASP B 1 407 ? 19.094 -24.188 -16.875 1 79.31 407 ASP B O 1
ATOM 6492 N N . PHE B 1 408 ? 17.828 -25.875 -17.594 1 82 408 PHE B N 1
ATOM 6493 C CA . PHE B 1 408 ? 16.719 -25 -17.906 1 82 408 PHE B CA 1
ATOM 6494 C C . PHE B 1 408 ? 15.789 -24.844 -16.703 1 82 408 PHE B C 1
ATOM 6496 O O . PHE B 1 408 ? 15.25 -25.844 -16.219 1 82 408 PHE B O 1
ATOM 6503 N N . ASN B 1 409 ? 15.648 -23.625 -16.266 1 75.38 409 ASN B N 1
ATOM 6504 C CA . ASN B 1 409 ? 14.773 -23.344 -15.133 1 75.38 409 ASN B CA 1
ATOM 6505 C C . ASN B 1 409 ? 13.406 -22.859 -15.602 1 75.38 409 ASN B C 1
ATOM 6507 O O . ASN B 1 409 ? 13.164 -21.656 -15.672 1 75.38 409 ASN B O 1
ATOM 6511 N N . ALA B 1 410 ? 12.492 -23.781 -15.805 1 74.31 410 ALA B N 1
ATOM 6512 C CA . ALA B 1 410 ? 11.156 -23.469 -16.297 1 74.31 410 ALA B CA 1
ATOM 6513 C C . ALA B 1 410 ? 10.375 -22.641 -15.281 1 74.31 410 ALA B C 1
ATOM 6515 O O . ALA B 1 410 ? 9.672 -21.703 -15.656 1 74.31 410 ALA B O 1
ATOM 6516 N N . ASN B 1 411 ? 10.5 -22.938 -14.031 1 68.88 411 ASN B N 1
ATOM 6517 C CA . ASN B 1 411 ? 9.719 -22.312 -12.984 1 68.88 411 ASN B CA 1
ATOM 6518 C C . ASN B 1 411 ? 10.031 -20.812 -12.875 1 68.88 411 ASN B C 1
ATOM 6520 O O . ASN B 1 411 ? 9.164 -20.016 -12.5 1 68.88 411 ASN B O 1
ATOM 6524 N N . ALA B 1 412 ? 11.227 -20.453 -13.305 1 69.38 412 ALA B N 1
ATOM 6525 C CA . ALA B 1 412 ? 11.641 -19.062 -13.203 1 69.38 412 ALA B CA 1
ATOM 6526 C C . ALA B 1 412 ? 11 -18.219 -14.305 1 69.38 412 ALA B C 1
ATOM 6528 O O . ALA B 1 412 ? 10.922 -17 -14.195 1 69.38 412 ALA B O 1
ATOM 6529 N N . THR B 1 413 ? 10.516 -18.938 -15.312 1 78.31 413 THR B N 1
ATOM 6530 C CA . THR B 1 413 ? 10.055 -18.172 -16.469 1 78.31 413 THR B CA 1
ATOM 6531 C C . THR B 1 413 ? 8.539 -18.234 -16.578 1 78.31 413 THR B C 1
ATOM 6533 O O . THR B 1 413 ? 7.926 -17.422 -17.281 1 78.31 413 THR B O 1
ATOM 6536 N N . VAL B 1 414 ? 7.926 -19.156 -15.82 1 80.44 414 VAL B N 1
ATOM 6537 C CA . VAL B 1 414 ? 6.469 -19.203 -15.797 1 80.44 414 VAL B CA 1
ATOM 6538 C C . VAL B 1 414 ? 5.918 -17.938 -15.172 1 80.44 414 VAL B C 1
ATOM 6540 O O . VAL B 1 414 ? 6.379 -17.516 -14.109 1 80.44 414 VAL B O 1
ATOM 6543 N N . HIS B 1 415 ? 4.969 -17.281 -15.797 1 76.56 415 HIS B N 1
ATOM 6544 C CA . HIS B 1 415 ? 4.391 -16 -15.391 1 76.56 415 HIS B CA 1
ATOM 6545 C C . HIS B 1 415 ? 5.441 -14.898 -15.391 1 76.56 415 HIS B C 1
ATOM 6547 O O . HIS B 1 415 ? 5.211 -13.82 -14.844 1 76.56 415 HIS B O 1
ATOM 6553 N N . GLY B 1 416 ? 6.594 -15.203 -15.977 1 80.81 416 GLY B N 1
ATOM 6554 C CA . GLY B 1 416 ? 7.668 -14.227 -16.062 1 80.81 416 GLY B CA 1
ATOM 6555 C C . GLY B 1 416 ? 8.094 -13.922 -17.484 1 80.81 416 GLY B C 1
ATOM 6556 O O . GLY B 1 416 ? 7.574 -14.516 -18.438 1 80.81 416 GLY B O 1
ATOM 6557 N N . ALA B 1 417 ? 9.062 -12.938 -17.594 1 85.88 417 ALA B N 1
ATOM 6558 C CA . ALA B 1 417 ? 9.609 -12.609 -18.922 1 85.88 417 ALA B CA 1
ATOM 6559 C C . ALA B 1 417 ? 10.383 -13.789 -19.5 1 85.88 417 ALA B C 1
ATOM 6561 O O . ALA B 1 417 ? 10.836 -14.664 -18.766 1 85.88 417 ALA B O 1
ATOM 6562 N N . ASN B 1 418 ? 10.344 -13.898 -20.797 1 91.5 418 ASN B N 1
ATOM 6563 C CA . ASN B 1 418 ? 11.148 -14.852 -21.547 1 91.5 418 ASN B CA 1
ATOM 6564 C C . ASN B 1 418 ? 10.68 -16.281 -21.328 1 91.5 418 ASN B C 1
ATOM 6566 O O . ASN B 1 418 ? 11.492 -17.219 -21.281 1 91.5 418 ASN B O 1
ATOM 6570 N N . GLU B 1 419 ? 9.438 -16.422 -21.047 1 92.75 419 GLU B N 1
ATOM 6571 C CA . GLU B 1 419 ? 8.859 -17.75 -21.062 1 92.75 419 GLU B CA 1
ATOM 6572 C C . GLU B 1 419 ? 9.117 -18.469 -22.375 1 92.75 419 GLU B C 1
ATOM 6574 O O . GLU B 1 419 ? 9.008 -17.859 -23.453 1 92.75 419 GLU B O 1
ATOM 6579 N N . ARG B 1 420 ? 9.539 -19.719 -22.297 1 95.38 420 ARG B N 1
ATOM 6580 C CA . ARG B 1 420 ? 9.859 -20.516 -23.469 1 95.38 420 ARG B CA 1
ATOM 6581 C C . ARG B 1 420 ? 9.859 -22 -23.141 1 95.38 420 ARG B C 1
ATOM 6583 O O . ARG B 1 420 ? 9.898 -22.391 -21.969 1 95.38 420 ARG B O 1
ATOM 6590 N N . VAL B 1 421 ? 9.812 -22.781 -24.156 1 96.62 421 VAL B N 1
ATOM 6591 C CA . VAL B 1 421 ? 9.812 -24.234 -23.953 1 96.62 421 VAL B CA 1
ATOM 6592 C C . VAL B 1 421 ? 10.594 -24.906 -25.094 1 96.62 421 VAL B C 1
ATOM 6594 O O . VAL B 1 421 ? 10.5 -24.5 -26.25 1 96.62 421 VAL B O 1
ATOM 6597 N N . PRO B 1 422 ? 11.43 -25.906 -24.797 1 96.56 422 PRO B N 1
ATOM 6598 C CA . PRO B 1 422 ? 12.148 -26.625 -25.844 1 96.56 422 PRO B CA 1
ATOM 6599 C C . PRO B 1 422 ? 11.211 -27.391 -26.781 1 96.56 422 PRO B C 1
ATOM 6601 O O . PRO B 1 422 ? 10.25 -28.016 -26.328 1 96.56 422 PRO B O 1
ATOM 6604 N N . VAL B 1 423 ? 11.562 -27.375 -28 1 97.31 423 VAL B N 1
ATOM 6605 C CA . VAL B 1 423 ? 10.781 -28.047 -29.031 1 97.31 423 VAL B CA 1
ATOM 6606 C C . VAL B 1 423 ? 10.68 -29.547 -28.734 1 97.31 423 VAL B C 1
ATOM 6608 O O . VAL B 1 423 ? 9.594 -30.125 -28.781 1 97.31 423 VAL B O 1
ATOM 6611 N N . GLU B 1 424 ? 11.719 -30.094 -28.359 1 96.62 424 GLU B N 1
ATOM 6612 C CA . GLU B 1 424 ? 11.766 -31.531 -28.141 1 96.62 424 GLU B CA 1
ATOM 6613 C C . GLU B 1 424 ? 10.945 -31.922 -26.906 1 96.62 424 GLU B C 1
ATOM 6615 O O . GLU B 1 424 ? 10.398 -33.031 -26.859 1 96.62 424 GLU B O 1
ATOM 6620 N N . ALA B 1 425 ? 10.898 -31.078 -25.969 1 96.88 425 ALA B N 1
ATOM 6621 C CA . ALA B 1 425 ? 10.086 -31.344 -24.781 1 96.88 425 ALA B CA 1
ATOM 6622 C C . ALA B 1 425 ? 8.602 -31.422 -25.141 1 96.88 425 ALA B C 1
ATOM 6624 O O . ALA B 1 425 ? 7.879 -32.281 -24.609 1 96.88 425 ALA B O 1
ATOM 6625 N N . ILE B 1 426 ? 8.18 -30.562 -26.062 1 97.75 426 ILE B N 1
ATOM 6626 C CA . ILE B 1 426 ? 6.785 -30.578 -26.5 1 97.75 426 ILE B CA 1
ATOM 6627 C C . ILE B 1 426 ? 6.488 -31.875 -27.25 1 97.75 426 ILE B C 1
ATOM 6629 O O . ILE B 1 426 ? 5.441 -32.5 -27.031 1 97.75 426 ILE B O 1
ATOM 6633 N N . ARG B 1 427 ? 7.379 -32.281 -28.062 1 97.56 427 ARG B N 1
ATOM 6634 C CA . ARG B 1 427 ? 7.199 -33.531 -28.797 1 97.56 427 ARG B CA 1
ATOM 6635 C C . ARG B 1 427 ? 7.156 -34.719 -27.844 1 97.56 427 ARG B C 1
ATOM 6637 O O . ARG B 1 427 ? 6.344 -35.625 -28.016 1 97.56 427 ARG B O 1
ATOM 6644 N N . PHE B 1 428 ? 8.008 -34.656 -26.891 1 97.62 428 PHE B N 1
ATOM 6645 C CA . PHE B 1 428 ? 8.039 -35.688 -25.844 1 97.62 428 PHE B CA 1
ATOM 6646 C C . PHE B 1 428 ? 6.699 -35.781 -25.141 1 97.62 428 PHE B C 1
ATOM 6648 O O . PHE B 1 428 ? 6.148 -36.875 -24.969 1 97.62 428 PHE B O 1
ATOM 6655 N N . GLY B 1 429 ? 6.168 -34.688 -24.734 1 98.12 429 GLY B N 1
ATOM 6656 C CA . GLY B 1 429 ? 4.895 -34.656 -24.031 1 98.12 429 GLY B CA 1
ATOM 6657 C C . GLY B 1 429 ? 3.727 -35.125 -24.891 1 98.12 429 GLY B C 1
ATOM 6658 O O . GLY B 1 429 ? 2.848 -35.844 -24.406 1 98.12 429 GLY B O 1
ATOM 6659 N N . ALA B 1 430 ? 3.74 -34.688 -26.125 1 98.06 430 ALA B N 1
ATOM 6660 C CA . ALA B 1 430 ? 2.689 -35.125 -27.047 1 98.06 430 ALA B CA 1
ATOM 6661 C C . ALA B 1 430 ? 2.686 -36.625 -27.203 1 98.06 430 ALA B C 1
ATOM 6663 O O . ALA B 1 430 ? 1.622 -37.25 -27.219 1 98.06 430 ALA B O 1
ATOM 6664 N N . GLU B 1 431 ? 3.852 -37.156 -27.297 1 98.25 431 GLU B N 1
ATOM 6665 C CA . GLU B 1 431 ? 3.973 -38.625 -27.391 1 98.25 431 GLU B CA 1
ATOM 6666 C C . GLU B 1 431 ? 3.477 -39.312 -26.125 1 98.25 431 GLU B C 1
ATOM 6668 O O . GLU B 1 431 ? 2.762 -40.312 -26.203 1 98.25 431 GLU B O 1
ATOM 6673 N N . ALA B 1 432 ? 3.848 -38.812 -25.016 1 98.56 432 ALA B N 1
ATOM 6674 C CA . ALA B 1 432 ? 3.42 -39.375 -23.75 1 98.56 432 ALA B CA 1
ATOM 6675 C C . ALA B 1 432 ? 1.899 -39.375 -23.625 1 98.56 432 ALA B C 1
ATOM 6677 O O . ALA B 1 432 ? 1.294 -40.344 -23.188 1 98.56 432 ALA B O 1
ATOM 6678 N N . LEU B 1 433 ? 1.308 -38.25 -23.984 1 98.56 433 LEU B N 1
ATOM 6679 C CA . LEU B 1 433 ? -0.143 -38.156 -23.891 1 98.56 433 LEU B CA 1
ATOM 6680 C C . LEU B 1 433 ? -0.832 -39.094 -24.859 1 98.56 433 LEU B C 1
ATOM 6682 O O . LEU B 1 433 ? -1.855 -39.688 -24.516 1 98.56 433 LEU B O 1
ATOM 6686 N N . TYR B 1 434 ? -0.289 -39.219 -26.016 1 98.44 434 TYR B N 1
ATOM 6687 C CA . TYR B 1 434 ? -0.852 -40.188 -26.969 1 98.44 434 TYR B CA 1
ATOM 6688 C C . TYR B 1 434 ? -0.854 -41.594 -26.375 1 98.44 434 TYR B C 1
ATOM 6690 O O . TYR B 1 434 ? -1.859 -42.281 -26.469 1 98.44 434 TYR B O 1
ATOM 6698 N N . ARG B 1 435 ? 0.235 -41.938 -25.812 1 98.56 435 ARG B N 1
ATOM 6699 C CA . ARG B 1 435 ? 0.34 -43.281 -25.219 1 98.56 435 ARG B CA 1
ATOM 6700 C C . ARG B 1 435 ? -0.652 -43.438 -24.078 1 98.56 435 ARG B C 1
ATOM 6702 O O . ARG B 1 435 ? -1.206 -44.531 -23.875 1 98.56 435 ARG B O 1
ATOM 6709 N N . ALA B 1 436 ? -0.842 -42.406 -23.297 1 98.5 436 ALA B N 1
ATOM 6710 C CA . ALA B 1 436 ? -1.812 -42.469 -22.203 1 98.5 436 ALA B CA 1
ATOM 6711 C C . ALA B 1 436 ? -3.221 -42.719 -22.734 1 98.5 436 ALA B C 1
ATOM 6713 O O . ALA B 1 436 ? -3.982 -43.5 -22.156 1 98.5 436 ALA B O 1
ATOM 6714 N N . LEU B 1 437 ? -3.551 -42.031 -23.844 1 98.25 437 LEU B N 1
ATOM 6715 C CA . LEU B 1 437 ? -4.863 -42.219 -24.438 1 98.25 437 LEU B CA 1
ATOM 6716 C C . LEU B 1 437 ? -5.004 -43.625 -25 1 98.25 437 LEU B C 1
ATOM 6718 O O . LEU B 1 437 ? -6.008 -44.312 -24.766 1 98.25 437 LEU B O 1
ATOM 6722 N N . ALA B 1 438 ? -3.973 -44.062 -25.672 1 97.94 438 ALA B N 1
ATOM 6723 C CA . ALA B 1 438 ? -4.004 -45.344 -26.375 1 97.94 438 ALA B CA 1
ATOM 6724 C C . ALA B 1 438 ? -4.051 -46.5 -25.375 1 97.94 438 ALA B C 1
ATOM 6726 O O . ALA B 1 438 ? -4.617 -47.562 -25.672 1 97.94 438 ALA B O 1
ATOM 6727 N N . ARG B 1 439 ? -3.533 -46.25 -24.25 1 97.94 439 ARG B N 1
ATOM 6728 C CA . ARG B 1 439 ? -3.389 -47.375 -23.297 1 97.94 439 ARG B CA 1
ATOM 6729 C C . ARG B 1 439 ? -4.363 -47.219 -22.125 1 97.94 439 ARG B C 1
ATOM 6731 O O . ARG B 1 439 ? -4.324 -48 -21.188 1 97.94 439 ARG B O 1
ATOM 6738 N N . TYR B 1 440 ? -5.23 -46.25 -22.172 1 97.94 440 TYR B N 1
ATOM 6739 C CA . TYR B 1 440 ? -6.156 -46 -21.078 1 97.94 440 TYR B CA 1
ATOM 6740 C C . TYR B 1 440 ? -7.129 -47.156 -20.922 1 97.94 440 TYR B C 1
ATOM 6742 O O . TYR B 1 440 ? -7.859 -47.5 -21.859 1 97.94 440 TYR B O 1
ATOM 6750 N N . GLU B 1 441 ? -7.129 -47.75 -19.703 1 95.38 441 GLU B N 1
ATOM 6751 C CA . GLU B 1 441 ? -7.992 -48.906 -19.422 1 95.38 441 GLU B CA 1
ATOM 6752 C C . GLU B 1 441 ? -8.867 -48.656 -18.203 1 95.38 441 GLU B C 1
ATOM 6754 O O . GLU B 1 441 ? -9.438 -49.594 -17.641 1 95.38 441 GLU B O 1
ATOM 6759 N N . GLY B 1 442 ? -8.945 -47.531 -17.766 1 91.94 442 GLY B N 1
ATOM 6760 C CA . GLY B 1 442 ? -9.734 -47.188 -16.594 1 91.94 442 GLY B CA 1
ATOM 6761 C C . GLY B 1 442 ? -8.906 -47.062 -15.328 1 91.94 442 GLY B C 1
ATOM 6762 O O . GLY B 1 442 ? -7.812 -47.625 -15.234 1 91.94 442 GLY B O 1
#

InterPro domains:
  IPR002933 Peptidase M20 [PF01546] (73-438)
  IPR011650 Peptidase M20, dimerisation domain [PF07687] (189-338)
  IPR036264 Bacterial exopeptidase dimerisation domain [SSF55031] (194-337)
  IPR050072 Peptidase M20A family, bacterial cell wall biosynthesis [PTHR43808] (8-439)

Radius of gyration: 35.79 Å; Cα contacts (8 Å, |Δi|>4): 2087; chains: 2; bounding box: 54×107×88 Å

Sequence (884 aa):
MTATVDLDPIELLRTLIRFDTTNPPGNEAACIAFLRELLTRAGVEATILARDPNRPNLIARLPGRGEAPGLVLQGHVDVVTTAGQAWEHPPFSAELVDGYVWGRGALDMKGGVAMMVTAFLRAWREGVRPAGDVILTIMSDEEAGSDYGARFLVEEHPEQFAGAAYAIGEGGGTAQTLFGRRYYPVMVAEKQVCWMRTELRGPGGHGSTPLRGGAMARLGRLLTRLDQNRLPVHITPVMERMIQGLAEHASPTEGDLLRRLLDPAQTDAVLDELADRGIRQHRLLDALLHNTVNATVVRGGAKTNVIPSRIELELDGRLLPGFTPQDLMTELHALLGNDLTFEVIRHDPGVDRVDMGLFPLLAGILQELDPEGVPIPSMVAGFTDGRMFARLGIQNYGFLPLKLPADFNANATVHGANERVPVEAIRFGAEALYRALARYEGMTATVDLDPIELLRTLIRFDTTNPPGNEAACIAFLRELLTRAGVEATILARDPNRPNLIARLPGRGEAPGLVLQGHVDVVTTAGQAWEHPPFSAELVDGYVWGRGALDMKGGVAMMVTAFLRAWREGVRPAGDVILTIMSDEEAGSDYGARFLVEEHPEQFAGAAYAIGEGGGTAQTLFGRRYYPVMVAEKQVCWMRTELRGPGGHGSTPLRGGAMARLGRLLTRLDQNRLPVHITPVMERMIQGLAEHASPTEGDLLRRLLDPAQTDAVLDELADRGIRQHRLLDALLHNTVNATVVRGGAKTNVIPSRIELELDGRLLPGFTPQDLMTELHALLGNDLTFEVIRHDPGVDRVDMGLFPLLAGILQELDPEGVPIPSMVAGFTDGRMFARLGIQNYGFLPLKLPADFNANATVHGANERVPVEAIRFGAEALYRALARYEG

Foldseek 3Di:
DPPLPQDQLLVQLLVLLLDQQAPVVGQCQVSVVVLCVVCVVLVWHWDWDWPDNRWIKIKTKDAAPQQAFEEEEEAESYFHDCPPADFPDDQRRQDQDPQWGWHTQQVRHSLLVSLQSSLVSVCVVVVFHFNHMYMYMYGTDFVPPQVTTLQCCCVPPVVSRPRHAAYEYAFWAEWADDQNAIATAKEQAEWKWWKKKWKFFADKDFLPDDDPPGRVNLVVLLQVLQVVDFFAFAQAPLNVQQLCLVLVPHPVVVSVLSVLCVPRVCVVVSLVVCVVVVNPCSVFSSLQGGWHKDWDDKDFDDDPGMGTRMMMIMMIIIHHAPDDPVNVVVRSCVRSNDPMDMDGPDIQHADNDTDCPLVVVLQVLCCVLPVRYGYTYDYGSHDGSVRSVVVVNHGYMHHQHFHDDNPDDQVVPNSHHGHIHRSVRSVSRSVSSSSCRNHHND/DPCLDQDQLLVQLLVLLLDQQAPVVGQCQVSVVVLCVVCVVLPWHWDWDWPDNRWIKIKTKDAAPQQAFEEEEEAESYFHDCPPADFPDEQRRQDDDPQWGWHTQQVRHSLLVSLQSSLVSVCVVVVFHFNHMYMYMYGTDFVPPQVTTLQCCCVPPVVSRPRHAAYEYAQWAEWADDQNAIATAKEQAEWKWWKKKWKFFADKDFLPDDDPPGRVNLVVLLQVLQVVDFFAFAQAPLNVQQLCLVLVPHDVVVSVLSVLCVPRVCVVVSLVVCVVVVNPCSVFSSLQGGWHKDWDDKDFDDDPGMGTRMIMIMMIIIGHAPDDPVNVVVRSCVRSNDPMDMDGPDIQHADNDTDCPLVVVLQVLCCVLPVRYGYTYDYGSHDGSVRSVVVVNHGYMHHQHFHDDNPDDQVVPNSHHGHIHRSVRSVSRSVSSSSCRNHHND

Secondary structure (DSSP, 8-state):
--------HHHHHHHHHTS--BTTTT--HHHHHHHHHHHHHTT--EEEE-SSTTS-EEEEEE---SSS-EEEEEEE--B---TT---SS-TTS--EETTEEESTTTTTTHHHHHHHHHHHHHHHHHT---SS-EEEEEES-GGGTSTTTHHHHHHH-GGGGTTEEEEEESS--B-EEETTEEEEEEEEEEPEEEEEEEEEE---EETTS--SSSHHHHHHHHHHHHHH-PPPB---HHHHHHHHHHHHTS-HHHHHHHHGGGSHHHHHHHHHHHHHTT-TTHHHHHHHTB-EEEEEEEEE-S-TTEE-SEEEEEEEEEE-TT--HHHHHHHHHHHH-TT--EEEEEEE---S----TTHHHHHHHHHHH-TT-EEEEEEESS--THHHHHTTTPEEEE---B---TT--HHHHTTSTT-EEEHHHHHHHHHHHHHHHHT---/--------HHHHHHHHHTS--BTTTT--HHHHHHHHHHHHHTT--EEEE-SSTTS-EEEEEE---SSS-EEEEEEE--B---TT---SS-TTS--EETTEEESTTTTTTHHHHHHHHHHHHHHHHHT---SS-EEEEEES-GGGTSTTTHHHHHHH-GGGGTTEEEEEESS--B-EEETTEEEEEEEEEEPEEEEEEEEEE---EETTS--SSSHHHHHHHHHHHHHH-PPPB---HHHHHHHHHHHHTS-HHHHHHHHGGGSHHHHHHHHHHHHHTT-TTHHHHHHHTB-EEEEEEEEE-S-TTEE-SEEEEEEEEEE-TT--HHHHHHHHHHHH-TT--EEEEEEE---S----TTHHHHHHHHHHH-TT-EEEEEEESS--THHHHHTTTPEEEE---B---TT--GGGTTTSTT-EEEHHHHHHHHHHHHHHHHT---